Protein AF-0000000084927174 (afdb_homodimer)

Sequence (1154 aa):
MQVIHNQVHDIFALSKNRFYVRLWVQKGLVRSVTLIFSDRYDLEVQKVKMDFYMNVGSFEVYTAHVQNKTPRFAYKFLIELLDGSFKIFNQFGLADTEENLYFDAFQFPYANEADIFEKPSFAEGLVVYEIFPDRFKRGKKEVHSPKLFDWDYCSWDVPGSEVFLGGDFAGIKEKIEYFKTLGINAIYLTPIFKSVSSHRYNVDDYFDVDPLLGTKEEFKDLVRSLHKNGIRVILDMVFNHTGVGFLAFQDVIKNGENSKYYSWYNIKSLPVDVQKGNYETFAINVRSMPRINTSNKDVQDFFLEVLKYWLLEFDVDGFRFDVANELDKNFIRRIRRELKAIKKDVLLIGEVMHRSENFLMGDMFDGVMNYFSWEVFARYLMGKYNAEDASRILADYRLKFNPILFSCQLNLIGSHDTERVLTRLNHNKKLAMLAAVYNLTYQGIPMIYYGDEIGMEGGHDPDSRRGMIWEQEKQDKEIFDLYRRLIDLKRTSSALNCDDVKEYSVGDVLCFERKSESEIVYVLFNPRKALQRVRLWSEFIVDREIEFFTTQQKVKNHSCYIELELNPVSFEIVIVKMQVIHNQVHDIFALSKNRFYVRLWVQKGLVRSVTLIFSDRYDLEVQKVKMDFYMNVGSFEVYTAHVQNKTPRFAYKFLIELLDGSFKIFNQFGLADTEENLYFDAFQFPYANEADIFEKPSFAEGLVVYEIFPDRFKRGKKEVHSPKLFDWDYCSWDVPGSEVFLGGDFAGIKEKIEYFKTLGINAIYLTPIFKSVSSHRYNVDDYFDVDPLLGTKEEFKDLVRSLHKNGIRVILDMVFNHTGVGFLAFQDVIKNGENSKYYSWYNIKSLPVDVQKGNYETFAINVRSMPRINTSNKDVQDFFLEVLKYWLLEFDVDGFRFDVANELDKNFIRRIRRELKAIKKDVLLIGEVMHRSENFLMGDMFDGVMNYFSWEVFARYLMGKYNAEDASRILADYRLKFNPILFSCQLNLIGSHDTERVLTRLNHNKKLAMLAAVYNLTYQGIPMIYYGDEIGMEGGHDPDSRRGMIWEQEKQDKEIFDLYRRLIDLKRTSSALNCDDVKEYSVGDVLCFERKSESEIVYVLFNPRKALQRVRLWSEFIVDREIEFFTTQQKVKNHSCYIELELNPVSFEIVIVK

Structure (mmCIF, N/CA/C/O backbone):
data_AF-0000000084927174-model_v1
#
loop_
_entity.id
_entity.type
_entity.pdbx_description
1 polymer 'Alpha amylase catalytic region'
#
loop_
_atom_site.group_PDB
_atom_site.id
_atom_site.type_symbol
_atom_site.label_atom_id
_atom_site.label_alt_id
_atom_site.label_comp_id
_atom_site.label_asym_id
_atom_site.label_entity_id
_atom_site.label_seq_id
_atom_site.pdbx_PDB_ins_code
_atom_site.Cartn_x
_atom_site.Cartn_y
_atom_site.Cartn_z
_atom_site.occupancy
_atom_site.B_iso_or_equiv
_atom_site.auth_seq_id
_atom_site.auth_comp_id
_atom_site.auth_asym_id
_atom_site.auth_atom_id
_atom_site.pdbx_PDB_model_num
ATOM 1 N N . MET A 1 1 ? 24.625 -9.422 10.617 1 88.69 1 MET A N 1
ATOM 2 C CA . MET A 1 1 ? 24.391 -8.102 10.047 1 88.69 1 MET A CA 1
ATOM 3 C C . MET A 1 1 ? 22.938 -7.957 9.609 1 88.69 1 MET A C 1
ATOM 5 O O . MET A 1 1 ? 22.406 -8.82 8.914 1 88.69 1 MET A O 1
ATOM 9 N N . GLN A 1 2 ? 22.312 -6.895 10.07 1 90.75 2 GLN A N 1
ATOM 10 C CA . GLN A 1 2 ? 20.922 -6.625 9.672 1 90.75 2 GLN A CA 1
ATOM 11 C C . GLN A 1 2 ? 20.875 -5.703 8.461 1 90.75 2 GLN A C 1
ATOM 13 O O . GLN A 1 2 ? 21.594 -4.699 8.398 1 90.75 2 GLN A O 1
ATOM 18 N N . VAL A 1 3 ? 20.203 -6.133 7.453 1 95.88 3 VAL A N 1
ATOM 19 C CA . VAL A 1 3 ? 19.984 -5.359 6.238 1 95.88 3 VAL A CA 1
ATOM 20 C C . VAL A 1 3 ? 18.484 -5.273 5.953 1 95.88 3 VAL A C 1
ATOM 22 O O . VAL A 1 3 ? 17.766 -6.262 6.098 1 95.88 3 VAL A O 1
ATOM 25 N N . ILE A 1 4 ? 18 -4.062 5.691 1 95.69 4 ILE A N 1
ATOM 26 C CA . ILE A 1 4 ? 16.578 -3.873 5.453 1 95.69 4 ILE A CA 1
ATOM 27 C C . ILE A 1 4 ? 16.375 -3.207 4.094 1 95.69 4 ILE A C 1
ATOM 29 O O . ILE A 1 4 ? 17.031 -2.211 3.777 1 95.69 4 ILE A O 1
ATOM 33 N N . HIS A 1 5 ? 15.531 -3.795 3.268 1 97.25 5 HIS A N 1
ATOM 34 C CA . HIS A 1 5 ? 14.992 -3.223 2.043 1 97.25 5 HIS A CA 1
ATOM 35 C C . HIS A 1 5 ? 13.539 -3.641 1.836 1 97.25 5 HIS A C 1
ATOM 37 O O . HIS A 1 5 ? 13.25 -4.824 1.661 1 97.25 5 HIS A O 1
ATOM 43 N N . ASN A 1 6 ? 12.648 -2.707 2 1 94.94 6 ASN A N 1
ATOM 44 C CA . ASN A 1 6 ? 11.219 -2.951 1.839 1 94.94 6 ASN A CA 1
ATOM 45 C C . ASN A 1 6 ? 10.695 -2.371 0.527 1 94.94 6 ASN A C 1
ATOM 47 O O . ASN A 1 6 ? 10.75 -1.159 0.315 1 94.94 6 ASN A O 1
ATOM 51 N N . GLN A 1 7 ? 10.18 -3.172 -0.316 1 93.44 7 GLN A N 1
ATOM 52 C CA . GLN A 1 7 ? 9.812 -2.756 -1.666 1 93.44 7 GLN A CA 1
ATOM 53 C C . GLN A 1 7 ? 8.625 -1.793 -1.643 1 93.44 7 GLN A C 1
ATOM 55 O O . GLN A 1 7 ? 8.328 -1.149 -2.65 1 93.44 7 GLN A O 1
ATOM 60 N N . VAL A 1 8 ? 8 -1.637 -0.457 1 93.25 8 VAL A N 1
ATOM 61 C CA . VAL A 1 8 ? 6.906 -0.68 -0.335 1 93.25 8 VAL A CA 1
ATOM 62 C C . VAL A 1 8 ? 7.453 0.687 0.067 1 93.25 8 VAL A C 1
ATOM 64 O O . VAL A 1 8 ? 6.93 1.721 -0.352 1 93.25 8 VAL A O 1
ATOM 67 N N . HIS A 1 9 ? 8.578 0.652 0.804 1 95.62 9 HIS A N 1
ATOM 68 C CA . HIS A 1 9 ? 9.023 1.888 1.44 1 95.62 9 HIS A CA 1
ATOM 69 C C . HIS A 1 9 ? 10.375 2.332 0.897 1 95.62 9 HIS A C 1
ATOM 71 O O . HIS A 1 9 ? 10.789 3.475 1.108 1 95.62 9 HIS A O 1
ATOM 77 N N . ASP A 1 10 ? 11.117 1.471 0.121 1 97.69 10 ASP A N 1
ATOM 78 C CA . ASP A 1 10 ? 12.531 1.758 -0.088 1 97.69 10 ASP A CA 1
ATOM 79 C C . ASP A 1 10 ? 12.859 1.84 -1.576 1 97.69 10 ASP A C 1
ATOM 81 O O . ASP A 1 10 ? 14.031 1.895 -1.955 1 97.69 10 ASP A O 1
ATOM 85 N N . ILE A 1 11 ? 11.883 1.839 -2.449 1 97.88 11 ILE A N 1
ATOM 86 C CA . ILE A 1 11 ? 12.117 2.039 -3.875 1 97.88 11 ILE A CA 1
ATOM 87 C C . ILE A 1 11 ? 10.938 2.787 -4.492 1 97.88 11 ILE A C 1
ATOM 89 O O . ILE A 1 11 ? 9.781 2.518 -4.16 1 97.88 11 ILE A O 1
ATOM 93 N N . PHE A 1 12 ? 11.242 3.717 -5.418 1 97.62 12 PHE A N 1
ATOM 94 C CA . PHE A 1 12 ? 10.219 4.547 -6.047 1 97.62 12 PHE A CA 1
ATOM 95 C C . PHE A 1 12 ? 10.586 4.848 -7.496 1 97.62 12 PHE A C 1
ATOM 97 O O . PHE A 1 12 ? 11.766 5.027 -7.816 1 97.62 12 PHE A O 1
ATOM 104 N N . ALA A 1 13 ? 9.617 4.859 -8.375 1 97.69 13 ALA A N 1
ATOM 105 C CA . ALA A 1 13 ? 9.789 5.41 -9.719 1 97.69 13 ALA A CA 1
ATOM 106 C C . ALA A 1 13 ? 9.562 6.918 -9.727 1 97.69 13 ALA A C 1
ATOM 108 O O . ALA A 1 13 ? 8.477 7.391 -9.383 1 97.69 13 ALA A O 1
ATOM 109 N N . LEU A 1 14 ? 10.57 7.668 -10.039 1 96.31 14 LEU A N 1
ATOM 110 C CA . LEU A 1 14 ? 10.461 9.117 -10.117 1 96.31 14 LEU A CA 1
ATOM 111 C C . LEU A 1 14 ? 9.938 9.547 -11.484 1 96.31 14 LEU A C 1
ATOM 113 O O . LEU A 1 14 ? 9.352 10.625 -11.625 1 96.31 14 LEU A O 1
ATOM 117 N N . SER A 1 15 ? 10.211 8.82 -12.5 1 95.69 15 SER A N 1
ATOM 118 C CA . SER A 1 15 ? 9.703 8.867 -13.875 1 95.69 15 SER A CA 1
ATOM 119 C C . SER A 1 15 ? 9.711 7.48 -14.508 1 95.69 15 SER A C 1
ATOM 121 O O . SER A 1 15 ? 9.938 6.48 -13.82 1 95.69 15 SER A O 1
ATOM 123 N N . LYS A 1 16 ? 9.422 7.363 -15.766 1 94.62 16 LYS A N 1
ATOM 124 C CA . LYS A 1 16 ? 9.289 6.07 -16.438 1 94.62 16 LYS A CA 1
ATOM 125 C C . LYS A 1 16 ? 10.602 5.289 -16.375 1 94.62 16 LYS A C 1
ATOM 127 O O . LYS A 1 16 ? 10.586 4.059 -16.312 1 94.62 16 LYS A O 1
ATOM 132 N N . ASN A 1 17 ? 11.719 5.996 -16.391 1 94.81 17 ASN A N 1
ATOM 133 C CA . ASN A 1 17 ? 12.984 5.262 -16.422 1 94.81 17 ASN A CA 1
ATOM 134 C C . ASN A 1 17 ? 13.945 5.746 -15.344 1 94.81 17 ASN A C 1
ATOM 136 O O . ASN A 1 17 ? 15.156 5.578 -15.461 1 94.81 17 ASN A O 1
ATOM 140 N N . ARG A 1 18 ? 13.484 6.512 -14.414 1 97.25 18 ARG A N 1
ATOM 141 C CA . ARG A 1 18 ? 14.305 6.961 -13.297 1 97.25 18 ARG A CA 1
ATOM 142 C C . ARG A 1 18 ? 13.797 6.387 -11.977 1 97.25 18 ARG A C 1
ATOM 144 O O . ARG A 1 18 ? 12.617 6.508 -11.656 1 97.25 18 ARG A O 1
ATOM 151 N N . PHE A 1 19 ? 14.68 5.777 -11.195 1 98.19 19 PHE A N 1
ATOM 152 C CA . PHE A 1 19 ? 14.32 5.09 -9.961 1 98.19 19 PHE A CA 1
ATOM 153 C C . PHE A 1 19 ? 15.148 5.605 -8.789 1 98.19 19 PHE A C 1
ATOM 155 O O . PHE A 1 19 ? 16.281 6.039 -8.977 1 98.19 19 PHE A O 1
ATOM 162 N N . TYR A 1 20 ? 14.547 5.738 -7.656 1 98.19 20 TYR A N 1
ATOM 163 C CA . TYR A 1 20 ? 15.188 6.035 -6.379 1 98.19 20 TYR A CA 1
ATOM 164 C C . TYR A 1 20 ? 15.156 4.82 -5.457 1 98.19 20 TYR A C 1
ATOM 166 O O . TYR A 1 20 ? 14.086 4.27 -5.184 1 98.19 20 TYR A O 1
ATOM 174 N N . VAL A 1 21 ? 16.328 4.336 -5.012 1 98.5 21 VAL A N 1
ATOM 175 C CA . VAL A 1 21 ? 16.438 3.109 -4.234 1 98.5 21 VAL A CA 1
ATOM 176 C C . VAL A 1 21 ? 17.156 3.402 -2.914 1 98.5 21 VAL A C 1
ATOM 178 O O . VAL A 1 21 ? 18.109 4.176 -2.879 1 98.5 21 VAL A O 1
ATOM 181 N N . ARG A 1 22 ? 16.672 2.797 -1.808 1 98.38 22 ARG A N 1
ATOM 182 C CA . ARG A 1 22 ? 17.266 2.941 -0.483 1 98.38 22 ARG A CA 1
ATOM 183 C C . ARG A 1 22 ? 17.594 1.58 0.119 1 98.38 22 ARG A C 1
ATOM 185 O O . ARG A 1 22 ? 16.875 0.607 -0.093 1 98.38 22 ARG A O 1
ATOM 192 N N . LEU A 1 23 ? 18.672 1.475 0.822 1 98.69 23 LEU A N 1
ATOM 193 C CA . LEU A 1 23 ? 19.078 0.309 1.602 1 98.69 23 LEU A CA 1
ATOM 194 C C . LEU A 1 23 ? 19.484 0.712 3.014 1 98.69 23 LEU A C 1
ATOM 196 O O . LEU A 1 23 ? 20.219 1.689 3.199 1 98.69 23 LEU A O 1
ATOM 200 N N . TRP A 1 24 ? 18.953 0.025 4.008 1 98 24 TRP A N 1
ATOM 201 C CA . TRP A 1 24 ? 19.344 0.201 5.402 1 98 24 TRP A CA 1
ATOM 202 C C . TRP A 1 24 ? 20.312 -0.896 5.84 1 98 24 TRP A C 1
ATOM 204 O O . TRP A 1 24 ? 20 -2.086 5.719 1 98 24 TRP A O 1
ATOM 214 N N . VAL A 1 25 ? 21.453 -0.544 6.332 1 97.62 25 VAL A N 1
ATOM 215 C CA . VAL A 1 25 ? 22.422 -1.53 6.797 1 97.62 25 VAL A CA 1
ATOM 216 C C . VAL A 1 25 ? 22.812 -1.225 8.242 1 97.62 25 VAL A C 1
ATOM 218 O O . VAL A 1 25 ? 22.938 -0.059 8.625 1 97.62 25 VAL A O 1
ATOM 221 N N . GLN A 1 26 ? 22.969 -2.268 9 1 95.25 26 GLN A N 1
ATOM 222 C CA . GLN A 1 26 ? 23.438 -2.09 10.375 1 95.25 26 GLN A CA 1
ATOM 223 C C . GLN A 1 26 ? 24.703 -1.258 10.43 1 95.25 26 GLN A C 1
ATOM 225 O O . GLN A 1 26 ? 25.609 -1.452 9.617 1 95.25 26 GLN A O 1
ATOM 230 N N . LYS A 1 27 ? 24.766 -0.326 11.383 1 95.12 27 LYS A N 1
ATOM 231 C CA . LYS A 1 27 ? 25.859 0.629 11.492 1 95.12 27 LYS A CA 1
ATOM 232 C C . LYS A 1 27 ? 27.172 -0.077 11.828 1 95.12 27 LYS A C 1
ATOM 234 O O . LYS A 1 27 ? 27.203 -1.029 12.609 1 95.12 27 LYS A O 1
ATOM 239 N N . GLY A 1 28 ? 28.266 0.407 11.219 1 94.25 28 GLY A N 1
ATOM 240 C CA . GLY A 1 28 ? 29.609 0.06 11.641 1 94.25 28 GLY A CA 1
ATOM 241 C C . GLY A 1 28 ? 30.141 -1.185 10.953 1 94.25 28 GLY A C 1
ATOM 242 O O . GLY A 1 28 ? 31.188 -1.719 11.352 1 94.25 28 GLY A O 1
ATOM 243 N N . LEU A 1 29 ? 29.484 -1.613 9.891 1 94.62 29 LEU A N 1
ATOM 244 C CA . LEU A 1 29 ? 29.906 -2.875 9.297 1 94.62 29 LEU A CA 1
ATOM 245 C C . LEU A 1 29 ? 30.281 -2.688 7.828 1 94.62 29 LEU A C 1
ATOM 247 O O . LEU A 1 29 ? 30.969 -3.521 7.246 1 94.62 29 LEU A O 1
ATOM 251 N N . VAL A 1 30 ? 29.859 -1.626 7.234 1 96.81 30 VAL A N 1
ATOM 252 C CA . VAL A 1 30 ? 29.844 -1.531 5.777 1 96.81 30 VAL A CA 1
ATOM 253 C C . VAL A 1 30 ? 30.875 -0.511 5.312 1 96.81 30 VAL A C 1
ATOM 255 O O . VAL A 1 30 ? 31.016 0.558 5.91 1 96.81 30 VAL A O 1
ATOM 258 N N . ARG A 1 31 ? 31.641 -0.852 4.316 1 96.94 31 ARG A N 1
ATOM 259 C CA . ARG A 1 31 ? 32.562 0.056 3.656 1 96.94 31 ARG A CA 1
ATOM 260 C C . ARG A 1 31 ? 31.906 0.772 2.486 1 96.94 31 ARG A C 1
ATOM 262 O O . ARG A 1 31 ? 32.062 1.985 2.326 1 96.94 31 ARG A O 1
ATOM 269 N N . SER A 1 32 ? 31.188 0.015 1.744 1 97.75 32 SER A N 1
ATOM 270 C CA . SER A 1 32 ? 30.484 0.603 0.606 1 97.75 32 SER A CA 1
ATOM 271 C C . SER A 1 32 ? 29.344 -0.291 0.136 1 97.75 32 SER A C 1
ATOM 273 O O . SER A 1 32 ? 29.312 -1.481 0.454 1 97.75 32 SER A O 1
ATOM 275 N N . VAL A 1 33 ? 28.406 0.292 -0.521 1 98.31 33 VAL A N 1
ATOM 276 C CA . VAL A 1 33 ? 27.281 -0.426 -1.119 1 98.31 33 VAL A CA 1
ATOM 277 C C . VAL A 1 33 ? 27.203 -0.106 -2.609 1 98.31 33 VAL A C 1
ATOM 279 O O . VAL A 1 33 ? 27.312 1.056 -3.01 1 98.31 33 VAL A O 1
ATOM 282 N N . THR A 1 34 ? 27.047 -1.089 -3.424 1 97.81 34 THR A N 1
ATOM 283 C CA . THR A 1 34 ? 26.891 -0.948 -4.867 1 97.81 34 THR A CA 1
ATOM 284 C C . THR A 1 34 ? 25.547 -1.505 -5.316 1 97.81 34 THR A C 1
ATOM 286 O O . THR A 1 34 ? 25.172 -2.619 -4.941 1 97.81 34 THR A O 1
ATOM 289 N N . LEU A 1 35 ? 24.828 -0.724 -6.039 1 97.19 35 LEU A N 1
ATOM 290 C CA . LEU A 1 35 ? 23.594 -1.184 -6.676 1 97.19 35 LEU A CA 1
ATOM 291 C C . LEU A 1 35 ? 23.891 -1.839 -8.016 1 97.19 35 LEU A C 1
ATOM 293 O O . LEU A 1 35 ? 24.531 -1.237 -8.883 1 97.19 35 LEU A O 1
ATOM 297 N N . ILE A 1 36 ? 23.516 -3.016 -8.148 1 95.38 36 ILE A N 1
ATOM 298 C CA . ILE A 1 36 ? 23.578 -3.73 -9.414 1 95.38 36 ILE A CA 1
ATOM 299 C C . ILE A 1 36 ? 22.188 -3.801 -10.047 1 95.38 36 ILE A C 1
ATOM 301 O O . ILE A 1 36 ? 21.25 -4.309 -9.438 1 95.38 36 ILE A O 1
ATOM 305 N N . PHE A 1 37 ? 22.062 -3.291 -11.281 1 94.94 37 PHE A N 1
ATOM 306 C CA . PHE A 1 37 ? 20.703 -3.256 -11.812 1 94.94 37 PHE A CA 1
ATOM 307 C C . PHE A 1 37 ? 20.719 -3.43 -13.328 1 94.94 37 PHE A C 1
ATOM 309 O O . PHE A 1 37 ? 21.75 -3.285 -13.969 1 94.94 37 PHE A O 1
ATOM 316 N N . SER A 1 38 ? 19.609 -3.801 -13.867 1 93.56 38 SER A N 1
ATOM 317 C CA . SER A 1 38 ? 19.375 -4.016 -15.289 1 93.56 38 SER A CA 1
ATOM 318 C C . SER A 1 38 ? 17.891 -3.998 -15.625 1 93.56 38 SER A C 1
ATOM 320 O O . SER A 1 38 ? 17.047 -3.834 -14.734 1 93.56 38 SER A O 1
ATOM 322 N N . ASP A 1 39 ? 17.672 -4.062 -16.922 1 92.56 39 ASP A N 1
ATOM 323 C CA . ASP A 1 39 ? 16.328 -4.449 -17.328 1 92.56 39 ASP A CA 1
ATOM 324 C C . ASP A 1 39 ? 15.984 -5.859 -16.859 1 92.56 39 ASP A C 1
ATOM 326 O O . ASP A 1 39 ? 16.875 -6.695 -16.703 1 92.56 39 ASP A O 1
ATOM 330 N N . ARG A 1 40 ? 14.688 -6.121 -16.625 1 91.94 40 ARG A N 1
ATOM 331 C CA . ARG A 1 40 ? 14.227 -7.41 -16.125 1 91.94 40 ARG A CA 1
ATOM 332 C C . ARG A 1 40 ? 14.602 -8.539 -17.078 1 91.94 40 ARG A C 1
ATOM 334 O O . ARG A 1 40 ? 14.789 -9.68 -16.656 1 91.94 40 ARG A O 1
ATOM 341 N N . TYR A 1 41 ? 14.695 -8.148 -18.375 1 89.94 41 TYR A N 1
ATOM 342 C CA . TYR A 1 41 ? 14.875 -9.18 -19.391 1 89.94 41 TYR A CA 1
ATOM 343 C C . TYR A 1 41 ? 16.25 -9.086 -20.031 1 89.94 41 TYR A C 1
ATOM 345 O O . TYR A 1 41 ? 16.562 -9.82 -20.969 1 89.94 41 TYR A O 1
ATOM 353 N N . ASP A 1 42 ? 17.031 -8.109 -19.594 1 82.12 42 ASP A N 1
ATOM 354 C CA . ASP A 1 42 ? 18.375 -7.918 -20.125 1 82.12 42 ASP A CA 1
ATOM 355 C C . ASP A 1 42 ? 19.438 -8.281 -19.094 1 82.12 42 ASP A C 1
ATOM 357 O O . ASP A 1 42 ? 19.469 -7.707 -18 1 82.12 42 ASP A O 1
ATOM 361 N N . LEU A 1 43 ? 20.25 -9.062 -19.422 1 73.25 43 LEU A N 1
ATOM 362 C CA . LEU A 1 43 ? 21.234 -9.562 -18.469 1 73.25 43 LEU A CA 1
ATOM 363 C C . LEU A 1 43 ? 22.453 -8.641 -18.422 1 73.25 43 LEU A C 1
ATOM 365 O O . LEU A 1 43 ? 23.391 -8.891 -17.656 1 73.25 43 LEU A O 1
ATOM 369 N N . GLU A 1 44 ? 22.438 -7.594 -19.219 1 85.19 44 GLU A N 1
ATOM 370 C CA . GLU A 1 44 ? 23.516 -6.617 -19.094 1 85.19 44 GLU A CA 1
ATOM 371 C C . GLU A 1 44 ? 23.312 -5.734 -17.859 1 85.19 44 GLU A C 1
ATOM 373 O O . GLU A 1 44 ? 22.469 -4.836 -17.859 1 85.19 44 GLU A O 1
ATOM 378 N N . VAL A 1 45 ? 24.109 -5.906 -16.969 1 89.56 45 VAL A N 1
ATOM 379 C CA . VAL A 1 45 ? 23.922 -5.238 -15.68 1 89.56 45 VAL A CA 1
ATOM 380 C C . VAL A 1 45 ? 24.734 -3.945 -15.648 1 89.56 45 VAL A C 1
ATOM 382 O O . VAL A 1 45 ? 25.766 -3.826 -16.328 1 89.56 45 VAL A O 1
ATOM 385 N N . GLN A 1 46 ? 24.25 -3.002 -15.008 1 93.12 46 GLN A N 1
ATOM 386 C CA . GLN A 1 46 ? 24.938 -1.774 -14.633 1 93.12 46 GLN A CA 1
ATOM 387 C C . GLN A 1 46 ? 25.203 -1.727 -13.133 1 93.12 46 GLN A C 1
ATOM 389 O O . GLN A 1 46 ? 24.484 -2.367 -12.352 1 93.12 46 GLN A O 1
ATOM 394 N N . LYS A 1 47 ? 26.344 -1.069 -12.781 1 95.31 47 LYS A N 1
ATOM 395 C CA . LYS A 1 47 ? 26.703 -0.913 -11.367 1 95.31 47 LYS A CA 1
ATOM 396 C C . LYS A 1 47 ? 26.906 0.558 -11.016 1 95.31 47 LYS A C 1
ATOM 398 O O . LYS A 1 47 ? 27.469 1.32 -11.805 1 95.31 47 LYS A O 1
ATOM 403 N N . VAL A 1 48 ? 26.297 0.935 -9.961 1 97.44 48 VAL A N 1
ATOM 404 C CA . VAL A 1 48 ? 26.5 2.289 -9.461 1 97.44 48 VAL A CA 1
ATOM 405 C C . VAL A 1 48 ? 26.766 2.246 -7.957 1 97.44 48 VAL A C 1
ATOM 407 O O . VAL A 1 48 ? 26.094 1.512 -7.227 1 97.44 48 VAL A O 1
ATOM 410 N N . LYS A 1 49 ? 27.812 2.889 -7.555 1 98.19 49 LYS A N 1
ATOM 411 C CA . LYS A 1 49 ? 28.047 3.049 -6.121 1 98.19 49 LYS A CA 1
ATOM 412 C C . LYS A 1 49 ? 26.938 3.885 -5.484 1 98.19 49 LYS A C 1
ATOM 414 O O . LYS A 1 49 ? 26.578 4.953 -5.992 1 98.19 49 LYS A O 1
ATOM 419 N N . MET A 1 50 ? 26.375 3.371 -4.422 1 98.56 50 MET A N 1
ATOM 420 C CA . MET A 1 50 ? 25.328 4.117 -3.711 1 98.56 50 MET A CA 1
ATOM 421 C C . MET A 1 50 ? 25.953 5.133 -2.758 1 98.56 50 MET A C 1
ATOM 423 O O . MET A 1 50 ? 27.047 4.922 -2.248 1 98.56 50 MET A O 1
ATOM 427 N N . ASP A 1 51 ? 25.234 6.18 -2.51 1 97.75 51 ASP A N 1
ATOM 428 C CA . ASP A 1 51 ? 25.688 7.234 -1.615 1 97.75 51 ASP A CA 1
ATOM 429 C C . ASP A 1 51 ? 25.234 6.977 -0.18 1 97.75 51 ASP A C 1
ATOM 431 O O . ASP A 1 51 ? 24.078 6.652 0.059 1 97.75 51 ASP A O 1
ATOM 435 N N . PHE A 1 52 ? 26.203 7.051 0.69 1 97.31 52 PHE A N 1
ATOM 436 C CA . PHE A 1 52 ? 25.766 7.18 2.076 1 97.31 52 PHE A CA 1
ATOM 437 C C . PHE A 1 52 ? 24.875 8.406 2.25 1 97.31 52 PHE A C 1
ATOM 439 O O . PHE A 1 52 ? 25.266 9.516 1.886 1 97.31 52 PHE A O 1
ATOM 446 N N . TYR A 1 53 ? 23.703 8.203 2.771 1 97.06 53 TYR A N 1
ATOM 447 C CA . TYR A 1 53 ? 22.75 9.297 2.906 1 97.06 53 TYR A CA 1
ATOM 448 C C . TYR A 1 53 ? 22.75 9.852 4.324 1 97.06 53 TYR A C 1
ATOM 450 O O . TYR A 1 53 ? 23.109 11.016 4.543 1 97.06 53 TYR A O 1
ATOM 458 N N . MET A 1 54 ? 22.438 9.039 5.32 1 97.25 54 MET A N 1
ATOM 459 C CA . MET A 1 54 ? 22.453 9.484 6.711 1 97.25 54 MET A CA 1
ATOM 460 C C . MET A 1 54 ? 22.344 8.289 7.66 1 97.25 54 MET A C 1
ATOM 462 O O . MET A 1 54 ? 22.094 7.168 7.227 1 97.25 54 MET A O 1
ATOM 466 N N . ASN A 1 55 ? 22.609 8.523 8.922 1 96.94 55 ASN A N 1
ATOM 467 C CA . ASN A 1 55 ? 22.344 7.559 9.984 1 96.94 55 ASN A CA 1
ATOM 468 C C . ASN A 1 55 ? 20.938 7.719 10.555 1 96.94 55 ASN A C 1
ATOM 470 O O . ASN A 1 55 ? 20.438 8.836 10.703 1 96.94 55 ASN A O 1
ATOM 474 N N . VAL A 1 56 ? 20.281 6.633 10.828 1 96.88 56 VAL A N 1
ATOM 475 C CA . VAL A 1 56 ? 19 6.609 11.523 1 96.88 56 VAL A CA 1
ATOM 476 C C . VAL A 1 56 ? 19.016 5.531 12.602 1 96.88 56 VAL A C 1
ATOM 478 O O . VAL A 1 56 ? 18.828 4.348 12.312 1 96.88 56 VAL A O 1
ATOM 481 N N . GLY A 1 57 ? 19.141 5.91 13.773 1 93 57 GLY A N 1
ATOM 482 C CA . GLY A 1 57 ? 19.297 4.938 14.844 1 93 57 GLY A CA 1
ATOM 483 C C . GLY A 1 57 ? 20.5 4.031 14.656 1 93 57 GLY A C 1
ATOM 484 O O . GLY A 1 57 ? 21.625 4.508 14.492 1 93 57 GLY A O 1
ATOM 485 N N . SER A 1 58 ? 20.188 2.756 14.578 1 93 58 SER A N 1
ATOM 486 C CA . SER A 1 58 ? 21.25 1.762 14.484 1 93 58 SER A CA 1
ATOM 487 C C . SER A 1 58 ? 21.562 1.418 13.031 1 93 58 SER A C 1
ATOM 489 O O . SER A 1 58 ? 22.25 0.443 12.758 1 93 58 SER A O 1
ATOM 491 N N . PHE A 1 59 ? 21.094 2.266 12.141 1 96.75 59 PHE A N 1
ATOM 492 C CA . PHE A 1 59 ? 21.25 1.925 10.727 1 96.75 59 PHE A CA 1
ATOM 493 C C . PHE A 1 59 ? 21.938 3.057 9.977 1 96.75 59 PHE A C 1
ATOM 495 O O . PHE A 1 59 ? 21.797 4.227 10.336 1 96.75 59 PHE A O 1
ATOM 502 N N . GLU A 1 60 ? 22.703 2.672 8.992 1 97.75 60 GLU A N 1
ATOM 503 C CA . GLU A 1 60 ? 23.125 3.547 7.91 1 97.75 60 GLU A CA 1
ATOM 504 C C . GLU A 1 60 ? 22.219 3.4 6.688 1 97.75 60 GLU A C 1
ATOM 506 O O . GLU A 1 60 ? 21.906 2.283 6.281 1 97.75 60 GLU A O 1
ATOM 511 N N . VAL A 1 61 ? 21.875 4.531 6.176 1 98.31 61 VAL A N 1
ATOM 512 C CA . VAL A 1 61 ? 21 4.512 5.004 1 98.31 61 VAL A CA 1
ATOM 513 C C . VAL A 1 61 ? 21.812 4.895 3.76 1 98.31 61 VAL A C 1
ATOM 515 O O . VAL A 1 61 ? 22.5 5.914 3.752 1 98.31 61 VAL A O 1
ATOM 518 N N . TYR A 1 62 ? 21.75 4.051 2.762 1 98.56 62 TYR A N 1
ATOM 519 C CA . TYR A 1 62 ? 22.344 4.312 1.461 1 98.56 62 TYR A CA 1
ATOM 520 C C . TYR A 1 62 ? 21.281 4.523 0.395 1 98.56 62 TYR A C 1
ATOM 522 O O . TYR A 1 62 ? 20.234 3.879 0.421 1 98.56 62 TYR A O 1
ATOM 530 N N . THR A 1 63 ? 21.547 5.465 -0.543 1 98.38 63 THR A N 1
ATOM 531 C CA . THR A 1 63 ? 20.562 5.762 -1.58 1 98.38 63 THR A CA 1
ATOM 532 C C . THR A 1 63 ? 21.234 5.82 -2.953 1 98.38 63 THR A C 1
ATOM 534 O O . THR A 1 63 ? 22.453 5.965 -3.053 1 98.38 63 THR A O 1
ATOM 537 N N . ALA A 1 64 ? 20.469 5.652 -3.973 1 98.25 64 ALA A N 1
ATOM 538 C CA . ALA A 1 64 ? 20.906 5.82 -5.355 1 98.25 64 ALA A CA 1
ATOM 539 C C . ALA A 1 64 ? 19.766 6.344 -6.23 1 98.25 64 ALA A C 1
ATOM 541 O O . ALA A 1 64 ? 18.625 5.922 -6.082 1 98.25 64 ALA A O 1
ATOM 542 N N . HIS A 1 65 ? 20.031 7.344 -7.023 1 97.19 65 HIS A N 1
ATOM 543 C CA . HIS A 1 65 ? 19.219 7.766 -8.156 1 97.19 65 HIS A CA 1
ATOM 544 C C . HIS A 1 65 ? 19.75 7.191 -9.469 1 97.19 65 HIS A C 1
ATOM 546 O O . HIS A 1 65 ? 20.891 7.465 -9.844 1 97.19 65 HIS A O 1
ATOM 552 N N . VAL A 1 66 ? 18.938 6.41 -10.117 1 97.38 66 VAL A N 1
ATOM 553 C CA . VAL A 1 66 ? 19.484 5.742 -11.297 1 97.38 66 VAL A CA 1
ATOM 554 C C . VAL A 1 66 ? 18.5 5.871 -12.461 1 97.38 66 VAL A C 1
ATOM 556 O O . VAL A 1 66 ? 17.281 5.992 -12.25 1 97.38 66 VAL A O 1
ATOM 559 N N . GLN A 1 67 ? 19.016 5.934 -13.625 1 96.06 67 GLN A N 1
ATOM 560 C CA . GLN A 1 67 ? 18.25 5.867 -14.867 1 96.06 67 GLN A CA 1
ATOM 561 C C . GLN A 1 67 ? 18.438 4.52 -15.562 1 96.06 67 GLN A C 1
ATOM 563 O O . GLN A 1 67 ? 19.578 4.043 -15.695 1 96.06 67 GLN A O 1
ATOM 568 N N . ASN A 1 68 ? 17.406 3.879 -15.852 1 93.38 68 ASN A N 1
ATOM 569 C CA . ASN A 1 68 ? 17.469 2.629 -16.609 1 93.38 68 ASN A CA 1
ATOM 570 C C . ASN A 1 68 ? 16.984 2.816 -18.031 1 93.38 68 ASN A C 1
ATOM 572 O O . ASN A 1 68 ? 16.344 3.826 -18.359 1 93.38 68 ASN A O 1
ATOM 576 N N . LYS A 1 69 ? 17.344 1.915 -18.922 1 89.44 69 LYS A N 1
ATOM 577 C CA . LYS A 1 69 ? 17.016 2.01 -20.344 1 89.44 69 LYS A CA 1
ATOM 578 C C . LYS A 1 69 ? 15.516 1.855 -20.578 1 89.44 69 LYS A C 1
ATOM 580 O O . LYS A 1 69 ? 14.969 2.416 -21.516 1 89.44 69 LYS A O 1
ATOM 585 N N . THR A 1 70 ? 14.883 1.111 -19.828 1 92.75 70 THR A N 1
ATOM 586 C CA . THR A 1 70 ? 13.461 0.807 -19.938 1 92.75 70 THR A CA 1
ATOM 587 C C . THR A 1 70 ? 12.75 1.055 -18.609 1 92.75 70 THR A C 1
ATOM 589 O O . THR A 1 70 ? 13.391 1.271 -17.594 1 92.75 70 THR A O 1
ATOM 592 N N . PRO A 1 71 ? 11.391 1.091 -18.656 1 95.5 71 PRO A N 1
ATOM 593 C CA . PRO A 1 71 ? 10.641 1.257 -17.406 1 95.5 71 PRO A CA 1
ATOM 594 C C . PRO A 1 71 ? 10.719 0.027 -16.5 1 95.5 71 PRO A C 1
ATOM 596 O O . PRO A 1 71 ? 10.102 0 -15.43 1 95.5 71 PRO A O 1
ATOM 599 N N . ARG A 1 72 ? 11.43 -1.045 -16.891 1 96 72 ARG A N 1
ATOM 600 C CA . ARG A 1 72 ? 11.617 -2.281 -16.141 1 96 72 ARG A CA 1
ATOM 601 C C . ARG A 1 72 ? 12.922 -2.248 -15.352 1 96 72 ARG A C 1
ATOM 603 O O . ARG A 1 72 ? 13.969 -1.87 -15.883 1 96 72 ARG A O 1
ATOM 610 N N . PHE A 1 73 ? 12.836 -2.588 -14.039 1 95.31 73 PHE A N 1
ATOM 611 C CA . PHE A 1 73 ? 13.992 -2.396 -13.172 1 95.31 73 PHE A CA 1
ATOM 612 C C . PHE A 1 73 ? 14.219 -3.623 -12.297 1 95.31 73 PHE A C 1
ATOM 614 O O . PHE A 1 73 ? 13.391 -3.943 -11.438 1 95.31 73 PHE A O 1
ATOM 621 N N . ALA A 1 74 ? 15.242 -4.434 -12.578 1 95.25 74 ALA A N 1
ATOM 622 C CA . ALA A 1 74 ? 15.742 -5.52 -11.734 1 95.25 74 ALA A CA 1
ATOM 623 C C . ALA A 1 74 ? 17.016 -5.105 -11.016 1 95.25 74 ALA A C 1
ATOM 625 O O . ALA A 1 74 ? 17.875 -4.438 -11.594 1 95.25 74 ALA A O 1
ATOM 626 N N . TYR A 1 75 ? 17.109 -5.473 -9.688 1 95.5 75 TYR A N 1
ATOM 627 C CA . TYR A 1 75 ? 18.281 -4.938 -8.992 1 95.5 75 TYR A CA 1
ATOM 628 C C . TYR A 1 75 ? 18.641 -5.793 -7.781 1 95.5 75 TYR A C 1
ATOM 630 O O . TYR A 1 75 ? 17.812 -6.594 -7.32 1 95.5 75 TYR A O 1
ATOM 638 N N . LYS A 1 76 ? 19.844 -5.77 -7.32 1 96.31 76 LYS A N 1
ATOM 639 C CA . LYS A 1 76 ? 20.406 -6.324 -6.094 1 96.31 76 LYS A CA 1
ATOM 640 C C . LYS A 1 76 ? 21.469 -5.402 -5.508 1 96.31 76 LYS A C 1
ATOM 642 O O . LYS A 1 76 ? 21.812 -4.379 -6.105 1 96.31 76 LYS A O 1
ATOM 647 N N . PHE A 1 77 ? 21.891 -5.738 -4.316 1 97.25 77 PHE A N 1
ATOM 648 C CA . PHE A 1 77 ? 22.875 -4.906 -3.641 1 97.25 77 PHE A CA 1
ATOM 649 C C . PHE A 1 77 ? 24.156 -5.691 -3.381 1 97.25 77 PHE A C 1
ATOM 651 O O . PHE A 1 77 ? 24.109 -6.844 -2.939 1 97.25 77 PHE A O 1
ATOM 658 N N . LEU A 1 78 ? 25.25 -5.125 -3.73 1 96.62 78 LEU A N 1
ATOM 659 C CA . LEU A 1 78 ? 26.562 -5.613 -3.324 1 96.62 78 LEU A CA 1
ATOM 660 C C . LEU A 1 78 ? 27.109 -4.797 -2.158 1 96.62 78 LEU A C 1
ATOM 662 O O . LEU A 1 78 ? 27.344 -3.596 -2.295 1 96.62 78 LEU A O 1
ATOM 666 N N . ILE A 1 79 ? 27.328 -5.445 -1.044 1 97.75 79 ILE A N 1
ATOM 667 C CA . ILE A 1 79 ? 27.766 -4.777 0.18 1 97.75 79 ILE A CA 1
ATOM 668 C C . ILE A 1 79 ? 29.203 -5.148 0.497 1 97.75 79 ILE A C 1
ATOM 670 O O . ILE A 1 79 ? 29.516 -6.32 0.732 1 97.75 79 ILE A O 1
ATOM 674 N N . GLU A 1 80 ? 30.062 -4.238 0.443 1 97.44 80 GLU A N 1
ATOM 675 C CA . GLU A 1 80 ? 31.438 -4.434 0.884 1 97.44 80 GLU A CA 1
ATOM 676 C C . GLU A 1 80 ? 31.578 -4.16 2.379 1 97.44 80 GLU A C 1
ATOM 678 O O . GLU A 1 80 ? 31.266 -3.062 2.846 1 97.44 80 GLU A O 1
ATOM 683 N N . LEU A 1 81 ? 32.031 -5.121 3.076 1 96.81 81 LEU A N 1
ATOM 684 C CA . LEU A 1 81 ? 32.219 -4.98 4.52 1 96.81 81 LEU A CA 1
ATOM 685 C C . LEU A 1 81 ? 33.562 -4.387 4.852 1 96.81 81 LEU A C 1
ATOM 687 O O . LEU A 1 81 ? 34.438 -4.301 3.984 1 96.81 81 LEU A O 1
ATOM 691 N N . LEU A 1 82 ? 33.75 -4.031 6.09 1 96.44 82 LEU A N 1
ATOM 692 C CA . LEU A 1 82 ? 34.969 -3.381 6.551 1 96.44 82 LEU A CA 1
ATOM 693 C C . LEU A 1 82 ? 36.156 -4.324 6.453 1 96.44 82 LEU A C 1
ATOM 695 O O . LEU A 1 82 ? 37.312 -3.883 6.266 1 96.44 82 LEU A O 1
ATOM 699 N N . ASP A 1 83 ? 35.906 -5.613 6.566 1 94.88 83 ASP A N 1
ATOM 700 C CA . ASP A 1 83 ? 37 -6.578 6.512 1 94.88 83 ASP A CA 1
ATOM 701 C C . ASP A 1 83 ? 37.375 -6.906 5.07 1 94.88 83 ASP A C 1
ATOM 703 O O . ASP A 1 83 ? 38.25 -7.75 4.824 1 94.88 83 ASP A O 1
ATOM 707 N N . GLY A 1 84 ? 36.688 -6.277 4.129 1 93.94 84 GLY A N 1
ATOM 708 C CA . GLY A 1 84 ? 37 -6.445 2.723 1 93.94 84 GLY A CA 1
ATOM 709 C C . GLY A 1 84 ? 36.156 -7.504 2.037 1 93.94 84 GLY A C 1
ATOM 710 O O . GLY A 1 84 ? 36.156 -7.602 0.808 1 93.94 84 GLY A O 1
ATOM 711 N N . SER A 1 85 ? 35.406 -8.219 2.846 1 94.5 85 SER A N 1
ATOM 712 C CA . SER A 1 85 ? 34.562 -9.234 2.246 1 94.5 85 SER A CA 1
ATOM 713 C C . SER A 1 85 ? 33.312 -8.609 1.649 1 94.5 85 SER A C 1
ATOM 715 O O . SER A 1 85 ? 32.969 -7.453 1.927 1 94.5 85 SER A O 1
ATOM 717 N N . PHE A 1 86 ? 32.719 -9.383 0.758 1 94.69 86 PHE A N 1
ATOM 718 C CA . PHE A 1 86 ? 31.516 -8.898 0.08 1 94.69 86 PHE A CA 1
ATOM 719 C C . PHE A 1 86 ? 30.312 -9.781 0.403 1 94.69 86 PHE A C 1
ATOM 721 O O . PHE A 1 86 ? 30.469 -10.984 0.638 1 94.69 86 PHE A O 1
ATOM 728 N N . LYS A 1 87 ? 29.156 -9.156 0.497 1 95.75 87 LYS A N 1
ATOM 729 C CA . LYS A 1 87 ? 27.875 -9.836 0.58 1 95.75 87 LYS A CA 1
ATOM 730 C C . LYS A 1 87 ? 26.922 -9.336 -0.498 1 95.75 87 LYS A C 1
ATOM 732 O O . LYS A 1 87 ? 27.016 -8.188 -0.931 1 95.75 87 LYS A O 1
ATOM 737 N N . ILE A 1 88 ? 26.094 -10.234 -0.946 1 95.12 88 ILE A N 1
ATOM 738 C CA . ILE A 1 88 ? 25.016 -9.875 -1.869 1 95.12 88 ILE A CA 1
ATOM 739 C C . ILE A 1 88 ? 23.688 -9.859 -1.132 1 95.12 88 ILE A C 1
ATOM 741 O O . ILE A 1 88 ? 23.406 -10.742 -0.307 1 95.12 88 ILE A O 1
ATOM 745 N N . PHE A 1 89 ? 22.953 -8.828 -1.281 1 96.5 89 PHE A N 1
ATOM 746 C CA . PHE A 1 89 ? 21.594 -8.773 -0.756 1 96.5 89 PHE A CA 1
ATOM 747 C C . PHE A 1 89 ? 20.578 -8.758 -1.89 1 96.5 89 PHE A C 1
ATOM 749 O O . PHE A 1 89 ? 20.5 -7.797 -2.656 1 96.5 89 PHE A O 1
ATOM 756 N N . ASN A 1 90 ? 19.875 -9.852 -2.064 1 95 90 ASN A N 1
ATOM 757 C CA . ASN A 1 90 ? 18.859 -10 -3.1 1 95 90 ASN A CA 1
ATOM 758 C C . ASN A 1 90 ? 17.484 -10.32 -2.502 1 95 90 ASN A C 1
ATOM 760 O O . ASN A 1 90 ? 17.266 -10.141 -1.302 1 95 90 ASN A O 1
ATOM 764 N N . GLN A 1 91 ? 16.5 -10.695 -3.314 1 94.88 91 GLN A N 1
ATOM 765 C CA . GLN A 1 91 ? 15.133 -10.82 -2.83 1 94.88 91 GLN A CA 1
ATOM 766 C C . GLN A 1 91 ? 15 -11.961 -1.83 1 94.88 91 GLN A C 1
ATOM 768 O O . GLN A 1 91 ? 14 -12.055 -1.114 1 94.88 91 GLN A O 1
ATOM 773 N N . PHE A 1 92 ? 16.016 -12.859 -1.703 1 93.94 92 PHE A N 1
ATOM 774 C CA . PHE A 1 92 ? 15.977 -13.977 -0.762 1 93.94 92 PHE A CA 1
ATOM 775 C C . PHE A 1 92 ? 16.703 -13.617 0.527 1 93.94 92 PHE A C 1
ATOM 777 O O . PHE A 1 92 ? 16.672 -14.375 1.5 1 93.94 92 PHE A O 1
ATOM 784 N N . GLY A 1 93 ? 17.391 -12.477 0.542 1 93 93 GLY A N 1
ATOM 785 C CA . GLY A 1 93 ? 18.141 -12.055 1.707 1 93 93 GLY A CA 1
ATOM 786 C C . GLY A 1 93 ? 19.641 -11.977 1.447 1 93 93 GLY A C 1
ATOM 787 O O . GLY A 1 93 ? 20.062 -11.773 0.308 1 93 93 GLY A O 1
ATOM 788 N N . LEU A 1 94 ? 20.391 -11.969 2.488 1 93 94 LEU A N 1
ATOM 789 C CA . LEU A 1 94 ? 21.844 -11.859 2.426 1 93 94 LEU A CA 1
ATOM 790 C C . LEU A 1 94 ? 22.469 -13.164 1.944 1 93 94 LEU A C 1
ATOM 792 O O . LEU A 1 94 ? 22.062 -14.242 2.375 1 93 94 LEU A O 1
ATOM 796 N N . ALA A 1 95 ? 23.359 -13.07 0.979 1 91.12 95 ALA A N 1
ATOM 797 C CA . ALA A 1 95 ? 24.062 -14.242 0.461 1 91.12 95 ALA A CA 1
ATOM 798 C C . ALA A 1 95 ? 25.547 -13.953 0.302 1 91.12 95 ALA A C 1
ATOM 800 O O . ALA A 1 95 ? 25.969 -12.797 0.206 1 91.12 95 ALA A O 1
ATOM 801 N N . ASP A 1 96 ? 26.344 -14.992 0.23 1 87.69 96 ASP A N 1
ATOM 802 C CA . ASP A 1 96 ? 27.781 -14.867 0.112 1 87.69 96 ASP A CA 1
ATOM 803 C C . ASP A 1 96 ? 28.203 -14.75 -1.351 1 87.69 96 ASP A C 1
ATOM 805 O O . ASP A 1 96 ? 29.266 -14.18 -1.653 1 87.69 96 ASP A O 1
ATOM 809 N N . THR A 1 97 ? 27.422 -15.375 -2.158 1 79.5 97 THR A N 1
ATOM 810 C CA . THR A 1 97 ? 27.828 -15.383 -3.561 1 79.5 97 THR A CA 1
ATOM 811 C C . THR A 1 97 ? 26.688 -14.867 -4.449 1 79.5 97 THR A C 1
ATOM 813 O O . THR A 1 97 ? 25.516 -14.969 -4.086 1 79.5 97 THR A O 1
ATOM 816 N N . GLU A 1 98 ? 27.203 -14.148 -5.453 1 71 98 GLU A N 1
ATOM 817 C CA . GLU A 1 98 ? 26.266 -13.656 -6.445 1 71 98 GLU A CA 1
ATOM 818 C C . GLU A 1 98 ? 25.906 -14.742 -7.453 1 71 98 GLU A C 1
ATOM 820 O O . GLU A 1 98 ? 26.766 -15.477 -7.926 1 71 98 GLU A O 1
ATOM 825 N N . GLU A 1 99 ? 24.609 -14.984 -7.527 1 67.38 99 GLU A N 1
ATOM 826 C CA . GLU A 1 99 ? 24.141 -15.742 -8.688 1 67.38 99 GLU A CA 1
ATOM 827 C C . GLU A 1 99 ? 23.391 -14.836 -9.672 1 67.38 99 GLU A C 1
ATOM 829 O O . GLU A 1 99 ? 22.688 -13.922 -9.266 1 67.38 99 GLU A O 1
ATOM 834 N N . ASN A 1 100 ? 24.016 -14.516 -10.828 1 63.75 100 ASN A N 1
ATOM 835 C CA . ASN A 1 100 ? 23.344 -13.703 -11.836 1 63.75 100 ASN A CA 1
ATOM 836 C C . ASN A 1 100 ? 22.156 -14.438 -12.453 1 63.75 100 ASN A C 1
ATOM 838 O O . ASN A 1 100 ? 22.25 -14.945 -13.57 1 63.75 100 ASN A O 1
ATOM 842 N N . LEU A 1 101 ? 21.125 -14.469 -11.578 1 67.62 101 LEU A N 1
ATOM 843 C CA . LEU A 1 101 ? 19.922 -15.172 -12.031 1 67.62 101 LEU A CA 1
ATOM 844 C C . LEU A 1 101 ? 18.734 -14.227 -12.086 1 67.62 101 LEU A C 1
ATOM 846 O O . LEU A 1 101 ? 18.672 -13.25 -11.328 1 67.62 101 LEU A O 1
ATOM 850 N N . TYR A 1 102 ? 17.984 -14.492 -13.07 1 69.38 102 TYR A N 1
ATOM 851 C CA . TYR A 1 102 ? 16.734 -13.773 -13.266 1 69.38 102 TYR A CA 1
ATOM 852 C C . TYR A 1 102 ? 15.914 -13.734 -11.984 1 69.38 102 TYR A C 1
ATOM 854 O O . TYR A 1 102 ? 15.375 -12.688 -11.617 1 69.38 102 TYR A O 1
ATOM 862 N N . PHE A 1 103 ? 15.984 -14.711 -11.25 1 82.69 103 PHE A N 1
ATOM 863 C CA . PHE A 1 103 ? 15.047 -14.875 -10.148 1 82.69 103 PHE A CA 1
ATOM 864 C C . PHE A 1 103 ? 15.617 -14.297 -8.859 1 82.69 103 PHE A C 1
ATOM 866 O O . PHE A 1 103 ? 14.906 -14.156 -7.867 1 82.69 103 PHE A O 1
ATOM 873 N N . ASP A 1 104 ? 16.891 -13.945 -8.828 1 88.75 104 ASP A N 1
ATOM 874 C CA . ASP A 1 104 ? 17.484 -13.547 -7.559 1 88.75 104 ASP A CA 1
ATOM 875 C C . ASP A 1 104 ? 17.281 -12.055 -7.301 1 88.75 104 ASP A C 1
ATOM 877 O O . ASP A 1 104 ? 17.328 -11.609 -6.152 1 88.75 104 ASP A O 1
ATOM 881 N N . ALA A 1 105 ? 16.969 -11.344 -8.375 1 93.06 105 ALA A N 1
ATOM 882 C CA . ALA A 1 105 ? 16.938 -9.891 -8.242 1 93.06 105 ALA A CA 1
ATOM 883 C C . ALA A 1 105 ? 15.594 -9.414 -7.691 1 93.06 105 ALA A C 1
ATOM 885 O O . ALA A 1 105 ? 14.562 -10.047 -7.934 1 93.06 105 ALA A O 1
ATOM 886 N N . PHE A 1 106 ? 15.641 -8.336 -6.891 1 95.88 106 PHE A N 1
ATOM 887 C CA . PHE A 1 106 ? 14.422 -7.574 -6.656 1 95.88 106 PHE A CA 1
ATOM 888 C C . PHE A 1 106 ? 13.852 -7.043 -7.965 1 95.88 106 PHE A C 1
ATOM 890 O O . PHE A 1 106 ? 14.602 -6.785 -8.914 1 95.88 106 PHE A O 1
ATOM 897 N N . GLN A 1 107 ? 12.562 -6.941 -7.977 1 95.81 107 GLN A N 1
ATOM 898 C CA . GLN A 1 107 ? 11.945 -6.465 -9.211 1 95.81 107 GLN A CA 1
ATOM 899 C C . GLN A 1 107 ? 11.078 -5.234 -8.961 1 95.81 107 GLN A C 1
ATOM 901 O O . GLN A 1 107 ? 10.305 -5.207 -8 1 95.81 107 GLN A O 1
ATOM 906 N N . PHE A 1 108 ? 11.219 -4.176 -9.641 1 96.38 108 PHE A N 1
ATOM 907 C CA . PHE A 1 108 ? 10.219 -3.182 -9.992 1 96.38 108 PHE A CA 1
ATOM 908 C C . PHE A 1 108 ? 9.727 -3.395 -11.422 1 96.38 108 PHE A C 1
ATOM 910 O O . PHE A 1 108 ? 10.297 -2.846 -12.367 1 96.38 108 PHE A O 1
ATOM 917 N N . PRO A 1 109 ? 8.727 -4.156 -11.562 1 95.94 109 PRO A N 1
ATOM 918 C CA . PRO A 1 109 ? 8.453 -4.82 -12.836 1 95.94 109 PRO A CA 1
ATOM 919 C C . PRO A 1 109 ? 8.281 -3.838 -13.992 1 95.94 109 PRO A C 1
ATOM 921 O O . PRO A 1 109 ? 8.836 -4.047 -15.07 1 95.94 109 PRO A O 1
ATOM 924 N N . TYR A 1 110 ? 7.562 -2.814 -13.883 1 97.12 110 TYR A N 1
ATOM 925 C CA . TYR A 1 110 ? 7.309 -1.826 -14.922 1 97.12 110 TYR A CA 1
ATOM 926 C C . TYR A 1 110 ? 6.734 -0.544 -14.328 1 97.12 110 TYR A C 1
ATOM 928 O O . TYR A 1 110 ? 5.699 -0.57 -13.656 1 97.12 110 TYR A O 1
ATOM 936 N N . ALA A 1 111 ? 7.367 0.569 -14.523 1 97.31 111 ALA A N 1
ATOM 937 C CA . ALA A 1 111 ? 6.906 1.853 -14 1 97.31 111 ALA A CA 1
ATOM 938 C C . ALA A 1 111 ? 5.766 2.412 -14.844 1 97.31 111 ALA A C 1
ATOM 940 O O . ALA A 1 111 ? 5.988 3.232 -15.734 1 97.31 111 ALA A O 1
ATOM 941 N N . ASN A 1 112 ? 4.547 1.997 -14.539 1 97.44 112 ASN A N 1
ATOM 942 C CA . ASN A 1 112 ? 3.363 2.559 -15.18 1 97.44 112 ASN A CA 1
ATOM 943 C C . ASN A 1 112 ? 3.023 3.938 -14.617 1 97.44 112 ASN A C 1
ATOM 945 O O . ASN A 1 112 ? 3.67 4.406 -13.68 1 97.44 112 ASN A O 1
ATOM 949 N N . GLU A 1 113 ? 2.037 4.613 -15.219 1 95.06 113 GLU A N 1
ATOM 950 C CA . GLU A 1 113 ? 1.603 5.926 -14.742 1 95.06 113 GLU A CA 1
ATOM 951 C C . GLU A 1 113 ? 1.169 5.871 -13.281 1 95.06 113 GLU A C 1
ATOM 953 O O . GLU A 1 113 ? 1.446 6.793 -12.516 1 95.06 113 GLU A O 1
ATOM 958 N N . ALA A 1 114 ? 0.562 4.809 -12.867 1 94.94 114 ALA A N 1
ATOM 959 C CA . ALA A 1 114 ? 0.061 4.652 -11.5 1 94.94 114 ALA A CA 1
ATOM 960 C C . ALA A 1 114 ? 1.211 4.562 -10.5 1 94.94 114 ALA A C 1
ATOM 962 O O . ALA A 1 114 ? 1.012 4.742 -9.297 1 94.94 114 ALA A O 1
ATOM 963 N N . ASP A 1 115 ? 2.443 4.242 -10.945 1 96.06 115 ASP A N 1
ATOM 964 C CA . ASP A 1 115 ? 3.596 4.051 -10.07 1 96.06 115 ASP A CA 1
ATOM 965 C C . ASP A 1 115 ? 4.367 5.355 -9.883 1 96.06 115 ASP A C 1
ATOM 967 O O . AS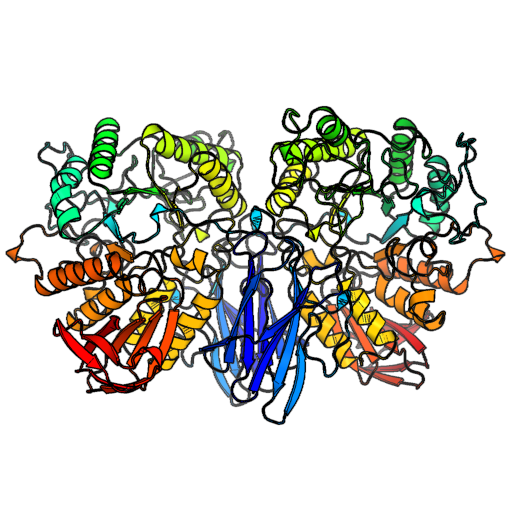P A 1 115 ? 5.297 5.422 -9.078 1 96.06 115 ASP A O 1
ATOM 971 N N . ILE A 1 116 ? 4.02 6.355 -10.609 1 96.56 116 ILE A N 1
ATOM 972 C CA . ILE A 1 116 ? 4.75 7.621 -10.602 1 96.56 116 ILE A CA 1
ATOM 973 C C . ILE A 1 116 ? 3.896 8.703 -9.953 1 96.56 116 ILE A C 1
ATOM 975 O O . ILE A 1 116 ? 2.848 9.078 -10.477 1 96.56 116 ILE A O 1
ATOM 979 N N . PHE A 1 117 ? 4.336 9.164 -8.82 1 96.25 117 PHE A N 1
ATOM 980 C CA . PHE A 1 117 ? 3.631 10.25 -8.148 1 96.25 117 PHE A CA 1
ATOM 981 C C . PHE A 1 117 ? 3.957 11.594 -8.789 1 96.25 117 PHE A C 1
ATOM 983 O O . PHE A 1 117 ? 5.129 11.93 -8.969 1 96.25 117 PHE A O 1
ATOM 990 N N . GLU A 1 118 ? 2.928 12.289 -9.102 1 93.44 118 GLU A N 1
ATOM 991 C CA . GLU A 1 118 ? 3.088 13.633 -9.656 1 93.44 118 GLU A CA 1
ATOM 992 C C . GLU A 1 118 ? 2.609 14.695 -8.672 1 93.44 118 GLU A C 1
ATOM 994 O O . GLU A 1 118 ? 1.413 14.789 -8.383 1 93.44 118 GLU A O 1
ATOM 999 N N . LYS A 1 119 ? 3.484 15.469 -8.211 1 93.56 119 LYS A N 1
ATOM 1000 C CA . LYS A 1 119 ? 3.193 16.547 -7.281 1 93.56 119 LYS A CA 1
ATOM 1001 C C . LYS A 1 119 ? 2.494 17.703 -7.992 1 93.56 119 LYS A C 1
ATOM 1003 O O . LYS A 1 119 ? 2.881 18.094 -9.102 1 93.56 119 LYS A O 1
ATOM 1008 N N . PRO A 1 120 ? 1.403 18.281 -7.344 1 95.5 120 PRO A N 1
ATOM 1009 C CA . PRO A 1 120 ? 0.841 19.5 -7.926 1 95.5 120 PRO A CA 1
ATOM 1010 C C . PRO A 1 120 ? 1.884 20.609 -8.102 1 95.5 120 PRO A C 1
ATOM 1012 O O . PRO A 1 120 ? 2.676 20.859 -7.191 1 95.5 120 PRO A O 1
ATOM 1015 N N . SER A 1 121 ? 1.869 21.266 -9.211 1 91.5 121 SER A N 1
ATOM 1016 C CA . SER A 1 121 ? 2.92 22.203 -9.578 1 91.5 121 SER A CA 1
ATOM 1017 C C . SER A 1 121 ? 2.975 23.375 -8.602 1 91.5 121 SER A C 1
ATOM 1019 O O . SER A 1 121 ? 4.055 23.875 -8.281 1 91.5 121 SER A O 1
ATOM 1021 N N . PHE A 1 122 ? 1.842 23.75 -8.109 1 91.12 122 PHE A N 1
ATOM 1022 C CA . PHE A 1 122 ? 1.831 24.953 -7.297 1 91.12 122 PHE A CA 1
ATOM 1023 C C . PHE A 1 122 ? 2.205 24.641 -5.852 1 91.12 122 PHE A C 1
ATOM 1025 O O . PHE A 1 122 ? 2.303 25.547 -5.02 1 91.12 122 PHE A O 1
ATOM 1032 N N . ALA A 1 123 ? 2.371 23.328 -5.566 1 90.81 123 ALA A N 1
ATOM 1033 C CA . ALA A 1 123 ? 2.707 22.938 -4.199 1 90.81 123 ALA A CA 1
ATOM 1034 C C . ALA A 1 123 ? 4.086 23.469 -3.805 1 90.81 123 ALA A C 1
ATOM 1036 O O . ALA A 1 123 ? 4.375 23.641 -2.617 1 90.81 123 ALA A O 1
ATOM 1037 N N . GLU A 1 124 ? 4.922 23.703 -4.742 1 88.31 124 GLU A N 1
ATOM 1038 C CA . GLU A 1 124 ? 6.262 24.219 -4.484 1 88.31 124 GLU A CA 1
ATOM 1039 C C . GLU A 1 124 ? 6.211 25.656 -3.965 1 88.31 124 GLU A C 1
ATOM 1041 O O . GLU A 1 124 ? 5.594 26.531 -4.586 1 88.31 124 GLU A O 1
ATOM 1046 N N . GLY A 1 125 ? 6.816 25.875 -2.832 1 91.75 125 GLY A N 1
ATOM 1047 C CA . GLY A 1 125 ? 6.887 27.219 -2.268 1 91.75 125 GLY A CA 1
ATOM 1048 C C . GLY A 1 125 ? 5.598 27.656 -1.599 1 91.75 125 GLY A C 1
ATOM 1049 O O . GLY A 1 125 ? 5.465 28.812 -1.184 1 91.75 125 GLY A O 1
ATOM 1050 N N . LEU A 1 126 ? 4.703 26.734 -1.472 1 96.19 126 LEU A N 1
ATOM 1051 C CA . LEU A 1 126 ? 3.396 27.031 -0.897 1 96.19 126 LEU A CA 1
ATOM 1052 C C . LEU A 1 126 ? 3.51 27.297 0.602 1 96.19 126 LEU A C 1
ATOM 1054 O O . LEU A 1 126 ? 4.242 26.594 1.305 1 96.19 126 LEU A O 1
ATOM 1058 N N . VAL A 1 127 ? 2.916 28.312 1.087 1 98.44 127 VAL A N 1
ATOM 1059 C CA . VAL A 1 127 ? 2.707 28.609 2.5 1 98.44 127 VAL A CA 1
ATOM 1060 C C . VAL A 1 127 ? 1.216 28.797 2.773 1 98.44 127 VAL A C 1
ATOM 1062 O O . VAL A 1 127 ? 0.604 29.75 2.299 1 98.44 127 VAL A O 1
ATOM 1065 N N . VAL A 1 128 ? 0.656 27.906 3.529 1 98.81 128 VAL A N 1
ATOM 1066 C CA . VAL A 1 128 ? -0.789 27.828 3.717 1 98.81 128 VAL A CA 1
ATOM 1067 C C . VAL A 1 128 ? -1.18 28.531 5.02 1 98.81 128 VAL A C 1
ATOM 1069 O O . VAL A 1 128 ? -0.472 28.422 6.023 1 98.81 128 VAL A O 1
ATOM 1072 N N . TYR A 1 129 ? -2.221 29.312 4.977 1 98.88 129 TYR A N 1
ATOM 1073 C CA . TYR A 1 129 ? -2.807 29.984 6.137 1 98.88 129 TYR A CA 1
ATOM 1074 C C . TYR A 1 129 ? -4.188 29.422 6.449 1 98.88 129 TYR A C 1
ATOM 1076 O O . TYR A 1 129 ? -5.102 29.516 5.629 1 98.88 129 TYR A O 1
ATOM 1084 N N . GLU A 1 130 ? -4.328 28.734 7.582 1 98.88 130 GLU A N 1
ATOM 1085 C CA . GLU A 1 130 ? -5.613 28.172 7.98 1 98.88 130 GLU A CA 1
ATOM 1086 C C . GLU A 1 130 ? -6.492 29.219 8.656 1 98.88 130 GLU A C 1
ATOM 1088 O O . GLU A 1 130 ? -6.086 29.844 9.641 1 98.88 130 GLU A O 1
ATOM 1093 N N . ILE A 1 131 ? -7.703 29.312 8.156 1 98.69 131 ILE A N 1
ATOM 1094 C CA . ILE A 1 131 ? -8.641 30.312 8.672 1 98.69 131 ILE A CA 1
ATOM 1095 C C . ILE A 1 131 ? -9.898 29.609 9.172 1 98.69 131 ILE A C 1
ATOM 1097 O O . ILE A 1 131 ? -10.469 28.766 8.477 1 98.69 131 ILE A O 1
ATOM 1101 N N . PHE A 1 132 ? -10.242 29.844 10.398 1 98.25 132 PHE A N 1
ATOM 1102 C CA . PHE A 1 132 ? -11.578 29.578 10.93 1 98.25 132 PHE A CA 1
ATOM 1103 C C . PHE A 1 132 ? -12.5 30.766 10.672 1 98.25 132 PHE A C 1
ATOM 1105 O O . PHE A 1 132 ? -12.484 31.75 11.422 1 98.25 132 PHE A O 1
ATOM 1112 N N . PRO A 1 133 ? -13.328 30.672 9.641 1 97.25 133 PRO A N 1
ATOM 1113 C CA . PRO A 1 133 ? -13.984 31.875 9.109 1 97.25 133 PRO A CA 1
ATOM 1114 C C . PRO A 1 133 ? -14.758 32.656 10.172 1 97.25 133 PRO A C 1
ATOM 1116 O O . PRO A 1 133 ? -14.641 33.875 10.258 1 97.25 133 PRO A O 1
ATOM 1119 N N . ASP A 1 134 ? -15.453 32.031 11.055 1 95.38 134 ASP A N 1
ATOM 1120 C CA . ASP A 1 134 ? -16.281 32.656 12.07 1 95.38 134 ASP A CA 1
ATOM 1121 C C . ASP A 1 134 ? -15.438 33.438 13.07 1 95.38 134 ASP A C 1
ATOM 1123 O O . ASP A 1 134 ? -15.945 34.344 13.758 1 95.38 134 ASP A O 1
ATOM 1127 N N . ARG A 1 135 ? -14.195 33.188 13.102 1 96.56 135 ARG A N 1
ATOM 1128 C CA . ARG A 1 135 ? -13.32 33.719 14.148 1 96.56 135 ARG A CA 1
ATOM 1129 C C . ARG A 1 135 ? -12.289 34.688 13.555 1 96.56 135 ARG A C 1
ATOM 1131 O O . ARG A 1 135 ? -11.477 35.25 14.289 1 96.56 135 ARG A O 1
ATOM 1138 N N . PHE A 1 136 ? -12.336 35 12.281 1 97.88 136 PHE A N 1
ATOM 1139 C CA . PHE A 1 136 ? -11.195 35.625 11.633 1 97.88 136 PHE A CA 1
ATOM 1140 C C . PHE A 1 136 ? -11.398 37.156 11.539 1 97.88 136 PHE A C 1
ATOM 1142 O O . PHE A 1 136 ? -10.57 37.906 12.023 1 97.88 136 PHE A O 1
ATOM 1149 N N . LYS A 1 137 ? -12.539 37.594 10.914 1 96.75 137 LYS A N 1
ATOM 1150 C CA . LYS A 1 137 ? -12.82 39 10.75 1 96.75 137 LYS A CA 1
ATOM 1151 C C . LYS A 1 137 ? -14.273 39.25 10.344 1 96.75 137 LYS A C 1
ATOM 1153 O O . LYS A 1 137 ? -14.781 38.562 9.43 1 96.75 137 LYS A O 1
ATOM 1158 N N . ARG A 1 138 ? -14.914 40.188 11.016 1 93.69 138 ARG A N 1
ATOM 1159 C CA . ARG A 1 138 ? -16.234 40.625 10.586 1 93.69 138 ARG A CA 1
ATOM 1160 C C . ARG A 1 138 ? -16.109 41.656 9.453 1 93.69 138 ARG A C 1
ATOM 1162 O O . ARG A 1 138 ? -15.375 42.656 9.578 1 93.69 138 ARG A O 1
ATOM 1169 N N . GLY A 1 139 ? -16.859 41.281 8.391 1 90.88 139 GLY A N 1
ATOM 1170 C CA . GLY A 1 139 ? -16.891 42.25 7.305 1 90.88 139 GLY A CA 1
ATOM 1171 C C . GLY A 1 139 ? -17.734 43.469 7.621 1 90.88 139 GLY A C 1
ATOM 1172 O O . GLY A 1 139 ? -18.359 43.531 8.688 1 90.88 139 GLY A O 1
ATOM 1173 N N . LYS A 1 140 ? -17.672 44.469 6.785 1 84.19 140 LYS A N 1
ATOM 1174 C CA . LYS A 1 140 ? -18.406 45.719 6.957 1 84.19 140 LYS A CA 1
ATOM 1175 C C . LYS A 1 140 ? -19.906 45.5 6.77 1 84.19 140 LYS A C 1
ATOM 1177 O O . LYS A 1 140 ? -20.719 46.281 7.277 1 84.19 140 LYS A O 1
ATOM 1182 N N . LYS A 1 141 ? -20.156 44.406 6.129 1 73.94 141 LYS A N 1
ATOM 1183 C CA . LYS A 1 141 ? -21.562 44.125 5.922 1 73.94 141 LYS A CA 1
ATOM 1184 C C . LYS A 1 141 ? -22.219 43.594 7.199 1 73.94 141 LYS A C 1
ATOM 1186 O O . LYS A 1 141 ? -21.594 42.844 7.941 1 73.94 141 LYS A O 1
ATOM 1191 N N . GLU A 1 142 ? -23.344 44.219 7.484 1 66.25 142 GLU A N 1
ATOM 1192 C CA . GLU A 1 142 ? -24.062 43.781 8.68 1 66.25 142 GLU A CA 1
ATOM 1193 C C . GLU A 1 142 ? -24.438 42.281 8.57 1 66.25 142 GLU A C 1
ATOM 1195 O O . GLU A 1 142 ? -24.953 41.844 7.543 1 66.25 142 GLU A O 1
ATOM 1200 N N . VAL A 1 143 ? -23.766 41.469 9.484 1 64.75 143 VAL A N 1
ATOM 1201 C CA . VAL A 1 143 ? -24.109 40.031 9.586 1 64.75 143 VAL A CA 1
ATOM 1202 C C . VAL A 1 143 ? -25.422 39.875 10.359 1 64.75 143 VAL A C 1
ATOM 1204 O O . VAL A 1 143 ? -25.562 40.375 11.477 1 64.75 143 VAL A O 1
ATOM 1207 N N . HIS A 1 144 ? -26.516 39.531 9.633 1 59.91 144 HIS A N 1
ATOM 1208 C CA . HIS A 1 144 ? -27.781 39.375 10.32 1 59.91 144 HIS A CA 1
ATOM 1209 C C . HIS A 1 144 ? -27.859 38.031 11.047 1 59.91 144 HIS A C 1
ATOM 1211 O O . HIS A 1 144 ? -27.859 36.969 10.406 1 59.91 144 HIS A O 1
ATOM 1217 N N . SER A 1 145 ? -27.188 37.844 12.281 1 66 145 SER A N 1
ATOM 1218 C CA . SER A 1 145 ? -27.422 36.688 13.125 1 66 145 SER A CA 1
ATOM 1219 C C . SER A 1 145 ? -28.078 37.094 14.445 1 66 145 SER A C 1
ATOM 1221 O O . SER A 1 145 ? -27.688 38.094 15.055 1 66 145 SER A O 1
ATOM 1223 N N . PRO A 1 146 ? -29.219 36.5 14.82 1 61.31 146 PRO A N 1
ATOM 1224 C CA . PRO A 1 146 ? -29.844 36.875 16.094 1 61.31 146 PRO A CA 1
ATOM 1225 C C . PRO A 1 146 ? -28.938 36.625 17.297 1 61.31 146 PRO A C 1
ATOM 1227 O O . PRO A 1 146 ? -29.172 37.156 18.375 1 61.31 146 PRO A O 1
ATOM 1230 N N . LYS A 1 147 ? -27.812 35.969 17.25 1 79.06 147 LYS A N 1
ATOM 1231 C CA . LYS A 1 147 ? -27.078 35.562 18.438 1 79.06 147 LYS A CA 1
ATOM 1232 C C . LYS A 1 147 ? -25.562 35.625 18.203 1 79.06 147 LYS A C 1
ATOM 1234 O O . LYS A 1 147 ? -24.906 34.625 18.031 1 79.06 147 LYS A O 1
ATOM 1239 N N . LEU A 1 148 ? -25.078 36.875 18.016 1 88.62 148 LEU A N 1
ATOM 1240 C CA . LEU A 1 148 ? -23.641 37.062 17.922 1 88.62 148 LEU A CA 1
ATOM 1241 C C . LEU A 1 148 ? -23.047 37.406 19.281 1 88.62 148 LEU A C 1
ATOM 1243 O O . LEU A 1 148 ? -23.609 38.219 20.031 1 88.62 148 LEU A O 1
ATOM 1247 N N . PHE A 1 149 ? -21.953 36.781 19.562 1 91.94 149 PHE A N 1
ATOM 1248 C CA . PHE A 1 149 ? -21.203 37.094 20.766 1 91.94 149 PHE A CA 1
ATOM 1249 C C . PHE A 1 149 ? -20.141 38.156 20.5 1 91.94 149 PHE A C 1
ATOM 1251 O O . PHE A 1 149 ? -19.891 38.5 19.359 1 91.94 149 PHE A O 1
ATOM 1258 N N . ASP A 1 150 ? -19.609 38.688 21.656 1 91.12 150 ASP A N 1
ATOM 1259 C CA . ASP A 1 150 ? -18.5 39.625 21.516 1 91.12 150 ASP A CA 1
ATOM 1260 C C . ASP A 1 150 ? -17.281 38.938 20.891 1 91.12 150 ASP A C 1
ATOM 1262 O O . ASP A 1 150 ? -17.047 37.75 21.094 1 91.12 150 ASP A O 1
ATOM 1266 N N . TRP A 1 151 ? -16.516 39.688 20.172 1 92.5 151 TRP A N 1
ATOM 1267 C CA . TRP A 1 151 ? -15.391 39.156 19.406 1 92.5 151 TRP A CA 1
ATOM 1268 C C . TRP A 1 151 ? -14.383 38.469 20.312 1 92.5 151 TRP A C 1
ATOM 1270 O O . TRP A 1 151 ? -13.711 37.531 19.891 1 92.5 151 TRP A O 1
ATOM 1280 N N . ASP A 1 152 ? -14.305 38.906 21.547 1 88.88 152 ASP A N 1
ATOM 1281 C CA . ASP A 1 152 ? -13.312 38.375 22.469 1 88.88 152 ASP A CA 1
ATOM 1282 C C . ASP A 1 152 ? -13.922 37.312 23.375 1 88.88 152 ASP A C 1
ATOM 1284 O O . ASP A 1 152 ? -13.312 36.906 24.375 1 88.88 152 ASP A O 1
ATOM 1288 N N . TYR A 1 153 ? -15.102 36.875 22.969 1 88.19 153 TYR A N 1
ATOM 1289 C CA . TYR A 1 153 ? -15.75 35.844 23.781 1 88.19 153 TYR A CA 1
ATOM 1290 C C . TYR A 1 153 ? -14.977 34.531 23.719 1 88.19 153 TYR A C 1
ATOM 1292 O O . TYR A 1 153 ? -14.688 34.031 22.625 1 88.19 153 TYR A O 1
ATOM 1300 N N . CYS A 1 154 ? -14.641 34 24.812 1 79.06 154 CYS A N 1
ATOM 1301 C CA . CYS A 1 154 ? -13.898 32.75 24.844 1 79.06 154 CYS A CA 1
ATOM 1302 C C . CYS A 1 154 ? -14.273 31.922 26.078 1 79.06 154 CYS A C 1
ATOM 1304 O O . CYS A 1 154 ? -13.531 31.031 26.5 1 79.06 154 CYS A O 1
ATOM 1306 N N . SER A 1 155 ? -15.391 32.156 26.625 1 78.75 155 SER A N 1
ATOM 1307 C CA . SER A 1 155 ? -15.828 31.453 27.844 1 78.75 155 SER A CA 1
ATOM 1308 C C . SER A 1 155 ? -16.344 30.062 27.516 1 78.75 155 SER A C 1
ATOM 1310 O O . SER A 1 155 ? -16.75 29.781 26.391 1 78.75 155 SER A O 1
ATOM 1312 N N . TRP A 1 156 ? -16.312 29.203 28.516 1 79.62 156 TRP A N 1
ATOM 1313 C CA . TRP A 1 156 ? -16.781 27.828 28.391 1 79.62 156 TRP A CA 1
ATOM 1314 C C . TRP A 1 156 ? -18.234 27.703 28.859 1 79.62 156 TRP A C 1
ATOM 1316 O O . TRP A 1 156 ? -18.766 26.594 28.969 1 79.62 156 TRP A O 1
ATOM 1326 N N . ASP A 1 157 ? -18.781 28.75 29.016 1 84.44 157 ASP A N 1
ATOM 1327 C CA . ASP A 1 157 ? -20.141 28.75 29.531 1 84.44 157 ASP A CA 1
ATOM 1328 C C . ASP A 1 157 ? -21.125 28.266 28.469 1 84.44 157 ASP A C 1
ATOM 1330 O O . ASP A 1 157 ? -22.203 27.781 28.781 1 84.44 157 ASP A O 1
ATOM 1334 N N . VAL A 1 158 ? -20.734 28.453 27.266 1 86.38 158 VAL A N 1
ATOM 1335 C CA . VAL A 1 158 ? -21.516 28.016 26.109 1 86.38 158 VAL A CA 1
ATOM 1336 C C . VAL A 1 158 ? -20.656 27.125 25.219 1 86.38 158 VAL A C 1
ATOM 1338 O O . VAL A 1 158 ? -19.469 27.406 25.016 1 86.38 158 VAL A O 1
ATOM 1341 N N . PRO A 1 159 ? -21.375 26 24.828 1 85.38 159 PRO A N 1
ATOM 1342 C CA . PRO A 1 159 ? -20.609 25.172 23.906 1 85.38 159 PRO A CA 1
ATOM 1343 C C . PRO A 1 159 ? -20.031 25.969 22.734 1 85.38 159 PRO A C 1
ATOM 1345 O O . PRO A 1 159 ? -20.719 26.812 22.156 1 85.38 159 PRO A O 1
ATOM 1348 N N . GLY A 1 160 ? -18.812 25.688 22.453 1 85.44 160 GLY A N 1
ATOM 1349 C CA . GLY A 1 160 ? -18.109 26.406 21.406 1 85.44 160 GLY A CA 1
ATOM 1350 C C . GLY A 1 160 ? -18.859 26.406 20.078 1 85.44 160 GLY A C 1
ATOM 1351 O O . GLY A 1 160 ? -18.828 27.391 19.344 1 85.44 160 GLY A O 1
ATOM 1352 N N . SER A 1 161 ? -19.547 25.375 19.828 1 89.06 161 SER A N 1
ATOM 1353 C CA . SER A 1 161 ? -20.266 25.234 18.562 1 89.06 161 SER A CA 1
ATOM 1354 C C . SER A 1 161 ? -21.453 26.188 18.484 1 89.06 161 SER A C 1
ATOM 1356 O O . SER A 1 161 ? -21.969 26.453 17.406 1 89.06 161 SER A O 1
ATOM 1358 N N . GLU A 1 162 ? -21.859 26.734 19.578 1 91 162 GLU A N 1
ATOM 1359 C CA . GLU A 1 162 ? -23.031 27.609 19.641 1 91 162 GLU A CA 1
ATOM 1360 C C . GLU A 1 162 ? -22.609 29.078 19.75 1 91 162 GLU A C 1
ATOM 1362 O O . GLU A 1 162 ? -23.453 29.969 19.781 1 91 162 GLU A O 1
ATOM 1367 N N . VAL A 1 163 ? -21.375 29.25 19.781 1 93.12 163 VAL A N 1
ATOM 1368 C CA . VAL A 1 163 ? -20.844 30.609 19.875 1 93.12 163 VAL A CA 1
ATOM 1369 C C . VAL A 1 163 ? -20.484 31.125 18.484 1 93.12 163 VAL A C 1
ATOM 1371 O O . VAL A 1 163 ? -19.578 30.609 17.844 1 93.12 163 VAL A O 1
ATOM 1374 N N . PHE A 1 164 ? -21.234 32.094 18.031 1 93.88 164 PHE A N 1
ATOM 1375 C CA . PHE A 1 164 ? -20.953 32.719 16.75 1 93.88 164 PHE A CA 1
ATOM 1376 C C . PHE A 1 164 ? -20.375 34.125 16.938 1 93.88 164 PHE A C 1
ATOM 1378 O O . PHE A 1 164 ? -20.969 34.969 17.625 1 93.88 164 PHE A O 1
ATOM 1385 N N . LEU A 1 165 ? -19.203 34.375 16.344 1 93.31 165 LEU A N 1
ATOM 1386 C CA . LEU A 1 165 ? -18.562 35.656 16.484 1 93.31 165 LEU A CA 1
ATOM 1387 C C . LEU A 1 165 ? -18.797 36.531 15.242 1 93.31 165 LEU A C 1
ATOM 1389 O O . LEU A 1 165 ? -18.578 37.75 15.266 1 93.31 165 LEU A O 1
ATOM 1393 N N . GLY A 1 166 ? -19.188 35.906 14.133 1 93.12 166 GLY A N 1
ATOM 1394 C CA . GLY A 1 166 ? -19.719 36.688 13.008 1 93.12 166 GLY A CA 1
ATOM 1395 C C . GLY A 1 166 ? -18.688 36.938 11.922 1 93.12 166 GLY A C 1
ATOM 1396 O O . GLY A 1 166 ? -18.906 37.75 11.039 1 93.12 166 GLY A O 1
ATOM 1397 N N . GLY A 1 167 ? -17.516 36.312 11.961 1 95.56 167 GLY A N 1
ATOM 1398 C CA . GLY A 1 167 ? -16.641 36.375 10.812 1 95.56 167 GLY A CA 1
ATOM 1399 C C . GLY A 1 167 ? -17.281 35.906 9.531 1 95.56 167 GLY A C 1
ATOM 1400 O O . GLY A 1 167 ? -18.125 35 9.547 1 95.56 167 GLY A O 1
ATOM 1401 N N . ASP A 1 168 ? -16.875 36.5 8.336 1 95.38 168 ASP A N 1
ATOM 1402 C CA . ASP A 1 168 ? -17.547 36.188 7.078 1 95.38 168 ASP A CA 1
ATOM 1403 C C . ASP A 1 168 ? -16.594 36.344 5.891 1 95.38 168 ASP A C 1
ATOM 1405 O O . ASP A 1 168 ? -15.398 36.625 6.074 1 95.38 168 ASP A O 1
ATOM 1409 N N . PHE A 1 169 ? -17.094 36.094 4.668 1 97.06 169 PHE A N 1
ATOM 1410 C CA . PHE A 1 169 ? -16.297 36.156 3.453 1 97.06 169 PHE A CA 1
ATOM 1411 C C . PHE A 1 169 ? -15.781 37.562 3.197 1 97.06 169 PHE A C 1
ATOM 1413 O O . PHE A 1 169 ? -14.633 37.75 2.77 1 97.06 169 PHE A O 1
ATOM 1420 N N . ALA A 1 170 ? -16.609 38.531 3.438 1 95.81 170 ALA A N 1
ATOM 1421 C CA . ALA A 1 170 ? -16.203 39.938 3.244 1 95.81 170 ALA A CA 1
ATOM 1422 C C . ALA A 1 170 ? -15.031 40.281 4.152 1 95.81 170 ALA A C 1
ATOM 1424 O O . ALA A 1 170 ? -14.109 41 3.74 1 95.81 170 ALA A O 1
ATOM 1425 N N . GLY A 1 171 ? -15.125 39.875 5.43 1 97 171 GLY A N 1
ATOM 1426 C CA . GLY A 1 171 ? -14.023 40.094 6.359 1 97 171 GLY A CA 1
ATOM 1427 C C . GLY A 1 171 ? -12.719 39.469 5.898 1 97 171 GLY A C 1
ATOM 1428 O O . GLY A 1 171 ? -11.656 40.094 6.043 1 97 171 GLY A O 1
ATOM 1429 N N . ILE A 1 172 ? -12.727 38.281 5.387 1 98.31 172 ILE A N 1
ATOM 1430 C CA . ILE A 1 172 ? -11.539 37.625 4.871 1 98.31 172 ILE A CA 1
ATOM 1431 C C . ILE A 1 172 ? -10.977 38.406 3.688 1 98.31 172 ILE A C 1
ATOM 1433 O O . ILE A 1 172 ? -9.773 38.656 3.605 1 98.31 172 ILE A O 1
ATOM 1437 N N . LYS A 1 173 ? -11.844 38.844 2.785 1 97.44 173 LYS A N 1
ATOM 1438 C CA . LYS A 1 173 ? -11.438 39.594 1.598 1 97.44 173 LYS A CA 1
ATOM 1439 C C . LYS A 1 173 ? -10.727 40.875 1.979 1 97.44 173 LYS A C 1
ATOM 1441 O O . LYS A 1 173 ? -9.773 41.281 1.316 1 97.44 173 LYS A O 1
ATOM 1446 N N . GLU A 1 174 ? -11.164 41.5 3.041 1 97.25 174 GLU A N 1
ATOM 1447 C CA . GLU A 1 174 ? -10.594 42.781 3.5 1 97.25 174 GLU A CA 1
ATOM 1448 C C . GLU A 1 174 ? -9.156 42.594 3.973 1 97.25 174 GLU A C 1
ATOM 1450 O O . GLU A 1 174 ? -8.422 43.562 4.121 1 97.25 174 GLU A O 1
ATOM 1455 N N . LYS A 1 175 ? -8.742 41.406 4.18 1 97.81 175 LYS A N 1
ATOM 1456 C CA . LYS A 1 175 ? -7.426 41.188 4.77 1 97.81 175 LYS A CA 1
ATOM 1457 C C . LYS A 1 175 ? -6.465 40.594 3.752 1 97.81 175 LYS A C 1
ATOM 1459 O O . LYS A 1 175 ? -5.441 40 4.125 1 97.81 175 LYS A O 1
ATOM 1464 N N . ILE A 1 176 ? -6.73 40.688 2.482 1 98.44 176 ILE A N 1
ATOM 1465 C CA . ILE A 1 176 ? -5.867 40.219 1.414 1 98.44 176 ILE A CA 1
ATOM 1466 C C . ILE A 1 176 ? -4.488 40.844 1.522 1 98.44 176 ILE A C 1
ATOM 1468 O O . ILE A 1 176 ? -3.467 40.188 1.371 1 98.44 176 ILE A O 1
ATOM 1472 N N . GLU A 1 177 ? -4.441 42.156 1.84 1 98 177 GLU A N 1
ATOM 1473 C CA . GLU A 1 177 ? -3.158 42.844 1.981 1 98 177 GLU A CA 1
ATOM 1474 C C . GLU A 1 177 ? -2.359 42.281 3.15 1 98 177 GLU A C 1
ATOM 1476 O O . GLU A 1 177 ? -1.129 42.219 3.1 1 98 177 GLU A O 1
ATOM 1481 N N . TYR A 1 178 ? -3.045 41.906 4.227 1 98.06 178 TYR A N 1
ATOM 1482 C CA . TYR A 1 178 ? -2.395 41.25 5.363 1 98.06 178 TYR A CA 1
ATOM 1483 C C . TYR A 1 178 ? -1.699 39.969 4.938 1 98.06 178 TYR A C 1
ATOM 1485 O O . TYR A 1 178 ? -0.552 39.719 5.316 1 98.06 178 TYR A O 1
ATOM 1493 N N . PHE A 1 179 ? -2.385 39.125 4.086 1 98.56 179 PHE A N 1
ATOM 1494 C CA . PHE A 1 179 ? -1.817 37.875 3.586 1 98.56 179 PHE A CA 1
ATOM 1495 C C . PHE A 1 179 ? -0.573 38.156 2.75 1 98.56 179 PHE A C 1
ATOM 1497 O O . PHE A 1 179 ? 0.448 37.469 2.91 1 98.56 179 PHE A O 1
ATOM 1504 N N . LYS A 1 180 ? -0.68 39.125 1.938 1 97.88 180 LYS A N 1
ATOM 1505 C CA . LYS A 1 180 ? 0.445 39.469 1.077 1 97.88 180 LYS A CA 1
ATOM 1506 C C . LYS A 1 180 ? 1.647 39.938 1.902 1 97.88 180 LYS A C 1
ATOM 1508 O O . LYS A 1 180 ? 2.779 39.531 1.631 1 97.88 180 LYS A O 1
ATOM 1513 N N . THR A 1 181 ? 1.343 40.719 2.883 1 97.19 181 THR A N 1
ATOM 1514 C CA . THR A 1 181 ? 2.408 41.25 3.742 1 97.19 181 THR A CA 1
ATOM 1515 C C . THR A 1 181 ? 3.111 40.094 4.461 1 97.19 181 THR A C 1
ATOM 1517 O O . THR A 1 181 ? 4.34 40.062 4.566 1 97.19 181 THR A O 1
ATOM 1520 N N . LEU A 1 182 ? 2.404 39.188 4.957 1 97.56 182 LEU A N 1
ATOM 1521 C CA . LEU A 1 182 ? 2.951 38.031 5.672 1 97.56 182 LEU A CA 1
ATOM 1522 C C . LEU A 1 182 ? 3.623 37.062 4.707 1 97.56 182 LEU A C 1
ATOM 1524 O O . LEU A 1 182 ? 4.543 36.344 5.09 1 97.56 182 LEU A O 1
ATOM 1528 N N . GLY A 1 183 ? 3.211 37 3.467 1 97.31 183 GLY A N 1
ATOM 1529 C CA . GLY A 1 183 ? 3.771 36.125 2.443 1 97.31 183 GLY A CA 1
ATOM 1530 C C . GLY A 1 183 ? 2.959 34.875 2.217 1 97.31 183 GLY A C 1
ATOM 1531 O O . GLY A 1 183 ? 3.473 33.875 1.693 1 97.31 183 GLY A O 1
ATOM 1532 N N . ILE A 1 184 ? 1.696 34.906 2.521 1 98.19 184 ILE A N 1
ATOM 1533 C CA . ILE A 1 184 ? 0.797 33.781 2.373 1 98.19 184 ILE A CA 1
ATOM 1534 C C . ILE A 1 184 ? 0.365 33.656 0.914 1 98.19 184 ILE A C 1
ATOM 1536 O O . ILE A 1 184 ? 0.007 34.625 0.276 1 98.19 184 ILE A O 1
ATOM 1540 N N . ASN A 1 185 ? 0.449 32.406 0.375 1 98 185 ASN A N 1
ATOM 1541 C CA . ASN A 1 185 ? 0.007 32.25 -1.006 1 98 185 ASN A CA 1
ATOM 1542 C C . ASN A 1 185 ? -1.02 31.141 -1.14 1 98 185 ASN A C 1
ATOM 1544 O O . ASN A 1 185 ? -1.297 30.672 -2.246 1 98 185 ASN A O 1
ATOM 1548 N N . ALA A 1 186 ? -1.594 30.688 -0.084 1 98.56 186 ALA A N 1
ATOM 1549 C CA . ALA A 1 186 ? -2.754 29.797 -0.069 1 98.56 186 ALA A CA 1
ATOM 1550 C C . ALA A 1 186 ? -3.533 29.938 1.236 1 98.56 186 ALA A C 1
ATOM 1552 O O . ALA A 1 186 ? -2.943 30.125 2.301 1 98.56 186 ALA A O 1
ATOM 1553 N N . ILE A 1 187 ? -4.785 29.828 1.141 1 98.75 187 ILE A N 1
ATOM 1554 C CA . ILE A 1 187 ? -5.66 29.875 2.309 1 98.75 187 ILE A CA 1
ATOM 1555 C C . ILE A 1 187 ? -6.457 28.578 2.404 1 98.75 187 ILE A C 1
ATOM 1557 O O . ILE A 1 187 ? -7.031 28.125 1.413 1 98.75 187 ILE A O 1
ATOM 1561 N N . TYR A 1 188 ? -6.375 27.953 3.52 1 98.75 188 TYR A N 1
ATOM 1562 C CA . TYR A 1 188 ? -7.191 26.797 3.9 1 98.75 188 TYR A CA 1
ATOM 1563 C C . TYR A 1 188 ? -8.336 27.234 4.812 1 98.75 188 TYR A C 1
ATOM 1565 O O . TYR A 1 188 ? -8.109 27.734 5.91 1 98.75 188 TYR A O 1
ATOM 1573 N N . LEU A 1 189 ? -9.602 27.094 4.352 1 98.88 189 LEU A N 1
ATOM 1574 C CA . LEU A 1 189 ? -10.781 27.453 5.133 1 98.88 189 LEU A CA 1
ATOM 1575 C C . LEU A 1 189 ? -11.406 26.234 5.789 1 98.88 189 LEU A C 1
ATOM 1577 O O . LEU A 1 189 ? -11.672 25.234 5.117 1 98.88 189 LEU A O 1
ATOM 1581 N N . THR A 1 190 ? -11.586 26.312 7.113 1 98.62 190 THR A N 1
ATOM 1582 C CA . THR A 1 190 ? -12.445 25.281 7.703 1 98.62 190 THR A CA 1
ATOM 1583 C C . THR A 1 190 ? -13.828 25.297 7.051 1 98.62 190 THR A C 1
ATOM 1585 O O . THR A 1 190 ? -14.117 26.156 6.219 1 98.62 190 THR A O 1
ATOM 1588 N N . PRO A 1 191 ? -14.695 24.375 7.344 1 98.56 191 PRO A N 1
ATOM 1589 C CA . PRO A 1 191 ? -15.914 24.203 6.547 1 98.56 191 PRO A CA 1
ATOM 1590 C C . PRO A 1 191 ? -16.719 25.5 6.43 1 98.56 191 PRO A C 1
ATOM 1592 O O . PRO A 1 191 ? -16.859 26.234 7.41 1 98.56 191 PRO A O 1
ATOM 1595 N N . ILE A 1 192 ? -17.266 25.75 5.266 1 98.5 192 ILE A N 1
ATOM 1596 C CA . ILE A 1 192 ? -18.016 26.984 5 1 98.5 192 ILE A CA 1
ATOM 1597 C C . ILE A 1 192 ? -19.469 26.656 4.703 1 98.5 192 ILE A C 1
ATOM 1599 O O . ILE A 1 192 ? -20.25 27.531 4.328 1 98.5 192 ILE A O 1
ATOM 1603 N N . PHE A 1 193 ? -19.844 25.438 4.84 1 98.56 193 PHE A N 1
ATOM 1604 C CA . PHE A 1 193 ? -21.141 24.953 4.383 1 98.56 193 PHE A CA 1
ATOM 1605 C C . PHE A 1 193 ? -22.219 25.188 5.441 1 98.56 193 PHE A C 1
ATOM 1607 O O . PHE A 1 193 ? -21.906 25.438 6.605 1 98.56 193 PHE A O 1
ATOM 1614 N N . LYS A 1 194 ? -23.5 25.062 5.008 1 97.56 194 LYS A N 1
ATOM 1615 C CA . LYS A 1 194 ? -24.641 25.25 5.91 1 97.56 194 LYS A CA 1
ATOM 1616 C C . LYS A 1 194 ? -24.578 24.266 7.074 1 97.56 194 LYS A C 1
ATOM 1618 O O . LYS A 1 194 ? -24.422 23.062 6.867 1 97.56 194 LYS A O 1
ATOM 1623 N N . SER A 1 195 ? -24.703 24.812 8.258 1 96.5 195 SER A N 1
ATOM 1624 C CA . SER A 1 195 ? -24.625 24.031 9.5 1 96.5 195 SER A CA 1
ATOM 1625 C C . SER A 1 195 ? -25.281 24.781 10.656 1 96.5 195 SER A C 1
ATOM 1627 O O . SER A 1 195 ? -25.5 25.984 10.57 1 96.5 195 SER A O 1
ATOM 1629 N N . VAL A 1 196 ? -25.594 24.062 11.703 1 93.31 196 VAL A N 1
ATOM 1630 C CA . VAL A 1 196 ? -26.203 24.688 12.867 1 93.31 196 VAL A CA 1
ATOM 1631 C C . VAL A 1 196 ? -25.125 25.141 13.844 1 93.31 196 VAL A C 1
ATOM 1633 O O . VAL A 1 196 ? -25.391 25.922 14.766 1 93.31 196 VAL A O 1
ATOM 1636 N N . SER A 1 197 ? -23.906 24.688 13.586 1 94.19 197 SER A N 1
ATOM 1637 C CA . SER A 1 197 ? -22.812 24.984 14.492 1 94.19 197 SER A CA 1
ATOM 1638 C C . SER A 1 197 ? -21.859 26.016 13.891 1 94.19 197 SER A C 1
ATOM 1640 O O . SER A 1 197 ? -21.781 26.156 12.664 1 94.19 197 SER A O 1
ATOM 1642 N N . SER A 1 198 ? -21.062 26.75 14.773 1 93.25 198 SER A N 1
ATOM 1643 C CA . SER A 1 198 ? -20.125 27.766 14.312 1 93.25 198 SER A CA 1
ATOM 1644 C C . SER A 1 198 ? -18.922 27.141 13.594 1 93.25 198 SER A C 1
ATOM 1646 O O . SER A 1 198 ? -18.312 27.781 12.734 1 93.25 198 SER A O 1
ATOM 1648 N N . HIS A 1 199 ? -18.562 25.922 13.938 1 93.88 199 HIS A N 1
ATOM 1649 C CA . HIS A 1 199 ? -17.406 25.281 13.32 1 93.88 199 HIS A CA 1
ATOM 1650 C C . HIS A 1 199 ? -17.797 24.641 11.992 1 93.88 199 HIS A C 1
ATOM 1652 O O . HIS A 1 199 ? -16.938 24.406 11.133 1 93.88 199 HIS A O 1
ATOM 1658 N N . ARG A 1 200 ? -19.078 24.297 11.852 1 97.25 200 ARG A N 1
ATOM 1659 C CA . ARG A 1 200 ? -19.703 23.891 10.602 1 97.25 200 ARG A CA 1
ATOM 1660 C C . ARG A 1 200 ? -19.188 22.531 10.156 1 97.25 200 ARG A C 1
ATOM 1662 O O . ARG A 1 200 ? -19.219 22.203 8.961 1 97.25 200 ARG A O 1
ATOM 1669 N N . TYR A 1 201 ? -18.656 21.641 11.016 1 97.25 201 TYR A N 1
ATOM 1670 C CA . TYR A 1 201 ? -18.25 20.281 10.688 1 97.25 201 TYR A CA 1
ATOM 1671 C C . TYR A 1 201 ? -19.438 19.328 10.688 1 97.25 201 TYR A C 1
ATOM 1673 O O . TYR A 1 201 ? -19.359 18.203 10.188 1 97.25 201 TYR A O 1
ATOM 1681 N N . ASN A 1 202 ? -20.531 19.688 11.281 1 97.62 202 ASN A N 1
ATOM 1682 C CA . ASN A 1 202 ? -21.781 18.953 11.109 1 97.62 202 ASN A CA 1
ATOM 1683 C C . ASN A 1 202 ? -22.625 19.547 9.977 1 97.62 202 ASN A C 1
ATOM 1685 O O . ASN A 1 202 ? -23.688 20.125 10.219 1 97.62 202 ASN A O 1
ATOM 1689 N N . VAL A 1 203 ? -22.312 19.25 8.797 1 98.44 203 VAL A N 1
ATOM 1690 C CA . VAL A 1 203 ? -22.812 19.891 7.586 1 98.44 203 VAL A CA 1
ATOM 1691 C C . VAL A 1 203 ? -24.234 19.438 7.312 1 98.44 203 VAL A C 1
ATOM 1693 O O . VAL A 1 203 ? -24.531 18.234 7.301 1 98.44 203 VAL A O 1
ATOM 1696 N N . ASP A 1 204 ? -25.078 20.391 7.059 1 98.19 204 ASP A N 1
ATOM 1697 C CA . ASP A 1 204 ? -26.469 20.109 6.738 1 98.19 204 ASP A CA 1
ATOM 1698 C C . ASP A 1 204 ? -26.719 20.188 5.23 1 98.19 204 ASP A C 1
ATOM 1700 O O . ASP A 1 204 ? -27.656 19.578 4.719 1 98.19 204 ASP A O 1
ATOM 1704 N N . ASP A 1 205 ? -25.938 20.969 4.547 1 98.5 205 ASP A N 1
ATOM 1705 C CA . ASP A 1 205 ? -26.047 21.094 3.098 1 98.5 205 ASP A CA 1
ATOM 1706 C C . ASP A 1 205 ? -24.672 21.328 2.465 1 98.5 205 ASP A C 1
ATOM 1708 O O . ASP A 1 205 ? -24.094 22.406 2.613 1 98.5 205 ASP A O 1
ATOM 1712 N N . TYR A 1 206 ? -24.25 20.391 1.638 1 98.62 206 TYR A N 1
ATOM 1713 C CA . TYR A 1 206 ? -22.906 20.391 1.08 1 98.62 206 TYR A CA 1
ATOM 1714 C C . TYR A 1 206 ? -22.828 21.281 -0.16 1 98.62 206 TYR A C 1
ATOM 1716 O O . TYR A 1 206 ? -21.734 21.594 -0.639 1 98.62 206 TYR A O 1
ATOM 1724 N N . PHE A 1 207 ? -23.906 21.734 -0.697 1 98.5 207 PHE A N 1
ATOM 1725 C CA . PHE A 1 207 ? -23.906 22.484 -1.951 1 98.5 207 PHE A CA 1
ATOM 1726 C C . PHE A 1 207 ? -24.141 23.969 -1.701 1 98.5 207 PHE A C 1
ATOM 1728 O O . PHE A 1 207 ? -24.234 24.75 -2.646 1 98.5 207 PHE A O 1
ATOM 1735 N N . ASP A 1 208 ? -24.25 24.297 -0.441 1 97.94 208 ASP A N 1
ATOM 1736 C CA . ASP A 1 208 ? -24.5 25.703 -0.12 1 97.94 208 ASP A CA 1
ATOM 1737 C C . ASP A 1 208 ? -23.562 26.188 0.994 1 97.94 208 ASP A C 1
ATOM 1739 O O . ASP A 1 208 ? -22.984 25.375 1.718 1 97.94 208 ASP A O 1
ATOM 1743 N N . VAL A 1 209 ? -23.375 27.531 1.074 1 97.81 209 VAL A N 1
ATOM 1744 C CA . VAL A 1 209 ? -22.562 28.125 2.123 1 97.81 209 VAL A CA 1
ATOM 1745 C C . VAL A 1 209 ? -23.438 28.531 3.299 1 97.81 209 VAL A C 1
ATOM 1747 O O . VAL A 1 209 ? -24.656 28.734 3.137 1 97.81 209 VAL A O 1
ATOM 1750 N N . ASP A 1 210 ? -22.891 28.516 4.473 1 96.19 210 ASP A N 1
ATOM 1751 C CA . ASP A 1 210 ? -23.609 29.016 5.633 1 96.19 210 ASP A CA 1
ATOM 1752 C C . ASP A 1 210 ? -23.969 30.5 5.445 1 96.19 210 ASP A C 1
ATOM 1754 O O . ASP A 1 210 ? -23.094 31.328 5.203 1 96.19 210 ASP A O 1
ATOM 1758 N N . PRO A 1 211 ? -25.188 30.812 5.613 1 93.56 211 PRO A N 1
ATOM 1759 C CA . PRO A 1 211 ? -25.625 32.188 5.367 1 93.56 211 PRO A CA 1
ATOM 1760 C C . PRO A 1 211 ? -24.953 33.188 6.309 1 93.56 211 PRO A C 1
ATOM 1762 O O . PRO A 1 211 ? -24.875 34.375 5.992 1 93.56 211 PRO A O 1
ATOM 1765 N N . LEU A 1 212 ? -24.484 32.75 7.41 1 92.94 212 LEU A N 1
ATOM 1766 C CA . LEU A 1 212 ? -23.797 33.656 8.336 1 92.94 212 LEU A CA 1
ATOM 1767 C C . LEU A 1 212 ? -22.453 34.094 7.762 1 92.94 212 LEU A C 1
ATOM 1769 O O . LEU A 1 212 ? -21.922 35.125 8.148 1 92.94 212 LEU A O 1
ATOM 1773 N N . LEU A 1 213 ? -21.906 33.281 6.836 1 95.44 213 LEU A N 1
ATOM 1774 C CA . LEU A 1 213 ? -20.625 33.625 6.215 1 95.44 213 LEU A CA 1
ATOM 1775 C C . LEU A 1 213 ? -20.828 34.5 4.988 1 95.44 213 LEU A C 1
ATOM 1777 O O . LEU A 1 213 ? -19.938 35.281 4.609 1 95.44 213 LEU A O 1
ATOM 1781 N N . GLY A 1 214 ? -21.938 34.375 4.363 1 94.94 214 GLY A N 1
ATOM 1782 C CA . GLY A 1 214 ? -22.266 35.094 3.139 1 94.94 214 GLY A CA 1
ATOM 1783 C C . GLY A 1 214 ? -23.047 34.25 2.15 1 94.94 214 GLY A C 1
ATOM 1784 O O . GLY A 1 214 ? -23.812 33.375 2.547 1 94.94 214 GLY A O 1
ATOM 1785 N N . THR A 1 215 ? -22.984 34.656 0.876 1 95.38 215 THR A N 1
ATOM 1786 C CA . THR A 1 215 ? -23.656 33.938 -0.2 1 95.38 215 THR A CA 1
ATOM 1787 C C . THR A 1 215 ? -22.656 33.188 -1.082 1 95.38 215 THR A C 1
ATOM 1789 O O . THR A 1 215 ? -21.453 33.438 -0.982 1 95.38 215 THR A O 1
ATOM 1792 N N . LYS A 1 216 ? -23.172 32.312 -1.94 1 97.69 216 LYS A N 1
ATOM 1793 C CA . LYS A 1 216 ? -22.297 31.609 -2.887 1 97.69 216 LYS A CA 1
ATOM 1794 C C . LYS A 1 216 ? -21.625 32.594 -3.836 1 97.69 216 LYS A C 1
ATOM 1796 O O . LYS A 1 216 ? -20.469 32.438 -4.199 1 97.69 216 LYS A O 1
ATOM 1801 N N . GLU A 1 217 ? -22.328 33.594 -4.164 1 97.44 217 GLU A N 1
ATOM 1802 C CA . GLU A 1 217 ? -21.766 34.625 -5.031 1 97.44 217 GLU A CA 1
ATOM 1803 C C . GLU A 1 217 ? -20.625 35.375 -4.336 1 97.44 217 GLU A C 1
ATOM 1805 O O . GLU A 1 217 ? -19.594 35.688 -4.957 1 97.44 217 GLU A O 1
ATOM 1810 N N . GLU A 1 218 ? -20.812 35.688 -3.092 1 96.69 218 GLU A N 1
ATOM 1811 C CA . GLU A 1 218 ? -19.766 36.344 -2.322 1 96.69 218 GLU A CA 1
ATOM 1812 C C . GLU A 1 218 ? -18.547 35.438 -2.174 1 96.69 218 GLU A C 1
ATOM 1814 O O . GLU A 1 218 ? -17.406 35.938 -2.189 1 96.69 218 GLU A O 1
ATOM 1819 N N . PHE A 1 219 ? -18.781 34.219 -2.023 1 98.25 219 PHE A N 1
ATOM 1820 C CA . PHE A 1 219 ? -17.672 33.281 -1.939 1 98.25 219 PHE A CA 1
ATOM 1821 C C . PHE A 1 219 ? -16.922 33.219 -3.266 1 98.25 219 PHE A C 1
ATOM 1823 O O . PHE A 1 219 ? -15.688 33.188 -3.291 1 98.25 219 PHE A O 1
ATOM 1830 N N . LYS A 1 220 ? -17.656 33.094 -4.32 1 98.31 220 LYS A N 1
ATOM 1831 C CA . LYS A 1 220 ? -17.047 33.094 -5.645 1 98.31 220 LYS A CA 1
ATOM 1832 C C . LYS A 1 220 ? -16.188 34.312 -5.859 1 98.31 220 LYS A C 1
ATOM 1834 O O . LYS A 1 220 ? -15.086 34.25 -6.41 1 98.31 220 LYS A O 1
ATOM 1839 N N . ASP A 1 221 ? -16.703 35.469 -5.426 1 98.12 221 ASP A N 1
ATOM 1840 C CA . ASP A 1 221 ? -15.969 36.719 -5.512 1 98.12 221 ASP A CA 1
ATOM 1841 C C . ASP A 1 221 ? -14.711 36.688 -4.645 1 98.12 221 ASP A C 1
ATOM 1843 O O . ASP A 1 221 ? -13.664 37.188 -5.043 1 98.12 221 ASP A O 1
ATOM 1847 N N . LEU A 1 222 ? -14.812 36.125 -3.475 1 98.5 222 LEU A N 1
ATOM 1848 C CA . LEU A 1 222 ? -13.656 35.969 -2.607 1 98.5 222 LEU A CA 1
ATOM 1849 C C . LEU A 1 222 ? -12.57 35.156 -3.293 1 98.5 222 LEU A C 1
ATOM 1851 O O . LEU A 1 222 ? -11.406 35.531 -3.314 1 98.5 222 LEU A O 1
ATOM 1855 N N . VAL A 1 223 ? -12.93 34 -3.881 1 98.81 223 VAL A N 1
ATOM 1856 C CA . VAL A 1 223 ? -11.977 33.125 -4.547 1 98.81 223 VAL A CA 1
ATOM 1857 C C . VAL A 1 223 ? -11.297 33.875 -5.695 1 98.81 223 VAL A C 1
ATOM 1859 O O . VAL A 1 223 ? -10.07 33.812 -5.836 1 98.81 223 VAL A O 1
ATOM 1862 N N . ARG A 1 224 ? -12.07 34.562 -6.469 1 98.56 224 ARG A N 1
ATOM 1863 C CA . ARG A 1 224 ? -11.531 35.344 -7.586 1 98.56 224 ARG A CA 1
ATOM 1864 C C . ARG A 1 224 ? -10.531 36.375 -7.102 1 98.56 224 ARG A C 1
ATOM 1866 O O . ARG A 1 224 ? -9.469 36.562 -7.699 1 98.56 224 ARG A O 1
ATOM 1873 N N . SER A 1 225 ? -10.906 37.094 -6.07 1 98.62 225 SER A N 1
ATOM 1874 C CA . SER A 1 225 ? -10.047 38.125 -5.52 1 98.62 225 SER A CA 1
ATOM 1875 C C . SER A 1 225 ? -8.742 37.531 -4.988 1 98.62 225 SER A C 1
ATOM 1877 O O . SER A 1 225 ? -7.668 38.125 -5.184 1 98.62 225 SER A O 1
ATOM 1879 N N . LEU A 1 226 ? -8.844 36.438 -4.293 1 98.75 226 LEU A N 1
ATOM 1880 C CA . LEU A 1 226 ? -7.656 35.75 -3.789 1 98.75 226 LEU A CA 1
ATOM 1881 C C . LEU A 1 226 ? -6.762 35.312 -4.938 1 98.75 226 LEU A C 1
ATOM 1883 O O . LEU A 1 226 ? -5.555 35.562 -4.93 1 98.75 226 LEU A O 1
ATOM 1887 N N . HIS A 1 227 ? -7.355 34.719 -5.973 1 98.56 227 HIS A N 1
ATOM 1888 C CA . HIS A 1 227 ? -6.609 34.281 -7.137 1 98.56 227 HIS A CA 1
ATOM 1889 C C . HIS A 1 227 ? -5.902 35.438 -7.828 1 98.56 227 HIS A C 1
ATOM 1891 O O . HIS A 1 227 ? -4.746 35.312 -8.242 1 98.56 227 HIS A O 1
ATOM 1897 N N . LYS A 1 228 ? -6.586 36.5 -7.941 1 98.44 228 LYS A N 1
ATOM 1898 C CA . LYS A 1 228 ? -6.012 37.688 -8.57 1 98.44 228 LYS A CA 1
ATOM 1899 C C . LYS A 1 228 ? -4.766 38.156 -7.828 1 98.44 228 LYS A C 1
ATOM 1901 O O . LYS A 1 228 ? -3.877 38.781 -8.422 1 98.44 228 LYS A O 1
ATOM 1906 N N . ASN A 1 229 ? -4.738 37.844 -6.57 1 98.38 229 ASN A N 1
ATOM 1907 C CA . ASN A 1 229 ? -3.607 38.281 -5.75 1 98.38 229 ASN A CA 1
ATOM 1908 C C . ASN A 1 229 ? -2.643 37.125 -5.496 1 98.38 229 ASN A C 1
ATOM 1910 O O . ASN A 1 229 ? -1.846 37.156 -4.559 1 98.38 229 ASN A O 1
ATOM 1914 N N . GLY A 1 230 ? -2.723 36 -6.254 1 97.25 230 GLY A N 1
ATOM 1915 C CA . GLY A 1 230 ? -1.782 34.906 -6.195 1 97.25 230 GLY A CA 1
ATOM 1916 C C . GLY A 1 230 ? -2.006 34 -5 1 97.25 230 GLY A C 1
ATOM 1917 O O . GLY A 1 230 ? -1.082 33.312 -4.551 1 97.25 230 GLY A O 1
ATOM 1918 N N . ILE A 1 231 ? -3.168 34.031 -4.43 1 98.62 231 ILE A N 1
ATOM 1919 C CA . ILE A 1 231 ? -3.467 33.219 -3.252 1 98.62 231 ILE A CA 1
ATOM 1920 C C . ILE A 1 231 ? -4.434 32.094 -3.625 1 98.62 231 ILE A C 1
ATOM 1922 O O . ILE A 1 231 ? -5.547 32.344 -4.09 1 98.62 231 ILE A O 1
ATOM 1926 N N . ARG A 1 232 ? -4.055 30.875 -3.436 1 98.31 232 ARG A N 1
ATOM 1927 C CA . ARG A 1 232 ? -4.855 29.703 -3.727 1 98.31 232 ARG A CA 1
ATOM 1928 C C . ARG A 1 232 ? -5.848 29.422 -2.602 1 98.31 232 ARG A C 1
ATOM 1930 O O . ARG A 1 232 ? -5.711 29.953 -1.5 1 98.31 232 ARG A O 1
ATOM 1937 N N . VAL A 1 233 ? -6.859 28.609 -2.934 1 98.81 233 VAL A N 1
ATOM 1938 C CA . VAL A 1 233 ? -7.914 28.344 -1.955 1 98.81 233 VAL A CA 1
ATOM 1939 C C . VAL A 1 233 ? -8.094 26.844 -1.771 1 98.81 233 VAL A C 1
ATOM 1941 O O . VAL A 1 233 ? -8.273 26.109 -2.744 1 98.81 233 VAL A O 1
ATOM 1944 N N . ILE A 1 234 ? -8.023 26.375 -0.574 1 98.81 234 ILE A N 1
ATOM 1945 C CA . ILE A 1 234 ? -8.258 24.984 -0.172 1 98.81 234 ILE A CA 1
ATOM 1946 C C . ILE A 1 234 ? -9.492 24.906 0.723 1 98.81 234 ILE A C 1
ATOM 1948 O O . ILE A 1 234 ? -9.609 25.656 1.696 1 98.81 234 ILE A O 1
ATOM 1952 N N . LEU A 1 235 ? -10.438 24.016 0.428 1 98.88 235 LEU A N 1
ATOM 1953 C CA . LEU A 1 235 ? -11.664 23.875 1.213 1 98.88 235 LEU A CA 1
ATOM 1954 C C . LEU A 1 235 ? -11.617 22.609 2.07 1 98.88 235 LEU A C 1
ATOM 1956 O O . LEU A 1 235 ? -11.062 21.594 1.657 1 98.88 235 LEU A O 1
ATOM 1960 N N . ASP A 1 236 ? -12.234 22.734 3.18 1 98.81 236 ASP A N 1
ATOM 1961 C CA . ASP A 1 236 ? -12.367 21.625 4.109 1 98.81 236 ASP A CA 1
ATOM 1962 C C . ASP A 1 236 ? -13.609 20.781 3.799 1 98.81 236 ASP A C 1
ATOM 1964 O O . ASP A 1 236 ? -14.727 21.297 3.828 1 98.81 236 ASP A O 1
ATOM 1968 N N . MET A 1 237 ? -13.398 19.547 3.531 1 98.81 237 MET A N 1
ATOM 1969 C CA . MET A 1 237 ? -14.5 18.656 3.197 1 98.81 237 MET A CA 1
ATOM 1970 C C . MET A 1 237 ? -14.719 17.641 4.305 1 98.81 237 MET A C 1
ATOM 1972 O O . MET A 1 237 ? -13.789 16.938 4.707 1 98.81 237 MET A O 1
ATOM 1976 N N . VAL A 1 238 ? -15.953 17.516 4.77 1 98.62 238 VAL A N 1
ATOM 1977 C CA . VAL A 1 238 ? -16.328 16.625 5.855 1 98.62 238 VAL A CA 1
ATOM 1978 C C . VAL A 1 238 ? -17.141 15.453 5.305 1 98.62 238 VAL A C 1
ATOM 1980 O O . VAL A 1 238 ? -18.359 15.578 5.098 1 98.62 238 VAL A O 1
ATOM 1983 N N . PHE A 1 239 ? -16.484 14.344 5.172 1 98.62 239 PHE A N 1
ATOM 1984 C CA . PHE A 1 239 ? -17.172 13.234 4.508 1 98.62 239 PHE A CA 1
ATOM 1985 C C . PHE A 1 239 ? -17.328 12.055 5.453 1 98.62 239 PHE A C 1
ATOM 1987 O O . PHE A 1 239 ? -17.984 11.062 5.117 1 98.62 239 PHE A O 1
ATOM 1994 N N . ASN A 1 240 ? -16.766 12.109 6.641 1 98.19 240 ASN A N 1
ATOM 1995 C CA . ASN A 1 240 ? -16.891 11.023 7.605 1 98.19 240 ASN A CA 1
ATOM 1996 C C . ASN A 1 240 ? -18.281 11 8.25 1 98.19 240 ASN A C 1
ATOM 1998 O O . ASN A 1 240 ? -18.781 9.93 8.586 1 98.19 240 ASN A O 1
ATOM 2002 N N . HIS A 1 241 ? -18.844 12.125 8.391 1 98.56 241 HIS A N 1
ATOM 2003 C CA . HIS A 1 241 ? -20.109 12.312 9.07 1 98.56 241 HIS A CA 1
ATOM 2004 C C . HIS A 1 241 ? -20.875 13.5 8.5 1 98.56 241 HIS A C 1
ATOM 2006 O O . HIS A 1 241 ? -20.328 14.273 7.711 1 98.56 241 HIS A O 1
ATOM 2012 N N . THR A 1 242 ? -22.156 13.602 8.82 1 98.44 242 THR A N 1
ATOM 2013 C CA . THR A 1 242 ? -22.984 14.719 8.406 1 98.44 242 THR A CA 1
ATOM 2014 C C . THR A 1 242 ? -23.609 15.414 9.617 1 98.44 242 THR A C 1
ATOM 2016 O O . THR A 1 242 ? -23.406 14.984 10.758 1 98.44 242 THR A O 1
ATOM 2019 N N . GLY A 1 243 ? -24.234 16.531 9.359 1 98 243 GLY A N 1
ATOM 2020 C CA . GLY A 1 243 ? -25.141 17.078 10.367 1 98 243 GLY A CA 1
ATOM 2021 C C . GLY A 1 243 ? -26.469 16.344 10.438 1 98 243 GLY A C 1
ATOM 2022 O O . GLY A 1 243 ? -26.844 15.625 9.516 1 98 243 GLY A O 1
ATOM 2023 N N . VAL A 1 244 ? -27.172 16.547 11.578 1 97.25 244 VAL A N 1
ATOM 2024 C CA . VAL A 1 244 ? -28.469 15.906 11.766 1 97.25 244 VAL A CA 1
ATOM 2025 C C . VAL A 1 244 ? -29.484 16.5 10.797 1 97.25 244 VAL A C 1
ATOM 2027 O O . VAL A 1 244 ? -30.5 15.867 10.484 1 97.25 244 VAL A O 1
ATOM 2030 N N . GLY A 1 245 ? -29.203 17.672 10.305 1 97.56 245 GLY A N 1
ATOM 2031 C CA . GLY A 1 245 ? -30.109 18.359 9.398 1 97.56 245 GLY A CA 1
ATOM 2032 C C . GLY A 1 245 ? -29.891 17.969 7.945 1 97.56 245 GLY A C 1
ATOM 2033 O O . GLY A 1 245 ? -30.656 18.375 7.07 1 97.56 245 GLY A O 1
ATOM 2034 N N . PHE A 1 246 ? -28.891 17.172 7.625 1 98.31 246 PHE A N 1
ATOM 2035 C CA . PHE A 1 246 ? -28.609 16.719 6.266 1 98.31 246 PHE A CA 1
ATOM 2036 C C . PHE A 1 246 ? -29.797 15.969 5.684 1 98.31 246 PHE A C 1
ATOM 2038 O O . PHE A 1 246 ? -30.406 15.133 6.355 1 98.31 246 PHE A O 1
ATOM 2045 N N . LEU A 1 247 ? -30.094 16.203 4.473 1 98 247 LEU A N 1
ATOM 2046 C CA . LEU A 1 247 ? -31.312 15.719 3.822 1 98 247 LEU A CA 1
ATOM 2047 C C . LEU A 1 247 ? -31.438 14.203 3.957 1 98 247 LEU A C 1
ATOM 2049 O O . LEU A 1 247 ? -32.531 13.68 4.207 1 98 247 LEU A O 1
ATOM 2053 N N . ALA A 1 248 ? -30.359 13.477 3.766 1 98.44 248 ALA A N 1
ATOM 2054 C CA . ALA A 1 248 ? -30.391 12.016 3.807 1 98.44 248 ALA A CA 1
ATOM 2055 C C . ALA A 1 248 ? -30.703 11.516 5.211 1 98.44 248 ALA A C 1
ATOM 2057 O O . ALA A 1 248 ? -31.484 10.578 5.379 1 98.44 248 ALA A O 1
ATOM 2058 N N . PHE A 1 249 ? -30.125 12.102 6.215 1 98.5 249 PHE A N 1
ATOM 2059 C CA . PHE A 1 249 ? -30.359 11.672 7.59 1 98.5 249 PHE A CA 1
ATOM 2060 C C . PHE A 1 249 ? -31.797 11.984 8.023 1 98.5 249 PHE A C 1
ATOM 2062 O O . PHE A 1 249 ? -32.438 11.188 8.703 1 98.5 249 PHE A O 1
ATOM 2069 N N . GLN A 1 250 ? -32.281 13.211 7.645 1 98.19 250 GLN A N 1
ATOM 2070 C CA . GLN A 1 250 ? -33.656 13.586 7.957 1 98.19 250 GLN A CA 1
ATOM 2071 C C . GLN A 1 250 ? -34.625 12.609 7.34 1 98.19 250 GLN A C 1
ATOM 2073 O O . GLN A 1 250 ? -35.656 12.281 7.949 1 98.19 250 GLN A O 1
ATOM 2078 N N . ASP A 1 251 ? -34.281 12.234 6.102 1 98.5 251 ASP A N 1
ATOM 2079 C CA . ASP A 1 251 ? -35.156 11.25 5.449 1 98.5 251 ASP A CA 1
ATOM 2080 C C . ASP A 1 251 ? -35.156 9.93 6.211 1 98.5 251 ASP A C 1
ATOM 2082 O O . ASP A 1 251 ? -36.188 9.258 6.312 1 98.5 251 ASP A O 1
ATOM 2086 N N . VAL A 1 252 ? -34 9.492 6.746 1 98.38 252 VAL A N 1
ATOM 2087 C CA . VAL A 1 252 ? -33.875 8.258 7.516 1 98.38 252 VAL A CA 1
ATOM 2088 C C . VAL A 1 252 ? -34.656 8.391 8.82 1 98.38 252 VAL A C 1
ATOM 2090 O O . VAL A 1 252 ? -35.312 7.43 9.266 1 98.38 252 VAL A O 1
ATOM 2093 N N . ILE A 1 253 ? -34.656 9.547 9.484 1 97.94 253 ILE A N 1
ATOM 2094 C CA . ILE A 1 253 ? -35.406 9.789 10.711 1 97.94 253 ILE A CA 1
ATOM 2095 C C . ILE A 1 253 ? -36.906 9.648 10.438 1 97.94 253 ILE A C 1
ATOM 2097 O O . ILE A 1 253 ? -37.625 9.008 11.203 1 97.94 253 ILE A O 1
ATOM 2101 N N . LYS A 1 254 ? -37.281 10.148 9.336 1 97.94 254 LYS A N 1
ATOM 2102 C CA . LYS A 1 254 ? -38.719 10.203 8.992 1 97.94 254 LYS A CA 1
ATOM 2103 C C . LYS A 1 254 ? -39.219 8.836 8.547 1 97.94 254 LYS A C 1
ATOM 2105 O O . LYS A 1 254 ? -40.312 8.422 8.93 1 97.94 254 LYS A O 1
ATOM 2110 N N . ASN A 1 255 ? -38.375 8.109 7.711 1 97.88 255 ASN A N 1
ATOM 2111 C CA . ASN A 1 255 ? -38.875 6.945 7 1 97.88 255 ASN A CA 1
ATOM 2112 C C . ASN A 1 255 ? -38.281 5.648 7.516 1 97.88 255 ASN A C 1
ATOM 2114 O O . ASN A 1 255 ? -38.688 4.555 7.133 1 97.88 255 ASN A O 1
ATOM 2118 N N . GLY A 1 256 ? -37.281 5.742 8.328 1 96.31 256 GLY A N 1
ATOM 2119 C CA . GLY A 1 256 ? -36.625 4.547 8.844 1 96.31 256 GLY A CA 1
ATOM 2120 C C . GLY A 1 256 ? -36.094 3.646 7.754 1 96.31 256 GLY A C 1
ATOM 2121 O O . GLY A 1 256 ? -35.375 4.105 6.859 1 96.31 256 GLY A O 1
ATOM 2122 N N . GLU A 1 257 ? -36.406 2.436 7.805 1 96.19 257 GLU A N 1
ATOM 2123 C CA . GLU A 1 257 ? -35.906 1.433 6.867 1 96.19 257 GLU A CA 1
ATOM 2124 C C . GLU A 1 257 ? -36.469 1.673 5.461 1 96.19 257 GLU A C 1
ATOM 2126 O O . GLU A 1 257 ? -35.906 1.176 4.484 1 96.19 257 GLU A O 1
ATOM 2131 N N . ASN A 1 258 ? -37.469 2.395 5.32 1 97.31 258 ASN A N 1
ATOM 2132 C CA . ASN A 1 258 ? -38.062 2.672 4.023 1 97.31 258 ASN A CA 1
ATOM 2133 C C . ASN A 1 258 ? -37.375 3.828 3.312 1 97.31 258 ASN A C 1
ATOM 2135 O O . ASN A 1 258 ? -37.688 4.121 2.154 1 97.31 258 ASN A O 1
ATOM 2139 N N . SER A 1 259 ? -36.469 4.438 3.988 1 98.06 259 SER A N 1
ATOM 2140 C CA . SER A 1 259 ? -35.719 5.523 3.377 1 98.06 259 SER A CA 1
ATOM 2141 C C . SER A 1 259 ? -34.781 5 2.303 1 98.06 259 SER A C 1
ATOM 2143 O O . SER A 1 259 ? -34.094 3.994 2.508 1 98.06 259 SER A O 1
ATOM 2145 N N . LYS A 1 260 ? -34.688 5.715 1.165 1 97.75 260 LYS A N 1
ATOM 2146 C CA . LYS A 1 260 ? -33.719 5.348 0.133 1 97.75 260 LYS A CA 1
ATOM 2147 C C . LYS A 1 260 ? -32.312 5.578 0.612 1 97.75 260 LYS A C 1
ATOM 2149 O O . LYS A 1 260 ? -31.344 5.078 0.008 1 97.75 260 LYS A O 1
ATOM 2154 N N . TYR A 1 261 ? -32.156 6.301 1.739 1 98.38 261 TYR A N 1
ATOM 2155 C CA . TYR A 1 261 ? -30.844 6.625 2.277 1 98.38 261 TYR A CA 1
ATOM 2156 C C . TYR A 1 261 ? -30.516 5.773 3.502 1 98.38 261 TYR A C 1
ATOM 2158 O O . TYR A 1 261 ? -29.547 6.039 4.215 1 98.38 261 TYR A O 1
ATOM 2166 N N . TYR A 1 262 ? -31.266 4.828 3.828 1 98.06 262 TYR A N 1
ATOM 2167 C CA . TYR A 1 262 ? -31.125 4.055 5.055 1 98.06 262 TYR A CA 1
ATOM 2168 C C . TYR A 1 262 ? -29.719 3.459 5.156 1 98.06 262 TYR A C 1
ATOM 2170 O O . TYR A 1 262 ? -29.094 3.504 6.219 1 98.06 262 TYR A O 1
ATOM 2178 N N . SER A 1 263 ? -29.172 2.961 4.035 1 97.5 263 SER A N 1
ATOM 2179 C CA . SER A 1 263 ? -27.891 2.27 4.02 1 97.5 263 SER A CA 1
ATOM 2180 C C . SER A 1 263 ? -26.734 3.258 4.094 1 97.5 263 SER A C 1
ATOM 2182 O O . SER A 1 263 ? -25.562 2.854 4.188 1 97.5 263 SER A O 1
ATOM 2184 N N . TRP A 1 264 ? -27.078 4.551 4.043 1 98.5 264 TRP A N 1
ATOM 2185 C CA . TRP A 1 264 ? -26.031 5.566 4.141 1 98.5 264 TRP A CA 1
ATOM 2186 C C . TRP A 1 264 ? -25.516 5.668 5.57 1 98.5 264 TRP A C 1
ATOM 2188 O O . TRP A 1 264 ? -24.422 6.211 5.801 1 98.5 264 TRP A O 1
ATOM 2198 N N . TYR A 1 265 ? -26.297 5.16 6.484 1 98.31 265 TYR A N 1
ATOM 2199 C CA . TYR A 1 265 ? -25.938 5.273 7.895 1 98.31 265 TYR A CA 1
ATOM 2200 C C . TYR A 1 265 ? -26 3.914 8.586 1 98.31 265 TYR A C 1
ATOM 2202 O O . TYR A 1 265 ? -26.641 2.986 8.086 1 98.31 265 TYR A O 1
ATOM 2210 N N . ASN A 1 266 ? -25.234 3.795 9.633 1 96.19 266 ASN A N 1
ATOM 2211 C CA . ASN A 1 266 ? -25.312 2.621 10.492 1 96.19 266 ASN A CA 1
ATOM 2212 C C . ASN A 1 266 ? -26.281 2.852 11.664 1 96.19 266 ASN A C 1
ATOM 2214 O O . ASN A 1 266 ? -25.859 3.342 12.711 1 96.19 266 ASN A O 1
ATOM 2218 N N . ILE A 1 267 ? -27.5 2.385 11.477 1 97.62 267 ILE A N 1
ATOM 2219 C CA . ILE A 1 267 ? -28.547 2.586 12.469 1 97.62 267 ILE A CA 1
ATOM 2220 C C . ILE A 1 267 ? -28.578 1.405 13.43 1 97.62 267 ILE A C 1
ATOM 2222 O O . ILE A 1 267 ? -28.625 0.247 13.008 1 97.62 267 ILE A O 1
ATOM 2226 N N . LYS A 1 268 ? -28.578 1.687 14.688 1 95.38 268 LYS A N 1
ATOM 2227 C CA . LYS A 1 268 ? -28.547 0.643 15.711 1 95.38 268 LYS A CA 1
ATOM 2228 C C . LYS A 1 268 ? -29.938 0.154 16.047 1 95.38 268 LYS A C 1
ATOM 2230 O O . LYS A 1 268 ? -30.141 -1.032 16.312 1 95.38 268 LYS A O 1
ATOM 2235 N N . SER A 1 269 ? -30.812 1.154 16.141 1 96.44 269 SER A N 1
ATOM 2236 C CA . SER A 1 269 ? -32.219 0.796 16.406 1 96.44 269 SER A CA 1
ATOM 2237 C C . SER A 1 269 ? -33.156 1.828 15.828 1 96.44 269 SER A C 1
ATOM 2239 O O . SER A 1 269 ? -32.781 2.957 15.531 1 96.44 269 SER A O 1
ATOM 2241 N N . LEU A 1 270 ? -34.375 1.405 15.594 1 96.19 270 LEU A N 1
ATOM 2242 C CA . LEU A 1 270 ? -35.438 2.27 15.094 1 96.19 270 LEU A CA 1
ATOM 2243 C C . LEU A 1 270 ? -36.5 2.492 16.156 1 96.19 270 LEU A C 1
ATOM 2245 O O . LEU A 1 270 ? -36.75 1.624 17 1 96.19 270 LEU A O 1
ATOM 2249 N N . PRO A 1 271 ? -37.312 3.559 16.141 1 96.81 271 PRO A N 1
ATOM 2250 C CA . PRO A 1 271 ? -37.062 4.672 15.227 1 96.81 271 PRO A CA 1
ATOM 2251 C C . PRO A 1 271 ? -35.781 5.418 15.547 1 96.81 271 PRO A C 1
ATOM 2253 O O . PRO A 1 271 ? -35.312 5.398 16.688 1 96.81 271 PRO A O 1
ATOM 2256 N N . VAL A 1 272 ? -35.219 6.059 14.547 1 97.31 272 VAL A N 1
ATOM 2257 C CA . VAL A 1 272 ? -34.031 6.875 14.75 1 97.31 272 VAL A CA 1
ATOM 2258 C C . VAL A 1 272 ? -34.344 8.047 15.68 1 97.31 272 VAL A C 1
ATOM 2260 O O . VAL A 1 272 ? -35.344 8.734 15.484 1 97.31 272 VAL A O 1
ATOM 2263 N N . ASP A 1 273 ? -33.469 8.188 16.719 1 95.69 273 ASP A N 1
ATOM 2264 C CA . ASP A 1 273 ? -33.688 9.203 17.734 1 95.69 273 ASP A CA 1
ATOM 2265 C C . ASP A 1 273 ? -32.406 9.969 18.031 1 95.69 273 ASP A C 1
ATOM 2267 O O . ASP A 1 273 ? -31.484 9.445 18.672 1 95.69 273 ASP A O 1
ATOM 2271 N N . VAL A 1 274 ? -32.375 11.172 17.672 1 95.25 274 VAL A N 1
ATOM 2272 C CA . VAL A 1 274 ? -31.188 12 17.812 1 95.25 274 VAL A CA 1
ATOM 2273 C C . VAL A 1 274 ? -30.828 12.133 19.297 1 95.25 274 VAL A C 1
ATOM 2275 O O . VAL A 1 274 ? -29.641 12.148 19.641 1 95.25 274 VAL A O 1
ATOM 2278 N N . GLN A 1 275 ? -31.734 12.211 20.188 1 93.81 275 GLN A N 1
ATOM 2279 C CA . GLN A 1 275 ? -31.484 12.344 21.625 1 93.81 275 GLN A CA 1
ATOM 2280 C C . GLN A 1 275 ? -30.859 11.07 22.188 1 93.81 275 GLN A C 1
ATOM 2282 O O . GLN A 1 275 ? -29.969 11.133 23.031 1 93.81 275 GLN A O 1
ATOM 2287 N N . LYS A 1 276 ? -31.344 9.938 21.703 1 92.69 276 LYS A N 1
ATOM 2288 C CA . LYS A 1 276 ? -30.828 8.656 22.172 1 92.69 276 LYS A CA 1
ATOM 2289 C C . LYS A 1 276 ? -29.5 8.328 21.516 1 92.69 276 LYS A C 1
ATOM 2291 O O . LYS A 1 276 ? -28.703 7.562 22.062 1 92.69 276 LYS A O 1
ATOM 2296 N N . GLY A 1 277 ? -29.297 8.938 20.328 1 95.06 277 GLY A N 1
ATOM 2297 C CA . GLY A 1 277 ? -28.078 8.656 19.594 1 95.06 277 GLY A CA 1
ATOM 2298 C C . GLY A 1 277 ? -27.953 7.199 19.188 1 95.06 277 GLY A C 1
ATOM 2299 O O . GLY A 1 277 ? -26.875 6.609 19.281 1 95.06 277 GLY A O 1
ATOM 2300 N N . ASN A 1 278 ? -29.016 6.504 18.766 1 96.62 278 ASN A N 1
ATOM 2301 C CA . ASN A 1 278 ? -29.031 5.074 18.469 1 96.62 278 ASN A CA 1
ATOM 2302 C C . ASN A 1 278 ? -28.562 4.797 17.047 1 96.62 278 ASN A C 1
ATOM 2304 O O . ASN A 1 278 ? -29.203 4.039 16.312 1 96.62 278 ASN A O 1
ATOM 2308 N N . TYR A 1 279 ? -27.531 5.383 16.578 1 97.12 279 TYR A N 1
ATOM 2309 C CA . TYR A 1 279 ? -26.812 5.234 15.312 1 97.12 279 TYR A CA 1
ATOM 2310 C C . TYR A 1 279 ? -25.328 5.492 15.492 1 97.12 279 TYR A C 1
ATOM 2312 O O . TYR A 1 279 ? -24.906 6.004 16.531 1 97.12 279 TYR A O 1
ATOM 2320 N N . GLU A 1 280 ? -24.531 5.035 14.586 1 96.44 280 GLU A N 1
ATOM 2321 C CA . GLU A 1 280 ? -23.094 5.293 14.648 1 96.44 280 GLU A CA 1
ATOM 2322 C C . GLU A 1 280 ? -22.797 6.77 14.406 1 96.44 280 GLU A C 1
ATOM 2324 O O . GLU A 1 280 ? -23.406 7.402 13.539 1 96.44 280 GLU A O 1
ATOM 2329 N N . THR A 1 281 ? -21.953 7.336 15.172 1 96.56 281 THR A N 1
ATOM 2330 C CA . THR A 1 281 ? -21.609 8.75 15.078 1 96.56 281 THR A CA 1
ATOM 2331 C C . THR A 1 281 ? -20.125 8.93 14.844 1 96.56 281 THR A C 1
ATOM 2333 O O . THR A 1 281 ? -19.359 7.961 14.875 1 96.56 281 THR A O 1
ATOM 2336 N N . PHE A 1 282 ? -19.859 10.203 14.508 1 91.88 282 PHE A N 1
ATOM 2337 C CA . PHE A 1 282 ? -18.453 10.578 14.633 1 91.88 282 PHE A CA 1
ATOM 2338 C C . PHE A 1 282 ? -17.922 10.242 16.016 1 91.88 282 PHE A C 1
ATOM 2340 O O . PHE A 1 282 ? -18.594 10.477 17.016 1 91.88 282 PHE A O 1
ATOM 2347 N N . ALA A 1 283 ? -16.812 9.609 16.203 1 89.06 283 ALA A N 1
ATOM 2348 C CA . ALA A 1 283 ? -16.219 9.203 17.484 1 89.06 283 ALA A CA 1
ATOM 2349 C C . ALA A 1 283 ? -17.25 8.453 18.328 1 89.06 283 ALA A C 1
ATOM 2351 O O . ALA A 1 283 ? -18 7.617 17.828 1 89.06 283 ALA A O 1
ATOM 2352 N N . ILE A 1 284 ? -17.297 8.766 19.719 1 85.5 284 ILE A N 1
ATOM 2353 C CA . ILE A 1 284 ? -18.219 8.047 20.594 1 85.5 284 ILE A CA 1
ATOM 2354 C C . ILE A 1 284 ? -19.312 8.992 21.078 1 85.5 284 ILE A C 1
ATOM 2356 O O . ILE A 1 284 ? -19.047 9.953 21.797 1 85.5 284 ILE A O 1
ATOM 2360 N N . ASN A 1 285 ? -20.5 8.797 20.594 1 86.38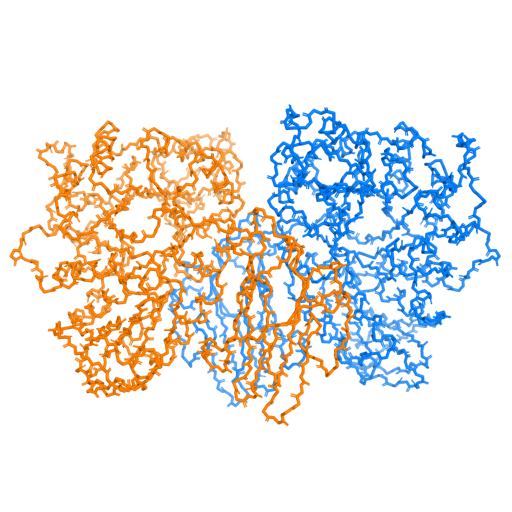 285 ASN A N 1
ATOM 2361 C CA . ASN A 1 285 ? -21.734 9.398 21.109 1 86.38 285 ASN A CA 1
ATOM 2362 C C . ASN A 1 285 ? -21.812 10.883 20.781 1 86.38 285 ASN A C 1
ATOM 2364 O O . ASN A 1 285 ? -22.25 11.695 21.594 1 86.38 285 ASN A O 1
ATOM 2368 N N . VAL A 1 286 ? -21.281 11.281 19.625 1 92.75 286 VAL A N 1
ATOM 2369 C CA . VAL A 1 286 ? -21.469 12.648 19.156 1 92.75 286 VAL A CA 1
ATOM 2370 C C . VAL A 1 286 ? -22.75 12.727 18.312 1 92.75 286 VAL A C 1
ATOM 2372 O O . VAL A 1 286 ? -22.672 12.789 17.078 1 92.75 286 VAL A O 1
ATOM 2375 N N . ARG A 1 287 ? -23.906 12.844 19.031 1 93.62 287 ARG A N 1
ATOM 2376 C CA . ARG A 1 287 ? -25.234 12.633 18.469 1 93.62 287 ARG A CA 1
ATOM 2377 C C . ARG A 1 287 ? -25.516 13.625 17.344 1 93.62 287 ARG A C 1
ATOM 2379 O O . ARG A 1 287 ? -26.328 13.352 16.469 1 93.62 287 ARG A O 1
ATOM 2386 N N . SER A 1 288 ? -24.797 14.695 17.328 1 95.25 288 SER A N 1
ATOM 2387 C CA . SER A 1 288 ? -25.031 15.727 16.312 1 95.25 288 SER A CA 1
ATOM 2388 C C . SER A 1 288 ? -24.312 15.406 15.008 1 95.25 288 SER A C 1
ATOM 2390 O O . SER A 1 288 ? -24.516 16.078 14 1 95.25 288 SER A O 1
ATOM 2392 N N . MET A 1 289 ? -23.531 14.391 14.953 1 97.62 289 MET A N 1
ATOM 2393 C CA . MET A 1 289 ? -22.703 14.078 13.797 1 97.62 289 MET A CA 1
ATOM 2394 C C . MET A 1 289 ? -22.797 12.594 13.445 1 97.62 289 MET A C 1
ATOM 2396 O O . MET A 1 289 ? -21.844 11.844 13.656 1 97.62 289 MET A O 1
ATOM 2400 N N . PRO A 1 290 ? -23.938 12.195 12.859 1 98.12 290 PRO A N 1
ATOM 2401 C CA . PRO A 1 290 ? -24.078 10.805 12.438 1 98.12 290 PRO A CA 1
ATOM 2402 C C . PRO A 1 290 ? -23.031 10.391 11.406 1 98.12 290 PRO A C 1
ATOM 2404 O O . PRO A 1 290 ? -22.812 11.109 10.422 1 98.12 290 PRO A O 1
ATOM 2407 N N . ARG A 1 291 ? -22.359 9.305 11.648 1 97.94 291 ARG A N 1
ATOM 2408 C CA . ARG A 1 291 ? -21.344 8.812 10.719 1 97.94 291 ARG A CA 1
ATOM 2409 C C . ARG A 1 291 ? -21.984 8.289 9.438 1 97.94 291 ARG A C 1
ATOM 2411 O O . ARG A 1 291 ? -23.016 7.602 9.484 1 97.94 291 ARG A O 1
ATOM 2418 N N . ILE A 1 292 ? -21.469 8.625 8.367 1 98.25 292 ILE A N 1
ATOM 2419 C CA . ILE A 1 292 ? -22.016 8.195 7.078 1 98.25 292 ILE A CA 1
ATOM 2420 C C . ILE A 1 292 ? -21.156 7.062 6.512 1 98.25 292 ILE A C 1
ATOM 2422 O O . ILE A 1 292 ? -19.953 7.008 6.762 1 98.25 292 ILE A O 1
ATOM 2426 N N . ASN A 1 293 ? -21.688 6.094 5.82 1 98.06 293 ASN A N 1
ATOM 2427 C CA . ASN A 1 293 ? -21.016 4.918 5.266 1 98.06 293 ASN A CA 1
ATOM 2428 C C . ASN A 1 293 ? -20.359 5.23 3.93 1 98.06 293 ASN A C 1
ATOM 2430 O O . ASN A 1 293 ? -20.938 5.008 2.871 1 98.06 293 ASN A O 1
ATOM 2434 N N . THR A 1 294 ? -19.078 5.52 3.963 1 98.06 294 THR A N 1
ATOM 2435 C CA . THR A 1 294 ? -18.375 5.953 2.76 1 98.06 294 THR A CA 1
ATOM 2436 C C . THR A 1 294 ? -18.016 4.754 1.887 1 98.06 294 THR A C 1
ATOM 2438 O O . THR A 1 294 ? -17.422 4.914 0.822 1 98.06 294 THR A O 1
ATOM 2441 N N . SER A 1 295 ? -18.312 3.549 2.279 1 97 295 SER A N 1
ATOM 2442 C CA . SER A 1 295 ? -18.172 2.375 1.426 1 97 295 SER A CA 1
ATOM 2443 C C . SER A 1 295 ? -19.328 2.244 0.454 1 97 295 SER A C 1
ATOM 2445 O O . SER A 1 295 ? -19.266 1.489 -0.517 1 97 295 SER A O 1
ATOM 2447 N N . ASN A 1 296 ? -20.453 2.932 0.779 1 97.5 296 ASN A N 1
ATOM 2448 C CA . ASN A 1 296 ? -21.641 2.91 -0.063 1 97.5 296 ASN A CA 1
ATOM 2449 C C . ASN A 1 296 ? -21.438 3.691 -1.356 1 97.5 296 ASN A C 1
ATOM 2451 O O . ASN A 1 296 ? -21.047 4.859 -1.324 1 97.5 296 ASN A O 1
ATOM 2455 N N . LYS A 1 297 ? -21.766 3.107 -2.465 1 96.12 297 LYS A N 1
ATOM 2456 C CA . LYS A 1 297 ? -21.516 3.699 -3.775 1 96.12 297 LYS A CA 1
ATOM 2457 C C . LYS A 1 297 ? -22.297 4.992 -3.955 1 96.12 297 LYS A C 1
ATOM 2459 O O . LYS A 1 297 ? -21.797 5.965 -4.516 1 96.12 297 LYS A O 1
ATOM 2464 N N . ASP A 1 298 ? -23.547 4.988 -3.537 1 97.94 298 ASP A N 1
ATOM 2465 C CA . ASP A 1 298 ? -24.375 6.184 -3.678 1 97.94 298 ASP A CA 1
ATOM 2466 C C . ASP A 1 298 ? -23.812 7.34 -2.855 1 97.94 298 ASP A C 1
ATOM 2468 O O . ASP A 1 298 ? -23.891 8.5 -3.273 1 97.94 298 ASP A O 1
ATOM 2472 N N . VAL A 1 299 ? -23.297 7.008 -1.695 1 98.62 299 VAL A N 1
ATOM 2473 C CA . VAL A 1 299 ? -22.656 8.008 -0.853 1 98.62 299 VAL A CA 1
ATOM 2474 C C . VAL A 1 299 ? -21.438 8.578 -1.568 1 98.62 299 VAL A C 1
ATOM 2476 O O . VAL A 1 299 ? -21.234 9.797 -1.618 1 98.62 299 VAL A O 1
ATOM 2479 N N . GLN A 1 300 ? -20.641 7.684 -2.158 1 98.5 300 GLN A N 1
ATOM 2480 C CA . GLN A 1 300 ? -19.453 8.109 -2.889 1 98.5 300 GLN A CA 1
ATOM 2481 C C . GLN A 1 300 ? -19.828 9.023 -4.055 1 98.5 300 GLN A C 1
ATOM 2483 O O . GLN A 1 300 ? -19.188 10.047 -4.277 1 98.5 300 GLN A O 1
ATOM 2488 N N . ASP A 1 301 ? -20.844 8.648 -4.801 1 98.5 301 ASP A N 1
ATOM 2489 C CA . ASP A 1 301 ? -21.297 9.445 -5.941 1 98.5 301 ASP A CA 1
ATOM 2490 C C . ASP A 1 301 ? -21.75 10.836 -5.5 1 98.5 301 ASP A C 1
ATOM 2492 O O . ASP A 1 301 ? -21.422 11.828 -6.148 1 98.5 301 ASP A O 1
ATOM 2496 N N . PHE A 1 302 ? -22.469 10.836 -4.445 1 98.62 302 PHE A N 1
ATOM 2497 C CA . PHE A 1 302 ? -22.953 12.109 -3.928 1 98.62 302 PHE A CA 1
ATOM 2498 C C . PHE A 1 302 ? -21.797 13.039 -3.582 1 98.62 302 PHE A C 1
ATOM 2500 O O . PHE A 1 302 ? -21.766 14.195 -4.008 1 98.62 302 PHE A O 1
ATOM 2507 N N . PHE A 1 303 ? -20.859 12.578 -2.828 1 98.81 303 PHE A N 1
ATOM 2508 C CA . PHE A 1 303 ? -19.766 13.43 -2.35 1 98.81 303 PHE A CA 1
ATOM 2509 C C . PHE A 1 303 ? -18.844 13.812 -3.492 1 98.81 303 PHE A C 1
ATOM 2511 O O . PHE A 1 303 ? -18.25 14.898 -3.484 1 98.81 303 PHE A O 1
ATOM 2518 N N . LEU A 1 304 ? -18.688 12.914 -4.48 1 98.75 304 LEU A N 1
ATOM 2519 C CA . LEU A 1 304 ? -17.906 13.273 -5.664 1 98.75 304 LEU A CA 1
ATOM 2520 C C . LEU A 1 304 ? -18.562 14.438 -6.402 1 98.75 304 LEU A C 1
ATOM 2522 O O . LEU A 1 304 ? -17.875 15.312 -6.926 1 98.75 304 LEU A O 1
ATOM 2526 N N . GLU A 1 305 ? -19.875 14.383 -6.457 1 98.69 305 GLU A N 1
ATOM 2527 C CA . GLU A 1 305 ? -20.594 15.5 -7.062 1 98.69 305 GLU A CA 1
ATOM 2528 C C . GLU A 1 305 ? -20.359 16.797 -6.289 1 98.69 305 GLU A C 1
ATOM 2530 O O . GLU A 1 305 ? -20.234 17.859 -6.887 1 98.69 305 GLU A O 1
ATOM 2535 N N . VAL A 1 306 ? -20.328 16.672 -5 1 98.81 306 VAL A N 1
ATOM 2536 C CA . VAL A 1 306 ? -20.047 17.828 -4.152 1 98.81 306 VAL A CA 1
ATOM 2537 C C . VAL A 1 306 ? -18.672 18.391 -4.496 1 98.81 306 VAL A C 1
ATOM 2539 O O . VAL A 1 306 ? -18.516 19.594 -4.695 1 98.81 306 VAL A O 1
ATOM 2542 N N . LEU A 1 307 ? -17.672 17.562 -4.566 1 98.88 307 LEU A N 1
ATOM 2543 C CA . LEU A 1 307 ? -16.297 17.969 -4.852 1 98.88 307 LEU A CA 1
ATOM 2544 C C . LEU A 1 307 ? -16.203 18.625 -6.227 1 98.88 307 LEU A C 1
ATOM 2546 O O . LEU A 1 307 ? -15.578 19.672 -6.375 1 98.88 307 LEU A O 1
ATOM 2550 N N . LYS A 1 308 ? -16.828 18 -7.223 1 98.69 308 LYS A N 1
ATOM 2551 C CA . LYS A 1 308 ? -16.797 18.531 -8.586 1 98.69 308 LYS A CA 1
ATOM 2552 C C . LYS A 1 308 ? -17.469 19.906 -8.656 1 98.69 308 LYS A C 1
ATOM 2554 O O . LYS A 1 308 ? -17.016 20.797 -9.367 1 98.69 308 LYS A O 1
ATOM 2559 N N . TYR A 1 309 ? -18.594 20.016 -7.938 1 98.56 309 TYR A N 1
ATOM 2560 C CA . TYR A 1 309 ? -19.328 21.266 -7.898 1 98.56 309 TYR A CA 1
ATOM 2561 C C . TYR A 1 309 ? -18.438 22.422 -7.434 1 98.56 309 TYR A C 1
ATOM 2563 O O . TYR A 1 309 ? -18.328 23.438 -8.109 1 98.56 309 TYR A O 1
ATOM 2571 N N . TRP A 1 310 ? -17.734 22.266 -6.371 1 98.69 310 TRP A N 1
ATOM 2572 C CA . TRP A 1 310 ? -16.906 23.328 -5.809 1 98.69 310 TRP A CA 1
ATOM 2573 C C . TRP A 1 310 ? -15.641 23.531 -6.625 1 98.69 310 TRP A C 1
ATOM 2575 O O . TRP A 1 310 ? -15.133 24.641 -6.746 1 98.69 310 TRP A O 1
ATOM 2585 N N . LEU A 1 311 ? -15.094 22.453 -7.145 1 98.5 311 LEU A N 1
ATOM 2586 C CA . LEU A 1 311 ? -13.898 22.516 -7.977 1 98.5 311 LEU A CA 1
ATOM 2587 C C . LEU A 1 311 ? -14.172 23.297 -9.258 1 98.5 311 LEU A C 1
ATOM 2589 O O . LEU A 1 311 ? -13.375 24.156 -9.648 1 98.5 311 LEU A O 1
ATOM 2593 N N . LEU A 1 312 ? -15.281 23.016 -9.906 1 97.94 312 LEU A N 1
ATOM 2594 C CA . LEU A 1 312 ? -15.57 23.547 -11.234 1 97.94 312 LEU A CA 1
ATOM 2595 C C . LEU A 1 312 ? -16.266 24.906 -11.133 1 97.94 312 LEU A C 1
ATOM 2597 O O . LEU A 1 312 ? -15.914 25.844 -11.859 1 97.94 312 LEU A O 1
ATOM 2601 N N . GLU A 1 313 ? -17.219 25.031 -10.227 1 98.06 313 GLU A N 1
ATOM 2602 C CA . GLU A 1 313 ? -18.031 26.234 -10.156 1 98.06 313 GLU A CA 1
ATOM 2603 C C . GLU A 1 313 ? -17.266 27.375 -9.477 1 98.06 313 GLU A C 1
ATOM 2605 O O . GLU A 1 313 ? -17.484 28.547 -9.797 1 98.06 313 GLU A O 1
ATOM 2610 N N . PHE A 1 314 ? -16.391 27.062 -8.547 1 98.44 314 PHE A N 1
ATOM 2611 C CA . PHE A 1 314 ? -15.75 28.109 -7.758 1 98.44 314 PHE A CA 1
ATOM 2612 C C . PHE A 1 314 ? -14.242 28.109 -7.988 1 98.44 314 PHE A C 1
ATOM 2614 O O . PHE A 1 314 ? -13.539 28.984 -7.465 1 98.44 314 PHE A O 1
ATOM 2621 N N . ASP A 1 315 ? -13.711 27.141 -8.688 1 97.81 315 ASP A N 1
ATOM 2622 C CA . ASP A 1 315 ? -12.312 27.047 -9.102 1 97.81 315 ASP A CA 1
ATOM 2623 C C . ASP A 1 315 ? -11.391 26.953 -7.891 1 97.81 315 ASP A C 1
ATOM 2625 O O . ASP A 1 315 ? -10.359 27.625 -7.828 1 97.81 315 ASP A O 1
ATOM 2629 N N . VAL A 1 316 ? -11.797 26.203 -6.891 1 98.25 316 VAL A N 1
ATOM 2630 C CA . VAL A 1 316 ? -10.914 26.016 -5.742 1 98.25 316 VAL A CA 1
ATOM 2631 C C . VAL A 1 316 ? -9.695 25.203 -6.152 1 98.25 316 VAL A C 1
ATOM 2633 O O . VAL A 1 316 ? -9.703 24.547 -7.199 1 98.25 316 VAL A O 1
ATOM 2636 N N . ASP A 1 317 ? -8.602 25.219 -5.371 1 98.5 317 ASP A N 1
ATOM 2637 C CA . ASP A 1 317 ? -7.301 24.703 -5.777 1 98.5 317 ASP A CA 1
ATOM 2638 C C . ASP A 1 317 ? -6.977 23.406 -5.039 1 98.5 317 ASP A C 1
ATOM 2640 O O . ASP A 1 317 ? -6.02 22.703 -5.387 1 98.5 317 ASP A O 1
ATOM 2644 N N . GLY A 1 318 ? -7.715 23.078 -4.055 1 98.44 318 GLY A N 1
ATOM 2645 C CA . GLY A 1 318 ? -7.48 21.859 -3.293 1 98.44 318 GLY A CA 1
ATOM 2646 C C . GLY A 1 318 ? -8.547 21.594 -2.244 1 98.44 318 GLY A C 1
ATOM 2647 O O . GLY A 1 318 ? -9.453 22.406 -2.053 1 98.44 318 GLY A O 1
ATOM 2648 N N . PHE A 1 319 ? -8.445 20.453 -1.653 1 98.88 319 PHE A N 1
ATOM 2649 C CA . PHE A 1 319 ? -9.352 20.031 -0.595 1 98.88 319 PHE A CA 1
ATOM 2650 C C . PHE A 1 319 ? -8.586 19.438 0.574 1 98.88 319 PHE A C 1
ATOM 2652 O O . PHE A 1 319 ? -7.598 18.719 0.374 1 98.88 319 PHE A O 1
ATOM 2659 N N . ARG A 1 320 ? -8.945 19.828 1.734 1 98.81 320 ARG A N 1
ATOM 2660 C CA . ARG A 1 320 ? -8.578 19.141 2.971 1 98.81 320 ARG A CA 1
ATOM 2661 C C . ARG A 1 320 ? -9.727 18.281 3.482 1 98.81 320 ARG A C 1
ATOM 2663 O O . ARG A 1 320 ? -10.859 18.766 3.617 1 98.81 320 ARG A O 1
ATOM 2670 N N . PHE A 1 321 ? -9.461 16.984 3.756 1 98.81 321 PHE A N 1
ATOM 2671 C CA . PHE A 1 321 ? -10.516 16.062 4.152 1 98.81 321 PHE A CA 1
ATOM 2672 C C . PHE A 1 321 ? -10.484 15.812 5.656 1 98.81 321 PHE A C 1
ATOM 2674 O O . PHE A 1 321 ? -9.477 15.344 6.191 1 98.81 321 PHE A O 1
ATOM 2681 N N . ASP A 1 322 ? -11.555 16.109 6.293 1 98.5 322 ASP A N 1
ATOM 2682 C CA . ASP A 1 322 ? -11.742 15.914 7.73 1 98.5 322 ASP A CA 1
ATOM 2683 C C . ASP A 1 322 ? -11.828 14.43 8.078 1 98.5 322 ASP A C 1
ATOM 2685 O O . ASP A 1 322 ? -12.445 13.648 7.348 1 98.5 322 ASP A O 1
ATOM 2689 N N . VAL A 1 323 ? -11.227 14.047 9.219 1 97.69 323 VAL A N 1
ATOM 2690 C CA . VAL A 1 323 ? -11.211 12.656 9.664 1 97.69 323 VAL A CA 1
ATOM 2691 C C . VAL A 1 323 ? -10.938 11.734 8.477 1 97.69 323 VAL A C 1
ATOM 2693 O O . VAL A 1 323 ? -11.68 10.781 8.234 1 97.69 323 VAL A O 1
ATOM 2696 N N . ALA A 1 324 ? -9.914 12.078 7.734 1 98.12 324 ALA A N 1
ATOM 2697 C CA . ALA A 1 324 ? -9.656 11.469 6.434 1 98.12 324 ALA A CA 1
ATOM 2698 C C . ALA A 1 324 ? -9.273 10 6.578 1 98.12 324 ALA A C 1
ATOM 2700 O O . ALA A 1 324 ? -9.562 9.18 5.699 1 98.12 324 ALA A O 1
ATOM 2701 N N . ASN A 1 325 ? -8.641 9.633 7.688 1 96.69 325 ASN A N 1
ATOM 2702 C CA . ASN A 1 325 ? -8.117 8.281 7.867 1 96.69 325 ASN A CA 1
ATOM 2703 C C . ASN A 1 325 ? -9.234 7.277 8.133 1 96.69 325 ASN A C 1
ATOM 2705 O O . ASN A 1 325 ? -8.992 6.07 8.18 1 96.69 325 ASN A O 1
ATOM 2709 N N . GLU A 1 326 ? -10.477 7.742 8.305 1 97.75 326 GLU A N 1
ATOM 2710 C CA . GLU A 1 326 ? -11.594 6.82 8.5 1 97.75 326 GLU A CA 1
ATOM 2711 C C . GLU A 1 326 ? -12.406 6.668 7.215 1 97.75 326 GLU A C 1
ATOM 2713 O O . GLU A 1 326 ? -13.375 5.91 7.176 1 97.75 326 GLU A O 1
ATOM 2718 N N . LEU A 1 327 ? -12.055 7.34 6.176 1 98.38 327 LEU A N 1
ATOM 2719 C CA . LEU A 1 327 ? -12.734 7.195 4.898 1 98.38 327 LEU A CA 1
ATOM 2720 C C . LEU A 1 327 ? -12.344 5.891 4.215 1 98.38 327 LEU A C 1
ATOM 2722 O O . LEU A 1 327 ? -11.234 5.391 4.418 1 98.38 327 LEU A O 1
ATOM 2726 N N . ASP A 1 328 ? -13.289 5.395 3.49 1 98.06 328 ASP A N 1
ATOM 2727 C CA . ASP A 1 328 ? -13.008 4.195 2.711 1 98.06 328 ASP A CA 1
ATOM 2728 C C . ASP A 1 328 ? -11.891 4.449 1.701 1 98.06 328 ASP A C 1
ATOM 2730 O O . ASP A 1 328 ? -11.969 5.387 0.906 1 98.06 328 ASP A O 1
ATOM 2734 N N . LYS A 1 329 ? -10.844 3.625 1.692 1 97.19 329 LYS A N 1
ATOM 2735 C CA . LYS A 1 329 ? -9.664 3.84 0.862 1 97.19 329 LYS A CA 1
ATOM 2736 C C . LYS A 1 329 ? -10.023 3.809 -0.622 1 97.19 329 LYS A C 1
ATOM 2738 O O . LYS A 1 329 ? -9.422 4.523 -1.426 1 97.19 329 LYS A O 1
ATOM 2743 N N . ASN A 1 330 ? -10.93 2.934 -1.03 1 96.69 330 ASN A N 1
ATOM 2744 C CA . ASN A 1 330 ? -11.375 2.932 -2.42 1 96.69 330 ASN A CA 1
ATOM 2745 C C . ASN A 1 330 ? -12.031 4.254 -2.801 1 96.69 330 ASN A C 1
ATOM 2747 O O . ASN A 1 330 ? -11.898 4.715 -3.936 1 96.69 330 ASN A O 1
ATOM 2751 N N . PHE A 1 331 ? -12.789 4.809 -1.835 1 98.19 331 PHE A N 1
ATOM 2752 C CA . PHE A 1 331 ? -13.406 6.113 -2.055 1 98.19 331 PHE A CA 1
ATOM 2753 C C . PHE A 1 331 ? -12.344 7.188 -2.252 1 98.19 331 PHE A C 1
ATOM 2755 O O . PHE A 1 331 ? -12.43 7.992 -3.182 1 98.19 331 PHE A O 1
ATOM 2762 N N . ILE A 1 332 ? -11.273 7.207 -1.443 1 98.62 332 ILE A N 1
ATOM 2763 C CA . ILE A 1 332 ? -10.195 8.188 -1.541 1 98.62 332 ILE A CA 1
ATOM 2764 C C . ILE A 1 332 ? -9.508 8.062 -2.898 1 98.62 332 ILE A C 1
ATOM 2766 O O . ILE A 1 332 ? -9.242 9.07 -3.564 1 98.62 332 ILE A O 1
ATOM 2770 N N . ARG A 1 333 ? -9.219 6.836 -3.293 1 97.25 333 ARG A N 1
ATOM 2771 C CA . ARG A 1 333 ? -8.594 6.602 -4.59 1 97.25 333 ARG A CA 1
ATOM 2772 C C . ARG A 1 333 ? -9.469 7.133 -5.723 1 97.25 333 ARG A C 1
ATOM 2774 O O . ARG A 1 333 ? -8.961 7.711 -6.688 1 97.25 333 ARG A O 1
ATOM 2781 N N . ARG A 1 334 ? -10.75 6.891 -5.625 1 97.06 334 ARG A N 1
ATOM 2782 C CA . ARG A 1 334 ? -11.695 7.367 -6.633 1 97.06 334 ARG A CA 1
ATOM 2783 C C . ARG A 1 334 ? -11.703 8.891 -6.688 1 97.06 334 ARG A C 1
ATOM 2785 O O . ARG A 1 334 ? -11.727 9.477 -7.773 1 97.06 334 ARG A O 1
ATOM 2792 N N . ILE A 1 335 ? -11.711 9.523 -5.504 1 98.56 335 ILE A N 1
ATOM 2793 C CA . ILE A 1 335 ? -11.656 10.984 -5.422 1 98.56 335 ILE A CA 1
ATOM 2794 C C . ILE A 1 335 ? -10.438 11.5 -6.191 1 98.56 335 ILE A C 1
ATOM 2796 O O . ILE A 1 335 ? -10.562 12.367 -7.055 1 98.56 335 ILE A O 1
ATOM 2800 N N . ARG A 1 336 ? -9.289 10.961 -5.914 1 97.88 336 ARG A N 1
ATOM 2801 C CA . ARG A 1 336 ? -8.062 11.398 -6.57 1 97.88 336 ARG A CA 1
ATOM 2802 C C . ARG A 1 336 ? -8.164 11.234 -8.086 1 97.88 336 ARG A C 1
ATOM 2804 O O . ARG A 1 336 ? -7.895 12.18 -8.828 1 97.88 336 ARG A O 1
ATOM 2811 N N . ARG A 1 337 ? -8.539 10.055 -8.484 1 95.38 337 ARG A N 1
ATOM 2812 C CA . ARG A 1 337 ? -8.586 9.75 -9.914 1 95.38 337 ARG A CA 1
ATOM 2813 C C . ARG A 1 337 ? -9.516 10.711 -10.648 1 95.38 337 ARG A C 1
ATOM 2815 O O . ARG A 1 337 ? -9.141 11.281 -11.672 1 95.38 337 ARG A O 1
ATOM 2822 N N . GLU A 1 338 ? -10.672 10.891 -10.141 1 96.81 338 GLU A N 1
ATOM 2823 C CA . GLU A 1 338 ? -11.68 11.68 -10.852 1 96.81 338 GLU A CA 1
ATOM 2824 C C . GLU A 1 338 ? -11.352 13.164 -10.805 1 96.81 338 GLU A C 1
ATOM 2826 O O . GLU A 1 338 ? -11.516 13.875 -11.797 1 96.81 338 GLU A O 1
ATOM 2831 N N . LEU A 1 339 ? -10.898 13.68 -9.664 1 98.25 339 LEU A N 1
ATOM 2832 C CA . LEU A 1 339 ? -10.609 15.102 -9.555 1 98.25 339 LEU A CA 1
ATOM 2833 C C . LEU A 1 339 ? -9.367 15.469 -10.367 1 98.25 339 LEU A C 1
ATOM 2835 O O . LEU A 1 339 ? -9.344 16.516 -11.016 1 98.25 339 LEU A O 1
ATOM 2839 N N . LYS A 1 340 ? -8.367 14.641 -10.375 1 96.75 340 LYS A N 1
ATOM 2840 C CA . LYS A 1 340 ? -7.141 14.953 -11.102 1 96.75 340 LYS A CA 1
ATOM 2841 C C . LYS A 1 340 ? -7.348 14.82 -12.609 1 96.75 340 LYS A C 1
ATOM 2843 O O . LYS A 1 340 ? -6.629 15.445 -13.398 1 96.75 340 LYS A O 1
ATOM 2848 N N . ALA A 1 341 ? -8.32 14.055 -12.984 1 94.56 341 ALA A N 1
ATOM 2849 C CA . ALA A 1 341 ? -8.695 14.008 -14.398 1 94.56 341 ALA A CA 1
ATOM 2850 C C . ALA A 1 341 ? -9.289 15.336 -14.852 1 94.56 341 ALA A C 1
ATOM 2852 O O . ALA A 1 341 ? -9.172 15.711 -16.016 1 94.56 341 ALA A O 1
ATOM 2853 N N . ILE A 1 342 ? -9.906 16.031 -13.922 1 96.75 342 ILE A N 1
ATOM 2854 C CA . ILE A 1 342 ? -10.539 17.312 -14.211 1 96.75 342 ILE A CA 1
ATOM 2855 C C . ILE A 1 342 ? -9.523 18.438 -14.07 1 96.75 342 ILE A C 1
ATOM 2857 O O . ILE A 1 342 ? -9.422 19.312 -14.938 1 96.75 342 ILE A O 1
ATOM 2861 N N . LYS A 1 343 ? -8.852 18.453 -13.008 1 96.38 343 LYS A N 1
ATOM 2862 C CA . LYS A 1 343 ? -7.828 19.438 -12.664 1 96.38 343 LYS A CA 1
ATOM 2863 C C . LYS A 1 343 ? -6.582 18.75 -12.094 1 96.38 343 LYS A C 1
ATOM 2865 O O . LYS A 1 343 ? -6.508 18.484 -10.898 1 96.38 343 LYS A O 1
ATOM 2870 N N . LYS A 1 344 ? -5.59 18.641 -12.898 1 95 344 LYS A N 1
ATOM 2871 C CA . LYS A 1 344 ? -4.418 17.812 -12.594 1 95 344 LYS A CA 1
ATOM 2872 C C . LYS A 1 344 ? -3.699 18.312 -11.344 1 95 344 LYS A C 1
ATOM 2874 O O . LYS A 1 344 ? -3.174 17.531 -10.562 1 95 344 LYS A O 1
ATOM 2879 N N . ASP A 1 345 ? -3.723 19.594 -11.062 1 96.5 345 ASP A N 1
ATOM 2880 C CA . ASP A 1 345 ? -2.896 20.172 -10.008 1 96.5 345 ASP A CA 1
ATOM 2881 C C . ASP A 1 345 ? -3.703 20.375 -8.727 1 96.5 345 ASP A C 1
ATOM 2883 O O . ASP A 1 345 ? -3.238 21.031 -7.793 1 96.5 345 ASP A O 1
ATOM 2887 N N . VAL A 1 346 ? -4.918 19.828 -8.648 1 98.19 346 VAL A N 1
ATOM 2888 C CA . VAL A 1 346 ? -5.707 19.953 -7.434 1 98.19 346 VAL A CA 1
ATOM 2889 C C . VAL A 1 346 ? -4.969 19.312 -6.262 1 98.19 346 VAL A C 1
ATOM 2891 O O . VAL A 1 346 ? -4.438 18.203 -6.391 1 98.19 346 VAL A O 1
ATOM 2894 N N . LEU A 1 347 ? -4.824 19.969 -5.145 1 98.56 347 LEU A N 1
ATOM 2895 C CA . LEU A 1 347 ? -4.133 19.484 -3.959 1 98.56 347 LEU A CA 1
ATOM 2896 C C . LEU A 1 347 ? -5.09 18.734 -3.041 1 98.56 347 LEU A C 1
ATOM 2898 O O . LEU A 1 347 ? -6.125 19.266 -2.639 1 98.56 347 LEU A O 1
ATOM 2902 N N . LEU A 1 348 ? -4.855 17.5 -2.713 1 98.75 348 LEU A N 1
ATOM 2903 C CA . LEU A 1 348 ? -5.68 16.672 -1.837 1 98.75 348 LEU A CA 1
ATOM 2904 C C . LEU A 1 348 ? -4.949 16.359 -0.535 1 98.75 348 LEU A C 1
ATOM 2906 O O . LEU A 1 348 ? -3.975 15.602 -0.529 1 98.75 348 LEU A O 1
ATOM 2910 N N . ILE A 1 349 ? -5.402 16.906 0.591 1 98.75 349 ILE A N 1
ATOM 2911 C CA . ILE A 1 349 ? -4.758 16.766 1.892 1 98.75 349 ILE A CA 1
ATOM 2912 C C . ILE A 1 349 ? -5.684 16.016 2.85 1 98.75 349 ILE A C 1
ATOM 2914 O O . ILE A 1 349 ? -6.855 16.375 2.988 1 98.75 349 ILE A O 1
ATOM 2918 N N . GLY A 1 350 ? -5.18 14.977 3.473 1 98.69 350 GLY A N 1
ATOM 2919 C CA . GLY A 1 350 ? -5.965 14.258 4.465 1 98.69 350 GLY A CA 1
ATOM 2920 C C . GLY A 1 350 ? -5.609 14.633 5.891 1 98.69 350 GLY A C 1
ATOM 2921 O O . GLY A 1 350 ? -4.438 14.844 6.207 1 98.69 350 GLY A O 1
ATOM 2922 N N . GLU A 1 351 ? -6.598 14.742 6.703 1 98.5 351 GLU A N 1
ATOM 2923 C CA . GLU A 1 351 ? -6.332 14.836 8.133 1 98.5 351 GLU A CA 1
ATOM 2924 C C . GLU A 1 351 ? -6.02 13.461 8.727 1 98.5 351 GLU A C 1
ATOM 2926 O O . GLU A 1 351 ? -6.926 12.648 8.922 1 98.5 351 GLU A O 1
ATOM 2931 N N . VAL A 1 352 ? -4.816 13.25 8.977 1 96.88 352 VAL A N 1
ATOM 2932 C CA . VAL A 1 352 ? -4.305 12.062 9.648 1 96.88 352 VAL A CA 1
ATOM 2933 C C . VAL A 1 352 ? -3.373 12.469 10.781 1 96.88 352 VAL A C 1
ATOM 2935 O O . VAL A 1 352 ? -2.262 12.945 10.547 1 96.88 352 VAL A O 1
ATOM 2938 N N . MET A 1 353 ? -3.785 12.258 11.945 1 94.44 353 MET A N 1
ATOM 2939 C CA . MET A 1 353 ? -3.066 12.805 13.094 1 94.44 353 MET A CA 1
ATOM 2940 C C . MET A 1 353 ? -1.912 11.891 13.492 1 94.44 353 MET A C 1
ATOM 2942 O O . MET A 1 353 ? -0.993 12.312 14.195 1 94.44 353 MET A O 1
ATOM 2946 N N . HIS A 1 354 ? -1.967 10.594 13.125 1 95.31 354 HIS A N 1
ATOM 2947 C CA . HIS A 1 354 ? -0.968 9.594 13.484 1 95.31 354 HIS A CA 1
ATOM 2948 C C . HIS A 1 354 ? -0.135 9.195 12.266 1 95.31 354 HIS A C 1
ATOM 2950 O O . HIS A 1 354 ? 0.03 9.984 11.336 1 95.31 354 HIS A O 1
ATOM 2956 N N . ARG A 1 355 ? 0.545 8.102 12.336 1 95.69 355 ARG A N 1
ATOM 2957 C CA . ARG A 1 355 ? 1.306 7.617 11.188 1 95.69 355 ARG A CA 1
ATOM 2958 C C . ARG A 1 355 ? 0.4 7.406 9.977 1 95.69 355 ARG A C 1
ATOM 2960 O O . ARG A 1 355 ? -0.732 6.941 10.117 1 95.69 355 ARG A O 1
ATOM 2967 N N . SER A 1 356 ? 0.902 7.762 8.82 1 96.19 356 SER A N 1
ATOM 2968 C CA . SER A 1 356 ? -0.012 7.879 7.688 1 96.19 356 SER A CA 1
ATOM 2969 C C . SER A 1 356 ? 0.447 7.02 6.512 1 96.19 356 SER A C 1
ATOM 2971 O O . SER A 1 356 ? 0.037 7.246 5.371 1 96.19 356 SER A O 1
ATOM 2973 N N . GLU A 1 357 ? 1.317 6.023 6.691 1 94.06 357 GLU A N 1
ATOM 2974 C CA . GLU A 1 357 ? 1.906 5.234 5.617 1 94.06 357 GLU A CA 1
ATOM 2975 C C . GLU A 1 357 ? 0.828 4.617 4.727 1 94.06 357 GLU A C 1
ATOM 2977 O O . GLU A 1 357 ? 0.967 4.59 3.504 1 94.06 357 GLU A O 1
ATOM 2982 N N . ASN A 1 358 ? -0.28 4.238 5.301 1 93.81 358 ASN A N 1
ATOM 2983 C CA . ASN A 1 358 ? -1.316 3.512 4.574 1 93.81 358 ASN A CA 1
ATOM 2984 C C . ASN A 1 358 ? -2.117 4.441 3.664 1 93.81 358 ASN A C 1
ATOM 2986 O O . ASN A 1 358 ? -2.852 3.977 2.789 1 93.81 358 ASN A O 1
ATOM 2990 N N . PHE A 1 359 ? -1.922 5.746 3.787 1 95.94 359 PHE A N 1
ATOM 2991 C CA . PHE A 1 359 ? -2.73 6.691 3.031 1 95.94 359 PHE A CA 1
ATOM 2992 C C . PHE A 1 359 ? -1.863 7.512 2.082 1 95.94 359 PHE A C 1
ATOM 2994 O O . PHE A 1 359 ? -2.371 8.344 1.332 1 95.94 359 PHE A O 1
ATOM 3001 N N . LEU A 1 360 ? -0.552 7.293 2.189 1 95.38 360 LEU A N 1
ATOM 3002 C CA . LEU A 1 360 ? 0.403 8.07 1.407 1 95.38 360 LEU A CA 1
ATOM 3003 C C . LEU A 1 360 ? 1.276 7.156 0.554 1 95.38 360 LEU A C 1
ATOM 3005 O O . LEU A 1 360 ? 2.506 7.191 0.656 1 95.38 360 LEU A O 1
ATOM 3009 N N . MET A 1 361 ? 0.635 6.422 -0.313 1 92.44 361 MET A N 1
ATOM 3010 C CA . MET A 1 361 ? 1.35 5.496 -1.184 1 92.44 361 MET A CA 1
ATOM 3011 C C . MET A 1 361 ? 1.395 6.02 -2.615 1 92.44 361 MET A C 1
ATOM 3013 O O . MET A 1 361 ? 1.83 5.312 -3.525 1 92.44 361 MET A O 1
ATOM 3017 N N . GLY A 1 362 ? 0.899 7.199 -2.807 1 93.69 362 GLY A N 1
ATOM 3018 C CA . GLY A 1 362 ? 0.935 7.824 -4.117 1 93.69 362 GLY A CA 1
ATOM 3019 C C . GLY A 1 362 ? -0.378 7.707 -4.871 1 93.69 362 GLY A C 1
ATOM 3020 O O . GLY A 1 362 ? -0.568 8.359 -5.902 1 93.69 362 GLY A O 1
ATOM 3021 N N . ASP A 1 363 ? -1.337 6.965 -4.344 1 95.31 363 ASP A N 1
ATOM 3022 C CA . ASP A 1 363 ? -2.568 6.699 -5.078 1 95.31 363 ASP A CA 1
ATOM 3023 C C . ASP A 1 363 ? -3.781 7.262 -4.34 1 95.31 363 ASP A C 1
ATOM 3025 O O . ASP A 1 363 ? -4.918 7.121 -4.805 1 95.31 363 ASP A O 1
ATOM 3029 N N . MET A 1 364 ? -3.582 7.93 -3.205 1 97.31 364 MET A N 1
ATOM 3030 C CA . MET A 1 364 ? -4.668 8.508 -2.414 1 97.31 364 MET A CA 1
ATOM 3031 C C . MET A 1 364 ? -4.441 9.992 -2.184 1 97.31 364 MET A C 1
ATOM 3033 O O . MET A 1 364 ? -4.516 10.789 -3.121 1 97.31 364 MET A O 1
ATOM 3037 N N . PHE A 1 365 ? -4.012 10.414 -1.021 1 98.25 365 PHE A N 1
ATOM 3038 C CA . PHE A 1 365 ? -3.791 11.836 -0.758 1 98.25 365 PHE A CA 1
ATOM 3039 C C . PHE A 1 365 ? -2.432 12.281 -1.287 1 98.25 365 PHE A C 1
ATOM 3041 O O . PHE A 1 365 ? -1.512 11.469 -1.408 1 98.25 365 PHE A O 1
ATOM 3048 N N . ASP A 1 366 ? -2.334 13.57 -1.643 1 98.19 366 ASP A N 1
ATOM 3049 C CA . ASP A 1 366 ? -1.036 14.156 -1.963 1 98.19 366 ASP A CA 1
ATOM 3050 C C . ASP A 1 366 ? -0.187 14.336 -0.707 1 98.19 366 ASP A C 1
ATOM 3052 O O . ASP A 1 366 ? 1.043 14.273 -0.769 1 98.19 366 ASP A O 1
ATOM 3056 N N . GLY A 1 367 ? -0.804 14.586 0.335 1 98 367 GLY A N 1
ATOM 3057 C CA . GLY A 1 367 ? -0.201 14.766 1.646 1 98 367 GLY A CA 1
ATOM 3058 C C . GLY A 1 367 ? -1.208 14.711 2.779 1 98 367 GLY A C 1
ATOM 3059 O O . GLY A 1 367 ? -2.412 14.602 2.541 1 98 367 GLY A O 1
ATOM 3060 N N . VAL A 1 368 ? -0.736 14.68 3.99 1 98.5 368 VAL A N 1
ATOM 3061 C CA . VAL A 1 368 ? -1.576 14.742 5.184 1 98.5 368 VAL A CA 1
ATOM 3062 C C . VAL A 1 368 ? -1.14 15.906 6.066 1 98.5 368 VAL A C 1
ATOM 3064 O O . VAL A 1 368 ? -0.082 16.5 5.844 1 98.5 368 VAL A O 1
ATOM 3067 N N . MET A 1 369 ? -2.066 16.281 6.977 1 98.56 369 MET A N 1
ATOM 3068 C CA . MET A 1 369 ? -1.623 17.203 8.031 1 98.56 369 MET A CA 1
ATOM 3069 C C . MET A 1 369 ? -0.578 16.531 8.922 1 98.56 369 MET A C 1
ATOM 3071 O O . MET A 1 369 ? -0.876 15.57 9.617 1 98.56 369 MET A O 1
ATOM 3075 N N . ASN A 1 370 ? 0.592 16.984 8.906 1 98.12 370 ASN A N 1
ATOM 3076 C CA . ASN A 1 370 ? 1.768 16.328 9.461 1 98.12 370 ASN A CA 1
ATOM 3077 C C . ASN A 1 370 ? 1.813 16.438 10.984 1 98.12 370 ASN A C 1
ATOM 3079 O O . ASN A 1 370 ? 2.822 16.875 11.547 1 98.12 370 ASN A O 1
ATOM 3083 N N . TYR A 1 371 ? 0.746 16.047 11.648 1 97.88 371 TYR A N 1
ATOM 3084 C CA . TYR A 1 371 ? 0.626 16.078 13.102 1 97.88 371 TYR A CA 1
ATOM 3085 C C . TYR A 1 371 ? 1.689 15.219 13.758 1 97.88 371 TYR A C 1
ATOM 3087 O O . TYR A 1 371 ? 2.211 15.562 14.82 1 97.88 371 TYR A O 1
ATOM 3095 N N . PHE A 1 372 ? 2.008 14.086 13.164 1 97.25 372 PHE A N 1
ATOM 3096 C CA . PHE A 1 372 ? 2.959 13.148 13.742 1 97.25 372 PHE A CA 1
ATOM 3097 C C . PHE A 1 372 ? 4.32 13.812 13.945 1 97.25 372 PHE A C 1
ATOM 3099 O O . PHE A 1 372 ? 4.883 13.758 15.039 1 97.25 372 PHE A O 1
ATOM 3106 N N . SER A 1 373 ? 4.871 14.461 12.914 1 98.12 373 SER A N 1
ATOM 3107 C CA . SER A 1 373 ? 6.18 15.102 13 1 98.12 373 SER A CA 1
ATOM 3108 C C . SER A 1 373 ? 6.164 16.25 14 1 98.12 373 SER A C 1
ATOM 3110 O O . SER A 1 373 ? 7.141 16.469 14.727 1 98.12 373 SER A O 1
ATOM 3112 N N . TRP A 1 374 ? 5.039 16.969 14.023 1 98.12 374 TRP A N 1
ATOM 3113 C CA . TRP A 1 374 ? 4.918 18.047 15.008 1 98.12 374 TRP A CA 1
ATOM 3114 C C . TRP A 1 374 ? 4.984 17.484 16.422 1 98.12 374 TRP A C 1
ATOM 3116 O O . TRP A 1 374 ? 5.676 18.047 17.281 1 98.12 374 TRP A O 1
ATOM 3126 N N . GLU A 1 375 ? 4.273 16.438 16.641 1 96.88 375 GLU A N 1
ATOM 3127 C CA . GLU A 1 375 ? 4.27 15.844 17.984 1 96.88 375 GLU A CA 1
ATOM 3128 C C . GLU A 1 375 ? 5.676 15.461 18.422 1 96.88 375 GLU A C 1
ATOM 3130 O O . GLU A 1 375 ? 6.059 15.688 19.578 1 96.88 375 GLU A O 1
ATOM 3135 N N . VAL A 1 376 ? 6.434 14.883 17.516 1 97.31 376 VAL A N 1
ATOM 3136 C CA . VAL A 1 376 ? 7.805 14.492 17.828 1 97.31 376 VAL A CA 1
ATOM 3137 C C . VAL A 1 376 ? 8.633 15.727 18.188 1 97.31 376 VAL A C 1
ATOM 3139 O O . VAL A 1 376 ? 9.336 15.742 19.188 1 97.31 376 VAL A O 1
ATOM 3142 N N . PHE A 1 377 ? 8.531 16.734 17.422 1 98.62 377 PHE A N 1
ATOM 3143 C CA . PHE A 1 377 ? 9.305 17.953 17.641 1 98.62 377 PHE A CA 1
ATOM 3144 C C . PHE A 1 377 ? 8.867 18.641 18.938 1 98.62 377 PHE A C 1
ATOM 3146 O O . PHE A 1 377 ? 9.703 19.125 19.688 1 98.62 377 PHE A O 1
ATOM 3153 N N . ALA A 1 378 ? 7.559 18.719 19.156 1 97.94 378 ALA A N 1
ATOM 3154 C CA . ALA A 1 378 ? 7.039 19.312 20.391 1 97.94 378 ALA A CA 1
ATOM 3155 C C . ALA A 1 378 ? 7.59 18.594 21.625 1 97.94 378 ALA A C 1
ATOM 3157 O O . ALA A 1 378 ? 7.949 19.234 22.609 1 97.94 378 ALA A O 1
ATOM 3158 N N . ARG A 1 379 ? 7.633 17.328 21.547 1 96.06 379 ARG A N 1
ATOM 3159 C CA . ARG A 1 379 ? 8.156 16.531 22.656 1 96.06 379 ARG A CA 1
ATOM 3160 C C . ARG A 1 379 ? 9.641 16.797 22.875 1 96.06 379 ARG A C 1
ATOM 3162 O O . ARG A 1 379 ? 10.133 16.781 24 1 96.06 379 ARG A O 1
ATOM 3169 N N . TYR A 1 380 ? 10.367 17.031 21.797 1 98 380 TYR A N 1
ATOM 3170 C CA . TYR A 1 380 ? 11.758 17.453 21.906 1 98 380 TYR A CA 1
ATOM 3171 C C . TYR A 1 380 ? 11.859 18.812 22.594 1 98 380 TYR A C 1
ATOM 3173 O O . TYR A 1 380 ? 12.641 18.984 23.531 1 98 380 TYR A O 1
ATOM 3181 N N . LEU A 1 381 ? 11.016 19.781 22.156 1 98.56 381 LEU A N 1
ATOM 3182 C CA . LEU A 1 381 ? 11.023 21.109 22.75 1 98.56 381 LEU A CA 1
ATOM 3183 C C . LEU A 1 381 ? 10.703 21.047 24.25 1 98.56 381 LEU A C 1
ATOM 3185 O O . LEU A 1 381 ? 11.289 21.797 25.031 1 98.56 381 LEU A O 1
ATOM 3189 N N . MET A 1 382 ? 9.875 20.156 24.609 1 96.69 382 MET A N 1
ATOM 3190 C CA . MET A 1 382 ? 9.383 20.078 25.984 1 96.69 382 MET A CA 1
ATOM 3191 C C . MET A 1 382 ? 10.289 19.203 26.844 1 96.69 382 MET A C 1
ATOM 3193 O O . MET A 1 382 ? 10.031 19.016 28.031 1 96.69 382 MET A O 1
ATOM 3197 N N . GLY A 1 383 ? 11.266 18.578 26.328 1 95.56 383 GLY A N 1
ATOM 3198 C CA . GLY A 1 383 ? 12.25 17.828 27.078 1 95.56 383 GLY A CA 1
ATOM 3199 C C . GLY A 1 383 ? 11.891 16.359 27.234 1 95.56 383 GLY A C 1
ATOM 3200 O O . GLY A 1 383 ? 12.562 15.625 27.969 1 95.56 383 GLY A O 1
ATOM 3201 N N . LYS A 1 384 ? 10.875 15.93 26.547 1 92.94 384 LYS A N 1
ATOM 3202 C CA . LYS A 1 384 ? 10.469 14.531 26.609 1 92.94 384 LYS A CA 1
ATOM 3203 C C . LYS A 1 384 ? 11.367 13.656 25.734 1 92.94 384 LYS A C 1
ATOM 3205 O O . LYS A 1 384 ? 11.539 12.469 26.016 1 92.94 384 LYS A O 1
ATOM 3210 N N . TYR A 1 385 ? 11.852 14.18 24.688 1 95.25 385 TYR A N 1
ATOM 3211 C CA . TYR A 1 385 ? 12.844 13.547 23.828 1 95.25 385 TYR A CA 1
ATOM 3212 C C . TYR A 1 385 ? 14.148 14.336 23.828 1 95.25 385 TYR A C 1
ATOM 3214 O O . TYR A 1 385 ? 14.133 15.57 23.906 1 95.25 385 TYR A O 1
ATOM 3222 N N . ASN A 1 386 ? 15.258 13.594 23.797 1 96.88 386 ASN A N 1
ATOM 3223 C CA . ASN A 1 386 ? 16.5 14.258 23.453 1 96.88 386 ASN A CA 1
ATOM 3224 C C . ASN A 1 386 ? 16.656 14.414 21.938 1 96.88 386 ASN A C 1
ATOM 3226 O O . ASN A 1 386 ? 15.789 13.992 21.172 1 96.88 386 ASN A O 1
ATOM 3230 N N . ALA A 1 387 ? 17.641 15.141 21.516 1 98.06 387 ALA A N 1
ATOM 3231 C CA . ALA A 1 387 ? 17.812 15.453 20.094 1 98.06 387 ALA A CA 1
ATOM 3232 C C . ALA A 1 387 ? 18 14.18 19.266 1 98.06 387 ALA A C 1
ATOM 3234 O O . ALA A 1 387 ? 17.531 14.086 18.141 1 98.06 387 ALA A O 1
ATOM 3235 N N . GLU A 1 388 ? 18.688 13.227 19.797 1 97.25 388 GLU A N 1
ATOM 3236 C CA . GLU A 1 388 ? 18.922 11.969 19.094 1 97.25 388 GLU A CA 1
ATOM 3237 C C . GLU A 1 388 ? 17.625 11.219 18.844 1 97.25 388 GLU A C 1
ATOM 3239 O O . GLU A 1 388 ? 17.375 10.727 17.734 1 97.25 388 GLU A O 1
ATOM 3244 N N . ASP A 1 389 ? 16.797 11.125 19.891 1 96.06 389 ASP A N 1
ATOM 3245 C CA . ASP A 1 389 ? 15.5 10.469 19.75 1 96.06 389 ASP A CA 1
ATOM 3246 C C . ASP A 1 389 ? 14.633 11.172 18.703 1 96.06 389 ASP A C 1
ATOM 3248 O O . ASP A 1 389 ? 14.039 10.523 17.844 1 96.06 389 ASP A O 1
ATOM 3252 N N . ALA A 1 390 ? 14.57 12.469 18.812 1 98.12 390 ALA A N 1
ATOM 3253 C CA . ALA A 1 390 ? 13.734 13.25 17.906 1 98.12 390 ALA A CA 1
ATOM 3254 C C . ALA A 1 390 ? 14.195 13.078 16.453 1 98.12 390 ALA A C 1
ATOM 3256 O O . ALA A 1 390 ? 13.375 12.852 15.562 1 98.12 390 ALA A O 1
ATOM 3257 N N . SER A 1 391 ? 15.547 13.227 16.266 1 98.19 391 SER A N 1
ATOM 3258 C CA . SER A 1 391 ? 16.078 13.086 14.914 1 98.19 391 SER A CA 1
ATOM 3259 C C . SER A 1 391 ? 15.789 11.695 14.344 1 98.19 391 SER A C 1
ATOM 3261 O O . SER A 1 391 ? 15.406 11.562 13.18 1 98.19 391 SER A O 1
ATOM 3263 N N . ARG A 1 392 ? 15.93 10.656 15.141 1 97.25 392 ARG A N 1
ATOM 3264 C CA . ARG A 1 392 ? 15.703 9.281 14.711 1 97.25 392 ARG A CA 1
ATOM 3265 C C . ARG A 1 392 ? 14.25 9.062 14.32 1 97.25 392 ARG A C 1
ATOM 3267 O O . ARG A 1 392 ? 13.961 8.484 13.266 1 97.25 392 ARG A O 1
ATOM 3274 N N . ILE A 1 393 ? 13.312 9.492 15.18 1 97.31 393 ILE A N 1
ATOM 3275 C CA . ILE A 1 393 ? 11.891 9.25 14.969 1 97.31 393 ILE A CA 1
ATOM 3276 C C . ILE A 1 393 ? 11.406 10.016 13.734 1 97.31 393 ILE A C 1
ATOM 3278 O O . ILE A 1 393 ? 10.688 9.469 12.898 1 97.31 393 ILE A O 1
ATOM 3282 N N . LEU A 1 394 ? 11.828 11.25 13.586 1 98.5 394 LEU A N 1
ATOM 3283 C CA . LEU A 1 394 ? 11.469 12.062 12.43 1 98.5 394 LEU A CA 1
ATOM 3284 C C . LEU A 1 394 ? 11.984 11.422 11.141 1 98.5 394 LEU A C 1
ATOM 3286 O O . LEU A 1 394 ? 11.242 11.297 10.164 1 98.5 394 LEU A O 1
ATOM 3290 N N . ALA A 1 395 ? 13.25 11.016 11.164 1 98.25 395 ALA A N 1
ATOM 3291 C CA . ALA A 1 395 ? 13.875 10.438 9.977 1 98.25 395 ALA A CA 1
ATOM 3292 C C . ALA A 1 395 ? 13.219 9.109 9.609 1 98.25 395 ALA A C 1
ATOM 3294 O O . ALA A 1 395 ? 12.945 8.852 8.438 1 98.25 395 ALA A O 1
ATOM 3295 N N . ASP A 1 396 ? 13.016 8.305 10.609 1 96.94 396 ASP A N 1
ATOM 3296 C CA . ASP A 1 396 ? 12.398 7 10.391 1 96.94 396 ASP A CA 1
ATOM 3297 C C . ASP A 1 396 ? 11.039 7.141 9.719 1 96.94 396 ASP A C 1
ATOM 3299 O O . ASP A 1 396 ? 10.703 6.359 8.828 1 96.94 396 ASP A O 1
ATOM 3303 N N . TYR A 1 397 ? 10.305 8.109 10.164 1 97.19 397 TYR A N 1
ATOM 3304 C CA . TYR A 1 397 ? 8.984 8.352 9.578 1 97.19 397 TYR A CA 1
ATOM 3305 C C . TYR A 1 397 ? 9.109 8.906 8.172 1 97.19 397 TYR A C 1
ATOM 3307 O O . TYR A 1 397 ? 8.5 8.375 7.234 1 97.19 397 TYR A O 1
ATOM 3315 N N . ARG A 1 398 ? 9.906 9.898 7.949 1 98.06 398 ARG A N 1
ATOM 3316 C CA . ARG A 1 398 ? 10.039 10.586 6.668 1 98.06 398 ARG A CA 1
ATOM 3317 C C . ARG A 1 398 ? 10.523 9.633 5.582 1 98.06 398 ARG A C 1
ATOM 3319 O O . ARG A 1 398 ? 10.055 9.688 4.441 1 98.06 398 ARG A O 1
ATOM 3326 N N . LEU A 1 399 ? 11.391 8.766 5.934 1 97.62 399 LEU A N 1
ATOM 3327 C CA . LEU A 1 399 ? 12.055 7.922 4.945 1 97.62 399 LEU A CA 1
ATOM 3328 C C . LEU A 1 399 ? 11.141 6.785 4.5 1 97.62 399 LEU A C 1
ATOM 3330 O O . LEU A 1 399 ? 11.477 6.047 3.57 1 97.62 399 LEU A O 1
ATOM 3334 N N . LYS A 1 400 ? 9.953 6.672 5.094 1 96.44 400 LYS A N 1
ATOM 3335 C CA . LYS A 1 400 ? 8.984 5.668 4.66 1 96.44 400 LYS A CA 1
ATOM 3336 C C . LYS A 1 400 ? 8.297 6.094 3.367 1 96.44 400 LYS A C 1
ATOM 3338 O O . LYS A 1 400 ? 7.656 5.273 2.699 1 96.44 400 LYS A O 1
ATOM 3343 N N . PHE A 1 401 ? 8.508 7.293 2.969 1 97 401 PHE A N 1
ATOM 3344 C CA . PHE A 1 401 ? 7.715 7.848 1.881 1 97 401 PHE A CA 1
ATOM 3345 C C . PHE A 1 401 ? 8.602 8.242 0.706 1 97 401 PHE A C 1
ATOM 3347 O O . PHE A 1 401 ? 9.797 8.508 0.882 1 97 401 PHE A O 1
ATOM 3354 N N . ASN A 1 402 ? 7.969 8.25 -0.541 1 96.81 402 ASN A N 1
ATOM 3355 C CA . ASN A 1 402 ? 8.547 8.961 -1.676 1 96.81 402 ASN A CA 1
ATOM 3356 C C . ASN A 1 402 ? 8.875 10.414 -1.316 1 96.81 402 ASN A C 1
ATOM 3358 O O . ASN A 1 402 ? 8.008 11.148 -0.853 1 96.81 402 ASN A O 1
ATOM 3362 N N . PRO A 1 403 ? 10.141 10.797 -1.498 1 96.25 403 PRO A N 1
ATOM 3363 C CA . PRO A 1 403 ? 10.516 12.148 -1.078 1 96.25 403 PRO A CA 1
ATOM 3364 C C . PRO A 1 403 ? 9.68 13.227 -1.761 1 96.25 403 PRO A C 1
ATOM 3366 O O . PRO A 1 403 ? 9.391 14.266 -1.155 1 96.25 403 PRO A O 1
ATOM 3369 N N . ILE A 1 404 ? 9.289 13.031 -3 1 96.38 404 ILE A N 1
ATOM 3370 C CA . ILE A 1 404 ? 8.453 13.992 -3.709 1 96.38 404 ILE A CA 1
ATOM 3371 C C . ILE A 1 404 ? 7.074 14.062 -3.051 1 96.38 404 ILE A C 1
ATOM 3373 O O . ILE A 1 404 ? 6.531 15.148 -2.852 1 96.38 404 ILE A O 1
ATOM 3377 N N . LEU A 1 405 ? 6.586 12.961 -2.693 1 97.12 405 LEU A N 1
ATOM 3378 C CA . LEU A 1 405 ? 5.297 12.898 -2.018 1 97.12 405 LEU A CA 1
ATOM 3379 C C . LEU A 1 405 ? 5.371 13.555 -0.643 1 97.12 405 LEU A C 1
ATOM 3381 O O . LEU A 1 405 ? 4.469 14.297 -0.257 1 97.12 405 LEU A O 1
ATOM 3385 N N . PHE A 1 406 ? 6.441 13.32 0.096 1 97.5 406 PHE A N 1
ATOM 3386 C CA . PHE A 1 406 ? 6.574 13.859 1.445 1 97.5 406 PHE A CA 1
ATOM 3387 C C . PHE A 1 406 ? 6.641 15.383 1.415 1 97.5 406 PHE A C 1
ATOM 3389 O O . PHE A 1 406 ? 6.25 16.047 2.377 1 97.5 406 PHE A O 1
ATOM 3396 N N . SER A 1 407 ? 7.051 15.953 0.333 1 96.88 407 SER A N 1
ATOM 3397 C CA . SER A 1 407 ? 7.16 17.406 0.211 1 96.88 407 SER A CA 1
ATOM 3398 C C . SER A 1 407 ? 5.785 18.062 0.157 1 96.88 407 SER A C 1
ATOM 3400 O O . SER A 1 407 ? 5.672 19.281 0.265 1 96.88 407 SER A O 1
ATOM 3402 N N . CYS A 1 408 ? 4.738 17.219 0.098 1 97.62 408 CYS A N 1
ATOM 3403 C CA . CYS A 1 408 ? 3.383 17.75 0.037 1 97.62 408 CYS A CA 1
ATOM 3404 C C . CYS A 1 408 ? 2.709 17.672 1.402 1 97.62 408 CYS A C 1
ATOM 3406 O O . CYS A 1 408 ? 1.56 18.094 1.554 1 97.62 408 CYS A O 1
ATOM 3408 N N . GLN A 1 409 ? 3.42 17.156 2.436 1 97.88 409 GLN A N 1
ATOM 3409 C CA . GLN A 1 409 ? 2.84 17.141 3.775 1 97.88 409 GLN A CA 1
ATOM 3410 C C . GLN A 1 409 ? 2.59 18.562 4.277 1 97.88 409 GLN A C 1
ATOM 3412 O O . GLN A 1 409 ? 3.393 19.469 4.031 1 97.88 409 GLN A O 1
ATOM 3417 N N . LEU A 1 410 ? 1.474 18.734 4.883 1 98.25 410 LEU A N 1
ATOM 3418 C CA . LEU A 1 410 ? 1.167 20.031 5.484 1 98.25 410 LEU A CA 1
ATOM 3419 C C . LEU A 1 410 ? 1.744 20.141 6.891 1 98.25 410 LEU A C 1
ATOM 3421 O O . LEU A 1 410 ? 1.134 19.656 7.852 1 98.25 410 LEU A O 1
ATOM 3425 N N . ASN A 1 411 ? 2.855 20.766 7.023 1 98.31 411 ASN A N 1
ATOM 3426 C CA . ASN A 1 411 ? 3.477 20.953 8.328 1 98.31 411 ASN A CA 1
ATOM 3427 C C . ASN A 1 411 ? 2.699 21.953 9.172 1 98.31 411 ASN A C 1
ATOM 3429 O O . ASN A 1 411 ? 2.244 22.984 8.664 1 98.31 411 ASN A O 1
ATOM 3433 N N . LEU A 1 412 ? 2.48 21.625 10.391 1 98.69 412 LEU A N 1
ATOM 3434 C CA . LEU A 1 412 ? 1.755 22.516 11.297 1 98.69 412 LEU A CA 1
ATOM 3435 C C . LEU A 1 412 ? 2.34 22.438 12.703 1 98.69 412 LEU A C 1
ATOM 3437 O O . LEU A 1 412 ? 3.037 21.484 13.047 1 98.69 412 LEU A O 1
ATOM 3441 N N . ILE A 1 413 ? 2.086 23.453 13.516 1 98.62 413 ILE A N 1
ATOM 3442 C CA . ILE A 1 413 ? 2.473 23.453 14.922 1 98.62 413 ILE A CA 1
ATOM 3443 C C . ILE A 1 413 ? 1.252 23.734 15.797 1 98.62 413 ILE A C 1
ATOM 3445 O O . ILE A 1 413 ? 1.386 24.031 16.984 1 98.62 413 ILE A O 1
ATOM 3449 N N . GLY A 1 414 ? 0.143 23.719 15.164 1 96.69 414 GLY A N 1
ATOM 3450 C CA . GLY A 1 414 ? -1.18 23.906 15.742 1 96.69 414 GLY A CA 1
ATOM 3451 C C . GLY A 1 414 ? -2.275 24.016 14.695 1 96.69 414 GLY A C 1
ATOM 3452 O O . GLY A 1 414 ? -1.999 24.25 13.516 1 96.69 414 GLY A O 1
ATOM 3453 N N . SER A 1 415 ? -3.475 23.75 15.047 1 97.5 415 SER A N 1
ATOM 3454 C CA . SER A 1 415 ? -4.66 23.859 14.203 1 97.5 415 SER A CA 1
ATOM 3455 C C . SER A 1 415 ? -5.902 24.172 15.031 1 97.5 415 SER A C 1
ATOM 3457 O O . SER A 1 415 ? -5.816 24.328 16.25 1 97.5 415 SER A O 1
ATOM 3459 N N . HIS A 1 416 ? -6.977 24.25 14.336 1 96.5 416 HIS A N 1
ATOM 3460 C CA . HIS A 1 416 ? -8.25 24.516 15 1 96.5 416 HIS A CA 1
ATOM 3461 C C . HIS A 1 416 ? -8.641 23.359 15.906 1 96.5 416 HIS A C 1
ATOM 3463 O O . HIS A 1 416 ? -9.547 23.484 16.734 1 96.5 416 HIS A O 1
ATOM 3469 N N . ASP A 1 417 ? -7.879 22.234 15.859 1 94.06 417 ASP A N 1
ATOM 3470 C CA . ASP A 1 417 ? -8.242 21.047 16.609 1 94.06 417 ASP A CA 1
ATOM 3471 C C . ASP A 1 417 ? -7.266 20.781 17.75 1 94.06 417 ASP A C 1
ATOM 3473 O O . ASP A 1 417 ? -7.418 19.828 18.5 1 94.06 417 ASP A O 1
ATOM 3477 N N . THR A 1 418 ? -6.309 21.578 17.906 1 95.81 418 THR A N 1
ATOM 3478 C CA . THR A 1 418 ? -5.301 21.375 18.938 1 95.81 418 THR A CA 1
ATOM 3479 C C . THR A 1 418 ? -5.07 22.656 19.719 1 95.81 418 THR A C 1
ATOM 3481 O O . THR A 1 418 ? -5.52 23.734 19.312 1 95.81 418 THR A O 1
ATOM 3484 N N . GLU A 1 419 ? -4.355 22.484 20.844 1 96.56 419 GLU A N 1
ATOM 3485 C CA . GLU A 1 419 ? -3.879 23.688 21.531 1 96.56 419 GLU A CA 1
ATOM 3486 C C . GLU A 1 419 ? -2.975 24.516 20.625 1 96.56 419 GLU A C 1
ATOM 3488 O O . GLU A 1 419 ? -2.248 23.969 19.797 1 96.56 419 GLU A O 1
ATOM 3493 N N . ARG A 1 420 ? -3.096 25.797 20.812 1 97.94 420 ARG A N 1
ATOM 3494 C CA . ARG A 1 420 ? -2.178 26.672 20.094 1 97.94 420 ARG A CA 1
ATOM 3495 C C . ARG A 1 420 ? -0.75 26.516 20.594 1 97.94 420 ARG A C 1
ATOM 3497 O O . ARG A 1 420 ? -0.537 26.141 21.75 1 97.94 420 ARG A O 1
ATOM 3504 N N . VAL A 1 421 ? 0.177 26.766 19.797 1 98.44 421 VAL A N 1
ATOM 3505 C CA . VAL A 1 421 ? 1.58 26.422 20.016 1 98.44 421 VAL A CA 1
ATOM 3506 C C . VAL A 1 421 ? 2.092 27.094 21.281 1 98.44 421 VAL A C 1
ATOM 3508 O O . VAL A 1 421 ? 2.822 26.484 22.062 1 98.44 421 VAL A O 1
ATOM 3511 N N . LEU A 1 422 ? 1.731 28.406 21.516 1 98.19 422 LEU A N 1
ATOM 3512 C CA . LEU A 1 422 ? 2.197 29.109 22.703 1 98.19 422 LEU A CA 1
ATOM 3513 C C . LEU A 1 422 ? 1.704 28.406 23.969 1 98.19 422 LEU A C 1
ATOM 3515 O O . LEU A 1 422 ? 2.457 28.266 24.938 1 98.19 422 LEU A O 1
ATOM 3519 N N . THR A 1 423 ? 0.453 28.031 23.938 1 97.94 423 THR A N 1
ATOM 3520 C CA . THR A 1 423 ? -0.127 27.328 25.078 1 97.94 423 THR A CA 1
ATOM 3521 C C . THR A 1 423 ? 0.472 25.938 25.234 1 97.94 423 THR A C 1
ATOM 3523 O O . THR A 1 423 ? 0.833 25.516 26.328 1 97.94 423 THR A O 1
ATOM 3526 N N . ARG A 1 424 ? 0.595 25.219 24.141 1 97.31 424 ARG A N 1
ATOM 3527 C CA . ARG A 1 424 ? 1.153 23.875 24.125 1 97.31 424 ARG A CA 1
ATOM 3528 C C . ARG A 1 424 ? 2.555 23.859 24.719 1 97.31 424 ARG A C 1
ATOM 3530 O O . ARG A 1 424 ? 2.953 22.875 25.359 1 97.31 424 ARG A O 1
ATOM 3537 N N . LEU A 1 425 ? 3.299 24.891 24.531 1 98.12 425 LEU A N 1
ATOM 3538 C CA . LEU A 1 425 ? 4.688 24.969 24.969 1 98.12 425 LEU A CA 1
ATOM 3539 C C . LEU A 1 425 ? 4.801 25.797 26.25 1 98.12 425 LEU A C 1
ATOM 3541 O O . LEU A 1 425 ? 5.773 26.516 26.438 1 98.12 425 LEU A O 1
ATOM 3545 N N . ASN A 1 426 ? 3.758 25.812 27.062 1 97.19 426 ASN A N 1
ATOM 3546 C CA . ASN A 1 426 ? 3.707 26.391 28.391 1 97.19 426 ASN A CA 1
ATOM 3547 C C . ASN A 1 426 ? 3.908 27.906 28.359 1 97.19 426 ASN A C 1
ATOM 3549 O O . ASN A 1 426 ? 4.625 28.453 29.203 1 97.19 426 ASN A O 1
ATOM 3553 N N . HIS A 1 427 ? 3.389 28.516 27.359 1 97.38 427 HIS A N 1
ATOM 3554 C CA . HIS A 1 427 ? 3.393 29.969 27.203 1 97.38 427 HIS A CA 1
ATOM 3555 C C . HIS A 1 427 ? 4.816 30.5 27.109 1 97.38 427 HIS A C 1
ATOM 3557 O O . HIS A 1 427 ? 5.086 31.625 27.562 1 97.38 427 HIS A O 1
ATOM 3563 N N . ASN A 1 428 ? 5.715 29.656 26.719 1 97.75 428 ASN A N 1
ATOM 3564 C CA . ASN A 1 428 ? 7.098 30.062 26.484 1 97.75 428 ASN A CA 1
ATOM 3565 C C . ASN A 1 428 ? 7.289 30.625 25.078 1 97.75 428 ASN A C 1
ATOM 3567 O O . ASN A 1 428 ? 7.363 29.859 24.109 1 97.75 428 ASN A O 1
ATOM 3571 N N . LYS A 1 429 ? 7.438 31.922 24.969 1 98 429 LYS A N 1
ATOM 3572 C CA . LYS A 1 429 ? 7.551 32.625 23.703 1 98 429 LYS A CA 1
ATOM 3573 C C . LYS A 1 429 ? 8.75 32.125 22.906 1 98 429 LYS A C 1
ATOM 3575 O O . LYS A 1 429 ? 8.656 31.922 21.688 1 98 429 LYS A O 1
ATOM 3580 N N . LYS A 1 430 ? 9.859 31.875 23.516 1 98.06 430 LYS A N 1
ATOM 3581 C CA . LYS A 1 430 ? 11.07 31.438 22.828 1 98.06 430 LYS A CA 1
ATOM 3582 C C . LYS A 1 430 ? 10.883 30.047 22.219 1 98.06 430 LYS A C 1
ATOM 3584 O O . LYS A 1 430 ? 11.32 29.797 21.094 1 98.06 430 LYS A O 1
ATOM 3589 N N . LEU A 1 431 ? 10.258 29.156 22.969 1 98.56 431 LEU A N 1
ATOM 3590 C CA . LEU A 1 431 ? 9.977 27.828 22.438 1 98.56 431 LEU A CA 1
ATOM 3591 C C . LEU A 1 431 ? 9 27.906 21.266 1 98.56 431 LEU A C 1
ATOM 3593 O O . LEU A 1 431 ? 9.117 27.156 20.297 1 98.56 431 LEU A O 1
ATOM 3597 N N . ALA A 1 432 ? 8.031 28.797 21.375 1 98.62 432 ALA A N 1
ATOM 3598 C CA . ALA A 1 432 ? 7.09 28.984 20.266 1 98.62 432 ALA A CA 1
ATOM 3599 C C . ALA A 1 432 ? 7.809 29.453 19.016 1 98.62 432 ALA A C 1
ATOM 3601 O O . ALA A 1 432 ? 7.441 29.078 17.891 1 98.62 432 ALA A O 1
ATOM 3602 N N . MET A 1 433 ? 8.773 30.297 19.234 1 98.62 433 MET A N 1
ATOM 3603 C CA . MET A 1 433 ? 9.562 30.781 18.109 1 98.62 433 MET A CA 1
ATOM 3604 C C . MET A 1 433 ? 10.367 29.641 17.484 1 98.62 433 MET A C 1
ATOM 3606 O O . MET A 1 433 ? 10.477 29.562 16.25 1 98.62 433 MET A O 1
ATOM 3610 N N . LEU A 1 434 ? 10.93 28.719 18.297 1 98.81 434 LEU A N 1
ATOM 3611 C CA . LEU A 1 434 ? 11.594 27.531 17.766 1 98.81 434 LEU A CA 1
ATOM 3612 C C . LEU A 1 434 ? 10.625 26.688 16.938 1 98.81 434 LEU A C 1
ATOM 3614 O O . LEU A 1 434 ? 10.992 26.156 15.891 1 98.81 434 LEU A O 1
ATOM 3618 N N . ALA A 1 435 ? 9.406 26.547 17.422 1 98.88 435 ALA A N 1
ATOM 3619 C CA . ALA A 1 435 ? 8.383 25.797 16.703 1 98.88 435 ALA A CA 1
ATOM 3620 C C . ALA A 1 435 ? 8.094 26.422 15.344 1 98.88 435 ALA A C 1
ATOM 3622 O O . ALA A 1 435 ? 7.906 25.719 14.359 1 98.88 435 ALA A O 1
ATOM 3623 N N . ALA A 1 436 ? 8.039 27.734 15.281 1 98.81 436 ALA A N 1
ATOM 3624 C CA . ALA A 1 436 ? 7.824 28.438 14.016 1 98.81 436 ALA A CA 1
ATOM 3625 C C . ALA A 1 436 ? 8.945 28.125 13.023 1 98.81 436 ALA A C 1
ATOM 3627 O O . ALA A 1 436 ? 8.688 27.938 11.836 1 98.81 436 ALA A O 1
ATOM 3628 N N . VAL A 1 437 ? 10.172 28.125 13.523 1 98.88 437 VAL A N 1
ATOM 3629 C CA . VAL A 1 437 ? 11.328 27.828 12.68 1 98.88 437 VAL A CA 1
ATOM 3630 C C . VAL A 1 437 ? 11.195 26.406 12.102 1 98.88 437 VAL A C 1
ATOM 3632 O O . VAL A 1 437 ? 11.359 26.203 10.898 1 98.88 437 VAL A O 1
ATOM 3635 N N . TYR A 1 438 ? 10.867 25.484 12.93 1 98.75 438 TYR A N 1
ATOM 3636 C CA . TYR A 1 438 ? 10.617 24.125 12.484 1 98.75 438 TYR A CA 1
ATOM 3637 C C . TYR A 1 438 ? 9.555 24.094 11.398 1 98.75 438 TYR A C 1
ATOM 3639 O O . TYR A 1 438 ? 9.75 23.484 10.344 1 98.75 438 TYR A O 1
ATOM 3647 N N . ASN A 1 439 ? 8.438 24.688 11.641 1 98.69 439 ASN A N 1
ATOM 3648 C CA . ASN A 1 439 ? 7.281 24.672 10.758 1 98.69 439 ASN A CA 1
ATOM 3649 C C . ASN A 1 439 ? 7.645 25.156 9.352 1 98.69 439 ASN A C 1
ATOM 3651 O O . ASN A 1 439 ? 7.211 24.562 8.359 1 98.69 439 ASN A O 1
ATOM 3655 N N . LEU A 1 440 ? 8.445 26.172 9.266 1 98.44 440 LEU A N 1
ATOM 3656 C CA . LEU A 1 440 ? 8.672 26.859 8 1 98.44 440 LEU A CA 1
ATOM 3657 C C . LEU A 1 440 ? 9.938 26.344 7.324 1 98.44 440 LEU A C 1
ATOM 3659 O O . LEU A 1 440 ? 10.211 26.688 6.168 1 98.44 440 LEU A O 1
ATOM 3663 N N . THR A 1 441 ? 10.688 25.422 8.023 1 98.19 441 THR A N 1
ATOM 3664 C CA . THR A 1 441 ? 11.953 25.031 7.406 1 98.19 441 THR A CA 1
ATOM 3665 C C . THR A 1 441 ? 12 23.516 7.184 1 98.19 441 THR A C 1
ATOM 3667 O O . THR A 1 441 ? 12.82 23.016 6.41 1 98.19 441 THR A O 1
ATOM 3670 N N . TYR A 1 442 ? 11.188 22.719 7.871 1 97.94 442 TYR A N 1
ATOM 3671 C CA . TYR A 1 442 ? 11.164 21.281 7.66 1 97.94 442 TYR A CA 1
ATOM 3672 C C . TYR A 1 442 ? 10.625 20.938 6.277 1 97.94 442 TYR A C 1
ATOM 3674 O O . TYR A 1 442 ? 10.055 21.797 5.598 1 97.94 442 TYR A O 1
ATOM 3682 N N . GLN A 1 443 ? 10.875 19.781 5.777 1 97.38 443 GLN A N 1
ATOM 3683 C CA . GLN A 1 443 ? 10.352 19.375 4.48 1 97.38 443 GLN A CA 1
ATOM 3684 C C . GLN A 1 443 ? 8.828 19.344 4.488 1 97.38 443 GLN A C 1
ATOM 3686 O O . GLN A 1 443 ? 8.219 18.766 5.395 1 97.38 443 GLN A O 1
ATOM 3691 N N . GLY A 1 444 ? 8.172 19.891 3.521 1 97.44 444 GLY A N 1
ATOM 3692 C CA . GLY A 1 444 ? 6.727 19.938 3.412 1 97.44 444 GLY A CA 1
ATOM 3693 C C . GLY A 1 444 ? 6.195 21.344 3.154 1 97.44 444 GLY A C 1
ATOM 3694 O O . GLY A 1 444 ? 6.965 22.266 2.859 1 97.44 444 GLY A O 1
ATOM 3695 N N . ILE A 1 445 ? 4.867 21.469 3.209 1 98.12 445 ILE A N 1
ATOM 3696 C CA . ILE A 1 445 ? 4.16 22.734 3.041 1 98.12 445 ILE A CA 1
ATOM 3697 C C . ILE A 1 445 ? 3.793 23.312 4.406 1 98.12 445 ILE A C 1
ATOM 3699 O O . ILE A 1 445 ? 2.996 22.719 5.141 1 98.12 445 ILE A O 1
ATOM 3703 N N . PRO A 1 446 ? 4.371 24.422 4.75 1 98.44 446 PRO A N 1
ATOM 3704 C CA . PRO A 1 446 ? 3.998 24.984 6.047 1 98.44 446 PRO A CA 1
ATOM 3705 C C . PRO A 1 446 ? 2.557 25.484 6.082 1 98.44 446 PRO A C 1
ATOM 3707 O O . PRO A 1 446 ? 2.078 26.062 5.105 1 98.44 446 PRO A O 1
ATOM 3710 N N . MET A 1 447 ? 1.916 25.172 7.121 1 98.81 447 MET A N 1
ATOM 3711 C CA . MET A 1 447 ? 0.586 25.703 7.41 1 98.81 447 MET A CA 1
ATOM 3712 C C . MET A 1 447 ? 0.59 26.5 8.711 1 98.81 447 MET A C 1
ATOM 3714 O O . MET A 1 447 ? 1.035 26 9.75 1 98.81 447 MET A O 1
ATOM 3718 N N . ILE A 1 448 ? 0.148 27.688 8.641 1 98.81 448 ILE A N 1
ATOM 3719 C CA . ILE A 1 448 ? 0.049 28.578 9.797 1 98.81 448 ILE A CA 1
ATOM 3720 C C . ILE A 1 448 ? -1.41 28.703 10.219 1 98.81 448 ILE A C 1
ATOM 3722 O O . ILE A 1 448 ? -2.268 29.094 9.422 1 98.81 448 ILE A O 1
ATOM 3726 N N . TYR A 1 449 ? -1.728 28.359 11.445 1 98.69 449 TYR A N 1
ATOM 3727 C CA . TYR A 1 449 ? -3.049 28.609 12.008 1 98.69 449 TYR A CA 1
ATOM 3728 C C . TYR A 1 449 ? -3.215 30.078 12.398 1 98.69 449 TYR A C 1
ATOM 3730 O O . TYR A 1 449 ? -2.367 30.641 13.086 1 98.69 449 TYR A O 1
ATOM 3738 N N . TYR A 1 450 ? -4.273 30.672 11.906 1 98.56 450 TYR A N 1
ATOM 3739 C CA . TYR A 1 450 ? -4.398 32.094 12.125 1 98.56 450 TYR A CA 1
ATOM 3740 C C . TYR A 1 450 ? -4.129 32.469 13.578 1 98.56 450 TYR A C 1
ATOM 3742 O O . TYR A 1 450 ? -4.578 31.766 14.492 1 98.56 450 TYR A O 1
ATOM 3750 N N . GLY A 1 451 ? -3.348 33.469 13.773 1 98.31 451 GLY A N 1
ATOM 3751 C CA . GLY A 1 451 ? -3.102 34 15.117 1 98.31 451 GLY A CA 1
ATOM 3752 C C . GLY A 1 451 ? -1.81 33.469 15.719 1 98.31 451 GLY A C 1
ATOM 3753 O O . GLY A 1 451 ? -1.276 34.062 16.656 1 98.31 451 GLY A O 1
ATOM 3754 N N . ASP A 1 452 ? -1.307 32.344 15.18 1 98.31 452 ASP A N 1
ATOM 3755 C CA . ASP A 1 452 ? -0.03 31.859 15.688 1 98.31 452 ASP A CA 1
ATOM 3756 C C . ASP A 1 452 ? 1.093 32.875 15.406 1 98.31 452 ASP A C 1
ATOM 3758 O O . ASP A 1 452 ? 2.01 33.031 16.219 1 98.31 452 ASP A O 1
ATOM 3762 N N . GLU A 1 453 ? 1.007 33.594 14.297 1 98.62 453 GLU A N 1
ATOM 3763 C CA . GLU A 1 453 ? 2.045 34.5 13.852 1 98.62 453 GLU A CA 1
ATOM 3764 C C . GLU A 1 453 ? 2.057 35.781 14.711 1 98.62 453 GLU A C 1
ATOM 3766 O O . GLU A 1 453 ? 3.004 36.562 14.648 1 98.62 453 GLU A O 1
ATOM 3771 N N . ILE A 1 454 ? 1.009 35.969 15.555 1 98.38 454 ILE A N 1
ATOM 3772 C CA . ILE A 1 454 ? 0.979 37.125 16.422 1 98.38 454 ILE A CA 1
ATOM 3773 C C . ILE A 1 454 ? 0.97 36.688 17.875 1 98.38 454 ILE A C 1
ATOM 3775 O O . ILE A 1 454 ? 0.663 37.5 18.766 1 98.38 454 ILE A O 1
ATOM 3779 N N . GLY A 1 455 ? 1.207 35.406 18.125 1 98.12 455 GLY A N 1
ATOM 3780 C CA . GLY A 1 455 ? 1.39 34.875 19.469 1 98.12 455 GLY A CA 1
ATOM 3781 C C . GLY A 1 455 ? 0.082 34.656 20.203 1 98.12 455 GLY A C 1
ATOM 3782 O O . GLY A 1 455 ? 0.003 34.875 21.422 1 98.12 455 GLY A O 1
ATOM 3783 N N . MET A 1 456 ? -0.981 34.344 19.5 1 97.56 456 MET A N 1
ATOM 3784 C CA . MET A 1 456 ? -2.246 34.031 20.172 1 97.56 456 MET A CA 1
ATOM 3785 C C . MET A 1 456 ? -2.137 32.781 21 1 97.56 456 MET A C 1
ATOM 3787 O O . MET A 1 456 ? -1.499 31.797 20.578 1 97.56 456 MET A O 1
ATOM 3791 N N . GLU A 1 457 ? -2.709 32.781 22.141 1 96.19 457 GLU A N 1
ATOM 3792 C CA . GLU A 1 457 ? -2.822 31.609 23 1 96.19 457 GLU A CA 1
ATOM 3793 C C . GLU A 1 457 ? -4.176 30.922 22.844 1 96.19 457 GLU A C 1
ATOM 3795 O O . GLU A 1 457 ? -5.07 31.469 22.172 1 96.19 457 GLU A O 1
ATOM 3800 N N . GLY A 1 458 ? -4.309 29.734 23.328 1 96.06 458 GLY A N 1
ATOM 3801 C CA . GLY A 1 458 ? -5.543 28.969 23.297 1 96.06 458 GLY A CA 1
ATOM 3802 C C . GLY A 1 458 ? -5.344 27.516 23.656 1 96.06 458 GLY A C 1
ATOM 3803 O O . GLY A 1 458 ? -4.488 26.844 23.078 1 96.06 458 GLY A O 1
ATOM 3804 N N . GLY A 1 459 ? -6.062 27.047 24.625 1 94.38 459 GLY A N 1
ATOM 3805 C CA . GLY A 1 459 ? -6.055 25.641 25 1 94.38 459 GLY A CA 1
ATOM 3806 C C . GLY A 1 459 ? -6.828 24.766 24.047 1 94.38 459 GLY A C 1
ATOM 3807 O O . GLY A 1 459 ? -6.848 25.016 22.828 1 94.38 459 GLY A O 1
ATOM 3808 N N . HIS A 1 460 ? -7.273 23.656 24.453 1 91.38 460 HIS A N 1
ATOM 3809 C CA . HIS A 1 460 ? -8.062 22.766 23.609 1 91.38 460 HIS A CA 1
ATOM 3810 C C . HIS A 1 460 ? -9.406 23.391 23.25 1 91.38 460 HIS A C 1
ATOM 3812 O O . HIS A 1 460 ? -9.844 24.359 23.891 1 91.38 460 HIS A O 1
ATOM 3818 N N . ASP A 1 461 ? -10.047 22.922 22.219 1 87.62 461 ASP A N 1
ATOM 3819 C CA . ASP A 1 461 ? -11.367 23.375 21.797 1 87.62 461 ASP A CA 1
ATOM 3820 C C . ASP A 1 461 ? -12.305 23.5 23 1 87.62 461 ASP A C 1
ATOM 3822 O O . ASP A 1 461 ? -12.398 22.594 23.828 1 87.62 461 ASP A O 1
ATOM 3826 N N . PRO A 1 462 ? -12.875 24.656 23.094 1 90.81 462 PRO A N 1
ATOM 3827 C CA . PRO A 1 462 ? -13.07 25.703 22.078 1 90.81 462 PRO A CA 1
ATOM 3828 C C . PRO A 1 462 ? -12.055 26.828 22.188 1 90.81 462 PRO A C 1
ATOM 3830 O O . PRO A 1 462 ? -12.055 27.75 21.359 1 90.81 462 PRO A O 1
ATOM 3833 N N . ASP A 1 463 ? -11.172 26.797 23.172 1 92.88 463 ASP A N 1
ATOM 3834 C CA . ASP A 1 463 ? -10.273 27.906 23.469 1 92.88 463 ASP A CA 1
ATOM 3835 C C . ASP A 1 463 ? -9.32 28.172 22.312 1 92.88 463 ASP A C 1
ATOM 3837 O O . ASP A 1 463 ? -8.891 29.312 22.094 1 92.88 463 ASP A O 1
ATOM 3841 N N . SER A 1 464 ? -8.977 27.156 21.578 1 94.69 464 SER A N 1
ATOM 3842 C CA . SER A 1 464 ? -8.07 27.281 20.453 1 94.69 464 SER A CA 1
ATOM 3843 C C . SER A 1 464 ? -8.727 28.047 19.297 1 94.69 464 SER A C 1
ATOM 3845 O O . SER A 1 464 ? -8.062 28.391 18.312 1 94.69 464 SER A O 1
ATOM 3847 N N . ARG A 1 465 ? -10 28.375 19.469 1 95.94 465 ARG A N 1
ATOM 3848 C CA . ARG A 1 465 ? -10.766 29.016 18.391 1 95.94 465 ARG A CA 1
ATOM 3849 C C . ARG A 1 465 ? -11.195 30.422 18.797 1 95.94 465 ARG A C 1
ATOM 3851 O O . ARG A 1 465 ? -12.336 30.828 18.547 1 95.94 465 ARG A O 1
ATOM 3858 N N . ARG A 1 466 ? -10.328 31.141 19.438 1 95.19 466 ARG A N 1
ATOM 3859 C CA . ARG A 1 466 ? -10.555 32.531 19.781 1 95.19 466 ARG A CA 1
ATOM 3860 C C . ARG A 1 466 ? -10.617 33.406 18.531 1 95.19 466 ARG A C 1
ATOM 3862 O O . ARG A 1 466 ? -10.109 33.031 17.484 1 95.19 466 ARG A O 1
ATOM 3869 N N . GLY A 1 467 ? -11.297 34.531 18.672 1 96.19 467 GLY A N 1
ATOM 3870 C CA . GLY A 1 467 ? -11.281 35.5 17.594 1 96.19 467 GLY A CA 1
ATOM 3871 C C . GLY A 1 467 ? -9.906 36.094 17.344 1 96.19 467 GLY A C 1
ATOM 3872 O O . GLY A 1 467 ? -9.156 36.344 18.297 1 96.19 467 GLY A O 1
ATOM 3873 N N . MET A 1 468 ? -9.625 36.312 16.109 1 98.12 468 MET A N 1
ATOM 3874 C CA . MET A 1 468 ? -8.352 36.875 15.711 1 98.12 468 MET A CA 1
ATOM 3875 C C . MET A 1 468 ? -8.164 38.281 16.328 1 98.12 468 MET A C 1
ATOM 3877 O O . MET A 1 468 ? -9.117 39.062 16.406 1 98.12 468 MET A O 1
ATOM 3881 N N . ILE A 1 469 ? -6.98 38.562 16.797 1 97.88 469 ILE A N 1
ATOM 3882 C CA . ILE A 1 469 ? -6.66 39.875 17.359 1 97.88 469 ILE A CA 1
ATOM 3883 C C . ILE A 1 469 ? -6.113 40.781 16.266 1 97.88 469 ILE A C 1
ATOM 3885 O O . ILE A 1 469 ? -4.973 40.625 15.82 1 97.88 469 ILE A O 1
ATOM 3889 N N . TRP A 1 470 ? -6.867 41.781 15.867 1 97.06 470 TRP A N 1
ATOM 3890 C CA . TRP A 1 470 ? -6.461 42.656 14.758 1 97.06 470 TRP A CA 1
ATOM 3891 C C . TRP A 1 470 ? -5.824 43.938 15.273 1 97.06 470 TRP A C 1
ATOM 3893 O O . TRP A 1 470 ? -5.191 44.656 14.516 1 97.06 470 TRP A O 1
ATOM 3903 N N . GLU A 1 471 ? -6.062 44.188 16.656 1 96.19 471 GLU A N 1
ATOM 3904 C CA . GLU A 1 471 ? -5.41 45.344 17.25 1 96.19 471 GLU A CA 1
ATOM 3905 C C . GLU A 1 471 ? -3.895 45.156 17.312 1 96.19 471 GLU A C 1
ATOM 3907 O O . GLU A 1 471 ? -3.387 44.375 18.094 1 96.19 471 GLU A O 1
ATOM 3912 N N . GLN A 1 472 ? -3.234 45.875 16.641 1 95.31 472 GLN A N 1
ATOM 3913 C CA . GLN A 1 472 ? -1.797 45.719 16.453 1 95.31 472 GLN A CA 1
ATOM 3914 C C . GLN A 1 472 ? -1.058 45.812 17.781 1 95.31 472 GLN A C 1
ATOM 3916 O O . GLN A 1 472 ? -0.046 45.125 17.984 1 95.31 472 GLN A O 1
ATOM 3921 N N . GLU A 1 473 ? -1.592 46.656 18.688 1 96.12 473 GLU A N 1
ATOM 3922 C CA . GLU A 1 473 ? -0.931 46.875 19.969 1 96.12 473 GLU A CA 1
ATOM 3923 C C . GLU A 1 473 ? -0.965 45.625 20.844 1 96.12 473 GLU A C 1
ATOM 3925 O O . GLU A 1 473 ? -0.16 45.469 21.766 1 96.12 473 GLU A O 1
ATOM 3930 N N . LYS A 1 474 ? -1.825 44.688 20.484 1 96.62 474 LYS A N 1
ATOM 3931 C CA . LYS A 1 474 ? -1.985 43.469 21.281 1 96.62 474 LYS A CA 1
ATOM 3932 C C . LYS A 1 474 ? -1.254 42.281 20.641 1 96.62 474 LYS A C 1
ATOM 3934 O O . LYS A 1 474 ? -1.237 41.188 21.188 1 96.62 474 LYS A O 1
ATOM 3939 N N . GLN A 1 475 ? -0.688 42.531 19.531 1 97.56 475 GLN A N 1
ATOM 3940 C CA . GLN A 1 475 ? 0 41.469 18.797 1 97.56 475 GLN A CA 1
ATOM 3941 C C . GLN A 1 475 ? 1.472 41.406 19.203 1 97.56 475 GLN A C 1
ATOM 3943 O O . GLN A 1 475 ? 2.092 42.438 19.516 1 97.56 475 GLN A O 1
ATOM 3948 N N . ASP A 1 476 ? 2 40.25 19.297 1 98.12 476 ASP A N 1
ATOM 3949 C CA . ASP A 1 476 ? 3.436 40.062 19.5 1 98.12 476 ASP A CA 1
ATOM 3950 C C . ASP A 1 476 ? 4.207 40.375 18.203 1 98.12 476 ASP A C 1
ATOM 3952 O O . ASP A 1 476 ? 4.312 39.5 17.328 1 98.12 476 ASP A O 1
ATOM 3956 N N . LYS A 1 477 ? 4.836 41.469 18.125 1 97.38 477 LYS A N 1
ATOM 3957 C CA . LYS A 1 477 ? 5.477 41.938 16.891 1 97.38 477 LYS A CA 1
ATOM 3958 C C . LYS A 1 477 ? 6.754 41.156 16.609 1 97.38 477 LYS A C 1
ATOM 3960 O O . LYS A 1 477 ? 7.148 41 15.453 1 97.38 477 LYS A O 1
ATOM 3965 N N . GLU A 1 478 ? 7.398 40.688 17.656 1 97.69 478 GLU A N 1
ATOM 3966 C CA . GLU A 1 478 ? 8.609 39.906 17.469 1 97.69 478 GLU A CA 1
ATOM 3967 C C . GLU A 1 478 ? 8.305 38.562 16.781 1 97.69 478 GLU A C 1
ATOM 3969 O O . GLU A 1 478 ? 9.016 38.156 15.859 1 97.69 478 GLU A O 1
ATOM 3974 N N . ILE A 1 479 ? 7.27 37.938 17.203 1 98.31 479 ILE A N 1
ATOM 3975 C CA . ILE A 1 479 ? 6.852 36.688 16.578 1 98.31 479 ILE A CA 1
ATOM 3976 C C . ILE A 1 479 ? 6.418 36.938 15.141 1 98.31 479 ILE A C 1
ATOM 3978 O O . ILE A 1 479 ? 6.785 36.188 14.234 1 98.31 479 ILE A O 1
ATOM 3982 N N . PHE A 1 480 ? 5.652 37.969 14.977 1 98.38 480 PHE A N 1
ATOM 3983 C CA . PHE A 1 480 ? 5.18 38.312 13.641 1 98.38 480 PHE A CA 1
ATOM 3984 C C . PHE A 1 480 ? 6.348 38.5 12.688 1 98.38 480 PHE A C 1
ATOM 3986 O O . PHE A 1 480 ? 6.34 38 11.562 1 98.38 480 PHE A O 1
ATOM 3993 N N . ASP A 1 481 ? 7.328 39.281 13.148 1 97.94 481 ASP A N 1
ATOM 3994 C CA . ASP A 1 481 ? 8.492 39.562 12.32 1 97.94 481 ASP A CA 1
ATOM 3995 C C . ASP A 1 481 ? 9.266 38.312 11.992 1 97.94 481 ASP A C 1
ATOM 3997 O O . ASP A 1 481 ? 9.797 38.156 10.891 1 97.94 481 ASP A O 1
ATOM 4001 N N . LEU A 1 482 ? 9.367 37.406 12.938 1 98.44 482 LEU A N 1
ATOM 4002 C CA . LEU A 1 482 ? 10.031 36.156 12.695 1 98.44 482 LEU A CA 1
ATOM 4003 C C . LEU A 1 482 ? 9.328 35.375 11.578 1 98.44 482 LEU A C 1
ATOM 4005 O O . LEU A 1 482 ? 9.977 34.875 10.664 1 98.44 482 LEU A O 1
ATOM 4009 N N . TYR A 1 483 ? 7.98 35.25 11.672 1 98.69 483 TYR A N 1
ATOM 4010 C CA . TYR A 1 483 ? 7.227 34.562 10.633 1 98.69 483 TYR A CA 1
ATOM 4011 C C . TYR A 1 483 ? 7.477 35.156 9.266 1 98.69 483 TYR A C 1
ATOM 4013 O O . TYR A 1 483 ? 7.711 34.469 8.289 1 98.69 483 TYR A O 1
ATOM 4021 N N . ARG A 1 484 ? 7.398 36.5 9.227 1 98.19 484 ARG A N 1
ATOM 4022 C CA . ARG A 1 484 ? 7.613 37.188 7.961 1 98.19 484 ARG A CA 1
ATOM 4023 C C . ARG A 1 484 ? 8.977 36.844 7.371 1 98.19 484 ARG A C 1
ATOM 4025 O O . ARG A 1 484 ? 9.078 36.531 6.184 1 98.19 484 ARG A O 1
ATOM 4032 N N . ARG A 1 485 ? 10 36.875 8.188 1 98.19 485 ARG A N 1
ATOM 4033 C CA . ARG A 1 485 ? 11.359 36.625 7.73 1 98.19 485 ARG A CA 1
ATOM 4034 C C . ARG A 1 485 ? 11.516 35.156 7.309 1 98.19 485 ARG A C 1
ATOM 4036 O O . ARG A 1 485 ? 12.188 34.844 6.32 1 98.19 485 ARG A O 1
ATOM 4043 N N . LEU A 1 486 ? 10.945 34.281 8.062 1 98.62 486 LEU A N 1
ATOM 4044 C CA . LEU A 1 486 ? 11.023 32.844 7.75 1 98.62 486 LEU A CA 1
ATOM 4045 C C . LEU A 1 486 ? 10.305 32.531 6.441 1 98.62 486 LEU A C 1
ATOM 4047 O O . LEU A 1 486 ? 10.773 31.719 5.648 1 98.62 486 LEU A O 1
ATOM 4051 N N . ILE A 1 487 ? 9.117 33.156 6.242 1 98.56 487 ILE A N 1
ATOM 4052 C CA . ILE A 1 487 ? 8.359 32.938 5.016 1 98.56 487 ILE A CA 1
ATOM 4053 C C . ILE A 1 487 ? 9.156 33.438 3.816 1 98.56 487 ILE A C 1
ATOM 4055 O O . ILE A 1 487 ? 9.195 32.781 2.768 1 98.56 487 ILE A O 1
ATOM 4059 N N . ASP A 1 488 ? 9.734 34.594 4.004 1 97.25 488 ASP A N 1
ATOM 4060 C CA . ASP A 1 488 ? 10.586 35.125 2.949 1 97.25 488 ASP A CA 1
ATOM 4061 C C . ASP A 1 488 ? 11.734 34.156 2.619 1 97.25 488 ASP A C 1
ATOM 4063 O O . ASP A 1 488 ? 12.031 33.938 1.446 1 97.25 488 ASP A O 1
ATOM 4067 N N . LEU A 1 489 ? 12.359 33.625 3.68 1 97.38 489 LEU A N 1
ATOM 4068 C CA . LEU A 1 489 ? 13.43 32.656 3.484 1 97.38 489 LEU A CA 1
ATOM 4069 C C . LEU A 1 489 ? 12.922 31.422 2.738 1 97.38 489 LEU A C 1
ATOM 4071 O O . LEU A 1 489 ? 13.57 30.953 1.803 1 97.38 489 LEU A O 1
ATOM 4075 N N . LYS A 1 490 ? 11.789 30.906 3.158 1 96.56 490 LYS A N 1
ATOM 4076 C CA . LYS A 1 490 ? 11.195 29.734 2.523 1 96.56 490 LYS A CA 1
ATOM 4077 C C . LYS A 1 490 ? 10.945 29.984 1.038 1 96.56 490 LYS A C 1
ATOM 4079 O O . LYS A 1 490 ? 11.219 29.125 0.204 1 96.56 490 LYS A O 1
ATOM 4084 N N . ARG A 1 491 ? 10.516 31.078 0.717 1 93.44 491 ARG A N 1
ATOM 4085 C CA . ARG A 1 491 ? 10.141 31.422 -0.652 1 93.44 491 ARG A CA 1
ATOM 4086 C C . ARG A 1 491 ? 11.375 31.594 -1.532 1 93.44 491 ARG A C 1
ATOM 4088 O O . ARG A 1 491 ? 11.328 31.312 -2.732 1 93.44 491 ARG A O 1
ATOM 4095 N N . THR A 1 492 ? 12.453 31.96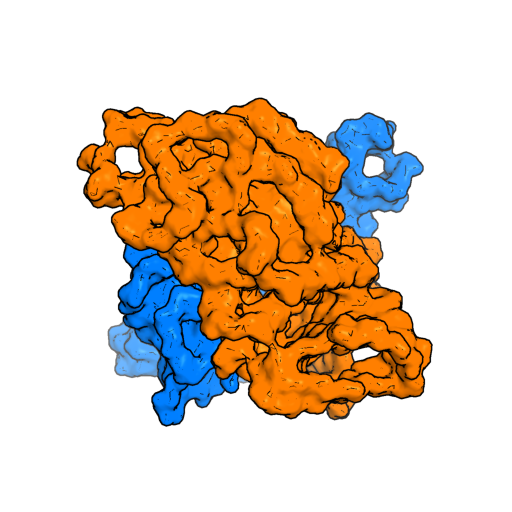9 -0.924 1 93.56 492 THR A N 1
ATOM 4096 C CA . THR A 1 492 ? 13.586 32.375 -1.747 1 93.56 492 THR A CA 1
ATOM 4097 C C . THR A 1 492 ? 14.68 31.297 -1.703 1 93.56 492 THR A C 1
ATOM 4099 O O . THR A 1 492 ? 15.578 31.281 -2.547 1 93.56 492 THR A O 1
ATOM 4102 N N . SER A 1 493 ? 14.656 30.453 -0.743 1 95.88 493 SER A N 1
ATOM 4103 C CA . SER A 1 493 ? 15.695 29.438 -0.575 1 95.88 493 SER A CA 1
ATOM 4104 C C . SER A 1 493 ? 15.453 28.234 -1.487 1 95.88 493 SER A C 1
ATOM 4106 O O . SER A 1 493 ? 14.414 27.578 -1.394 1 95.88 493 SER A O 1
ATOM 4108 N N . SER A 1 494 ? 16.391 27.922 -2.312 1 95.56 494 SER A N 1
ATOM 4109 C CA . SER A 1 494 ? 16.297 26.719 -3.135 1 95.56 494 SER A CA 1
ATOM 4110 C C . SER A 1 494 ? 16.422 25.453 -2.287 1 95.56 494 SER A C 1
ATOM 4112 O O . SER A 1 494 ? 15.758 24.453 -2.555 1 95.56 494 SER A O 1
ATOM 4114 N N . ALA A 1 495 ? 17.234 25.5 -1.209 1 96.94 495 ALA A N 1
ATOM 4115 C CA . ALA A 1 495 ? 17.469 24.344 -0.342 1 96.94 495 ALA A CA 1
ATOM 4116 C C . ALA A 1 495 ? 16.219 23.984 0.442 1 96.94 495 ALA A C 1
ATOM 4118 O O . ALA A 1 495 ? 15.906 22.797 0.609 1 96.94 495 ALA A O 1
ATOM 4119 N N . LEU A 1 496 ? 15.484 25 0.869 1 97.12 496 LEU A N 1
ATOM 4120 C CA . LEU A 1 496 ? 14.297 24.75 1.677 1 97.12 496 LEU A CA 1
ATOM 4121 C C . LEU A 1 496 ? 13.156 24.219 0.814 1 97.12 496 LEU A C 1
ATOM 4123 O O . LEU A 1 496 ? 12.141 23.75 1.337 1 97.12 496 LEU A O 1
ATOM 4127 N N . ASN A 1 497 ? 13.32 24.25 -0.523 1 94.19 497 ASN A N 1
ATOM 4128 C CA . ASN A 1 497 ? 12.297 23.75 -1.435 1 94.19 497 ASN A CA 1
ATOM 4129 C C . ASN A 1 497 ? 12.766 22.516 -2.191 1 94.19 497 ASN A C 1
ATOM 4131 O O . ASN A 1 497 ? 12.164 22.125 -3.188 1 94.19 497 ASN A O 1
ATOM 4135 N N . CYS A 1 498 ? 13.828 21.938 -1.698 1 93.56 498 CYS A N 1
ATOM 4136 C CA . CYS A 1 498 ? 14.359 20.703 -2.266 1 93.56 498 CYS A CA 1
ATOM 4137 C C . CYS A 1 498 ? 14.055 19.516 -1.365 1 93.56 498 CYS A C 1
ATOM 4139 O O . CYS A 1 498 ? 13.734 19.688 -0.187 1 93.56 498 CYS A O 1
ATOM 4141 N N . ASP A 1 499 ? 14.133 18.359 -1.955 1 93.62 499 ASP A N 1
ATOM 4142 C CA . ASP A 1 499 ? 13.703 17.156 -1.251 1 93.62 499 ASP A CA 1
ATOM 4143 C C . ASP A 1 499 ? 14.883 16.484 -0.549 1 93.62 499 ASP A C 1
ATOM 4145 O O . ASP A 1 499 ? 14.703 15.461 0.116 1 93.62 499 ASP A O 1
ATOM 4149 N N . ASP A 1 500 ? 16.078 17.016 -0.641 1 95.31 500 ASP A N 1
ATOM 4150 C CA . ASP A 1 500 ? 17.234 16.469 0.064 1 95.31 500 ASP A CA 1
ATOM 4151 C C . ASP A 1 500 ? 17.312 17 1.491 1 95.31 500 ASP A C 1
ATOM 4153 O O . ASP A 1 500 ? 17.703 18.156 1.705 1 95.31 500 ASP A O 1
ATOM 4157 N N . VAL A 1 501 ? 16.938 16.188 2.457 1 97.25 501 VAL A N 1
ATOM 4158 C CA . VAL A 1 501 ? 16.812 16.562 3.859 1 97.25 501 VAL A CA 1
ATOM 4159 C C . VAL A 1 501 ? 17.531 15.547 4.738 1 97.25 501 VAL A C 1
ATOM 4161 O O . VAL A 1 501 ? 17.453 14.344 4.492 1 97.25 501 VAL A O 1
ATOM 4164 N N . LYS A 1 502 ? 18.25 16.016 5.734 1 97.62 502 LYS A N 1
ATOM 4165 C CA . LYS A 1 502 ? 18.875 15.156 6.742 1 97.62 502 LYS A CA 1
ATOM 4166 C C . LYS A 1 502 ? 18.578 15.656 8.148 1 97.62 502 LYS A C 1
ATOM 4168 O O . LYS A 1 502 ? 18.672 16.859 8.422 1 97.62 502 LYS A O 1
ATOM 4173 N N . GLU A 1 503 ? 18.078 14.773 8.953 1 98.19 503 GLU A N 1
ATOM 4174 C CA . GLU A 1 503 ? 17.969 15.031 10.391 1 98.19 503 GLU A CA 1
ATOM 4175 C C . GLU A 1 503 ? 19.125 14.406 11.164 1 98.19 503 GLU A C 1
ATOM 4177 O O . GLU A 1 503 ? 19.484 13.258 10.914 1 98.19 503 GLU A O 1
ATOM 4182 N N . TYR A 1 504 ? 19.719 15.109 12.039 1 97.31 504 TYR A N 1
ATOM 4183 C CA . TYR A 1 504 ? 20.719 14.547 12.93 1 97.31 504 TYR A CA 1
ATOM 4184 C C . TYR A 1 504 ? 20.875 15.398 14.188 1 97.31 504 TYR A C 1
ATOM 4186 O O . TYR A 1 504 ? 20.203 16.422 14.344 1 97.31 504 TYR A O 1
ATOM 4194 N N . SER A 1 505 ? 21.656 14.898 15.141 1 97.31 505 SER A N 1
ATOM 4195 C CA . SER A 1 505 ? 21.859 15.609 16.391 1 97.31 505 SER A CA 1
ATOM 4196 C C . SER A 1 505 ? 23.359 15.797 16.672 1 97.31 505 SER A C 1
ATOM 4198 O O . SER A 1 505 ? 24.172 14.969 16.281 1 97.31 505 SER A O 1
ATOM 4200 N N . VAL A 1 506 ? 23.75 16.875 17.172 1 95.81 506 VAL A N 1
ATOM 4201 C CA . VAL A 1 506 ? 25.047 17.172 17.766 1 95.81 506 VAL A CA 1
ATOM 4202 C C . VAL A 1 506 ? 24.859 17.516 19.25 1 95.81 506 VAL A C 1
ATOM 4204 O O . VAL A 1 506 ? 24.453 18.641 19.578 1 95.81 506 VAL A O 1
ATOM 4207 N N . GLY A 1 507 ? 25.266 16.578 20.047 1 93.81 507 GLY A N 1
ATOM 4208 C CA . GLY A 1 507 ? 24.797 16.734 21.422 1 93.81 507 GLY A CA 1
ATOM 4209 C C . GLY A 1 507 ? 23.297 16.75 21.547 1 93.81 507 GLY A C 1
ATOM 4210 O O . GLY A 1 507 ? 22.609 15.867 21.031 1 93.81 507 GLY A O 1
ATOM 4211 N N . ASP A 1 508 ? 22.75 17.734 22.219 1 96.69 508 ASP A N 1
ATOM 4212 C CA . ASP A 1 508 ? 21.297 17.812 22.344 1 96.69 508 ASP A CA 1
ATOM 4213 C C . ASP A 1 508 ? 20.719 18.875 21.422 1 96.69 508 ASP A C 1
ATOM 4215 O O . ASP A 1 508 ? 19.641 19.406 21.656 1 96.69 508 ASP A O 1
ATOM 4219 N N . VAL A 1 509 ? 21.547 19.281 20.391 1 98.38 509 VAL A N 1
ATOM 4220 C CA . VAL A 1 509 ? 21.078 20.172 19.344 1 98.38 509 VAL A CA 1
ATOM 4221 C C . VAL A 1 509 ? 20.547 19.359 18.156 1 98.38 509 VAL A C 1
ATOM 4223 O O . VAL A 1 509 ? 21.266 18.531 17.594 1 98.38 509 VAL A O 1
ATOM 4226 N N . LEU A 1 510 ? 19.25 19.531 17.875 1 98.62 510 LEU A N 1
ATOM 4227 C CA . LEU A 1 510 ? 18.672 18.953 16.688 1 98.62 510 LEU A CA 1
ATOM 4228 C C . LEU A 1 510 ? 19 19.781 15.445 1 98.62 510 LEU A C 1
ATOM 4230 O O . LEU A 1 510 ? 18.891 21 15.469 1 98.62 510 LEU A O 1
ATOM 4234 N N . CYS A 1 511 ? 19.422 19.156 14.367 1 98.12 511 CYS A N 1
ATOM 4235 C CA . CYS A 1 511 ? 19.828 19.828 13.141 1 98.12 511 CYS A CA 1
ATOM 4236 C C . CYS A 1 511 ? 19.078 19.266 11.938 1 98.12 511 CYS A C 1
ATOM 4238 O O . CYS A 1 511 ? 18.969 18.047 11.781 1 98.12 511 CYS A O 1
ATOM 4240 N N . PHE A 1 512 ? 18.5 20.141 11.164 1 98.25 512 PHE A N 1
ATOM 4241 C CA . PHE A 1 512 ? 18.031 19.828 9.82 1 98.25 512 PHE A CA 1
ATOM 4242 C C . PHE A 1 512 ? 18.984 20.375 8.766 1 98.25 512 PHE A C 1
ATOM 4244 O O . PHE A 1 512 ? 19.312 21.562 8.773 1 98.25 512 PHE A O 1
ATOM 4251 N N . GLU A 1 513 ? 19.484 19.531 7.957 1 97.75 513 GLU A N 1
ATOM 4252 C CA . GLU A 1 513 ? 20.234 19.953 6.773 1 97.75 513 GLU A CA 1
ATOM 4253 C C . GLU A 1 513 ? 19.375 19.875 5.516 1 97.75 513 GLU A C 1
ATOM 4255 O O . GLU A 1 513 ? 18.812 18.828 5.207 1 97.75 513 GLU A O 1
ATOM 4260 N N . ARG A 1 514 ? 19.172 21.016 4.895 1 97.75 514 ARG A N 1
ATOM 4261 C CA . ARG A 1 514 ? 18.484 21.141 3.613 1 97.75 514 ARG A CA 1
ATOM 4262 C C . ARG A 1 514 ? 19.453 21.5 2.496 1 97.75 514 ARG A C 1
ATOM 4264 O O . ARG A 1 514 ? 20.156 22.5 2.586 1 97.75 514 ARG A O 1
ATOM 4271 N N . LYS A 1 515 ? 19.469 20.672 1.428 1 96.25 515 LYS A N 1
ATOM 4272 C CA . LYS A 1 515 ? 20.531 20.875 0.445 1 96.25 515 LYS A CA 1
ATOM 4273 C C . LYS A 1 515 ? 19.969 20.891 -0.975 1 96.25 515 LYS A C 1
ATOM 4275 O O . LYS A 1 515 ? 19.188 20.016 -1.342 1 96.25 515 LYS A O 1
ATOM 4280 N N . SER A 1 516 ? 20.281 21.891 -1.688 1 95.5 516 SER A N 1
ATOM 4281 C CA . SER A 1 516 ? 20.109 21.953 -3.137 1 95.5 516 SER A CA 1
ATOM 4282 C C . SER A 1 516 ? 21.453 22 -3.854 1 95.5 516 SER A C 1
ATOM 4284 O O . SER A 1 516 ? 22.5 21.797 -3.236 1 95.5 516 SER A O 1
ATOM 4286 N N . GLU A 1 517 ? 21.422 22.188 -5.152 1 92.19 517 GLU A N 1
ATOM 4287 C CA . GLU A 1 517 ? 22.656 22.25 -5.938 1 92.19 517 GLU A CA 1
ATOM 4288 C C . GLU A 1 517 ? 23.469 23.484 -5.59 1 92.19 517 GLU A C 1
ATOM 4290 O O . GLU A 1 517 ? 24.703 23.438 -5.602 1 92.19 517 GLU A O 1
ATOM 4295 N N . SER A 1 518 ? 22.797 24.516 -5.172 1 93.12 518 SER A N 1
ATOM 4296 C CA . SER A 1 518 ? 23.484 25.797 -5.066 1 93.12 518 SER A CA 1
ATOM 4297 C C . SER A 1 518 ? 23.453 26.328 -3.633 1 93.12 518 SER A C 1
ATOM 4299 O O . SER A 1 518 ? 24.078 27.344 -3.33 1 93.12 518 SER A O 1
ATOM 4301 N N . GLU A 1 519 ? 22.766 25.609 -2.824 1 95.69 519 GLU A N 1
ATOM 4302 C CA . GLU A 1 519 ? 22.547 26.141 -1.486 1 95.69 519 GLU A CA 1
ATOM 4303 C C . GLU A 1 519 ? 22.453 25.016 -0.454 1 95.69 519 GLU A C 1
ATOM 4305 O O . GLU A 1 519 ? 21.891 23.953 -0.736 1 95.69 519 GLU A O 1
ATOM 4310 N N . ILE A 1 520 ? 23.031 25.219 0.693 1 96.94 520 ILE A N 1
ATOM 4311 C CA . ILE A 1 520 ? 22.797 24.375 1.86 1 96.94 520 ILE A CA 1
ATOM 4312 C C . ILE A 1 520 ? 22.281 25.219 3.018 1 96.94 520 ILE A C 1
ATOM 4314 O O . ILE A 1 520 ? 22.766 26.328 3.252 1 96.94 520 ILE A O 1
ATOM 4318 N N . VAL A 1 521 ? 21.25 24.797 3.648 1 98 521 VAL A N 1
ATOM 4319 C CA . VAL A 1 521 ? 20.719 25.453 4.832 1 98 521 VAL A CA 1
ATOM 4320 C C . VAL A 1 521 ? 20.781 24.5 6.027 1 98 521 VAL A C 1
ATOM 4322 O O . VAL A 1 521 ? 20.25 23.391 5.973 1 98 521 VAL A O 1
ATOM 4325 N N . TYR A 1 522 ? 21.5 24.891 7.086 1 97.88 522 TYR A N 1
ATOM 4326 C CA . TYR A 1 522 ? 21.5 24.188 8.359 1 97.88 522 TYR A CA 1
ATOM 4327 C C . TYR A 1 522 ? 20.578 24.859 9.367 1 97.88 522 TYR A C 1
ATOM 4329 O O . TYR A 1 522 ? 20.766 26.047 9.688 1 97.88 522 TYR A O 1
ATOM 4337 N N . VAL A 1 523 ? 19.609 24.172 9.812 1 98.75 523 VAL A N 1
ATOM 4338 C CA . VAL A 1 523 ? 18.703 24.672 10.844 1 98.75 523 VAL A CA 1
ATOM 4339 C C . VAL A 1 523 ? 19.016 24 12.18 1 98.75 523 VAL A C 1
ATOM 4341 O O . VAL A 1 523 ? 18.906 22.781 12.305 1 98.75 523 VAL A O 1
ATOM 4344 N N . LEU A 1 524 ? 19.406 24.781 13.164 1 98.62 524 LEU A N 1
ATOM 4345 C CA . LEU A 1 524 ? 19.844 24.25 14.453 1 98.62 524 LEU A CA 1
ATOM 4346 C C . LEU A 1 524 ? 18.906 24.703 15.57 1 98.62 524 LEU A C 1
ATOM 4348 O O . LEU A 1 524 ? 18.531 25.875 15.633 1 98.62 524 LEU A O 1
ATOM 4352 N N . PHE A 1 525 ? 18.531 23.797 16.438 1 98.81 525 PHE A N 1
ATOM 4353 C CA . PHE A 1 525 ? 17.594 24.062 17.531 1 98.81 525 PHE A CA 1
ATOM 4354 C C . PHE A 1 525 ? 18.234 23.734 18.875 1 98.81 525 PHE A C 1
ATOM 4356 O O . PHE A 1 525 ? 18.75 22.641 19.078 1 98.81 525 PHE A O 1
ATOM 4363 N N . ASN A 1 526 ? 18.266 24.609 19.812 1 98.56 526 ASN A N 1
ATOM 4364 C CA . ASN A 1 526 ? 18.625 24.391 21.203 1 98.56 526 ASN A CA 1
ATOM 4365 C C . ASN A 1 526 ? 17.5 24.797 22.156 1 98.56 526 ASN A C 1
ATOM 4367 O O . ASN A 1 526 ? 17.453 25.922 22.625 1 98.56 526 ASN A O 1
ATOM 4371 N N . PRO A 1 527 ? 16.641 23.891 22.438 1 98.25 527 PRO A N 1
ATOM 4372 C CA . PRO A 1 527 ? 15.562 24.219 23.375 1 98.25 527 PRO A CA 1
ATOM 4373 C C . PRO A 1 527 ? 16.016 24.141 24.844 1 98.25 527 PRO A C 1
ATOM 4375 O O . PRO A 1 527 ? 15.203 24.359 25.75 1 98.25 527 PRO A O 1
ATOM 4378 N N . ARG A 1 528 ? 17.281 23.828 25.094 1 97.06 528 ARG A N 1
ATOM 4379 C CA . ARG A 1 528 ? 17.781 23.609 26.453 1 97.06 528 ARG A CA 1
ATOM 4380 C C . ARG A 1 528 ? 18.219 24.922 27.078 1 97.06 528 ARG A C 1
ATOM 4382 O O . ARG A 1 528 ? 18.391 25.938 26.391 1 97.06 528 ARG A O 1
ATOM 4389 N N . LYS A 1 529 ? 18.438 24.828 28.391 1 95.81 529 LYS A N 1
ATOM 4390 C CA . LYS A 1 529 ? 18.797 26.016 29.156 1 95.81 529 LYS A CA 1
ATOM 4391 C C . LYS A 1 529 ? 20.297 26.25 29.172 1 95.81 529 LYS A C 1
ATOM 4393 O O . LYS A 1 529 ? 20.781 27.266 29.656 1 95.81 529 LYS A O 1
ATOM 4398 N N . ALA A 1 530 ? 21 25.375 28.531 1 95.56 530 ALA A N 1
ATOM 4399 C CA . ALA A 1 530 ? 22.453 25.484 28.516 1 95.56 530 ALA A CA 1
ATOM 4400 C C . ALA A 1 530 ? 22.953 25.891 27.125 1 95.56 530 ALA A C 1
ATOM 4402 O O . ALA A 1 530 ? 22.406 25.469 26.109 1 95.56 530 ALA A O 1
ATOM 4403 N N . LEU A 1 531 ? 24.016 26.703 27.172 1 96.81 531 LEU A N 1
ATOM 4404 C CA . LEU A 1 531 ? 24.719 27.031 25.938 1 96.81 531 LEU A CA 1
ATOM 4405 C C . LEU A 1 531 ? 25.25 25.781 25.25 1 96.81 531 LEU A C 1
ATOM 4407 O O . LEU A 1 531 ? 25.766 24.875 25.906 1 96.81 531 LEU A O 1
ATOM 4411 N N . GLN A 1 532 ? 25 25.719 23.969 1 96.69 532 GLN A N 1
ATOM 4412 C CA . GLN A 1 532 ? 25.484 24.562 23.188 1 96.69 532 GLN A CA 1
ATOM 4413 C C . GLN A 1 532 ? 26.484 25 22.125 1 96.69 532 GLN A C 1
ATOM 4415 O O . GLN A 1 532 ? 26.266 26.016 21.438 1 96.69 532 GLN A O 1
ATOM 4420 N N . ARG A 1 533 ? 27.578 24.266 21.984 1 95.31 533 ARG A N 1
ATOM 4421 C CA . ARG A 1 533 ? 28.547 24.484 20.906 1 95.31 533 ARG A CA 1
ATOM 4422 C C . ARG A 1 533 ? 28.422 23.406 19.828 1 95.31 533 ARG A C 1
ATOM 4424 O O . ARG A 1 533 ? 28.359 22.219 20.141 1 95.31 533 ARG A O 1
ATOM 4431 N N . VAL A 1 534 ? 28.25 23.875 18.594 1 95.81 534 VAL A N 1
ATOM 4432 C CA . VAL A 1 534 ? 28.031 22.953 17.484 1 95.81 534 VAL A CA 1
ATOM 4433 C C . VAL A 1 534 ? 29.094 23.188 16.422 1 95.81 534 VAL A C 1
ATOM 4435 O O . VAL A 1 534 ? 29.469 24.328 16.141 1 95.81 534 VAL A O 1
ATOM 4438 N N . ARG A 1 535 ? 29.797 22.125 15.938 1 93.12 535 ARG A N 1
ATOM 4439 C CA . ARG A 1 535 ? 30.703 22.141 14.797 1 93.12 535 ARG A CA 1
ATOM 4440 C C . ARG A 1 535 ? 30.109 21.391 13.609 1 93.12 535 ARG A C 1
ATOM 4442 O O . ARG A 1 535 ? 29.812 20.203 13.711 1 93.12 535 ARG A O 1
ATOM 4449 N N . LEU A 1 536 ? 29.766 22.109 12.539 1 93.38 536 LEU A N 1
ATOM 4450 C CA . LEU A 1 536 ? 29.25 21.516 11.305 1 93.38 536 LEU A CA 1
ATOM 4451 C C . LEU A 1 536 ? 30.375 21.312 10.297 1 93.38 536 LEU A C 1
ATOM 4453 O O . LEU A 1 536 ? 31.297 22.125 10.188 1 93.38 536 LEU A O 1
ATOM 4457 N N . TRP A 1 537 ? 30.328 20.219 9.625 1 89.12 537 TRP A N 1
ATOM 4458 C CA . TRP A 1 537 ? 31.359 19.906 8.633 1 89.12 537 TRP A CA 1
ATOM 4459 C C . TRP A 1 537 ? 30.734 19.672 7.266 1 89.12 537 TRP A C 1
ATOM 4461 O O . TRP A 1 537 ? 29.688 19.016 7.152 1 89.12 537 TRP A O 1
ATOM 4471 N N . SER A 1 538 ? 31.297 20.297 6.27 1 88.25 538 SER A N 1
ATOM 4472 C CA . SER A 1 538 ? 30.969 20 4.875 1 88.25 538 SER A CA 1
ATOM 4473 C C . SER A 1 538 ? 32.031 20.516 3.934 1 88.25 538 SER A C 1
ATOM 4475 O O . SER A 1 538 ? 32.594 21.609 4.16 1 88.25 538 SER A O 1
ATOM 4477 N N . GLU A 1 539 ? 32.281 19.781 2.936 1 85.88 539 GLU A N 1
ATOM 4478 C CA . GLU A 1 539 ? 33.188 20.281 1.898 1 85.88 539 GLU A CA 1
ATOM 4479 C C . GLU A 1 539 ? 32.531 21.406 1.101 1 85.88 539 GLU A C 1
ATOM 4481 O O . GLU A 1 539 ? 33.219 22.281 0.573 1 85.88 539 GLU A O 1
ATOM 4486 N N . PHE A 1 540 ? 31.266 21.344 1.15 1 86.31 540 PHE A N 1
ATOM 4487 C CA . PHE A 1 540 ? 30.5 22.297 0.356 1 86.31 540 PHE A CA 1
ATOM 4488 C C . PHE A 1 540 ? 30.641 23.703 0.911 1 86.31 540 PHE A C 1
ATOM 4490 O O . PHE A 1 540 ? 30.391 24.688 0.202 1 86.31 540 PHE A O 1
ATOM 4497 N N . ILE A 1 541 ? 31.094 23.875 2.123 1 89.19 541 ILE A N 1
ATOM 4498 C CA . ILE A 1 541 ? 31.016 25.172 2.766 1 89.19 541 ILE A CA 1
ATOM 4499 C C . ILE A 1 541 ? 32.312 25.938 2.543 1 89.19 541 ILE A C 1
ATOM 4501 O O . ILE A 1 541 ? 32.406 27.125 2.865 1 89.19 541 ILE A O 1
ATOM 4505 N N . VAL A 1 542 ? 33.281 25.266 1.899 1 90 542 VAL A N 1
ATOM 4506 C CA . VAL A 1 542 ? 34.594 25.891 1.707 1 90 542 VAL A CA 1
ATOM 4507 C C . VAL A 1 542 ? 34.5 27.031 0.69 1 90 542 VAL A C 1
ATOM 4509 O O . VAL A 1 542 ? 33.938 26.844 -0.401 1 90 542 VAL A O 1
ATOM 4512 N N . ASP A 1 543 ? 35 28.156 0.995 1 90.75 543 ASP A N 1
ATOM 4513 C CA . ASP A 1 543 ? 35.094 29.344 0.162 1 90.75 543 ASP A CA 1
ATOM 4514 C C . ASP A 1 543 ? 33.719 29.828 -0.261 1 90.75 543 ASP A C 1
ATOM 4516 O O . ASP A 1 543 ? 33.531 30.344 -1.369 1 90.75 543 ASP A O 1
ATOM 4520 N N . ARG A 1 544 ? 32.719 29.5 0.524 1 93.38 544 ARG A N 1
ATOM 4521 C CA . ARG A 1 544 ? 31.359 29.953 0.26 1 93.38 544 ARG A CA 1
ATOM 4522 C C . ARG A 1 544 ? 30.938 31.047 1.237 1 93.38 544 ARG A C 1
ATOM 4524 O O . ARG A 1 544 ? 31.609 31.266 2.252 1 93.38 544 ARG A O 1
ATOM 4531 N N . GLU A 1 545 ? 29.938 31.766 0.805 1 94.94 545 GLU A N 1
ATOM 4532 C CA . GLU A 1 545 ? 29.359 32.75 1.696 1 94.94 545 GLU A CA 1
ATOM 4533 C C . GLU A 1 545 ? 28.375 32.125 2.676 1 94.94 545 GLU A C 1
ATOM 4535 O O . GLU A 1 545 ? 27.531 31.312 2.281 1 94.94 545 GLU A O 1
ATOM 4540 N N . ILE A 1 546 ? 28.562 32.438 3.879 1 95.06 546 ILE A N 1
ATOM 4541 C CA . ILE A 1 546 ? 27.703 31.984 4.953 1 95.06 546 ILE A CA 1
ATOM 4542 C C . ILE A 1 546 ? 26.906 33.156 5.516 1 95.06 546 ILE A C 1
ATOM 4544 O O . ILE A 1 546 ? 27.453 34.188 5.836 1 95.06 546 ILE A O 1
ATOM 4548 N N . GLU A 1 547 ? 25.609 33 5.551 1 96.25 547 GLU A N 1
ATOM 4549 C CA . GLU A 1 547 ? 24.719 33.969 6.172 1 96.25 547 GLU A CA 1
ATOM 4550 C C . GLU A 1 547 ? 24.047 33.375 7.41 1 96.25 547 GLU A C 1
ATOM 4552 O O . GLU A 1 547 ? 23.5 32.281 7.371 1 96.25 547 GLU A O 1
ATOM 4557 N N . PHE A 1 548 ? 24.172 34.094 8.492 1 96.5 548 PHE A N 1
ATOM 4558 C CA . PHE A 1 548 ? 23.484 33.719 9.727 1 96.5 548 PHE A CA 1
ATOM 4559 C C . PHE A 1 548 ? 22.141 34.406 9.82 1 96.5 548 PHE A C 1
ATOM 4561 O O . PHE A 1 548 ? 22.062 35.625 9.797 1 96.5 548 PHE A O 1
ATOM 4568 N N . PHE A 1 549 ? 21.078 33.656 9.977 1 97.81 549 PHE A N 1
ATOM 4569 C CA . PHE A 1 549 ? 19.719 34.188 9.898 1 97.81 549 PHE A CA 1
ATOM 4570 C C . PHE A 1 549 ? 19.438 35.125 11.055 1 97.81 549 PHE A C 1
ATOM 4572 O O . PHE A 1 549 ? 18.859 36.188 10.859 1 97.81 549 PHE A O 1
ATOM 4579 N N . THR A 1 550 ? 19.875 34.781 12.266 1 95.81 550 THR A N 1
ATOM 4580 C CA . THR A 1 550 ? 19.5 35.562 13.461 1 95.81 550 THR A CA 1
ATOM 4581 C C . THR A 1 550 ? 20.172 36.906 13.461 1 95.81 550 THR A C 1
ATOM 4583 O O . THR A 1 550 ? 19.547 37.938 13.797 1 95.81 550 THR A O 1
ATOM 4586 N N . THR A 1 551 ? 21.453 37 13.047 1 92.81 551 THR A N 1
ATOM 4587 C CA . THR A 1 551 ? 22.203 38.25 13.094 1 92.81 551 THR A CA 1
ATOM 4588 C C . THR A 1 551 ? 22.219 38.938 11.727 1 92.81 551 THR A C 1
ATOM 4590 O O . THR A 1 551 ? 22.578 40.125 11.609 1 92.81 551 THR A O 1
ATOM 4593 N N . GLN A 1 552 ? 21.891 38.188 10.703 1 93 552 GLN A N 1
ATOM 4594 C CA . GLN A 1 552 ? 21.938 38.656 9.32 1 93 552 GLN A CA 1
ATOM 4595 C C . GLN A 1 552 ? 23.375 38.969 8.898 1 93 552 GLN A C 1
ATOM 4597 O O . GLN A 1 552 ? 23.594 39.688 7.93 1 93 552 GLN A O 1
ATOM 4602 N N . GLN A 1 553 ? 24.297 38.406 9.57 1 93.62 553 GLN A N 1
ATOM 4603 C CA . GLN A 1 553 ? 25.703 38.562 9.211 1 93.62 553 GLN A CA 1
ATOM 4604 C C . GLN A 1 553 ? 26.094 37.625 8.094 1 93.62 553 GLN A C 1
ATOM 4606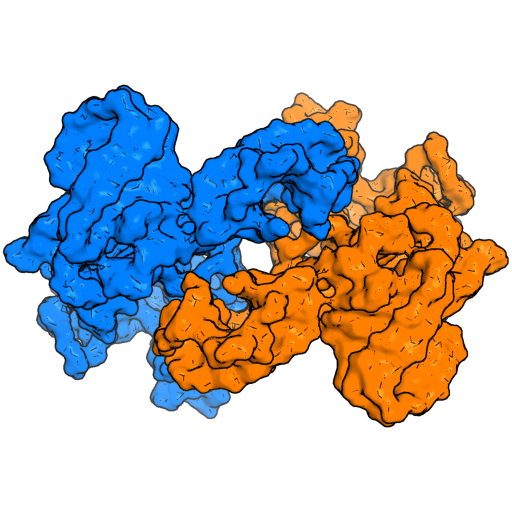 O O . GLN A 1 553 ? 25.672 36.469 8.07 1 93.62 553 GLN A O 1
ATOM 4611 N N . LYS A 1 554 ? 26.938 38.219 7.207 1 95.12 554 LYS A N 1
ATOM 4612 C CA . LYS A 1 554 ? 27.516 37.406 6.125 1 95.12 554 LYS A CA 1
ATOM 4613 C C . LYS A 1 554 ? 29.031 37.312 6.25 1 95.12 554 LYS A C 1
ATOM 4615 O O . LYS A 1 554 ? 29.703 38.312 6.48 1 95.12 554 LYS A O 1
ATOM 4620 N N . VAL A 1 555 ? 29.453 36.156 6.176 1 93 555 VAL A N 1
ATOM 4621 C CA . VAL A 1 555 ? 30.891 35.938 6.27 1 93 555 VAL A CA 1
ATOM 4622 C C . VAL A 1 555 ? 31.328 34.938 5.191 1 93 555 VAL A C 1
ATOM 4624 O O . VAL A 1 555 ? 30.562 34.094 4.773 1 93 555 VAL A O 1
ATOM 4627 N N . LYS A 1 556 ? 32.594 35.125 4.703 1 92.88 556 LYS A N 1
ATOM 4628 C CA . LYS A 1 556 ? 33.188 34.125 3.812 1 92.88 556 LYS A CA 1
ATOM 4629 C C . LYS A 1 556 ? 33.875 33.031 4.609 1 92.88 556 LYS A C 1
ATOM 4631 O O . LYS A 1 556 ? 34.719 33.281 5.469 1 92.88 556 LYS A O 1
ATOM 4636 N N . ASN A 1 557 ? 33.438 31.844 4.355 1 88.19 557 ASN A N 1
ATOM 4637 C CA . ASN A 1 557 ? 34 30.703 5.07 1 88.19 557 ASN A CA 1
ATOM 4638 C C . ASN A 1 557 ? 35.219 30.125 4.328 1 88.19 557 ASN A C 1
ATOM 4640 O O . ASN A 1 557 ? 35.156 29.906 3.119 1 88.19 557 ASN A O 1
ATOM 4644 N N . HIS A 1 558 ? 36.312 29.797 5.023 1 88.38 558 HIS A N 1
ATOM 4645 C CA . HIS A 1 558 ? 37.5 29.328 4.355 1 88.38 558 HIS A CA 1
ATOM 4646 C C . HIS A 1 558 ? 37.844 27.906 4.793 1 88.38 558 HIS A C 1
ATOM 4648 O O . HIS A 1 558 ? 38.844 27.344 4.34 1 88.38 558 HIS A O 1
ATOM 4654 N N . SER A 1 559 ? 37.125 27.375 5.609 1 88.75 559 SER A N 1
ATOM 4655 C CA . SER A 1 559 ? 37.375 26.031 6.109 1 88.75 559 SER A CA 1
ATOM 4656 C C . SER A 1 559 ? 36.219 25.078 5.77 1 88.75 559 SER A C 1
ATOM 4658 O O . SER A 1 559 ? 35.219 25.484 5.184 1 88.75 559 SER A O 1
ATOM 4660 N N . CYS A 1 560 ? 36.438 23.844 6.176 1 90.44 560 CYS A N 1
ATOM 4661 C CA . CYS A 1 560 ? 35.406 22.844 5.957 1 90.44 560 CYS A CA 1
ATOM 4662 C C . CYS A 1 560 ? 34.5 22.734 7.164 1 90.44 560 CYS A C 1
ATOM 4664 O O . CYS A 1 560 ? 33.656 21.844 7.23 1 90.44 560 CYS A O 1
ATOM 4666 N N . TYR A 1 561 ? 34.688 23.641 8.062 1 92.44 561 TYR A N 1
ATOM 4667 C CA . TYR A 1 561 ? 33.875 23.609 9.281 1 92.44 561 TYR A CA 1
ATOM 4668 C C . TYR A 1 561 ? 33.219 24.953 9.531 1 92.44 561 TYR A C 1
ATOM 4670 O O . TYR A 1 561 ? 33.719 25.984 9.086 1 92.44 561 TYR A O 1
ATOM 4678 N N . ILE A 1 562 ? 32.062 24.906 10.133 1 91.88 562 ILE A N 1
ATOM 4679 C CA . ILE A 1 562 ? 31.391 26.062 10.719 1 91.88 562 ILE A CA 1
ATOM 4680 C C . ILE A 1 562 ? 31.172 25.828 12.211 1 91.88 562 ILE A C 1
ATOM 4682 O O . ILE A 1 562 ? 30.594 24.812 12.609 1 91.88 562 ILE A O 1
ATOM 4686 N N . GLU A 1 563 ? 31.75 26.641 12.984 1 92.5 563 GLU A N 1
ATOM 4687 C CA . GLU A 1 563 ? 31.547 26.562 14.43 1 92.5 563 GLU A CA 1
ATOM 4688 C C . GLU A 1 563 ? 30.609 27.672 14.914 1 92.5 563 GLU A C 1
ATOM 4690 O O . GLU A 1 563 ? 30.766 28.828 14.523 1 92.5 563 GLU A O 1
ATOM 4695 N N . LEU A 1 564 ? 29.656 27.281 15.664 1 92.88 564 LEU A N 1
ATOM 4696 C CA . LEU A 1 564 ? 28.75 28.297 16.188 1 92.88 564 LEU A CA 1
ATOM 4697 C C . LEU A 1 564 ? 28.281 27.922 17.594 1 92.88 564 LEU A C 1
ATOM 4699 O O . LEU A 1 564 ? 28.359 26.766 18 1 92.88 564 LEU A O 1
ATOM 4703 N N . GLU A 1 565 ? 27.906 28.906 18.328 1 95.5 565 GLU A N 1
ATOM 4704 C CA . GLU A 1 565 ? 27.312 28.766 19.656 1 95.5 565 GLU A CA 1
ATOM 4705 C C . GLU A 1 565 ? 25.828 29.141 19.641 1 95.5 565 GLU A C 1
ATOM 4707 O O . GLU A 1 565 ? 25.438 30.156 19.062 1 95.5 565 GLU A O 1
ATOM 4712 N N . LEU A 1 566 ? 25.047 28.266 20.266 1 97.5 566 LEU A N 1
ATOM 4713 C CA . LEU A 1 566 ? 23.609 28.531 20.406 1 97.5 566 LEU A CA 1
ATOM 4714 C C . LEU A 1 566 ? 23.281 28.891 21.844 1 97.5 566 LEU A C 1
ATOM 4716 O O . LEU A 1 566 ? 23.547 28.125 22.766 1 97.5 566 LEU A O 1
ATOM 4720 N N . ASN A 1 567 ? 22.719 30.047 22.016 1 97.12 567 ASN A N 1
ATOM 4721 C CA . ASN A 1 567 ? 22.266 30.469 23.328 1 97.12 567 ASN A CA 1
ATOM 4722 C C . ASN A 1 567 ? 21.141 29.578 23.844 1 97.12 567 ASN A C 1
ATOM 4724 O O . ASN A 1 567 ? 20.578 28.781 23.094 1 97.12 567 ASN A O 1
ATOM 4728 N N . PRO A 1 568 ? 20.922 29.656 25.188 1 97.38 568 PRO A N 1
ATOM 4729 C CA . PRO A 1 568 ? 19.781 28.906 25.734 1 97.38 568 PRO A CA 1
ATOM 4730 C C . PRO A 1 568 ? 18.469 29.234 25.031 1 97.38 568 PRO A C 1
ATOM 4732 O O . PRO A 1 568 ? 18.188 30.406 24.766 1 97.38 568 PRO A O 1
ATOM 4735 N N . VAL A 1 569 ? 17.688 28.172 24.703 1 98.06 569 VAL A N 1
ATOM 4736 C CA . VAL A 1 569 ? 16.375 28.25 24.094 1 98.06 569 VAL A CA 1
ATOM 4737 C C . VAL A 1 569 ? 16.422 29.156 22.875 1 98.06 569 VAL A C 1
ATOM 4739 O O . VAL A 1 569 ? 15.711 30.172 22.812 1 98.06 569 VAL A O 1
ATOM 4742 N N . SER A 1 570 ? 17.234 28.734 21.922 1 98.12 570 SER A N 1
ATOM 4743 C CA . SER A 1 570 ? 17.438 29.547 20.734 1 98.12 570 SER A CA 1
ATOM 4744 C C . SER A 1 570 ? 17.625 28.672 19.5 1 98.12 570 SER A C 1
ATOM 4746 O O . SER A 1 570 ? 17.594 27.438 19.594 1 98.12 570 SER A O 1
ATOM 4748 N N . PHE A 1 571 ? 17.656 29.266 18.391 1 98.62 571 PHE A N 1
ATOM 4749 C CA . PHE A 1 571 ? 17.906 28.609 17.109 1 98.62 571 PHE A CA 1
ATOM 4750 C C . PHE A 1 571 ? 18.906 29.406 16.281 1 98.62 571 PHE A C 1
ATOM 4752 O O . PHE A 1 571 ? 19.203 30.562 16.594 1 98.62 571 PHE A O 1
ATOM 4759 N N . GLU A 1 572 ? 19.469 28.781 15.367 1 98.25 572 GLU A N 1
ATOM 4760 C CA . GLU A 1 572 ? 20.188 29.453 14.289 1 98.25 572 GLU A CA 1
ATOM 4761 C C . GLU A 1 572 ? 19.938 28.781 12.953 1 98.25 572 GLU A C 1
ATOM 4763 O O . GLU A 1 572 ? 19.75 27.562 12.898 1 98.25 572 GLU A O 1
ATOM 4768 N N . ILE A 1 573 ? 19.734 29.547 11.922 1 98.62 573 ILE A N 1
ATOM 4769 C CA . ILE A 1 573 ? 19.719 29.062 10.547 1 98.62 573 ILE A CA 1
ATOM 4770 C C . ILE A 1 573 ? 20.953 29.562 9.805 1 98.62 573 ILE A C 1
ATOM 4772 O O . ILE A 1 573 ? 21.188 30.766 9.711 1 98.62 573 ILE A O 1
ATOM 4776 N N . VAL A 1 574 ? 21.75 28.625 9.422 1 97.69 574 VAL A N 1
ATOM 4777 C CA . VAL A 1 574 ? 22.953 28.938 8.672 1 97.69 574 VAL A CA 1
ATOM 4778 C C . VAL A 1 574 ? 22.734 28.672 7.184 1 97.69 574 VAL A C 1
ATOM 4780 O O . VAL A 1 574 ? 22.484 27.547 6.777 1 97.69 574 VAL A O 1
ATOM 4783 N N . ILE A 1 575 ? 22.781 29.703 6.367 1 97.44 575 ILE A N 1
ATOM 4784 C CA . ILE A 1 575 ? 22.578 29.609 4.93 1 97.44 575 ILE A CA 1
ATOM 4785 C C . ILE A 1 575 ? 23.922 29.688 4.203 1 97.44 575 ILE A C 1
ATOM 4787 O O . ILE A 1 575 ? 24.656 30.641 4.363 1 97.44 575 ILE A O 1
ATOM 4791 N N . VAL A 1 576 ? 24.219 28.688 3.508 1 96 576 VAL A N 1
ATOM 4792 C CA . VAL A 1 576 ? 25.469 28.625 2.756 1 96 576 VAL A CA 1
ATOM 4793 C C . VAL A 1 576 ? 25.188 28.688 1.259 1 96 576 VAL A C 1
ATOM 4795 O O . VAL A 1 576 ? 24.422 27.875 0.727 1 96 576 VAL A O 1
ATOM 4798 N N . LYS A 1 577 ? 25.859 29.625 0.587 1 93.56 577 LYS A N 1
ATOM 4799 C CA . LYS A 1 577 ? 25.703 29.797 -0.853 1 93.56 577 LYS A CA 1
ATOM 4800 C C . LYS A 1 577 ? 27.047 29.875 -1.559 1 93.56 577 LYS A C 1
ATOM 4802 O O . LYS A 1 577 ? 28.016 30.406 -1.002 1 93.56 577 LYS A O 1
ATOM 4807 N N . MET B 1 1 ? 17.641 -3.707 21.766 1 88.62 1 MET B N 1
ATOM 4808 C CA . MET B 1 1 ? 16.625 -4.648 21.328 1 88.62 1 MET B CA 1
ATOM 4809 C C . MET B 1 1 ? 15.906 -4.152 20.078 1 88.62 1 MET B C 1
ATOM 4811 O O . MET B 1 1 ? 15.477 -3.002 20.016 1 88.62 1 MET B O 1
ATOM 4815 N N . GLN B 1 2 ? 15.852 -5.02 19.078 1 90.69 2 GLN B N 1
ATOM 4816 C CA . GLN B 1 2 ? 15.148 -4.672 17.844 1 90.69 2 GLN B CA 1
ATOM 4817 C C . GLN B 1 2 ? 13.695 -5.152 17.891 1 90.69 2 GLN B C 1
ATOM 4819 O O . GLN B 1 2 ? 13.43 -6.285 18.297 1 90.69 2 GLN B O 1
ATOM 4824 N N . VAL B 1 3 ? 12.805 -4.258 17.688 1 95.88 3 VAL B N 1
ATOM 4825 C CA . VAL B 1 3 ? 11.375 -4.543 17.609 1 95.88 3 VAL B CA 1
ATOM 4826 C C . VAL B 1 3 ? 10.812 -4.02 16.297 1 95.88 3 VAL B C 1
ATOM 4828 O O . VAL B 1 3 ? 11.156 -2.922 15.859 1 95.88 3 VAL B O 1
ATOM 4831 N N . ILE B 1 4 ? 10.055 -4.871 15.594 1 95.75 4 ILE B N 1
ATOM 4832 C CA . ILE B 1 4 ? 9.516 -4.473 14.305 1 95.75 4 ILE B CA 1
ATOM 4833 C C . ILE B 1 4 ? 7.992 -4.629 14.312 1 95.75 4 ILE B C 1
ATOM 4835 O O . ILE B 1 4 ? 7.473 -5.664 14.734 1 95.75 4 ILE B O 1
ATOM 4839 N N . HIS B 1 5 ? 7.293 -3.584 13.938 1 97.25 5 HIS B N 1
ATOM 4840 C CA . HIS B 1 5 ? 5.867 -3.576 13.625 1 97.25 5 HIS B CA 1
ATOM 4841 C C . HIS B 1 5 ? 5.562 -2.645 12.461 1 97.25 5 HIS B C 1
ATOM 4843 O O . HIS B 1 5 ? 5.762 -1.431 12.555 1 97.25 5 HIS B O 1
ATOM 4849 N N . ASN B 1 6 ? 5.23 -3.215 11.336 1 94.94 6 ASN B N 1
ATOM 4850 C CA . ASN B 1 6 ? 4.906 -2.457 10.133 1 94.94 6 ASN B CA 1
ATOM 4851 C C . ASN B 1 6 ? 3.404 -2.445 9.867 1 94.94 6 ASN B C 1
ATOM 4853 O O . ASN B 1 6 ? 2.801 -3.494 9.633 1 94.94 6 ASN B O 1
ATOM 4857 N N . GLN B 1 7 ? 2.811 -1.316 9.852 1 93.56 7 GLN B N 1
ATOM 4858 C CA . GLN B 1 7 ? 1.356 -1.203 9.789 1 93.56 7 GLN B CA 1
ATOM 4859 C C . GLN B 1 7 ? 0.833 -1.657 8.43 1 93.56 7 GLN B C 1
ATOM 4861 O O . GLN B 1 7 ? -0.371 -1.861 8.258 1 93.56 7 GLN B O 1
ATOM 4866 N N . VAL B 1 8 ? 1.746 -1.885 7.473 1 93.25 8 VAL B N 1
ATOM 4867 C CA . VAL B 1 8 ? 1.331 -2.393 6.168 1 93.25 8 VAL B CA 1
ATOM 4868 C C . VAL B 1 8 ? 1.32 -3.918 6.188 1 93.25 8 VAL B C 1
ATOM 4870 O O . VAL B 1 8 ? 0.479 -4.547 5.543 1 93.25 8 VAL B O 1
ATOM 4873 N N . HIS B 1 9 ? 2.219 -4.484 7.023 1 95.62 9 HIS B N 1
ATOM 4874 C CA . HIS B 1 9 ? 2.449 -5.922 6.914 1 95.62 9 HIS B CA 1
ATOM 4875 C C . HIS B 1 9 ? 2.043 -6.645 8.195 1 95.62 9 HIS B C 1
ATOM 4877 O O . HIS B 1 9 ? 1.917 -7.871 8.203 1 95.62 9 HIS B O 1
ATOM 4883 N N . ASP B 1 10 ? 1.759 -5.918 9.32 1 97.69 10 ASP B N 1
ATOM 4884 C CA . ASP B 1 10 ? 1.723 -6.613 10.609 1 97.69 10 ASP B CA 1
ATOM 4885 C C . ASP B 1 10 ? 0.384 -6.398 11.305 1 97.69 10 ASP B C 1
ATOM 4887 O O . ASP B 1 10 ? 0.226 -6.754 12.477 1 97.69 10 ASP B O 1
ATOM 4891 N N . ILE B 1 11 ? -0.592 -5.809 10.656 1 97.94 11 ILE B N 1
ATOM 4892 C CA . ILE B 1 11 ? -1.933 -5.688 11.219 1 97.94 11 ILE B CA 1
ATOM 4893 C C . ILE B 1 11 ? -2.971 -5.781 10.102 1 97.94 11 ILE B C 1
ATOM 4895 O O . ILE B 1 11 ? -2.777 -5.227 9.016 1 97.94 11 ILE B O 1
ATOM 4899 N N . PHE B 1 12 ? -4.094 -6.473 10.391 1 97.56 12 PHE B N 1
ATOM 4900 C CA . PHE B 1 12 ? -5.148 -6.691 9.406 1 97.56 12 PHE B CA 1
ATOM 4901 C C . PHE B 1 12 ? -6.52 -6.699 10.07 1 97.56 12 PHE B C 1
ATOM 4903 O O . PHE B 1 12 ? -6.668 -7.184 11.195 1 97.56 12 PHE B O 1
ATOM 4910 N N . ALA B 1 13 ? -7.508 -6.125 9.422 1 97.69 13 ALA B N 1
ATOM 4911 C CA . ALA B 1 13 ? -8.898 -6.316 9.812 1 97.69 13 ALA B CA 1
ATOM 4912 C C . ALA B 1 13 ? -9.477 -7.59 9.195 1 97.69 13 ALA B C 1
ATOM 4914 O O . ALA B 1 13 ? -9.523 -7.727 7.973 1 97.69 13 ALA B O 1
ATOM 4915 N N . LEU B 1 14 ? -9.844 -8.531 10.016 1 96.25 14 LEU B N 1
ATOM 4916 C CA . LEU B 1 14 ? -10.438 -9.773 9.539 1 96.25 14 LEU B CA 1
ATOM 4917 C C . LEU B 1 14 ? -11.945 -9.609 9.336 1 96.25 14 LEU B C 1
ATOM 4919 O O . LEU B 1 14 ? -12.547 -10.336 8.539 1 96.25 14 LEU B O 1
ATOM 4923 N N . SER B 1 15 ? -12.578 -8.781 10.062 1 95.56 15 SER B N 1
ATOM 4924 C CA . SER B 1 15 ? -13.938 -8.273 9.977 1 95.56 15 SER B CA 1
ATOM 4925 C C . SER B 1 15 ? -14.039 -6.859 10.539 1 95.56 15 SER B C 1
ATOM 4927 O O . SER B 1 15 ? -13.023 -6.227 10.828 1 95.56 15 SER B O 1
ATOM 4929 N N . LYS B 1 16 ? -15.211 -6.305 10.648 1 94.62 16 LYS B N 1
ATOM 4930 C CA . LYS B 1 16 ? -15.398 -4.922 11.07 1 94.62 16 LYS B CA 1
ATOM 4931 C C . LYS B 1 16 ? -14.844 -4.688 12.469 1 94.62 16 LYS B C 1
ATOM 4933 O O . LYS B 1 16 ? -14.352 -3.598 12.773 1 94.62 16 LYS B O 1
ATOM 4938 N N . ASN B 1 17 ? -14.898 -5.703 13.32 1 94.88 17 ASN B N 1
ATOM 4939 C CA . ASN B 1 17 ? -14.445 -5.473 14.688 1 94.88 17 ASN B CA 1
ATOM 4940 C C . ASN B 1 17 ? -13.445 -6.539 15.133 1 94.88 17 ASN B C 1
ATOM 4942 O O . ASN B 1 17 ? -13.273 -6.77 16.328 1 94.88 17 ASN B O 1
ATOM 4946 N N . ARG B 1 18 ? -12.938 -7.316 14.242 1 97.25 18 ARG B N 1
ATOM 4947 C CA . ARG B 1 18 ? -11.922 -8.312 14.562 1 97.25 18 ARG B CA 1
ATOM 4948 C C . ARG B 1 18 ? -10.602 -7.98 13.875 1 97.25 18 ARG B C 1
ATOM 4950 O O . ARG B 1 18 ? -10.555 -7.766 12.664 1 97.25 18 ARG B O 1
ATOM 4957 N N . PHE B 1 19 ? -9.508 -7.957 14.633 1 98.19 19 PHE B N 1
ATOM 4958 C CA . PHE B 1 19 ? -8.195 -7.551 14.133 1 98.19 19 PHE B CA 1
ATOM 4959 C C . PHE B 1 19 ? -7.152 -8.617 14.43 1 98.19 19 PHE B C 1
ATOM 4961 O O . PHE B 1 19 ? -7.27 -9.359 15.406 1 98.19 19 PHE B O 1
ATOM 4968 N N . TYR B 1 20 ? -6.262 -8.836 13.523 1 98.19 20 TYR B N 1
ATOM 4969 C CA . TYR B 1 20 ? -5.074 -9.672 13.672 1 98.19 20 TYR B CA 1
ATOM 4970 C C . TYR B 1 20 ? -3.811 -8.82 13.711 1 98.19 20 TYR B C 1
ATOM 4972 O O . TYR B 1 20 ? -3.557 -8.031 12.797 1 98.19 20 TYR B O 1
ATOM 4980 N N . VAL B 1 21 ? -3.029 -8.914 14.789 1 98.5 21 VAL B N 1
ATOM 4981 C CA . VAL B 1 21 ? -1.864 -8.062 15.008 1 98.5 21 VAL B CA 1
ATOM 4982 C C . VAL B 1 21 ? -0.624 -8.93 15.219 1 98.5 21 VAL B C 1
ATOM 4984 O O . VAL B 1 21 ? -0.686 -9.969 15.883 1 98.5 21 VAL B O 1
ATOM 4987 N N . ARG B 1 22 ? 0.524 -8.508 14.617 1 98.38 22 ARG B N 1
ATOM 4988 C CA . ARG B 1 22 ? 1.801 -9.203 14.75 1 98.38 22 ARG B CA 1
ATOM 4989 C C . ARG B 1 22 ? 2.885 -8.266 15.258 1 98.38 22 ARG B C 1
ATOM 4991 O O . ARG B 1 22 ? 2.896 -7.078 14.914 1 98.38 22 ARG B O 1
ATOM 4998 N N . LEU B 1 23 ? 3.764 -8.742 16.078 1 98.69 23 LEU B N 1
ATOM 4999 C CA . LEU B 1 23 ? 4.961 -8.047 16.547 1 98.69 23 LEU B CA 1
ATOM 5000 C C . LEU B 1 23 ? 6.191 -8.93 16.406 1 98.69 23 LEU B C 1
ATOM 5002 O O . LEU B 1 23 ? 6.156 -10.117 16.766 1 98.69 23 LEU B O 1
ATOM 5006 N N . TRP B 1 24 ? 7.258 -8.406 15.828 1 98 24 TRP B N 1
ATOM 5007 C CA . TRP B 1 24 ? 8.547 -9.078 15.742 1 98 24 TRP B CA 1
ATOM 5008 C C . TRP B 1 24 ? 9.508 -8.547 16.812 1 98 24 TRP B C 1
ATOM 5010 O O . TRP B 1 24 ? 9.758 -7.344 16.891 1 98 24 TRP B O 1
ATOM 5020 N N . VAL B 1 25 ? 10.047 -9.391 17.625 1 97.62 25 VAL B N 1
ATOM 5021 C CA . VAL B 1 25 ? 10.984 -8.977 18.656 1 97.62 25 VAL B CA 1
ATOM 5022 C C . VAL B 1 25 ? 12.281 -9.781 18.531 1 97.62 25 VAL B C 1
ATOM 5024 O O . VAL B 1 25 ? 12.25 -10.969 18.203 1 97.62 25 VAL B O 1
ATOM 5027 N N . GLN B 1 26 ? 13.367 -9.102 18.75 1 95.31 26 GLN B N 1
ATOM 5028 C CA . GLN B 1 26 ? 14.656 -9.789 18.719 1 95.31 26 GLN B CA 1
ATOM 5029 C C . GLN B 1 26 ? 14.641 -11 19.656 1 95.31 26 GLN B C 1
ATOM 5031 O O . GLN B 1 26 ? 14.125 -10.922 20.781 1 95.31 26 GLN B O 1
ATOM 5036 N N . LYS B 1 27 ? 15.219 -12.117 19.188 1 95.12 27 LYS B N 1
ATOM 5037 C CA . LYS B 1 27 ? 15.188 -13.391 19.906 1 95.12 27 LYS B CA 1
ATOM 5038 C C . LYS B 1 27 ? 15.977 -13.297 21.203 1 95.12 27 LYS B C 1
ATOM 5040 O O . LYS B 1 27 ? 17.031 -12.664 21.25 1 95.12 27 LYS B O 1
ATOM 5045 N N . GLY B 1 28 ? 15.445 -13.953 22.234 1 94.31 28 GLY B N 1
ATOM 5046 C CA . GLY B 1 28 ? 16.203 -14.219 23.453 1 94.31 28 GLY B CA 1
ATOM 5047 C C . GLY B 1 28 ? 16.109 -13.102 24.469 1 94.31 28 GLY B C 1
ATOM 5048 O O . GLY B 1 28 ? 16.844 -13.094 25.453 1 94.31 28 GLY B O 1
ATOM 5049 N N . LEU B 1 29 ? 15.156 -12.203 24.281 1 94.75 29 LEU B N 1
ATOM 5050 C CA . LEU B 1 29 ? 15.125 -11.055 25.188 1 94.75 29 LEU B CA 1
ATOM 5051 C C . LEU B 1 29 ? 13.773 -10.953 25.875 1 94.75 29 LEU B C 1
ATOM 5053 O O . LEU B 1 29 ? 13.656 -10.289 26.906 1 94.75 29 LEU B O 1
ATOM 5057 N N . VAL B 1 30 ? 12.781 -11.602 25.391 1 96.81 30 VAL B N 1
ATOM 5058 C CA . VAL B 1 30 ? 11.406 -11.281 25.75 1 96.81 30 VAL B CA 1
ATOM 5059 C C . VAL B 1 30 ? 10.805 -12.438 26.562 1 96.81 30 VAL B C 1
ATOM 5061 O O . VAL B 1 30 ? 11.016 -13.602 26.219 1 96.81 30 VAL B O 1
ATOM 5064 N N . ARG B 1 31 ? 10.141 -12.117 27.641 1 96.81 31 ARG B N 1
ATOM 5065 C CA . ARG B 1 31 ? 9.383 -13.078 28.438 1 96.81 31 ARG B CA 1
ATOM 5066 C C . ARG B 1 31 ? 7.938 -13.18 27.953 1 96.81 31 ARG B C 1
ATOM 5068 O O . ARG B 1 31 ? 7.395 -14.273 27.828 1 96.81 31 ARG B O 1
ATOM 5075 N N . SER B 1 32 ? 7.391 -12.055 27.703 1 97.81 32 SER B N 1
ATOM 5076 C CA . SER B 1 32 ? 6.012 -12.023 27.234 1 97.81 32 SER B CA 1
ATOM 5077 C C . SER B 1 32 ? 5.684 -10.695 26.562 1 97.81 32 SER B C 1
ATOM 5079 O O . SER B 1 32 ? 6.387 -9.703 26.75 1 97.81 32 SER B O 1
ATOM 5081 N N . VAL B 1 33 ? 4.703 -10.711 25.719 1 98.31 33 VAL B N 1
ATOM 5082 C CA . VAL B 1 33 ? 4.199 -9.516 25.047 1 98.31 33 VAL B CA 1
ATOM 5083 C C . VAL B 1 33 ? 2.703 -9.375 25.312 1 98.31 33 VAL B C 1
ATOM 5085 O O . VAL B 1 33 ? 1.952 -10.344 25.203 1 98.31 33 VAL B O 1
ATOM 5088 N N . THR B 1 34 ? 2.271 -8.219 25.672 1 97.94 34 THR B N 1
ATOM 5089 C CA . THR B 1 34 ? 0.865 -7.895 25.891 1 97.94 34 THR B CA 1
ATOM 5090 C C . THR B 1 34 ? 0.403 -6.805 24.938 1 97.94 34 THR B C 1
ATOM 5092 O O . THR B 1 34 ? 1.066 -5.777 24.781 1 97.94 34 THR B O 1
ATOM 5095 N N . LEU B 1 35 ? -0.663 -7.062 24.25 1 97.38 35 LEU B N 1
ATOM 5096 C CA . LEU B 1 35 ? -1.309 -6.047 23.422 1 97.38 35 LEU B CA 1
ATOM 5097 C C . LEU B 1 35 ? -2.266 -5.199 24.25 1 97.38 35 LEU B C 1
ATOM 5099 O O . LEU B 1 35 ? -3.146 -5.73 24.938 1 97.38 35 LEU B O 1
ATOM 5103 N N . ILE B 1 36 ? -2.047 -3.982 24.266 1 95.56 36 ILE B N 1
ATOM 5104 C CA . ILE B 1 36 ? -2.951 -3.021 24.875 1 95.56 36 ILE B CA 1
ATOM 5105 C C . ILE B 1 36 ? -3.756 -2.303 23.797 1 95.56 36 ILE B C 1
ATOM 5107 O O . ILE B 1 36 ? -3.186 -1.687 22.906 1 95.56 36 ILE B O 1
ATOM 5111 N N . PHE B 1 37 ? -5.098 -2.377 23.891 1 95.12 37 PHE B N 1
ATOM 5112 C CA . PHE B 1 37 ? -5.844 -1.788 22.797 1 95.12 37 PHE B CA 1
ATOM 5113 C C . PHE B 1 37 ? -7.176 -1.224 23.281 1 95.12 37 PHE B C 1
ATOM 5115 O O . PHE B 1 37 ? -7.625 -1.544 24.375 1 95.12 37 PHE B O 1
ATOM 5122 N N . SER B 1 38 ? -7.742 -0.356 22.516 1 93.81 38 SER B N 1
ATOM 5123 C CA . SER B 1 38 ? -9.016 0.305 22.766 1 93.81 38 SER B CA 1
ATOM 5124 C C . SER B 1 38 ? -9.594 0.899 21.484 1 93.81 38 SER B C 1
ATOM 5126 O O . SER B 1 38 ? -8.984 0.806 20.422 1 93.81 38 SER B O 1
ATOM 5128 N N . ASP B 1 39 ? -10.812 1.378 21.672 1 92.81 39 ASP B N 1
ATOM 5129 C CA . ASP B 1 39 ? -11.297 2.309 20.656 1 92.81 39 ASP B CA 1
ATOM 5130 C C . ASP B 1 39 ? -10.422 3.557 20.594 1 92.81 39 ASP B C 1
ATOM 5132 O O . ASP B 1 39 ? -9.82 3.951 21.594 1 92.81 39 ASP B O 1
ATOM 5136 N N . ARG B 1 40 ? -10.359 4.176 19.406 1 92.12 40 ARG B N 1
ATOM 5137 C CA . ARG B 1 40 ? -9.523 5.352 19.188 1 92.12 40 ARG B CA 1
ATOM 5138 C C . ARG B 1 40 ? -9.938 6.496 20.094 1 92.12 40 ARG B C 1
ATOM 5140 O O . ARG B 1 40 ? -9.109 7.34 20.453 1 92.12 40 ARG B O 1
ATOM 5147 N N . TYR B 1 41 ? -11.25 6.48 20.438 1 90.31 41 TYR B N 1
ATOM 5148 C CA . TYR B 1 41 ? -11.781 7.621 21.172 1 90.31 41 TYR B CA 1
ATOM 5149 C C . TYR B 1 41 ? -12.156 7.23 22.594 1 90.31 41 TYR B C 1
ATOM 5151 O O . TYR B 1 41 ? -12.68 8.047 23.359 1 90.31 41 TYR B O 1
ATOM 5159 N N . ASP B 1 42 ? -11.969 5.973 22.922 1 82.5 42 ASP B N 1
ATOM 5160 C CA . ASP B 1 42 ? -12.281 5.477 24.266 1 82.5 42 ASP B CA 1
ATOM 5161 C C . ASP B 1 42 ? -11.016 5.133 25.031 1 82.5 42 ASP B C 1
ATOM 5163 O O . ASP B 1 42 ? -10.234 4.277 24.609 1 82.5 42 ASP B O 1
ATOM 5167 N N . LEU B 1 43 ? -10.867 5.656 26.094 1 73.44 43 LEU B N 1
ATOM 5168 C CA . LEU B 1 43 ? -9.633 5.48 26.844 1 73.44 43 LEU B CA 1
ATOM 5169 C C . LEU B 1 43 ? -9.695 4.227 27.703 1 73.44 43 LEU B C 1
ATOM 5171 O O . LEU B 1 43 ? -8.734 3.914 28.422 1 73.44 43 LEU B O 1
ATOM 5175 N N . GLU B 1 44 ? -10.812 3.518 27.641 1 85.44 44 GLU B N 1
ATOM 5176 C CA . GLU B 1 44 ? -10.836 2.234 28.344 1 85.44 44 GLU B CA 1
ATOM 5177 C C . GLU B 1 44 ? -10.055 1.172 27.578 1 85.44 44 GLU B C 1
ATOM 5179 O O . GLU B 1 44 ? -10.531 0.661 26.547 1 85.44 44 GLU B O 1
ATOM 5184 N N . VAL B 1 45 ? -9.031 0.794 28.109 1 89.81 45 VAL B N 1
ATOM 5185 C CA . VAL B 1 45 ? -8.117 -0.092 27.391 1 89.81 45 VAL B CA 1
ATOM 5186 C C . VAL B 1 45 ? -8.398 -1.543 27.781 1 89.81 45 VAL B C 1
ATOM 5188 O O . VAL B 1 45 ? -8.891 -1.815 28.875 1 89.81 45 VAL B O 1
ATOM 5191 N N . GLN B 1 46 ? -8.227 -2.383 26.891 1 93.56 46 GLN B N 1
ATOM 5192 C CA . GLN B 1 46 ? -8.188 -3.828 27.094 1 93.56 46 GLN B CA 1
ATOM 5193 C C . GLN B 1 46 ? -6.773 -4.371 26.891 1 93.56 46 GLN B C 1
ATOM 5195 O O . GLN B 1 46 ? -5.961 -3.764 26.188 1 93.56 46 GLN B O 1
ATOM 5200 N N . LYS B 1 47 ? -6.477 -5.461 27.656 1 95.5 47 LYS B N 1
ATOM 5201 C CA . LYS B 1 47 ? -5.172 -6.105 27.547 1 95.5 47 LYS B CA 1
ATOM 5202 C C . LYS B 1 47 ? -5.32 -7.594 27.234 1 95.5 47 LYS B C 1
ATOM 5204 O O . LYS B 1 47 ? -6.211 -8.258 27.766 1 95.5 47 LYS B O 1
ATOM 5209 N N . VAL B 1 48 ? -4.586 -8 26.281 1 97.56 48 VAL B N 1
ATOM 5210 C CA . VAL B 1 48 ? -4.555 -9.422 25.953 1 97.56 48 VAL B CA 1
ATOM 5211 C C . VAL B 1 48 ? -3.111 -9.883 25.781 1 97.56 48 VAL B C 1
ATOM 5213 O O . VAL B 1 48 ? -2.301 -9.195 25.156 1 97.56 48 VAL B O 1
ATOM 5216 N N . LYS B 1 49 ? -2.777 -10.938 26.469 1 98.19 49 LYS B N 1
ATOM 5217 C CA . LYS B 1 49 ? -1.474 -11.547 26.219 1 98.19 49 LYS B CA 1
ATOM 5218 C C . LYS B 1 49 ? -1.376 -12.086 24.797 1 98.19 49 LYS B C 1
ATOM 5220 O O . LYS B 1 49 ? -2.273 -12.789 24.328 1 98.19 49 LYS B O 1
ATOM 5225 N N . MET B 1 50 ? -0.321 -11.719 24.125 1 98.56 50 MET B N 1
ATOM 5226 C CA . MET B 1 50 ? -0.113 -12.219 22.766 1 98.56 50 MET B CA 1
ATOM 5227 C C . MET B 1 50 ? 0.521 -13.602 22.781 1 98.56 50 MET B C 1
ATOM 5229 O O . MET B 1 50 ? 1.259 -13.938 23.719 1 98.56 50 MET B O 1
ATOM 5233 N N . ASP B 1 51 ? 0.259 -14.352 21.766 1 97.75 51 ASP B N 1
ATOM 5234 C CA . ASP B 1 51 ? 0.798 -15.703 21.641 1 97.75 51 ASP B CA 1
ATOM 5235 C C . ASP B 1 51 ? 2.125 -15.695 20.891 1 97.75 51 ASP B C 1
ATOM 5237 O O . ASP B 1 51 ? 2.246 -15.07 19.844 1 97.75 51 ASP B O 1
ATOM 5241 N N . PHE B 1 52 ? 3.078 -16.344 21.516 1 97.31 52 PHE B N 1
ATOM 5242 C CA . PHE B 1 52 ? 4.227 -16.672 20.688 1 97.31 52 PHE B CA 1
ATOM 5243 C C . PHE B 1 52 ? 3.803 -17.516 19.484 1 97.31 52 PHE B C 1
ATOM 5245 O O . PHE B 1 52 ? 3.148 -18.547 19.641 1 97.31 52 PHE B O 1
ATOM 5252 N N . TYR B 1 53 ? 4.137 -17.062 18.312 1 97.06 53 TYR B N 1
ATOM 5253 C CA . TYR B 1 53 ? 3.705 -17.75 17.094 1 97.06 53 TYR B CA 1
ATOM 5254 C C . TYR B 1 53 ? 4.816 -18.641 16.547 1 97.06 53 TYR B C 1
ATOM 5256 O O . TYR B 1 53 ? 4.68 -19.859 16.5 1 97.06 53 TYR B O 1
ATOM 5264 N N . MET B 1 54 ? 5.957 -18.062 16.188 1 97.25 54 MET B N 1
ATOM 5265 C CA . MET B 1 54 ? 7.082 -18.844 15.68 1 97.25 54 MET B CA 1
ATOM 5266 C C . MET B 1 54 ? 8.352 -17.984 15.641 1 97.25 54 MET B C 1
ATOM 5268 O O . MET B 1 54 ? 8.297 -16.781 15.852 1 97.25 54 MET B O 1
ATOM 5272 N N . ASN B 1 55 ? 9.477 -18.625 15.461 1 96.94 55 ASN B N 1
ATOM 5273 C CA . ASN B 1 55 ? 10.75 -17.969 15.18 1 96.94 55 ASN B CA 1
ATOM 5274 C C . ASN B 1 55 ? 10.961 -17.766 13.688 1 96.94 55 ASN B C 1
ATOM 5276 O O . ASN B 1 55 ? 10.617 -18.641 12.883 1 96.94 55 ASN B O 1
ATOM 5280 N N . VAL B 1 56 ? 11.477 -16.641 13.297 1 96.94 56 VAL B N 1
ATOM 5281 C CA . VAL B 1 56 ? 11.891 -16.359 11.93 1 96.94 56 VAL B CA 1
ATOM 5282 C C . VAL B 1 56 ? 13.266 -15.688 11.938 1 96.94 56 VAL B C 1
ATOM 5284 O O . VAL B 1 56 ? 13.375 -14.484 12.18 1 96.94 56 VAL B O 1
ATOM 5287 N N . GLY B 1 57 ? 14.234 -16.391 11.617 1 93 57 GLY B N 1
ATOM 5288 C CA . GLY B 1 57 ? 15.578 -15.859 11.727 1 93 57 GLY B CA 1
ATOM 5289 C C . GLY B 1 57 ? 15.945 -15.414 13.133 1 93 57 GLY B C 1
ATOM 5290 O O . GLY B 1 57 ? 15.828 -16.188 14.078 1 93 57 GLY B O 1
ATOM 5291 N N . SER B 1 58 ? 16.266 -14.133 13.211 1 93.06 58 SER B N 1
ATOM 5292 C CA . SER B 1 58 ? 16.703 -13.594 14.484 1 93.06 58 SER B CA 1
ATOM 5293 C C . SER B 1 58 ? 15.547 -13 15.281 1 93.06 58 SER B C 1
ATOM 5295 O O . SER B 1 58 ? 15.758 -12.305 16.266 1 93.06 58 SER B O 1
ATOM 5297 N N . PHE B 1 59 ? 14.344 -13.359 14.875 1 96.75 59 PHE B N 1
ATOM 5298 C CA . PHE B 1 59 ? 13.195 -12.727 15.516 1 96.75 59 PHE B CA 1
ATOM 5299 C C . PHE B 1 59 ? 12.234 -13.781 16.062 1 96.75 59 PHE B C 1
ATOM 5301 O O . PHE B 1 59 ? 12.133 -14.883 15.5 1 96.75 59 PHE B O 1
ATOM 5308 N N . GLU B 1 60 ? 11.602 -13.438 17.125 1 97.75 60 GLU B N 1
ATOM 5309 C CA . GLU B 1 60 ? 10.375 -14.078 17.594 1 97.75 60 GLU B CA 1
ATOM 5310 C C . GLU B 1 60 ? 9.141 -13.297 17.141 1 97.75 60 GLU B C 1
ATOM 5312 O O . GLU B 1 60 ? 9.094 -12.07 17.266 1 97.75 60 GLU B O 1
ATOM 5317 N N . VAL B 1 61 ? 8.203 -14.055 16.656 1 98.38 61 VAL B N 1
ATOM 5318 C CA . VAL B 1 61 ? 6.98 -13.414 16.203 1 98.38 61 VAL B CA 1
ATOM 5319 C C . VAL B 1 61 ? 5.848 -13.703 17.188 1 98.38 61 VAL B C 1
ATOM 5321 O O . VAL B 1 61 ? 5.605 -14.859 17.547 1 98.38 61 VAL B O 1
ATOM 5324 N N . TYR B 1 62 ? 5.211 -12.648 17.641 1 98.56 62 TYR B N 1
ATOM 5325 C CA . TYR B 1 62 ? 4.035 -12.742 18.5 1 98.56 62 TYR B CA 1
ATOM 5326 C C . TYR B 1 62 ? 2.787 -12.273 17.766 1 98.56 62 TYR B C 1
ATOM 5328 O O . TYR B 1 62 ? 2.846 -11.336 16.969 1 98.56 62 TYR B O 1
ATOM 5336 N N . THR B 1 63 ? 1.64 -12.961 18.031 1 98.38 63 THR B N 1
ATOM 5337 C CA . THR B 1 63 ? 0.404 -12.602 17.328 1 98.38 63 THR B CA 1
ATOM 5338 C C . THR B 1 63 ? -0.758 -12.516 18.312 1 98.38 63 THR B C 1
ATOM 5340 O O . THR B 1 63 ? -0.678 -13.039 19.438 1 98.38 63 THR B O 1
ATOM 5343 N N . ALA B 1 64 ? -1.775 -11.82 17.953 1 98.31 64 ALA B N 1
ATOM 5344 C CA . ALA B 1 64 ? -3.027 -11.758 18.688 1 98.31 64 ALA B CA 1
ATOM 5345 C C . ALA B 1 64 ? -4.219 -11.586 17.75 1 98.31 64 ALA B C 1
ATOM 5347 O O . ALA B 1 64 ? -4.145 -10.844 16.766 1 98.31 64 ALA B O 1
ATOM 5348 N N . HIS B 1 65 ? -5.25 -12.367 17.953 1 97.19 65 HIS B N 1
ATOM 5349 C CA . HIS B 1 65 ? -6.586 -12.156 17.406 1 97.19 65 HIS B CA 1
ATOM 5350 C C . HIS B 1 65 ? -7.492 -11.469 18.438 1 97.19 65 HIS B C 1
ATOM 5352 O O . HIS B 1 65 ? -7.727 -12.008 19.516 1 97.19 65 HIS B O 1
ATOM 5358 N N . VAL B 1 66 ? -7.977 -10.305 18.078 1 97.44 66 VAL B N 1
ATOM 5359 C CA . VAL B 1 66 ? -8.734 -9.578 19.094 1 97.44 66 VAL B CA 1
ATOM 5360 C C . VAL B 1 66 ? -10.023 -9.039 18.484 1 97.44 66 VAL B C 1
ATOM 5362 O O . VAL B 1 66 ? -10.086 -8.781 17.266 1 97.44 66 VAL B O 1
ATOM 5365 N N . GLN B 1 67 ? -11.016 -8.953 19.266 1 96.12 67 GLN B N 1
ATOM 5366 C CA . GLN B 1 67 ? -12.273 -8.289 18.938 1 96.12 67 GLN B CA 1
ATOM 5367 C C . GLN B 1 67 ? -12.406 -6.961 19.672 1 96.12 67 GLN B C 1
ATOM 5369 O O . GLN B 1 67 ? -12.148 -6.891 20.875 1 96.12 67 GLN B O 1
ATOM 5374 N N . ASN B 1 68 ? -12.641 -5.93 18.984 1 93.56 68 ASN B N 1
ATOM 5375 C CA . ASN B 1 68 ? -12.875 -4.625 19.594 1 93.56 68 ASN B CA 1
ATOM 5376 C C . ASN B 1 68 ? -14.352 -4.23 19.516 1 93.56 68 ASN B C 1
ATOM 5378 O O . ASN B 1 68 ? -15.117 -4.824 18.75 1 93.56 68 ASN B O 1
ATOM 5382 N N . LYS B 1 69 ? -14.766 -3.314 20.344 1 89.75 69 LYS B N 1
ATOM 5383 C CA . LYS B 1 69 ? -16.156 -2.893 20.422 1 89.75 69 LYS B CA 1
ATOM 5384 C C . LYS B 1 69 ? -16.594 -2.172 19.156 1 89.75 69 LYS B C 1
ATOM 5386 O O . LYS B 1 69 ? -17.766 -2.227 18.766 1 89.75 69 LYS B O 1
ATOM 5391 N N . THR B 1 70 ? -15.773 -1.484 18.547 1 92.81 70 THR B N 1
ATOM 5392 C CA . THR B 1 70 ? -16.031 -0.692 17.344 1 92.81 70 THR B CA 1
ATOM 5393 C C . THR B 1 70 ? -15.031 -1.028 16.25 1 92.81 70 THR B C 1
ATOM 5395 O O . THR B 1 70 ? -14.047 -1.727 16.5 1 92.81 70 THR B O 1
ATOM 5398 N N . PRO B 1 71 ? -15.32 -0.577 15.008 1 95.56 71 PRO B N 1
ATOM 5399 C CA . PRO B 1 71 ? -14.367 -0.807 13.914 1 95.56 71 PRO B CA 1
ATOM 5400 C C . PRO B 1 71 ? -13.094 0.027 14.062 1 95.56 71 PRO B C 1
ATOM 5402 O O . PRO B 1 71 ? -12.211 -0.033 13.203 1 95.56 71 PRO B O 1
ATOM 5405 N N . ARG B 1 72 ? -12.953 0.856 15.109 1 96.12 72 ARG B N 1
ATOM 5406 C CA . ARG B 1 72 ? -11.797 1.692 15.406 1 96.12 72 ARG B CA 1
ATOM 5407 C C . ARG B 1 72 ? -10.844 0.992 16.375 1 96.12 72 ARG B C 1
ATOM 5409 O O . ARG B 1 72 ? -11.281 0.436 17.375 1 96.12 72 ARG B O 1
ATOM 5416 N N . PHE B 1 73 ? -9.539 0.971 16 1 95.5 73 PHE B N 1
ATOM 5417 C CA . PHE B 1 73 ? -8.602 0.159 16.766 1 95.5 73 PHE B CA 1
ATOM 5418 C C . PHE B 1 73 ? -7.324 0.939 17.062 1 95.5 73 PHE B C 1
ATOM 5420 O O . PHE B 1 73 ? -6.57 1.276 16.156 1 95.5 73 PHE B O 1
ATOM 5427 N N . ALA B 1 74 ? -7.121 1.384 18.312 1 95.38 74 ALA B N 1
ATOM 5428 C CA . ALA B 1 74 ? -5.883 1.954 18.828 1 95.38 74 ALA B CA 1
ATOM 5429 C C . ALA B 1 74 ? -5.133 0.942 19.688 1 95.38 74 ALA B C 1
ATOM 5431 O O . ALA B 1 74 ? -5.742 0.199 20.453 1 95.38 74 ALA B O 1
ATOM 5432 N N . TYR B 1 75 ? -3.756 0.886 19.5 1 95.62 75 TYR B N 1
ATOM 5433 C CA . TYR B 1 75 ? -3.096 -0.191 20.234 1 95.62 75 TYR B CA 1
ATOM 5434 C C . TYR B 1 75 ? -1.619 0.122 20.438 1 95.62 75 TYR B C 1
ATOM 5436 O O . TYR B 1 75 ? -1.062 1.001 19.781 1 95.62 75 TYR B O 1
ATOM 5444 N N . LYS B 1 76 ? -0.988 -0.454 21.422 1 96.38 76 LYS B N 1
ATOM 5445 C CA . LYS B 1 76 ? 0.436 -0.483 21.734 1 96.38 76 LYS B CA 1
ATOM 5446 C C . LYS B 1 76 ? 0.846 -1.841 22.297 1 96.38 76 LYS B C 1
ATOM 5448 O O . LYS B 1 76 ? 0.003 -2.721 22.484 1 96.38 76 LYS B O 1
ATOM 5453 N N . PHE B 1 77 ? 2.131 -2.008 22.453 1 97.25 77 PHE B N 1
ATOM 5454 C CA . PHE B 1 77 ? 2.643 -3.281 22.938 1 97.25 77 PHE B CA 1
ATOM 5455 C C . PHE B 1 77 ? 3.385 -3.096 24.266 1 97.25 77 PHE B C 1
ATOM 5457 O O . PHE B 1 77 ? 4.18 -2.164 24.406 1 97.25 77 PHE B O 1
ATOM 5464 N N . LEU B 1 78 ? 3.064 -3.887 25.203 1 96.75 78 LEU B N 1
ATOM 5465 C CA . LEU B 1 78 ? 3.846 -4.016 26.438 1 96.75 78 LEU B CA 1
ATOM 5466 C C . LEU B 1 78 ? 4.73 -5.258 26.375 1 96.75 78 LEU B C 1
ATOM 5468 O O . LEU B 1 78 ? 4.23 -6.383 26.312 1 96.75 78 LEU B O 1
ATOM 5472 N N . ILE B 1 79 ? 6.02 -5.051 26.453 1 97.81 79 ILE B N 1
ATOM 5473 C CA . ILE B 1 79 ? 6.992 -6.129 26.312 1 97.81 79 ILE B CA 1
ATOM 5474 C C . ILE B 1 79 ? 7.672 -6.387 27.656 1 97.81 79 ILE B C 1
ATOM 5476 O O . ILE B 1 79 ? 8.352 -5.508 28.188 1 97.81 79 ILE B O 1
ATOM 5480 N N . GLU B 1 80 ? 7.461 -7.48 28.203 1 97.5 80 GLU B N 1
ATOM 5481 C CA . GLU B 1 80 ? 8.188 -7.906 29.391 1 97.5 80 GLU B CA 1
ATOM 5482 C C . GLU B 1 80 ? 9.492 -8.609 29.031 1 97.5 80 GLU B C 1
ATOM 5484 O O . GLU B 1 80 ? 9.484 -9.609 28.312 1 97.5 80 GLU B O 1
ATOM 5489 N N . LEU B 1 81 ? 10.555 -8.102 29.516 1 96.88 81 LEU B N 1
ATOM 5490 C CA . LEU B 1 81 ? 11.867 -8.672 29.219 1 96.88 81 LEU B CA 1
ATOM 5491 C C . LEU B 1 81 ? 12.211 -9.773 30.219 1 96.88 81 LEU B C 1
ATOM 5493 O O . LEU B 1 81 ? 11.547 -9.922 31.234 1 96.88 81 LEU B O 1
ATOM 5497 N N . LEU B 1 82 ? 13.258 -10.492 29.938 1 96.38 82 LEU B N 1
ATOM 5498 C CA . LEU B 1 82 ? 13.68 -11.625 30.75 1 96.38 82 LEU B CA 1
ATOM 5499 C C . LEU B 1 82 ? 14.133 -11.164 32.125 1 96.38 82 LEU B C 1
ATOM 5501 O O . LEU B 1 82 ? 14.016 -11.906 33.094 1 96.38 82 LEU B O 1
ATOM 5505 N N . ASP B 1 83 ? 14.648 -9.945 32.219 1 94.94 83 ASP B N 1
ATOM 5506 C CA . ASP B 1 83 ? 15.133 -9.445 33.5 1 94.94 83 ASP B CA 1
ATOM 5507 C C . ASP B 1 83 ? 13.984 -8.891 34.344 1 94.94 83 ASP B C 1
ATOM 5509 O O . ASP B 1 83 ? 14.211 -8.375 35.438 1 94.94 83 ASP B O 1
ATOM 5513 N N . GLY B 1 84 ? 12.773 -8.969 33.781 1 93.94 84 GLY B N 1
ATOM 5514 C CA . GLY B 1 84 ? 11.602 -8.555 34.531 1 93.94 84 GLY B CA 1
ATOM 5515 C C . GLY B 1 84 ? 11.18 -7.125 34.25 1 93.94 84 GLY B C 1
ATOM 5516 O O . GLY B 1 84 ? 10.086 -6.703 34.625 1 93.94 84 GLY B O 1
ATOM 5517 N N . SER B 1 85 ? 12.031 -6.43 33.531 1 94.56 85 SER B N 1
ATOM 5518 C CA . SER B 1 85 ? 11.68 -5.059 33.188 1 94.56 85 SER B CA 1
ATOM 5519 C C . SER B 1 85 ? 10.68 -5.016 32.031 1 94.56 85 SER B C 1
ATOM 5521 O O . SER B 1 85 ? 10.477 -6.02 31.344 1 94.56 85 SER B O 1
ATOM 5523 N N . PHE B 1 86 ? 10.023 -3.879 31.953 1 94.81 86 PHE B N 1
ATOM 5524 C CA . PHE B 1 86 ? 9.016 -3.713 30.922 1 94.81 86 PHE B CA 1
ATOM 5525 C C . PHE B 1 86 ? 9.398 -2.59 29.969 1 94.81 86 PHE B C 1
ATOM 5527 O O . PHE B 1 86 ? 10.062 -1.628 30.359 1 94.81 86 PHE B O 1
ATOM 5534 N N . LYS B 1 87 ? 9.062 -2.777 28.703 1 95.88 87 LYS B N 1
ATOM 5535 C CA . LYS B 1 87 ? 9.141 -1.74 27.672 1 95.88 87 LYS B CA 1
ATOM 5536 C C . LYS B 1 87 ? 7.801 -1.565 26.969 1 95.88 87 LYS B C 1
ATOM 5538 O O . LYS B 1 87 ? 7.02 -2.512 26.875 1 95.88 87 LYS B O 1
ATOM 5543 N N . ILE B 1 88 ? 7.555 -0.347 26.578 1 95.19 88 ILE B N 1
ATOM 5544 C CA . ILE B 1 88 ? 6.387 -0.05 25.766 1 95.19 88 ILE B CA 1
ATOM 5545 C C . ILE B 1 88 ? 6.82 0.208 24.328 1 95.19 88 ILE B C 1
ATOM 5547 O O . ILE B 1 88 ? 7.836 0.862 24.078 1 95.19 88 ILE B O 1
ATOM 5551 N N . PHE B 1 89 ? 6.191 -0.421 23.406 1 96.56 89 PHE B N 1
ATOM 5552 C CA . PHE B 1 89 ? 6.406 -0.141 22 1 96.56 89 PHE B CA 1
ATOM 5553 C C . PHE B 1 89 ? 5.176 0.512 21.375 1 96.56 89 PHE B C 1
ATOM 5555 O O . PHE B 1 89 ? 4.125 -0.119 21.266 1 96.56 89 PHE B O 1
ATOM 5562 N N . ASN B 1 90 ? 5.266 1.789 21.078 1 95.06 90 ASN B N 1
ATOM 5563 C CA . ASN B 1 90 ? 4.184 2.562 20.484 1 95.06 90 ASN B CA 1
ATOM 5564 C C . ASN B 1 90 ? 4.598 3.162 19.141 1 95.06 90 ASN B C 1
ATOM 5566 O O . ASN B 1 90 ? 5.598 2.746 18.547 1 95.06 90 ASN B O 1
ATOM 5570 N N . GLN B 1 91 ? 3.799 4.07 18.562 1 95 91 GLN B N 1
ATOM 5571 C CA . GLN B 1 91 ? 4.039 4.523 17.203 1 95 91 GLN B CA 1
ATOM 5572 C C . GLN B 1 91 ? 5.336 5.32 17.109 1 95 91 GLN B C 1
ATOM 5574 O O . GLN B 1 91 ? 5.844 5.559 16 1 95 91 GLN B O 1
ATOM 5579 N N . PHE B 1 92 ? 5.953 5.73 18.25 1 94.25 92 PHE B N 1
ATOM 5580 C CA . PHE B 1 92 ? 7.203 6.48 18.25 1 94.25 92 PHE B CA 1
ATOM 5581 C C . PHE B 1 92 ? 8.391 5.555 18.453 1 94.25 92 PHE B C 1
ATOM 5583 O O . PHE B 1 92 ? 9.547 5.98 18.359 1 94.25 92 PHE B O 1
ATOM 5590 N N . GLY B 1 93 ? 8.125 4.281 18.75 1 93.19 93 GLY B N 1
ATOM 5591 C CA . GLY B 1 93 ? 9.188 3.32 19.016 1 93.19 93 GLY B CA 1
ATOM 5592 C C . GLY B 1 93 ? 9.188 2.803 20.438 1 93.19 93 GLY B C 1
ATOM 5593 O O . GLY B 1 93 ? 8.148 2.779 21.094 1 93.19 93 GLY B O 1
ATOM 5594 N N . LEU B 1 94 ? 10.281 2.258 20.844 1 93.12 94 LEU B N 1
ATOM 5595 C CA . LEU B 1 94 ? 10.445 1.673 22.172 1 93.12 94 LEU B CA 1
ATOM 5596 C C . LEU B 1 94 ? 10.562 2.76 23.234 1 93.12 94 LEU B C 1
ATOM 5598 O O . LEU B 1 94 ? 11.25 3.76 23.031 1 93.12 94 LEU B O 1
ATOM 5602 N N . ALA B 1 95 ? 9.812 2.631 24.297 1 91.38 95 ALA B N 1
ATOM 5603 C CA . ALA B 1 95 ? 9.867 3.576 25.406 1 91.38 95 ALA B CA 1
ATOM 5604 C C . ALA B 1 95 ? 9.891 2.844 26.75 1 91.38 95 ALA B C 1
ATOM 5606 O O . ALA B 1 95 ? 9.445 1.697 26.844 1 91.38 95 ALA B O 1
ATOM 5607 N N . ASP B 1 96 ? 10.328 3.516 27.766 1 87.56 96 ASP B N 1
ATOM 5608 C CA . ASP B 1 96 ? 10.43 2.934 29.094 1 87.56 96 ASP B CA 1
ATOM 5609 C C . ASP B 1 96 ? 9.125 3.096 29.875 1 87.56 96 ASP B C 1
ATOM 5611 O O . ASP B 1 96 ? 8.82 2.297 30.766 1 87.56 96 ASP B O 1
ATOM 5615 N N . THR B 1 97 ? 8.477 4.168 29.547 1 79.56 97 THR B N 1
ATOM 5616 C CA . THR B 1 97 ? 7.258 4.434 30.297 1 79.56 97 THR B CA 1
ATOM 5617 C C . THR B 1 97 ? 6.07 4.637 29.359 1 79.56 97 THR B C 1
ATOM 5619 O O . THR B 1 97 ? 6.242 5.008 28.203 1 79.56 97 THR B O 1
ATOM 5622 N N . GLU B 1 98 ? 4.984 4.117 29.891 1 70.62 98 GLU B N 1
ATOM 5623 C CA . GLU B 1 98 ? 3.729 4.289 29.172 1 70.62 98 GLU B CA 1
ATOM 5624 C C . GLU B 1 98 ? 3.113 5.656 29.438 1 70.62 98 GLU B C 1
ATOM 5626 O O . GLU B 1 98 ? 3.061 6.102 30.594 1 70.62 98 GLU B O 1
ATOM 5631 N N . GLU B 1 99 ? 2.908 6.379 28.312 1 67.19 99 GLU B N 1
ATOM 5632 C CA . GLU B 1 99 ? 2.002 7.516 28.453 1 67.19 99 GLU B CA 1
ATOM 5633 C C . GLU B 1 99 ? 0.649 7.227 27.812 1 67.19 99 GLU B C 1
ATOM 5635 O O . GLU B 1 99 ? 0.579 6.57 26.766 1 67.19 99 GLU B O 1
ATOM 5640 N N . ASN B 1 100 ? -0.422 6.898 28.641 1 63.81 100 ASN B N 1
ATOM 5641 C CA . ASN B 1 100 ? -1.757 6.641 28.109 1 63.81 100 ASN B CA 1
ATOM 5642 C C . ASN B 1 100 ? -2.326 7.863 27.406 1 63.81 100 ASN B C 1
ATOM 5644 O O . ASN B 1 100 ? -3.232 8.523 27.922 1 63.81 100 ASN B O 1
ATOM 5648 N N . LEU B 1 101 ? -1.645 8.062 26.188 1 68 101 LEU B N 1
ATOM 5649 C CA . LEU B 1 101 ? -2.084 9.227 25.438 1 68 101 LEU B CA 1
ATOM 5650 C C . LEU B 1 101 ? -2.631 8.82 24.062 1 68 101 LEU B C 1
ATOM 5652 O O . LEU B 1 101 ? -2.229 7.793 23.516 1 68 101 LEU B O 1
ATOM 5656 N N . TYR B 1 102 ? -3.58 9.555 23.734 1 69.62 102 TYR B N 1
ATOM 5657 C CA . TYR B 1 102 ? -4.234 9.398 22.438 1 69.62 102 TYR B CA 1
ATOM 5658 C C . TYR B 1 102 ? -3.207 9.305 21.312 1 69.62 102 TYR B C 1
ATOM 5660 O O . TYR B 1 102 ? -3.309 8.445 20.438 1 69.62 102 TYR B O 1
ATOM 5668 N N . PHE B 1 103 ? -2.201 9.992 21.438 1 83 103 PHE B N 1
ATOM 5669 C CA . PHE B 1 103 ? -1.297 10.156 20.297 1 83 103 PHE B CA 1
ATOM 5670 C C . PHE B 1 103 ? -0.214 9.086 20.312 1 83 103 PHE B C 1
ATOM 5672 O O . PHE B 1 103 ? 0.515 8.922 19.328 1 83 103 PHE B O 1
ATOM 5679 N N . ASP B 1 104 ? -0.082 8.312 21.375 1 88.94 104 ASP B N 1
ATOM 5680 C CA . ASP B 1 104 ? 1.044 7.391 21.469 1 88.94 104 ASP B CA 1
ATOM 5681 C C . ASP B 1 104 ? 0.728 6.066 20.781 1 88.94 104 ASP B C 1
ATOM 5683 O O . ASP B 1 104 ? 1.637 5.348 20.359 1 88.94 104 ASP B O 1
ATOM 5687 N N . ALA B 1 105 ? -0.551 5.828 20.609 1 93.12 105 ALA B N 1
ATOM 5688 C CA . ALA B 1 105 ? -0.948 4.504 20.141 1 93.12 105 ALA B CA 1
ATOM 5689 C C . ALA B 1 105 ? -0.838 4.406 18.625 1 93.12 105 ALA B C 1
ATOM 5691 O O . ALA B 1 105 ? -1.029 5.398 17.906 1 93.12 105 ALA B O 1
ATOM 5692 N N . PHE B 1 106 ? -0.462 3.205 18.125 1 96 106 PHE B N 1
ATOM 5693 C CA . PHE B 1 106 ? -0.728 2.889 16.734 1 96 106 PHE B CA 1
ATOM 5694 C C . PHE B 1 106 ? -2.221 2.963 16.438 1 96 106 PHE B C 1
ATOM 5696 O O . PHE B 1 106 ? -3.047 2.734 17.328 1 96 106 PHE B O 1
ATOM 5703 N N . GLN B 1 107 ? -2.496 3.326 15.219 1 95.94 107 GLN B N 1
ATOM 5704 C CA . GLN B 1 107 ? -3.91 3.447 14.883 1 95.94 107 GLN B CA 1
ATOM 5705 C C . GLN B 1 107 ? -4.262 2.576 13.68 1 95.94 107 GLN B C 1
ATOM 5707 O O . GLN B 1 107 ? -3.531 2.559 12.68 1 95.94 107 GLN B O 1
ATOM 5712 N N . PHE B 1 108 ? -5.227 1.754 13.719 1 96.44 108 PHE B N 1
ATOM 5713 C CA . PHE B 1 108 ? -6.086 1.309 12.633 1 96.44 108 PHE B CA 1
ATOM 5714 C C . PHE B 1 108 ? -7.414 2.057 12.648 1 96.44 108 PHE B C 1
ATOM 5716 O O . PHE B 1 108 ? -8.367 1.628 13.305 1 96.44 108 PHE B O 1
ATOM 5723 N N . PRO B 1 109 ? -7.461 3.135 11.953 1 96.06 109 PRO B N 1
ATOM 5724 C CA . PRO B 1 109 ? -8.453 4.172 12.25 1 96.06 109 PRO B CA 1
ATOM 5725 C C . PRO B 1 109 ? -9.891 3.662 12.148 1 96.06 109 PRO B C 1
ATOM 5727 O O . PRO B 1 109 ? -10.711 3.949 13.023 1 96.06 109 PRO B O 1
ATOM 5730 N N . TYR B 1 110 ? -10.273 2.967 11.188 1 97.19 110 TYR B N 1
ATOM 5731 C CA . TYR B 1 110 ? -11.617 2.449 10.977 1 97.19 110 TYR B CA 1
ATOM 5732 C C . TYR B 1 110 ? -11.625 1.339 9.938 1 97.19 110 TYR B C 1
ATOM 5734 O O . TYR B 1 110 ? -11.188 1.545 8.797 1 97.19 110 TYR B O 1
ATOM 5742 N N . ALA B 1 111 ? -12.078 0.174 10.266 1 97.38 111 ALA B N 1
ATOM 5743 C CA . ALA B 1 111 ? -12.125 -0.957 9.344 1 97.38 111 ALA B CA 1
ATOM 5744 C C . ALA B 1 111 ? -13.305 -0.83 8.383 1 97.38 111 ALA B C 1
ATOM 5746 O O . ALA B 1 111 ? -14.375 -1.398 8.617 1 97.38 111 ALA B O 1
ATOM 5747 N N . ASN B 1 112 ? -13.102 -0.115 7.281 1 97.5 112 ASN B N 1
ATOM 5748 C CA . ASN B 1 112 ? -14.102 -0.034 6.223 1 97.5 112 ASN B CA 1
ATOM 5749 C C . ASN B 1 112 ? -14.125 -1.305 5.379 1 97.5 112 ASN B C 1
ATOM 5751 O O . ASN B 1 112 ? -13.312 -2.205 5.574 1 97.5 112 ASN B O 1
ATOM 5755 N N . GLU B 1 113 ? -15.086 -1.405 4.453 1 95.12 113 GLU B N 1
ATOM 5756 C CA . GLU B 1 113 ? -15.188 -2.561 3.566 1 95.12 113 GLU B CA 1
ATOM 5757 C C . GLU B 1 113 ? -13.906 -2.758 2.768 1 95.12 113 GLU B C 1
ATOM 5759 O O . GLU B 1 113 ? -13.461 -3.891 2.557 1 95.12 113 GLU B O 1
ATOM 5764 N N . ALA B 1 114 ? -13.258 -1.708 2.369 1 94.88 114 ALA B N 1
ATOM 5765 C CA . ALA B 1 114 ? -12.047 -1.765 1.565 1 94.88 114 ALA B CA 1
ATOM 5766 C C . ALA B 1 114 ? -10.883 -2.354 2.365 1 94.88 114 ALA B C 1
ATOM 5768 O O . ALA B 1 114 ? -9.875 -2.77 1.792 1 94.88 114 ALA B O 1
ATOM 5769 N N . ASP B 1 115 ? -10.953 -2.371 3.711 1 96.06 115 ASP B N 1
ATOM 5770 C CA . ASP B 1 115 ? -9.875 -2.832 4.578 1 96.06 115 ASP B CA 1
ATOM 5771 C C . ASP B 1 115 ? -10.016 -4.32 4.883 1 96.06 115 ASP B C 1
ATOM 5773 O O . ASP B 1 115 ? -9.125 -4.922 5.488 1 96.06 115 ASP B O 1
ATOM 5777 N N . ILE B 1 116 ? -11.086 -4.906 4.5 1 96.56 116 ILE B N 1
ATOM 5778 C CA . ILE B 1 116 ? -11.383 -6.297 4.828 1 96.56 116 ILE B CA 1
ATOM 5779 C C . ILE B 1 116 ? -11.32 -7.152 3.564 1 96.56 116 ILE B C 1
ATOM 5781 O O . ILE B 1 116 ? -12.117 -6.973 2.643 1 96.56 116 ILE B O 1
ATOM 5785 N N . PHE B 1 117 ? -10.367 -8.031 3.527 1 96.25 117 PHE B N 1
ATOM 5786 C CA . PHE B 1 117 ? -10.242 -8.945 2.395 1 96.25 117 PHE B CA 1
ATOM 5787 C C . PHE B 1 117 ? -11.242 -10.094 2.516 1 96.25 117 PHE B C 1
ATOM 5789 O O . PHE B 1 117 ? -11.305 -10.758 3.549 1 96.25 117 PHE B O 1
ATOM 5796 N N . GLU B 1 118 ? -11.953 -10.273 1.473 1 93.31 118 GLU B N 1
ATOM 5797 C CA . GLU B 1 118 ? -12.891 -11.383 1.411 1 93.31 118 GLU B CA 1
ATOM 5798 C C . GLU B 1 118 ? -12.445 -12.43 0.394 1 93.31 118 GLU B C 1
ATOM 5800 O O . GLU B 1 118 ? -12.438 -12.172 -0.811 1 93.31 118 GLU B O 1
ATOM 5805 N N . LYS B 1 119 ? -12.125 -13.57 0.855 1 93.5 119 LYS B N 1
ATOM 5806 C CA . LYS B 1 119 ? -11.703 -14.68 0.009 1 93.5 119 LYS B CA 1
ATOM 5807 C C . LYS B 1 119 ? -12.883 -15.289 -0.736 1 93.5 119 LYS B C 1
ATOM 5809 O O . LYS B 1 119 ? -13.961 -15.469 -0.163 1 93.5 119 LYS B O 1
ATOM 5814 N N . PRO B 1 120 ? -12.703 -15.609 -2.076 1 95.5 120 PRO B N 1
ATOM 5815 C CA . PRO B 1 120 ? -13.766 -16.344 -2.756 1 95.5 120 PRO B CA 1
ATOM 5816 C C . PRO B 1 120 ? -14.125 -17.656 -2.043 1 95.5 120 PRO B C 1
ATOM 5818 O O . PRO B 1 120 ? -13.234 -18.406 -1.639 1 95.5 120 PRO B O 1
ATOM 5821 N N . SER B 1 121 ? -15.375 -17.938 -1.915 1 91.5 121 SER B N 1
ATOM 5822 C CA . SER B 1 121 ? -15.859 -19.047 -1.096 1 91.5 121 SER B CA 1
ATOM 5823 C C . SER B 1 121 ? -15.359 -20.375 -1.633 1 91.5 121 SER B C 1
ATOM 5825 O O . SER B 1 121 ? -15.047 -21.281 -0.86 1 91.5 121 SER B O 1
ATOM 5827 N N . PHE B 1 122 ? -15.234 -20.453 -2.918 1 91 122 PHE B N 1
ATOM 5828 C CA . PHE B 1 122 ? -14.906 -21.75 -3.48 1 91 122 PHE B CA 1
ATOM 5829 C C . PHE B 1 122 ? -13.398 -22 -3.459 1 91 122 PHE B C 1
ATOM 5831 O O . PHE B 1 122 ? -12.93 -23.062 -3.854 1 91 122 PHE B O 1
ATOM 5838 N N . ALA B 1 123 ? -12.648 -20.953 -3.029 1 90.81 123 ALA B N 1
ATOM 5839 C CA . ALA B 1 123 ? -11.195 -21.094 -3.01 1 90.81 123 ALA B CA 1
ATOM 5840 C C . ALA B 1 123 ? -10.766 -22.156 -1.995 1 90.81 123 ALA B C 1
ATOM 5842 O O . ALA B 1 123 ? -9.68 -22.734 -2.113 1 90.81 123 ALA B O 1
ATOM 5843 N N . GLU B 1 124 ? -11.555 -22.406 -1.017 1 88.44 124 GLU B N 1
ATOM 5844 C CA . GLU B 1 124 ? -11.25 -23.406 0 1 88.44 124 GLU B CA 1
ATOM 5845 C C . GLU B 1 124 ? -11.289 -24.812 -0.585 1 88.44 124 GLU B C 1
ATOM 5847 O O . GLU B 1 124 ? -12.281 -25.203 -1.208 1 88.44 124 GLU B O 1
ATOM 5852 N N . GLY B 1 125 ? -10.219 -25.531 -0.416 1 91.75 125 GLY B N 1
ATOM 5853 C CA . GLY B 1 125 ? -10.164 -26.906 -0.877 1 91.75 125 GLY B CA 1
ATOM 5854 C C . GLY B 1 125 ? -9.93 -27.031 -2.371 1 91.75 125 GLY B C 1
ATOM 5855 O O . GLY B 1 125 ? -9.977 -28.125 -2.928 1 91.75 125 GLY B O 1
ATOM 5856 N N . LEU B 1 126 ? -9.664 -25.938 -2.979 1 96.19 126 LEU B N 1
ATOM 5857 C CA . LEU B 1 126 ? -9.477 -25.906 -4.426 1 96.19 126 LEU B CA 1
ATOM 5858 C C . LEU B 1 126 ? -8.172 -26.578 -4.82 1 96.19 126 LEU B C 1
ATOM 5860 O O . LEU B 1 126 ? -7.145 -26.391 -4.16 1 96.19 126 LEU B O 1
ATOM 5864 N N . VAL B 1 127 ? -8.18 -27.422 -5.777 1 98.44 127 VAL B N 1
ATOM 5865 C CA . VAL B 1 127 ? -7.027 -28 -6.453 1 98.44 127 VAL B CA 1
ATOM 5866 C C . VAL B 1 127 ? -7.105 -27.719 -7.949 1 98.44 127 VAL B C 1
ATOM 5868 O O . VAL B 1 127 ? -7.984 -28.234 -8.641 1 98.44 127 VAL B O 1
ATOM 5871 N N . VAL B 1 128 ? -6.203 -26.922 -8.438 1 98.81 128 VAL B N 1
ATOM 5872 C CA . VAL B 1 128 ? -6.266 -26.406 -9.805 1 98.81 128 VAL B CA 1
ATOM 5873 C C . VAL B 1 128 ? -5.379 -27.25 -10.719 1 98.81 128 VAL B C 1
ATOM 5875 O O . VAL B 1 128 ? -4.289 -27.672 -10.32 1 98.81 128 VAL B O 1
ATOM 5878 N N . TYR B 1 129 ? -5.875 -27.578 -11.875 1 98.88 129 TYR B N 1
ATOM 5879 C CA . TYR B 1 129 ? -5.148 -28.297 -12.922 1 98.88 129 TYR B CA 1
ATOM 5880 C C . TYR B 1 129 ? -4.906 -27.391 -14.125 1 98.88 129 TYR B C 1
ATOM 5882 O O . TYR B 1 129 ? -5.859 -26.922 -14.758 1 98.88 129 TYR B O 1
ATOM 5890 N N . GLU B 1 130 ? -3.662 -27.047 -14.398 1 98.88 130 GLU B N 1
ATOM 5891 C CA . GLU B 1 130 ? -3.326 -26.203 -15.531 1 98.88 130 GLU B CA 1
ATOM 5892 C C . GLU B 1 130 ? -3.232 -27.016 -16.828 1 98.88 130 GLU B C 1
ATOM 5894 O O . GLU B 1 130 ? -2.473 -27.984 -16.891 1 98.88 130 GLU B O 1
ATOM 5899 N N . ILE B 1 131 ? -3.945 -26.547 -17.812 1 98.69 131 ILE B N 1
ATOM 5900 C CA . ILE B 1 131 ? -3.986 -27.25 -19.094 1 98.69 131 ILE B CA 1
ATOM 5901 C C . ILE B 1 131 ? -3.51 -26.312 -20.203 1 98.69 131 ILE B C 1
ATOM 5903 O O . ILE B 1 131 ? -3.959 -25.172 -20.312 1 98.69 131 ILE B O 1
ATOM 5907 N N . PHE B 1 132 ? -2.521 -26.734 -20.922 1 98.25 132 PHE B N 1
ATOM 5908 C CA . PHE B 1 132 ? -2.184 -26.172 -22.234 1 98.25 132 PHE B CA 1
ATOM 5909 C C . PHE B 1 132 ? -2.998 -26.844 -23.328 1 98.25 132 PHE B C 1
ATOM 5911 O O . PHE B 1 132 ? -2.646 -27.938 -23.797 1 98.25 132 PHE B O 1
ATOM 5918 N N . PRO B 1 133 ? -4.07 -26.203 -23.781 1 97.25 133 PRO B N 1
ATOM 5919 C CA . PRO B 1 133 ? -5.098 -26.891 -24.547 1 97.25 133 PRO B CA 1
ATOM 5920 C C . PRO B 1 133 ? -4.527 -27.609 -25.781 1 97.25 133 PRO B C 1
ATOM 5922 O O . PRO B 1 133 ? -4.848 -28.781 -26.016 1 97.25 133 PRO B O 1
ATOM 5925 N N . ASP B 1 134 ? -3.627 -27.062 -26.5 1 95.44 134 ASP B N 1
ATOM 5926 C CA . ASP B 1 134 ? -3.072 -27.609 -27.734 1 95.44 134 ASP B CA 1
ATOM 5927 C C . ASP B 1 134 ? -2.27 -28.875 -27.438 1 95.44 134 ASP B C 1
ATOM 5929 O O . ASP B 1 134 ? -2.027 -29.688 -28.344 1 95.44 134 ASP B O 1
ATOM 5933 N N . ARG B 1 135 ? -1.916 -29.094 -26.234 1 96.62 135 ARG B N 1
ATOM 5934 C CA . ARG B 1 135 ? -0.986 -30.156 -25.875 1 96.62 135 ARG B CA 1
ATOM 5935 C C . ARG B 1 135 ? -1.672 -31.219 -25.016 1 96.62 135 ARG B C 1
ATOM 5937 O O . ARG B 1 135 ? -1.05 -32.219 -24.625 1 96.62 135 ARG B O 1
ATOM 5944 N N . PHE B 1 136 ? -2.969 -31.141 -24.781 1 97.88 136 PHE B N 1
ATOM 5945 C CA . PHE B 1 136 ? -3.58 -31.938 -23.719 1 97.88 136 PHE B CA 1
ATOM 5946 C C . PHE B 1 136 ? -4.227 -33.188 -24.297 1 97.88 136 PHE B C 1
ATOM 5948 O O . PHE B 1 136 ? -3.902 -34.312 -23.891 1 97.88 136 PHE B O 1
ATOM 5955 N N . LYS B 1 137 ? -5.164 -33.031 -25.281 1 96.75 137 LYS B N 1
ATOM 5956 C CA . LYS B 1 137 ? -5.855 -34.156 -25.875 1 96.75 137 LYS B CA 1
ATOM 5957 C C . LYS B 1 137 ? -6.578 -33.75 -27.156 1 96.75 137 LYS B C 1
ATOM 5959 O O . LYS B 1 137 ? -7.273 -32.719 -27.188 1 96.75 137 LYS B O 1
ATOM 5964 N N . ARG B 1 138 ? -6.402 -34.562 -28.203 1 93.69 138 ARG B N 1
ATOM 5965 C CA . ARG B 1 138 ? -7.195 -34.375 -29.422 1 93.69 138 ARG B CA 1
ATOM 5966 C C . ARG B 1 138 ? -8.562 -35.031 -29.266 1 93.69 138 ARG B C 1
ATOM 5968 O O . ARG B 1 138 ? -8.664 -36.219 -28.891 1 93.69 138 ARG B O 1
ATOM 5975 N N . GLY B 1 139 ? -9.547 -34.125 -29.547 1 90.75 139 GLY B N 1
ATOM 5976 C CA . GLY B 1 139 ? -10.891 -34.688 -29.531 1 90.75 139 GLY B CA 1
ATOM 5977 C C . GLY B 1 139 ? -11.164 -35.594 -30.734 1 90.75 139 GLY B C 1
ATOM 5978 O O . GLY B 1 139 ? -10.32 -35.719 -31.625 1 90.75 139 GLY B O 1
ATOM 5979 N N . LYS B 1 140 ? -12.273 -36.281 -30.703 1 84.06 140 LYS B N 1
ATOM 5980 C CA . LYS B 1 140 ? -12.68 -37.219 -31.766 1 84.06 140 LYS B CA 1
ATOM 5981 C C . LYS B 1 140 ? -13.055 -36.438 -33.031 1 84.06 140 LYS B C 1
ATOM 5983 O O . LYS B 1 140 ? -12.984 -37 -34.156 1 84.06 140 LYS B O 1
ATOM 5988 N N . LYS B 1 141 ? -13.336 -35.219 -32.781 1 73.88 141 LYS B N 1
ATOM 5989 C CA . LYS B 1 141 ? -13.688 -34.406 -33.938 1 73.88 141 LYS B CA 1
ATOM 5990 C C . LYS B 1 141 ? -12.445 -34.031 -34.75 1 73.88 141 LYS B C 1
ATOM 5992 O O . LYS B 1 141 ? -11.391 -33.75 -34.188 1 73.88 141 LYS B O 1
ATOM 5997 N N . GLU B 1 142 ? -12.594 -34.25 -36.031 1 66 142 GLU B N 1
ATOM 5998 C CA . GLU B 1 142 ? -11.469 -33.938 -36.906 1 66 142 GLU B CA 1
ATOM 5999 C C . GLU B 1 142 ? -11.141 -32.438 -36.844 1 66 142 GLU B C 1
ATOM 6001 O O . GLU B 1 142 ? -12.039 -31.594 -36.906 1 66 142 GLU B O 1
ATOM 6006 N N . VAL B 1 143 ? -9.898 -32.156 -36.25 1 64.56 143 VAL B N 1
ATOM 6007 C CA . VAL B 1 143 ? -9.391 -30.781 -36.219 1 64.56 143 VAL B CA 1
ATOM 6008 C C . VAL B 1 143 ? -8.867 -30.406 -37.625 1 64.56 143 VAL B C 1
ATOM 6010 O O . VAL B 1 143 ? -8.031 -31.109 -38.188 1 64.56 143 VAL B O 1
ATOM 6013 N N . HIS B 1 144 ? -9.602 -29.516 -38.312 1 59.53 144 HIS B N 1
ATOM 6014 C CA . HIS B 1 144 ? -9.133 -29.125 -39.656 1 59.53 144 HIS B CA 1
ATOM 6015 C C . HIS B 1 144 ? -8 -28.094 -39.562 1 59.53 144 HIS B C 1
ATOM 6017 O O . HIS B 1 144 ? -8.211 -26.969 -39.094 1 59.53 144 HIS B O 1
ATOM 6023 N N . SER B 1 145 ? -6.699 -28.5 -39.219 1 65.81 145 SER B N 1
ATOM 6024 C CA . SER B 1 145 ? -5.551 -27.609 -39.375 1 65.81 145 SER B CA 1
ATOM 6025 C C . SER B 1 145 ? -4.598 -28.125 -40.438 1 65.81 145 SER B C 1
ATOM 6027 O O . SER B 1 145 ? -4.32 -29.312 -40.531 1 65.81 145 SER B O 1
ATOM 6029 N N . PRO B 1 146 ? -4.246 -27.328 -41.469 1 61.09 146 PRO B N 1
ATOM 6030 C CA . PRO B 1 146 ? -3.318 -27.812 -42.5 1 61.09 146 PRO B CA 1
ATOM 6031 C C . PRO B 1 146 ? -1.959 -28.203 -41.906 1 61.09 146 PRO B C 1
ATOM 6033 O O . PRO B 1 146 ? -1.191 -28.922 -42.562 1 61.09 146 PRO B O 1
ATOM 6036 N N . LYS B 1 147 ? -1.559 -27.969 -40.719 1 79 147 LYS B N 1
ATOM 6037 C CA . LYS B 1 147 ? -0.189 -28.156 -40.219 1 79 147 LYS B CA 1
ATOM 6038 C C . LYS B 1 147 ? -0.169 -28.688 -38.812 1 79 147 LYS B C 1
ATOM 6040 O O . LYS B 1 147 ? 0.095 -27.938 -37.844 1 79 147 LYS B O 1
ATOM 6045 N N . LEU B 1 148 ? -0.653 -29.938 -38.656 1 88.62 148 LEU B N 1
ATOM 6046 C CA . LEU B 1 148 ? -0.552 -30.578 -37.344 1 88.62 148 LEU B CA 1
ATOM 6047 C C . LEU B 1 148 ? 0.683 -31.484 -37.281 1 88.62 148 LEU B C 1
ATOM 6049 O O . LEU B 1 148 ? 0.99 -32.188 -38.25 1 88.62 148 LEU B O 1
ATOM 6053 N N . PHE B 1 149 ? 1.355 -31.359 -36.188 1 91.94 149 PHE B N 1
ATOM 6054 C CA . PHE B 1 149 ? 2.502 -32.219 -35.938 1 91.94 149 PHE B CA 1
ATOM 6055 C C . PHE B 1 149 ? 2.078 -33.469 -35.156 1 91.94 149 PHE B C 1
ATOM 6057 O O . PHE B 1 149 ? 0.938 -33.562 -34.719 1 91.94 149 PHE B O 1
ATOM 6064 N N . ASP B 1 150 ? 3.047 -34.438 -35.125 1 91.19 150 ASP B N 1
ATOM 6065 C CA . ASP B 1 150 ? 2.803 -35.656 -34.344 1 91.19 150 ASP B CA 1
ATOM 6066 C C . ASP B 1 150 ? 2.67 -35.281 -32.844 1 91.19 150 ASP B C 1
ATOM 6068 O O . ASP B 1 150 ? 3.318 -34.344 -32.375 1 91.19 150 ASP B O 1
ATOM 6072 N N . TRP B 1 151 ? 1.895 -36.031 -32.125 1 92.56 151 TRP B N 1
ATOM 6073 C CA . TRP B 1 151 ? 1.572 -35.719 -30.75 1 92.56 151 TRP B CA 1
ATOM 6074 C C . TRP B 1 151 ? 2.832 -35.719 -29.891 1 92.56 151 TRP B C 1
ATOM 6076 O O . TRP B 1 151 ? 2.904 -34.969 -28.906 1 92.56 151 TRP B O 1
ATOM 6086 N N . ASP B 1 152 ? 3.828 -36.469 -30.281 1 89 152 ASP B N 1
ATOM 6087 C CA . ASP B 1 152 ? 5.043 -36.594 -29.484 1 89 152 ASP B CA 1
ATOM 6088 C C . ASP B 1 152 ? 6.145 -35.688 -30.016 1 89 152 ASP B C 1
ATOM 6090 O O . ASP B 1 152 ? 7.309 -35.812 -29.625 1 89 152 ASP B O 1
ATOM 6094 N N . TYR B 1 153 ? 5.715 -34.781 -30.875 1 88.38 153 TYR B N 1
ATOM 6095 C CA . TYR B 1 153 ? 6.695 -33.844 -31.422 1 88.38 153 TYR B CA 1
ATOM 6096 C C . TYR B 1 153 ? 7.238 -32.906 -30.344 1 88.38 153 TYR B C 1
ATOM 6098 O O . TYR B 1 153 ? 6.473 -32.281 -29.625 1 88.38 153 TYR B O 1
ATOM 6106 N N . CYS B 1 154 ? 8.5 -32.844 -30.188 1 78.94 154 CYS B N 1
ATOM 6107 C CA . CYS B 1 154 ? 9.117 -32 -29.188 1 78.94 154 CYS B CA 1
ATOM 6108 C C . CYS B 1 154 ? 10.461 -31.469 -29.672 1 78.94 154 CYS B C 1
ATOM 6110 O O . CYS B 1 154 ? 11.289 -31.062 -28.859 1 78.94 154 CYS B O 1
ATOM 6112 N N . SER B 1 155 ? 10.672 -31.422 -30.922 1 78.69 155 SER B N 1
ATOM 6113 C CA . SER B 1 155 ? 11.945 -30.984 -31.469 1 78.69 155 SER B CA 1
ATOM 6114 C C . SER B 1 155 ? 12.047 -29.453 -31.469 1 78.69 155 SER B C 1
ATOM 6116 O O . SER B 1 155 ? 11.031 -28.766 -31.438 1 78.69 155 SER B O 1
ATOM 6118 N N . TRP B 1 156 ? 13.273 -28.984 -31.484 1 79.5 156 TRP B N 1
ATOM 6119 C CA . TRP B 1 156 ? 13.562 -27.547 -31.5 1 79.5 156 TRP B CA 1
ATOM 6120 C C . TRP B 1 156 ? 13.766 -27.047 -32.906 1 79.5 156 TRP B C 1
ATOM 6122 O O . TRP B 1 156 ? 14.164 -25.891 -33.125 1 79.5 156 TRP B O 1
ATOM 6132 N N . ASP B 1 157 ? 13.461 -27.828 -33.75 1 84.69 157 ASP B N 1
ATOM 6133 C CA . ASP B 1 157 ? 13.688 -27.453 -35.156 1 84.69 157 ASP B CA 1
ATOM 6134 C C . ASP B 1 157 ? 12.695 -26.406 -35.625 1 84.69 157 ASP B C 1
ATOM 6136 O O . ASP B 1 157 ? 12.961 -25.656 -36.562 1 84.69 157 ASP B O 1
ATOM 6140 N N . VAL B 1 158 ? 11.594 -26.406 -34.969 1 86.56 158 VAL B N 1
ATOM 6141 C CA . VAL B 1 158 ? 10.539 -25.422 -35.25 1 86.56 158 VAL B CA 1
ATOM 6142 C C . VAL B 1 158 ? 10.188 -24.688 -33.969 1 86.56 158 VAL B C 1
ATOM 6144 O O . VAL B 1 158 ? 10.102 -25.297 -32.875 1 86.56 158 VAL B O 1
ATOM 6147 N N . PRO B 1 159 ? 10.078 -23.312 -34.188 1 85.75 159 PRO B N 1
ATOM 6148 C CA . PRO B 1 159 ? 9.648 -22.594 -33 1 85.75 159 PRO B CA 1
ATOM 6149 C C . PRO B 1 159 ? 8.398 -23.188 -32.375 1 85.75 159 PRO B C 1
ATOM 6151 O O . PRO B 1 159 ? 7.457 -23.562 -33.062 1 85.75 159 PRO B O 1
ATOM 6154 N N . GLY B 1 160 ? 8.461 -23.297 -31.078 1 85.75 160 GLY B N 1
ATOM 6155 C CA . GLY B 1 160 ? 7.363 -23.906 -30.344 1 85.75 160 GLY B CA 1
ATOM 6156 C C . GLY B 1 160 ? 6.016 -23.281 -30.656 1 85.75 160 GLY B C 1
ATOM 6157 O O . GLY B 1 160 ? 4.996 -23.969 -30.688 1 85.75 160 GLY B O 1
ATOM 6158 N N . SER B 1 161 ? 6.02 -22.047 -30.938 1 89.06 161 SER B N 1
ATOM 6159 C CA . SER B 1 161 ? 4.789 -21.312 -31.203 1 89.06 161 SER B CA 1
ATOM 6160 C C . SER B 1 161 ? 4.168 -21.75 -32.531 1 89.06 161 SER B C 1
ATOM 6162 O O . SER B 1 161 ? 2.984 -21.516 -32.781 1 89.06 161 SER B O 1
ATOM 6164 N N . GLU B 1 162 ? 4.914 -22.391 -33.375 1 91.06 162 GLU B N 1
ATOM 6165 C CA . GLU B 1 162 ? 4.457 -22.797 -34.688 1 91.06 162 GLU B CA 1
ATOM 6166 C C . GLU B 1 162 ? 4.113 -24.281 -34.75 1 91.06 162 GLU B C 1
ATOM 6168 O O . GLU B 1 162 ? 3.686 -24.797 -35.781 1 91.06 162 GLU B O 1
ATOM 6173 N N . VAL B 1 163 ? 4.305 -24.875 -33.656 1 93.19 163 VAL B N 1
ATOM 6174 C CA . VAL B 1 163 ? 4.012 -26.312 -33.562 1 93.19 163 VAL B CA 1
ATOM 6175 C C . VAL B 1 163 ? 2.615 -26.516 -33 1 93.19 163 VAL B C 1
ATOM 6177 O O . VAL B 1 163 ? 2.371 -26.203 -31.828 1 93.19 163 VAL B O 1
ATOM 6180 N N . PHE B 1 164 ? 1.734 -27 -33.812 1 93.88 164 PHE B N 1
ATOM 6181 C CA . PHE B 1 164 ? 0.382 -27.312 -33.375 1 93.88 164 PHE B CA 1
ATOM 6182 C C . PHE B 1 164 ? 0.174 -28.812 -33.281 1 93.88 164 PHE B C 1
ATOM 6184 O O . PHE B 1 164 ? 0.409 -29.547 -34.25 1 93.88 164 PHE B O 1
ATOM 6191 N N . LEU B 1 165 ? -0.254 -29.281 -32.094 1 93.25 165 LEU B N 1
ATOM 6192 C CA . LEU B 1 165 ? -0.465 -30.703 -31.891 1 93.25 165 LEU B CA 1
ATOM 6193 C C . LEU B 1 165 ? -1.946 -31.062 -31.984 1 93.25 165 LEU B C 1
ATOM 6195 O O . LEU B 1 165 ? -2.305 -32.219 -32.125 1 93.25 165 LEU B O 1
ATOM 6199 N N . GLY B 1 166 ? -2.828 -30.078 -31.875 1 93.12 166 GLY B N 1
ATOM 6200 C CA . GLY B 1 166 ? -4.219 -30.266 -32.25 1 93.12 166 GLY B CA 1
ATOM 6201 C C . GLY B 1 166 ? -5.121 -30.562 -31.062 1 93.12 166 GLY B C 1
ATOM 6202 O O . GLY B 1 166 ? -6.266 -30.984 -31.234 1 93.12 166 GLY B O 1
ATOM 6203 N N . GLY B 1 167 ? -4.656 -30.422 -29.828 1 95.56 167 GLY B N 1
ATOM 6204 C CA . GLY B 1 167 ? -5.578 -30.5 -28.703 1 95.56 167 GLY B CA 1
ATOM 6205 C C . GLY B 1 167 ? -6.707 -29.484 -28.797 1 95.56 167 GLY B C 1
ATOM 6206 O O . GLY B 1 167 ? -6.535 -28.391 -29.344 1 95.56 167 GLY B O 1
ATOM 6207 N N . ASP B 1 168 ? -7.945 -29.844 -28.25 1 95.38 168 ASP B N 1
ATOM 6208 C CA . ASP B 1 168 ? -9.109 -28.984 -28.422 1 95.38 168 ASP B CA 1
ATOM 6209 C C . ASP B 1 168 ? -10.078 -29.125 -27.266 1 95.38 168 ASP B C 1
ATOM 6211 O O . ASP B 1 168 ? -9.789 -29.828 -26.281 1 95.38 168 ASP B O 1
ATOM 6215 N N . PHE B 1 169 ? -11.211 -28.406 -27.312 1 97.06 169 PHE B N 1
ATOM 6216 C CA . PHE B 1 169 ? -12.203 -28.391 -26.25 1 97.06 169 PHE B CA 1
ATOM 6217 C C . PHE B 1 169 ? -12.836 -29.766 -26.078 1 97.06 169 PHE B C 1
ATOM 6219 O O . PHE B 1 169 ? -13.078 -30.219 -24.953 1 97.06 169 PHE B O 1
ATOM 6226 N N . ALA B 1 170 ? -13.109 -30.438 -27.172 1 95.81 170 ALA B N 1
ATOM 6227 C CA . ALA B 1 170 ? -13.695 -31.766 -27.125 1 95.81 170 ALA B CA 1
ATOM 6228 C C . ALA B 1 170 ? -12.773 -32.75 -26.391 1 95.81 170 ALA B C 1
ATOM 6230 O O . ALA B 1 170 ? -13.234 -33.594 -25.625 1 95.81 170 ALA B O 1
ATOM 6231 N N . GLY B 1 171 ? -11.469 -32.688 -26.719 1 97 171 GLY B N 1
ATOM 6232 C CA . GLY B 1 171 ? -10.492 -33.5 -26.047 1 97 171 GLY B CA 1
ATOM 6233 C C . GLY B 1 171 ? -10.469 -33.281 -24.547 1 97 171 GLY B C 1
ATOM 6234 O O . GLY B 1 171 ? -10.359 -34.25 -23.766 1 97 171 GLY B O 1
ATOM 6235 N N . ILE B 1 172 ? -10.523 -32.094 -24.078 1 98.31 172 ILE B N 1
ATOM 6236 C CA . ILE B 1 172 ? -10.547 -31.766 -22.656 1 98.31 172 ILE B CA 1
ATOM 6237 C C . ILE B 1 172 ? -11.812 -32.344 -22.031 1 98.31 172 ILE B C 1
ATOM 6239 O O . ILE B 1 172 ? -11.75 -32.969 -20.953 1 98.31 172 ILE B O 1
ATOM 6243 N N . LYS B 1 173 ? -12.938 -32.188 -22.688 1 97.38 173 LYS B N 1
ATOM 6244 C CA . LYS B 1 173 ? -14.219 -32.656 -22.172 1 97.38 173 LYS B CA 1
ATOM 6245 C C . LYS B 1 173 ? -14.195 -34.188 -21.984 1 97.38 173 LYS B C 1
ATOM 6247 O O . LYS B 1 173 ? -14.773 -34.688 -21.016 1 97.38 173 LYS B O 1
ATOM 6252 N N . GLU B 1 174 ? -13.523 -34.875 -22.859 1 97.25 174 GLU B N 1
ATOM 6253 C CA . GLU B 1 174 ? -13.445 -36.344 -22.812 1 97.25 174 GLU B CA 1
ATOM 6254 C C . GLU B 1 174 ? -12.68 -36.812 -21.578 1 97.25 174 GLU B C 1
ATOM 6256 O O . GLU B 1 174 ? -12.75 -37.969 -21.203 1 97.25 174 GLU B O 1
ATOM 6261 N N . LYS B 1 175 ? -12.008 -35.938 -20.922 1 97.81 175 LYS B N 1
ATOM 6262 C CA . LYS B 1 175 ? -11.148 -36.375 -19.828 1 97.81 175 LYS B CA 1
ATOM 6263 C C . LYS B 1 175 ? -11.695 -35.875 -18.484 1 97.81 175 LYS B C 1
ATOM 6265 O O . LYS B 1 175 ? -10.969 -35.812 -17.5 1 97.81 175 LYS B O 1
ATOM 6270 N N . ILE B 1 176 ? -12.953 -35.531 -18.406 1 98.44 176 ILE B N 1
ATOM 6271 C CA . ILE B 1 176 ? -13.609 -35.125 -17.172 1 98.44 176 ILE B CA 1
ATOM 6272 C C . ILE B 1 176 ? -13.492 -36.219 -16.109 1 98.44 176 ILE B C 1
ATOM 6274 O O . ILE B 1 176 ? -13.203 -35.938 -14.945 1 98.44 176 ILE B O 1
ATOM 6278 N N . GLU B 1 177 ? -13.648 -37.5 -16.516 1 98.06 177 GLU B N 1
ATOM 6279 C CA . GLU B 1 177 ? -13.523 -38.594 -15.555 1 98.06 177 GLU B CA 1
ATOM 6280 C C . GLU B 1 177 ? -12.102 -38.656 -15 1 98.06 177 GLU B C 1
ATOM 6282 O O . GLU B 1 177 ? -11.906 -39.031 -13.836 1 98.06 177 GLU B O 1
ATOM 6287 N N . TYR B 1 178 ? -11.102 -38.375 -15.836 1 98.12 178 TYR B N 1
ATOM 6288 C CA . TYR B 1 178 ? -9.711 -38.344 -15.383 1 98.12 178 TYR B CA 1
ATOM 6289 C C . TYR B 1 178 ? -9.531 -37.312 -14.273 1 98.12 178 TYR B C 1
ATOM 6291 O O . TYR B 1 178 ? -8.891 -37.594 -13.258 1 98.12 178 TYR B O 1
ATOM 6299 N N . PHE B 1 179 ? -10.141 -36.094 -14.445 1 98.56 179 PHE B N 1
ATOM 6300 C CA . PHE B 1 179 ? -10.062 -35.031 -13.438 1 98.56 179 PHE B CA 1
ATOM 6301 C C . PHE B 1 179 ? -10.703 -35.469 -12.133 1 98.56 179 PHE B C 1
ATOM 6303 O O . PHE B 1 179 ? -10.133 -35.281 -11.055 1 98.56 179 PHE B O 1
ATOM 6310 N N . LYS B 1 180 ? -11.805 -36.094 -12.266 1 97.88 180 LYS B N 1
ATOM 6311 C CA . LYS B 1 180 ? -12.516 -36.562 -11.078 1 97.88 180 LYS B CA 1
ATOM 6312 C C . LYS B 1 180 ? -11.695 -37.625 -10.328 1 97.88 180 LYS B C 1
ATOM 6314 O O . LYS B 1 180 ? -11.602 -37.562 -9.102 1 97.88 180 LYS B O 1
ATOM 6319 N N . THR B 1 181 ? -11.133 -38.5 -11.102 1 97.25 181 THR B N 1
ATOM 6320 C CA . THR B 1 181 ? -10.328 -39.562 -10.5 1 97.25 181 THR B CA 1
ATOM 6321 C C . THR B 1 181 ? -9.141 -38.969 -9.742 1 97.25 181 THR B C 1
ATOM 6323 O O . THR B 1 181 ? -8.82 -39.406 -8.641 1 97.25 181 THR B O 1
ATOM 6326 N N . LEU B 1 182 ? -8.492 -38.031 -10.289 1 97.56 182 LEU B N 1
ATOM 6327 C CA . LEU B 1 182 ? -7.336 -37.375 -9.68 1 97.56 182 LEU B CA 1
ATOM 6328 C C . LEU B 1 182 ? -7.766 -36.469 -8.523 1 97.56 182 LEU B C 1
ATOM 6330 O O . LEU B 1 182 ? -6.996 -36.25 -7.59 1 97.56 182 LEU B O 1
ATOM 6334 N N . GLY B 1 183 ? -8.953 -35.938 -8.531 1 97.31 183 GLY B N 1
ATOM 6335 C CA . GLY B 1 183 ? -9.492 -35.062 -7.492 1 97.31 183 GLY B CA 1
ATOM 6336 C C . GLY B 1 183 ? -9.414 -33.594 -7.832 1 97.31 183 GLY B C 1
ATOM 6337 O O . GLY B 1 183 ? -9.453 -32.75 -6.945 1 97.31 183 GLY B O 1
ATOM 6338 N N . ILE B 1 184 ? -9.383 -33.281 -9.102 1 98.19 184 ILE B N 1
ATOM 6339 C CA . ILE B 1 184 ? -9.281 -31.922 -9.578 1 98.19 184 ILE B CA 1
ATOM 6340 C C . ILE B 1 184 ? -10.656 -31.25 -9.523 1 98.19 184 ILE B C 1
ATOM 6342 O O . ILE B 1 184 ? -11.656 -31.844 -9.945 1 98.19 184 ILE B O 1
ATOM 6346 N N . ASN B 1 185 ? -10.711 -30.047 -8.961 1 98 185 ASN B N 1
ATOM 6347 C CA . ASN B 1 185 ? -12.008 -29.375 -8.93 1 98 185 ASN B CA 1
ATOM 6348 C C . ASN B 1 185 ? -11.922 -27.969 -9.539 1 98 185 ASN B C 1
ATOM 6350 O O . ASN B 1 185 ? -12.828 -27.156 -9.359 1 98 185 ASN B O 1
ATOM 6354 N N . ALA B 1 186 ? -10.898 -27.656 -10.234 1 98.56 186 ALA B N 1
ATOM 6355 C CA . ALA B 1 186 ? -10.789 -26.453 -11.07 1 98.56 186 ALA B CA 1
ATOM 6356 C C . ALA B 1 186 ? -9.773 -26.672 -12.188 1 98.56 186 ALA B C 1
ATOM 6358 O O . ALA B 1 186 ? -8.758 -27.344 -12 1 98.56 186 ALA B O 1
ATOM 6359 N N . ILE B 1 187 ? -10.047 -26.109 -13.289 1 98.75 187 ILE B N 1
ATOM 6360 C CA . ILE B 1 187 ? -9.141 -26.156 -14.43 1 98.75 187 ILE B CA 1
ATOM 6361 C C . ILE B 1 187 ? -8.742 -24.75 -14.844 1 98.75 187 ILE B C 1
ATOM 6363 O O . ILE B 1 187 ? -9.602 -23.859 -14.961 1 98.75 187 ILE B O 1
ATOM 6367 N N . TYR B 1 188 ? -7.488 -24.516 -14.906 1 98.75 188 TYR B N 1
ATOM 6368 C CA . TYR B 1 188 ? -6.887 -23.312 -15.461 1 98.75 188 TYR B CA 1
ATOM 6369 C C . TYR B 1 188 ? -6.406 -23.531 -16.891 1 98.75 188 TYR B C 1
ATOM 6371 O O . TYR B 1 188 ? -5.531 -24.375 -17.125 1 98.75 188 TYR B O 1
ATOM 6379 N N . LEU B 1 189 ? -7.012 -22.844 -17.875 1 98.88 189 LEU B N 1
ATOM 6380 C CA . LEU B 1 189 ? -6.637 -22.984 -19.281 1 98.88 189 LEU B CA 1
ATOM 6381 C C . LEU B 1 189 ? -5.719 -21.844 -19.719 1 98.88 189 LEU B C 1
ATOM 6383 O O . LEU B 1 189 ? -6.035 -20.672 -19.5 1 98.88 189 LEU B O 1
ATOM 6387 N N . THR B 1 190 ? -4.559 -22.203 -20.281 1 98.62 190 THR B N 1
ATOM 6388 C CA . THR B 1 190 ? -3.812 -21.156 -20.953 1 98.62 190 THR B CA 1
ATOM 6389 C C . THR B 1 190 ? -4.664 -20.5 -22.047 1 98.62 190 THR B C 1
ATOM 6391 O O . THR B 1 190 ? -5.781 -20.953 -22.312 1 98.62 190 THR B O 1
ATOM 6394 N N . PRO B 1 191 ? -4.223 -19.453 -22.672 1 98.56 191 PRO B N 1
ATOM 6395 C CA . PRO B 1 191 ? -5.117 -18.656 -23.531 1 98.56 191 PRO B CA 1
ATOM 6396 C C . PRO B 1 191 ? -5.82 -19.5 -24.594 1 98.56 191 PRO B C 1
ATOM 6398 O O . PRO B 1 191 ? -5.203 -20.391 -25.188 1 98.56 191 PRO B O 1
ATOM 6401 N N . ILE B 1 192 ? -7.078 -19.219 -24.828 1 98.5 192 ILE B N 1
ATOM 6402 C CA . ILE B 1 192 ? -7.887 -20 -25.766 1 98.5 192 ILE B CA 1
ATOM 6403 C C . ILE B 1 192 ? -8.312 -19.109 -26.938 1 98.5 192 ILE B C 1
ATOM 6405 O O . ILE B 1 192 ? -9.102 -19.531 -27.797 1 98.5 192 ILE B O 1
ATOM 6409 N N . PHE B 1 193 ? -7.824 -17.938 -27 1 98.5 193 PHE B N 1
ATOM 6410 C CA . PHE B 1 193 ? -8.312 -16.922 -27.922 1 98.5 193 PHE B CA 1
ATOM 6411 C C . PHE B 1 193 ? -7.617 -17.047 -29.281 1 98.5 193 PHE B C 1
ATOM 6413 O O . PHE B 1 193 ? -6.586 -17.703 -29.391 1 98.5 193 PHE B O 1
ATOM 6420 N N . LYS B 1 194 ? -8.211 -16.375 -30.297 1 97.56 194 LYS B N 1
ATOM 6421 C CA . LYS B 1 194 ? -7.648 -16.391 -31.656 1 97.56 194 LYS B CA 1
ATOM 6422 C C . LYS B 1 194 ? -6.223 -15.836 -31.656 1 97.56 194 LYS B C 1
ATOM 6424 O O . LYS B 1 194 ? -5.965 -14.758 -31.125 1 97.56 194 LYS B O 1
ATOM 6429 N N . SER B 1 195 ? -5.352 -16.609 -32.25 1 96.5 195 SER B N 1
ATOM 6430 C CA . SER B 1 195 ? -3.932 -16.266 -32.312 1 96.5 195 SER B CA 1
ATOM 6431 C C . SER B 1 195 ? -3.246 -17.031 -33.469 1 96.5 195 SER B C 1
ATOM 6433 O O . SER B 1 195 ? -3.787 -18 -33.969 1 96.5 195 SER B O 1
ATOM 6435 N N . VAL B 1 196 ? -2.084 -16.547 -33.844 1 93.31 196 VAL B N 1
ATOM 6436 C CA . VAL B 1 196 ? -1.334 -17.219 -34.906 1 93.31 196 VAL B CA 1
ATOM 6437 C C . VAL B 1 196 ? -0.406 -18.266 -34.312 1 93.31 196 VAL B C 1
ATOM 6439 O O . VAL B 1 196 ? 0.119 -19.125 -35.031 1 93.31 196 VAL B O 1
ATOM 6442 N N . SER B 1 197 ? -0.262 -18.203 -33 1 94.19 197 SER B N 1
ATOM 6443 C CA . SER B 1 197 ? 0.664 -19.109 -32.344 1 94.19 197 SER B CA 1
ATOM 6444 C C . SER B 1 197 ? -0.082 -20.203 -31.578 1 94.19 197 SER B C 1
ATOM 6446 O O . SER B 1 197 ? -1.244 -20.031 -31.203 1 94.19 197 SER B O 1
ATOM 6448 N N . SER B 1 198 ? 0.634 -21.375 -31.281 1 93.19 198 SER B N 1
ATOM 6449 C CA . SER B 1 198 ? 0.026 -22.5 -30.578 1 93.19 198 SER B CA 1
ATOM 6450 C C . SER B 1 198 ? -0.204 -22.156 -29.109 1 93.19 198 SER B C 1
ATOM 6452 O O . SER B 1 198 ? -1.102 -22.719 -28.469 1 93.19 198 SER B O 1
ATOM 6454 N N . HIS B 1 199 ? 0.602 -21.281 -28.531 1 93.75 199 HIS B N 1
ATOM 6455 C CA . HIS B 1 199 ? 0.457 -20.938 -27.125 1 93.75 199 HIS B CA 1
ATOM 6456 C C . HIS B 1 199 ? -0.609 -19.875 -26.922 1 93.75 199 HIS B C 1
ATOM 6458 O O . HIS B 1 199 ? -1.162 -19.734 -25.828 1 93.75 199 HIS B O 1
ATOM 6464 N N . ARG B 1 200 ? -0.845 -19.094 -27.969 1 97.25 200 ARG B N 1
ATOM 6465 C CA . ARG B 1 200 ? -1.968 -18.156 -28.078 1 97.25 200 ARG B CA 1
ATOM 6466 C C . ARG B 1 200 ? -1.811 -16.984 -27.109 1 97.25 200 ARG B C 1
ATOM 6468 O O . ARG B 1 200 ? -2.799 -16.375 -26.703 1 97.25 200 ARG B O 1
ATOM 6475 N N . TYR B 1 201 ? -0.606 -16.625 -26.625 1 97.19 201 TYR B N 1
ATOM 6476 C CA . TYR B 1 201 ? -0.358 -15.453 -25.797 1 97.19 201 TYR B CA 1
ATOM 6477 C C . TYR B 1 201 ? -0.246 -14.188 -26.625 1 97.19 201 TYR B C 1
ATOM 6479 O O . TYR B 1 201 ? -0.295 -13.078 -26.094 1 97.19 201 TYR B O 1
ATOM 6487 N N . ASN B 1 202 ? -0.018 -14.281 -27.906 1 97.56 202 ASN B N 1
ATOM 6488 C CA . ASN B 1 202 ? -0.146 -13.148 -28.812 1 97.56 202 ASN B CA 1
ATOM 6489 C C . ASN B 1 202 ? -1.542 -13.07 -29.422 1 97.56 202 ASN B C 1
ATOM 6491 O O . ASN B 1 202 ? -1.708 -13.281 -30.625 1 97.56 202 ASN B O 1
ATOM 6495 N N . VAL B 1 203 ? -2.467 -12.594 -28.703 1 98.38 203 VAL B N 1
ATOM 6496 C CA . VAL B 1 203 ? -3.895 -12.664 -29 1 98.38 203 VAL B CA 1
ATOM 6497 C C . VAL B 1 203 ? -4.246 -11.688 -30.109 1 98.38 203 VAL B C 1
ATOM 6499 O O . VAL B 1 203 ? -3.889 -10.508 -30.047 1 98.38 203 VAL B O 1
ATOM 6502 N N . ASP B 1 204 ? -4.977 -12.188 -31.078 1 98.19 204 ASP B N 1
ATOM 6503 C CA . ASP B 1 204 ? -5.422 -11.352 -32.188 1 98.19 204 ASP B CA 1
ATOM 6504 C C . ASP B 1 204 ? -6.875 -10.922 -32 1 98.19 204 ASP B C 1
ATOM 6506 O O . ASP B 1 204 ? -7.305 -9.906 -32.562 1 98.19 204 ASP B O 1
ATOM 6510 N N . ASP B 1 205 ? -7.633 -11.711 -31.297 1 98.5 205 ASP B N 1
ATOM 6511 C CA . ASP B 1 205 ? -9.031 -11.398 -31.016 1 98.5 205 ASP B CA 1
ATOM 6512 C C . ASP B 1 205 ? -9.445 -11.914 -29.641 1 98.5 205 ASP B C 1
ATOM 6514 O O . ASP B 1 205 ? -9.578 -13.117 -29.438 1 98.5 205 ASP B O 1
ATOM 6518 N N . TYR B 1 206 ? -9.812 -10.992 -28.766 1 98.56 206 TYR B N 1
ATOM 6519 C CA . TYR B 1 206 ? -10.078 -11.312 -27.375 1 98.56 206 TYR B CA 1
ATOM 6520 C C . TYR B 1 206 ? -11.516 -11.789 -27.188 1 98.56 206 TYR B C 1
ATOM 6522 O O . TYR B 1 206 ? -11.867 -12.32 -26.141 1 98.56 206 TYR B O 1
ATOM 6530 N N . PHE B 1 207 ? -12.359 -11.695 -28.156 1 98.44 207 PHE B N 1
ATOM 6531 C CA . PHE B 1 207 ? -13.773 -12.023 -28 1 98.44 207 PHE B CA 1
ATOM 6532 C C . PHE B 1 207 ? -14.102 -13.344 -28.688 1 98.44 207 PHE B C 1
ATOM 6534 O O . PHE B 1 207 ? -15.258 -13.758 -28.719 1 98.44 207 PHE B O 1
ATOM 6541 N N . ASP B 1 208 ? -13.086 -13.945 -29.234 1 97.88 208 ASP B N 1
ATOM 6542 C CA . ASP B 1 208 ? -13.32 -15.203 -29.938 1 97.88 208 ASP B CA 1
ATOM 6543 C C . ASP B 1 208 ? -12.297 -16.266 -29.531 1 97.88 208 ASP B C 1
ATOM 6545 O O . ASP B 1 208 ? -11.25 -15.93 -28.969 1 97.88 208 ASP B O 1
ATOM 6549 N N . VAL B 1 209 ? -12.664 -17.547 -29.75 1 97.75 209 VAL B N 1
ATOM 6550 C CA . VAL B 1 209 ? -11.758 -18.656 -29.453 1 97.75 209 VAL B CA 1
ATOM 6551 C C . VAL B 1 209 ? -10.984 -19.031 -30.703 1 97.75 209 VAL B C 1
ATOM 6553 O O . VAL B 1 209 ? -11.422 -18.75 -31.828 1 97.75 209 VAL B O 1
ATOM 6556 N N . ASP B 1 210 ? -9.789 -19.531 -30.531 1 96.19 210 ASP B N 1
ATOM 6557 C CA . ASP B 1 210 ? -9.031 -20.047 -31.656 1 96.19 210 ASP B CA 1
ATOM 6558 C C . ASP B 1 210 ? -9.781 -21.203 -32.344 1 96.19 210 ASP B C 1
ATOM 6560 O O . ASP B 1 210 ? -10.141 -22.188 -31.688 1 96.19 210 ASP B O 1
ATOM 6564 N N . PRO B 1 211 ? -9.961 -21.109 -33.594 1 93.56 211 PRO B N 1
ATOM 6565 C CA . PRO B 1 211 ? -10.75 -22.125 -34.281 1 93.56 211 PRO B CA 1
ATOM 6566 C C . PRO B 1 211 ? -10.109 -23.516 -34.219 1 93.56 211 PRO B C 1
ATOM 6568 O O . PRO B 1 211 ? -10.805 -24.531 -34.375 1 93.56 211 PRO B O 1
ATOM 6571 N N . LEU B 1 212 ? -8.859 -23.578 -33.969 1 92.94 212 LEU B N 1
ATOM 6572 C CA . LEU B 1 212 ? -8.195 -24.859 -33.844 1 92.94 212 LEU B CA 1
ATOM 6573 C C . LEU B 1 212 ? -8.633 -25.562 -32.562 1 92.94 212 LEU B C 1
ATOM 6575 O O . LEU B 1 212 ? -8.547 -26.797 -32.469 1 92.94 212 LEU B O 1
ATOM 6579 N N . LEU B 1 213 ? -9.102 -24.797 -31.578 1 95.44 213 LEU B N 1
ATOM 6580 C CA . LEU B 1 213 ? -9.562 -25.375 -30.312 1 95.44 213 LEU B CA 1
ATOM 6581 C C . LEU B 1 213 ? -11.039 -25.766 -30.406 1 95.44 213 LEU B C 1
ATOM 6583 O O . LEU B 1 213 ? -11.492 -26.656 -29.688 1 95.44 213 LEU B O 1
ATOM 6587 N N . GLY B 1 214 ? -11.773 -25.094 -31.203 1 94.94 214 GLY B N 1
ATOM 6588 C CA . GLY B 1 214 ? -13.203 -25.297 -31.359 1 94.94 214 GLY B CA 1
ATOM 6589 C C . GLY B 1 214 ? -13.969 -24 -31.578 1 94.94 214 GLY B C 1
ATOM 6590 O O . GLY B 1 214 ? -13.43 -23.047 -32.156 1 94.94 214 GLY B O 1
ATOM 6591 N N . THR B 1 215 ? -15.25 -24.016 -31.234 1 95.38 215 THR B N 1
ATOM 6592 C CA . THR B 1 215 ? -16.109 -22.844 -31.359 1 95.38 215 THR B CA 1
ATOM 6593 C C . THR B 1 215 ? -16.484 -22.297 -29.984 1 95.38 215 THR B C 1
ATOM 6595 O O . THR B 1 215 ? -16.266 -22.969 -28.969 1 95.38 215 THR B O 1
ATOM 6598 N N . LYS B 1 216 ? -17.062 -21.094 -29.984 1 97.62 216 LYS B N 1
ATOM 6599 C CA . LYS B 1 216 ? -17.531 -20.516 -28.719 1 97.62 216 LYS B CA 1
ATOM 6600 C C . LYS B 1 216 ? -18.625 -21.375 -28.109 1 97.62 216 LYS B C 1
ATOM 6602 O O . LYS B 1 216 ? -18.688 -21.531 -26.875 1 97.62 216 LYS B O 1
ATOM 6607 N N . GLU B 1 217 ? -19.406 -21.953 -28.922 1 97.44 217 GLU B N 1
ATOM 6608 C CA . GLU B 1 217 ? -20.453 -22.844 -28.438 1 97.44 217 GLU B CA 1
ATOM 6609 C C . GLU B 1 217 ? -19.875 -24.078 -27.797 1 97.44 217 GLU B C 1
ATOM 6611 O O . GLU B 1 217 ? -20.359 -24.547 -26.75 1 97.44 217 GLU B O 1
ATOM 6616 N N . GLU B 1 218 ? -18.875 -24.625 -28.406 1 96.69 218 GLU B N 1
ATOM 6617 C CA . GLU B 1 218 ? -18.203 -25.797 -27.828 1 96.69 218 GLU B CA 1
ATOM 6618 C C . GLU B 1 218 ? -17.531 -25.453 -26.516 1 96.69 218 GLU B C 1
ATOM 6620 O O . GLU B 1 218 ? -17.5 -26.281 -25.594 1 96.69 218 GLU B O 1
ATOM 6625 N N . PHE B 1 219 ? -17 -24.312 -26.438 1 98.25 219 PHE B N 1
ATOM 6626 C CA . PHE B 1 219 ? -16.391 -23.891 -25.188 1 98.25 219 PHE B CA 1
ATOM 6627 C C . PHE B 1 219 ? -17.453 -23.719 -24.094 1 98.25 219 PHE B C 1
ATOM 6629 O O . PHE B 1 219 ? -17.25 -24.141 -22.953 1 98.25 219 PHE B O 1
ATOM 6636 N N . LYS B 1 220 ? -18.516 -23.062 -24.453 1 98.31 220 LYS B N 1
ATOM 6637 C CA . LYS B 1 220 ? -19.625 -22.922 -23.5 1 98.31 220 LYS B CA 1
ATOM 6638 C C . LYS B 1 220 ? -20.109 -24.266 -23 1 98.31 220 LYS B C 1
ATOM 6640 O O . LYS B 1 220 ? -20.391 -24.438 -21.812 1 98.31 220 LYS B O 1
ATOM 6645 N N . ASP B 1 221 ? -20.188 -25.234 -23.906 1 98.12 221 ASP B N 1
ATOM 6646 C CA . ASP B 1 221 ? -20.578 -26.594 -23.547 1 98.12 221 ASP B CA 1
ATOM 6647 C C . ASP B 1 221 ? -19.531 -27.234 -22.625 1 98.12 221 ASP B C 1
ATOM 6649 O O . ASP B 1 221 ? -19.891 -27.953 -21.688 1 98.12 221 ASP B O 1
ATOM 6653 N N . LEU B 1 222 ? -18.297 -27.031 -22.906 1 98.5 222 LEU B N 1
ATOM 6654 C CA . LEU B 1 222 ? -17.234 -27.516 -22.047 1 98.5 222 LEU B CA 1
ATOM 6655 C C . LEU B 1 222 ? -17.375 -26.969 -20.625 1 98.5 222 LEU B C 1
ATOM 6657 O O . LEU B 1 222 ? -17.328 -27.719 -19.656 1 98.5 222 LEU B O 1
ATOM 6661 N N . VAL B 1 223 ? -17.578 -25.656 -20.484 1 98.81 223 VAL B N 1
ATOM 6662 C CA . VAL B 1 223 ? -17.719 -25.016 -19.188 1 98.81 223 VAL B CA 1
ATOM 6663 C C . VAL B 1 223 ? -18.906 -25.609 -18.422 1 98.81 223 VAL B C 1
ATOM 6665 O O . VAL B 1 223 ? -18.797 -25.953 -17.25 1 98.81 223 VAL B O 1
ATOM 6668 N N . ARG B 1 224 ? -20 -25.75 -19.109 1 98.56 224 ARG B N 1
ATOM 6669 C CA . ARG B 1 224 ? -21.203 -26.328 -18.5 1 98.56 224 ARG B CA 1
ATOM 6670 C C . ARG B 1 224 ? -20.938 -27.75 -18.016 1 98.56 224 ARG B C 1
ATOM 6672 O O . ARG B 1 224 ? -21.359 -28.109 -16.906 1 98.56 224 ARG B O 1
ATOM 6679 N N . SER B 1 225 ? -20.312 -28.531 -18.828 1 98.62 225 SER B N 1
ATOM 6680 C CA . SER B 1 225 ? -20 -29.906 -18.484 1 98.62 225 SER B CA 1
ATOM 6681 C C . SER B 1 225 ? -19.078 -29.984 -17.266 1 98.62 225 SER B C 1
ATOM 6683 O O . SER B 1 225 ? -19.266 -30.812 -16.391 1 98.62 225 SER B O 1
ATOM 6685 N N . LEU B 1 226 ? -18.078 -29.156 -17.266 1 98.75 226 LEU B N 1
ATOM 6686 C CA . LEU B 1 226 ? -17.156 -29.094 -16.141 1 98.75 226 LEU B CA 1
ATOM 6687 C C . LEU B 1 226 ? -17.891 -28.688 -14.867 1 98.75 226 LEU B C 1
ATOM 6689 O O . LEU B 1 226 ? -17.766 -29.344 -13.828 1 98.75 226 LEU B O 1
ATOM 6693 N N . HIS B 1 227 ? -18.75 -27.672 -14.953 1 98.56 227 HIS B N 1
ATOM 6694 C CA . HIS B 1 227 ? -19.516 -27.203 -13.812 1 98.56 227 HIS B CA 1
ATOM 6695 C C . HIS B 1 227 ? -20.438 -28.312 -13.281 1 98.56 227 HIS B C 1
ATOM 6697 O O . HIS B 1 227 ? -20.562 -28.484 -12.07 1 98.56 227 HIS B O 1
ATOM 6703 N N . LYS B 1 228 ? -21.047 -29 -14.18 1 98.44 228 LYS B N 1
ATOM 6704 C CA . LYS B 1 228 ? -21.922 -30.094 -13.797 1 98.44 228 LYS B CA 1
ATOM 6705 C C . LYS B 1 228 ?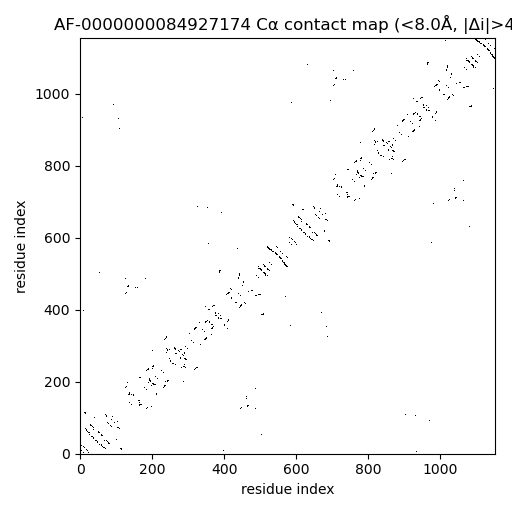 -21.188 -31.156 -12.984 1 98.44 228 LYS B C 1
ATOM 6707 O O . LYS B 1 228 ? -21.781 -31.859 -12.172 1 98.44 228 LYS B O 1
ATOM 6712 N N . ASN B 1 229 ? -19.922 -31.219 -13.234 1 98.38 229 ASN B N 1
ATOM 6713 C CA . ASN B 1 229 ? -19.109 -32.219 -12.539 1 98.38 229 ASN B CA 1
ATOM 6714 C C . ASN B 1 229 ? -18.297 -31.578 -11.414 1 98.38 229 ASN B C 1
ATOM 6716 O O . ASN B 1 229 ? -17.297 -32.156 -10.961 1 98.38 229 ASN B O 1
ATOM 6720 N N . GLY B 1 230 ? -18.609 -30.359 -10.961 1 97.25 230 GLY B N 1
ATOM 6721 C CA . GLY B 1 230 ? -18 -29.719 -9.812 1 97.25 230 GLY B CA 1
ATOM 6722 C C . GLY B 1 230 ? -16.625 -29.141 -10.117 1 97.25 230 GLY B C 1
ATOM 6723 O O . GLY B 1 230 ? -15.805 -28.984 -9.211 1 97.25 230 GLY B O 1
ATOM 6724 N N . ILE B 1 231 ? -16.328 -28.922 -11.359 1 98.62 231 ILE B N 1
ATOM 6725 C CA . ILE B 1 231 ? -15.016 -28.422 -11.758 1 98.62 231 ILE B CA 1
ATOM 6726 C C . ILE B 1 231 ? -15.141 -26.969 -12.234 1 98.62 231 ILE B C 1
ATOM 6728 O O . ILE B 1 231 ? -15.859 -26.688 -13.195 1 98.62 231 ILE B O 1
ATOM 6732 N N . ARG B 1 232 ? -14.484 -26.062 -11.602 1 98.31 232 ARG B N 1
ATOM 6733 C CA . ARG B 1 232 ? -14.492 -24.641 -11.938 1 98.31 232 ARG B CA 1
ATOM 6734 C C . ARG B 1 232 ? -13.531 -24.344 -13.094 1 98.31 232 ARG B C 1
ATOM 6736 O O . ARG B 1 232 ? -12.672 -25.172 -13.414 1 98.31 232 ARG B O 1
ATOM 6743 N N . VAL B 1 233 ? -13.734 -23.172 -13.711 1 98.81 233 VAL B N 1
ATOM 6744 C CA . VAL B 1 233 ? -12.938 -22.844 -14.891 1 98.81 233 VAL B CA 1
ATOM 6745 C C . VAL B 1 233 ? -12.273 -21.484 -14.695 1 98.81 233 VAL B C 1
ATOM 6747 O O . VAL B 1 233 ? -12.945 -20.5 -14.391 1 98.81 233 VAL B O 1
ATOM 6750 N N . ILE B 1 234 ? -11 -21.422 -14.852 1 98.81 234 ILE B N 1
ATOM 6751 C CA . ILE B 1 234 ? -10.188 -20.203 -14.805 1 98.81 234 ILE B CA 1
ATOM 6752 C C . ILE B 1 234 ? -9.562 -19.953 -16.172 1 98.81 234 ILE B C 1
ATOM 6754 O O . ILE B 1 234 ? -8.945 -20.844 -16.75 1 98.81 234 ILE B O 1
ATOM 6758 N N . LEU B 1 235 ? -9.695 -18.734 -16.719 1 98.88 235 LEU B N 1
ATOM 6759 C CA . LEU B 1 235 ? -9.141 -18.391 -18.016 1 98.88 235 LEU B CA 1
ATOM 6760 C C . LEU B 1 235 ? -7.906 -17.516 -17.875 1 98.88 235 LEU B C 1
ATOM 6762 O O . LEU B 1 235 ? -7.82 -16.688 -16.969 1 98.88 235 LEU B O 1
ATOM 6766 N N . ASP B 1 236 ? -7.031 -17.703 -18.797 1 98.81 236 ASP B N 1
ATOM 6767 C CA . ASP B 1 236 ? -5.809 -16.906 -18.875 1 98.81 236 ASP B CA 1
ATOM 6768 C C . ASP B 1 236 ? -6.027 -15.648 -19.703 1 98.81 236 ASP B C 1
ATOM 6770 O O . ASP B 1 236 ? -6.371 -15.727 -20.891 1 98.81 236 ASP B O 1
ATOM 6774 N N . MET B 1 237 ? -5.809 -14.539 -19.094 1 98.81 237 MET B N 1
ATOM 6775 C CA . MET B 1 237 ? -6.004 -13.258 -19.766 1 98.81 237 MET B CA 1
ATOM 6776 C C . MET B 1 237 ? -4.668 -12.562 -20.016 1 98.81 237 MET B C 1
ATOM 6778 O O . MET B 1 237 ? -3.891 -12.359 -19.078 1 98.81 237 MET B O 1
ATOM 6782 N N . VAL B 1 238 ? -4.43 -12.172 -21.25 1 98.62 238 VAL B N 1
ATOM 6783 C CA . VAL B 1 238 ? -3.182 -11.531 -21.656 1 98.62 238 VAL B CA 1
ATOM 6784 C C . VAL B 1 238 ? -3.428 -10.047 -21.938 1 98.62 238 VAL B C 1
ATOM 6786 O O . VAL B 1 238 ? -3.887 -9.68 -23.016 1 98.62 238 VAL B O 1
ATOM 6789 N N . PHE B 1 239 ? -3.039 -9.234 -20.984 1 98.62 239 PHE B N 1
ATOM 6790 C CA . PHE B 1 239 ? -3.387 -7.828 -21.125 1 98.62 239 PHE B CA 1
ATOM 6791 C C . PHE B 1 239 ? -2.133 -6.969 -21.219 1 98.62 239 PHE B C 1
ATOM 6793 O O . PHE B 1 239 ? -2.219 -5.762 -21.453 1 98.62 239 PHE B O 1
ATOM 6800 N N . ASN B 1 240 ? -0.963 -7.543 -21.062 1 98.19 240 ASN B N 1
ATOM 6801 C CA . ASN B 1 240 ? 0.282 -6.789 -21.141 1 98.19 240 ASN B CA 1
ATOM 6802 C C . ASN B 1 240 ? 0.632 -6.457 -22.594 1 98.19 240 ASN B C 1
ATOM 6804 O O . ASN B 1 240 ? 1.223 -5.41 -22.875 1 98.19 240 ASN B O 1
ATOM 6808 N N . HIS B 1 241 ? 0.266 -7.309 -23.453 1 98.5 241 HIS B N 1
ATOM 6809 C CA . HIS B 1 241 ? 0.592 -7.207 -24.875 1 98.5 241 HIS B CA 1
ATOM 6810 C C . HIS B 1 241 ? -0.487 -7.855 -25.734 1 98.5 241 HIS B C 1
ATOM 6812 O O . HIS B 1 241 ? -1.382 -8.523 -25.219 1 98.5 241 HIS B O 1
ATOM 6818 N N . THR B 1 242 ? -0.447 -7.582 -27.031 1 98.44 242 THR B N 1
ATOM 6819 C CA . THR B 1 242 ? -1.371 -8.18 -27.984 1 98.44 242 THR B CA 1
ATOM 6820 C C . THR B 1 242 ? -0.61 -8.914 -29.094 1 98.44 242 THR B C 1
ATOM 6822 O O . THR B 1 242 ? 0.623 -8.922 -29.109 1 98.44 242 THR B O 1
ATOM 6825 N N . GLY B 1 243 ? -1.354 -9.633 -29.906 1 97.94 243 GLY B N 1
ATOM 6826 C CA . GLY B 1 243 ? -0.781 -10.078 -31.156 1 97.94 243 GLY B CA 1
ATOM 6827 C C . GLY B 1 243 ? -0.694 -8.977 -32.188 1 97.94 243 GLY B C 1
ATOM 6828 O O . GLY B 1 243 ? -1.363 -7.953 -32.094 1 97.94 243 GLY B O 1
ATOM 6829 N N . VAL B 1 244 ? 0.156 -9.211 -33.219 1 97.25 244 VAL B N 1
ATOM 6830 C CA . VAL B 1 244 ? 0.322 -8.242 -34.312 1 97.25 244 VAL B CA 1
ATOM 6831 C C . VAL B 1 244 ? -0.962 -8.156 -35.125 1 97.25 244 VAL B C 1
ATOM 6833 O O . VAL B 1 244 ? -1.218 -7.145 -35.781 1 97.25 244 VAL B O 1
ATOM 6836 N N . GLY B 1 245 ? -1.772 -9.18 -35.031 1 97.56 245 GLY B N 1
ATOM 6837 C CA . GLY B 1 245 ? -3.012 -9.227 -35.812 1 97.56 245 GLY B CA 1
ATOM 6838 C C . GLY B 1 245 ? -4.172 -8.562 -35.094 1 97.56 245 GLY B C 1
ATOM 6839 O O . GLY B 1 245 ? -5.262 -8.43 -35.656 1 97.56 245 GLY B O 1
ATOM 6840 N N . PHE B 1 246 ? -4.012 -8.102 -33.875 1 98.31 246 PHE B N 1
ATOM 6841 C CA . PHE B 1 246 ? -5.055 -7.434 -33.094 1 98.31 246 PHE B CA 1
ATOM 6842 C C . PHE B 1 246 ? -5.543 -6.184 -33.812 1 98.31 246 PHE B C 1
ATOM 6844 O O . PHE B 1 246 ? -4.742 -5.406 -34.344 1 98.31 246 PHE B O 1
ATOM 6851 N N . LEU B 1 247 ? -6.789 -5.965 -33.812 1 98 247 LEU B N 1
ATOM 6852 C CA . LEU B 1 247 ? -7.434 -4.926 -34.594 1 98 247 LEU B CA 1
ATOM 6853 C C . LEU B 1 247 ? -6.801 -3.564 -34.344 1 98 247 LEU B C 1
ATOM 6855 O O . LEU B 1 247 ? -6.586 -2.787 -35.281 1 98 247 LEU B O 1
ATOM 6859 N N . ALA B 1 248 ? -6.531 -3.238 -33.094 1 98.44 248 ALA B N 1
ATOM 6860 C CA . ALA B 1 248 ? -5.988 -1.932 -32.75 1 98.44 248 ALA B CA 1
ATOM 6861 C C . ALA B 1 248 ? -4.578 -1.752 -33.312 1 98.44 248 ALA B C 1
ATOM 6863 O O . ALA B 1 248 ? -4.238 -0.685 -33.812 1 98.44 248 ALA B O 1
ATOM 6864 N N . PHE B 1 249 ? -3.758 -2.75 -33.219 1 98.5 249 PHE B N 1
ATOM 6865 C CA . PHE B 1 249 ? -2.387 -2.656 -33.719 1 98.5 249 PHE B CA 1
ATOM 6866 C C . PHE B 1 249 ? -2.361 -2.564 -35.219 1 98.5 249 PHE B C 1
ATOM 6868 O O . PHE B 1 249 ? -1.57 -1.808 -35.781 1 98.5 249 PHE B O 1
ATOM 6875 N N . GLN B 1 250 ? -3.215 -3.387 -35.906 1 98.25 250 GLN B N 1
ATOM 6876 C CA . GLN B 1 250 ? -3.311 -3.332 -37.344 1 98.25 250 GLN B CA 1
ATOM 6877 C C . GLN B 1 250 ? -3.713 -1.938 -37.812 1 98.25 250 GLN B C 1
ATOM 6879 O O . GLN B 1 250 ? -3.221 -1.458 -38.844 1 98.25 250 GLN B O 1
ATOM 6884 N N . ASP B 1 251 ? -4.656 -1.395 -37.062 1 98.5 251 ASP B N 1
ATOM 6885 C CA . ASP B 1 251 ? -5.066 -0.035 -37.375 1 98.5 251 ASP B CA 1
ATOM 6886 C C . ASP B 1 251 ? -3.9 0.942 -37.25 1 98.5 251 ASP B C 1
ATOM 6888 O O . ASP B 1 251 ? -3.762 1.873 -38.031 1 98.5 251 ASP B O 1
ATOM 6892 N N . VAL B 1 252 ? -3.057 0.795 -36.219 1 98.38 252 VAL B N 1
ATOM 6893 C CA . VAL B 1 252 ? -1.896 1.649 -36 1 98.38 252 VAL B CA 1
ATOM 6894 C C . VAL B 1 252 ? -0.88 1.45 -37.125 1 98.38 252 VAL B C 1
ATOM 6896 O O . VAL B 1 252 ? -0.25 2.41 -37.562 1 98.38 252 VAL B O 1
ATOM 6899 N N . ILE B 1 253 ? -0.669 0.222 -37.594 1 97.94 253 ILE B N 1
ATOM 6900 C CA . ILE B 1 253 ? 0.235 -0.07 -38.719 1 97.94 253 ILE B CA 1
ATOM 6901 C C . ILE B 1 253 ? -0.237 0.656 -39.969 1 97.94 253 ILE B C 1
ATOM 6903 O O . ILE B 1 253 ? 0.565 1.271 -40.688 1 97.94 253 ILE B O 1
ATOM 6907 N N . LYS B 1 254 ? -1.502 0.651 -40.156 1 98 254 LYS B N 1
ATOM 6908 C CA . LYS B 1 254 ? -2.09 1.188 -41.375 1 98 254 LYS B CA 1
ATOM 6909 C C . LYS B 1 254 ? -2.115 2.713 -41.344 1 98 254 LYS B C 1
ATOM 6911 O O . LYS B 1 254 ? -1.817 3.361 -42.375 1 98 254 LYS B O 1
ATOM 6916 N N . ASN B 1 255 ? -2.469 3.303 -40.125 1 97.88 255 ASN B N 1
ATOM 6917 C CA . ASN B 1 255 ? -2.811 4.719 -40.094 1 97.88 255 ASN B CA 1
ATOM 6918 C C . ASN B 1 255 ? -1.773 5.527 -39.312 1 97.88 255 ASN B C 1
ATOM 6920 O O . ASN B 1 255 ? -1.824 6.762 -39.312 1 97.88 255 ASN B O 1
ATOM 6924 N N . GLY B 1 256 ? -0.877 4.875 -38.656 1 96.31 256 GLY B N 1
ATOM 6925 C CA . GLY B 1 256 ? 0.134 5.578 -37.906 1 96.31 256 GLY B CA 1
ATOM 6926 C C . GLY B 1 256 ? -0.453 6.492 -36.844 1 96.31 256 GLY B C 1
ATOM 6927 O O . GLY B 1 256 ? -1.305 6.07 -36.062 1 96.31 256 GLY B O 1
ATOM 6928 N N . GLU B 1 257 ? -0.047 7.68 -36.812 1 96.19 257 GLU B N 1
ATOM 6929 C CA . GLU B 1 257 ? -0.468 8.656 -35.812 1 96.19 257 GLU B CA 1
ATOM 6930 C C . GLU B 1 257 ? -1.943 9.008 -36 1 96.19 257 GLU B C 1
ATOM 6932 O O . GLU B 1 257 ? -2.568 9.531 -35.062 1 96.19 257 GLU B O 1
ATOM 6937 N N . ASN B 1 258 ? -2.508 8.758 -37.094 1 97.31 258 ASN B N 1
ATOM 6938 C CA . ASN B 1 258 ? -3.908 9.07 -37.344 1 97.31 258 ASN B CA 1
ATOM 6939 C C . ASN B 1 258 ? -4.836 7.984 -36.812 1 97.31 258 ASN B C 1
ATOM 6941 O O . ASN B 1 258 ? -6.059 8.141 -36.844 1 97.31 258 ASN B O 1
ATOM 6945 N N . SER B 1 259 ? -4.262 6.945 -36.344 1 98.06 259 SER B N 1
ATOM 6946 C CA . SER B 1 259 ? -5.066 5.871 -35.781 1 98.06 259 SER B CA 1
ATOM 6947 C C . SER B 1 259 ? -5.703 6.301 -34.438 1 98.06 259 SER B C 1
ATOM 6949 O O . SER B 1 259 ? -5.043 6.91 -33.594 1 98.06 259 SER B O 1
ATOM 6951 N N . LYS B 1 260 ? -6.98 5.949 -34.25 1 97.69 260 LYS B N 1
ATOM 6952 C CA . LYS B 1 260 ? -7.633 6.223 -32.969 1 97.69 260 LYS B CA 1
ATOM 6953 C C . LYS B 1 260 ? -7.02 5.387 -31.859 1 97.69 260 LYS B C 1
ATOM 6955 O O . LYS B 1 260 ? -7.238 5.668 -30.672 1 97.69 260 LYS B O 1
ATOM 6960 N N . TYR B 1 261 ? -6.211 4.379 -32.25 1 98.38 261 TYR B N 1
ATOM 6961 C CA . TYR B 1 261 ? -5.594 3.484 -31.266 1 98.38 261 TYR B CA 1
ATOM 6962 C C . TYR B 1 261 ? -4.113 3.805 -31.094 1 98.38 261 TYR B C 1
ATOM 6964 O O . TYR B 1 261 ? -3.375 3.033 -30.469 1 98.38 261 TYR B O 1
ATOM 6972 N N . TYR B 1 262 ? -3.623 4.832 -31.609 1 98.06 262 TYR B N 1
ATOM 6973 C CA . TYR B 1 262 ? -2.197 5.137 -31.609 1 98.06 262 TYR B CA 1
ATOM 6974 C C . TYR B 1 262 ? -1.644 5.156 -30.203 1 98.06 262 TYR B C 1
ATOM 6976 O O . TYR B 1 262 ? -0.569 4.609 -29.938 1 98.06 262 TYR B O 1
ATOM 6984 N N . SER B 1 263 ? -2.4 5.707 -29.234 1 97.5 263 SER B N 1
ATOM 6985 C CA . SER B 1 263 ? -1.938 5.879 -27.859 1 97.5 263 SER B CA 1
ATOM 6986 C C . SER B 1 263 ? -2.006 4.57 -27.094 1 97.5 263 SER B C 1
ATOM 6988 O O . SER B 1 263 ? -1.568 4.5 -25.938 1 97.5 263 SER B O 1
ATOM 6990 N N . TRP B 1 264 ? -2.561 3.545 -27.75 1 98.5 264 TRP B N 1
ATOM 6991 C CA . TRP B 1 264 ? -2.635 2.244 -27.094 1 98.5 264 TRP B CA 1
ATOM 6992 C C . TRP B 1 264 ? -1.263 1.58 -27.047 1 98.5 264 TRP B C 1
ATOM 6994 O O . TRP B 1 264 ? -1.043 0.653 -26.266 1 98.5 264 TRP B O 1
ATOM 7004 N N . TYR B 1 265 ? -0.385 2.059 -27.891 1 98.25 265 TYR B N 1
ATOM 7005 C CA . TYR B 1 265 ? 0.936 1.449 -28 1 98.25 265 TYR B CA 1
ATOM 7006 C C . TYR B 1 265 ? 2.033 2.5 -27.875 1 98.25 265 TYR B C 1
ATOM 7008 O O . TYR B 1 265 ? 1.787 3.689 -28.094 1 98.25 265 TYR B O 1
ATOM 7016 N N . ASN B 1 266 ? 3.172 2.057 -27.422 1 96.12 266 ASN B N 1
ATOM 7017 C CA . ASN B 1 266 ? 4.359 2.904 -27.438 1 96.12 266 ASN B CA 1
ATOM 7018 C C . ASN B 1 266 ? 5.184 2.709 -28.703 1 96.12 266 ASN B C 1
ATOM 7020 O O . ASN B 1 266 ? 6.059 1.847 -28.75 1 96.12 266 ASN B O 1
ATOM 7024 N N . ILE B 1 267 ? 4.953 3.611 -29.656 1 97.62 267 ILE B N 1
ATOM 7025 C CA . ILE B 1 267 ? 5.602 3.527 -30.953 1 97.62 267 ILE B CA 1
ATOM 7026 C C . ILE B 1 267 ? 6.902 4.332 -30.938 1 97.62 267 ILE B C 1
ATOM 7028 O O . ILE B 1 267 ? 6.906 5.504 -30.547 1 97.62 267 ILE B O 1
ATOM 7032 N N . LYS B 1 268 ? 7.953 3.74 -31.344 1 95.56 268 LYS B N 1
ATOM 7033 C CA . LYS B 1 268 ? 9.266 4.387 -31.312 1 95.56 268 LYS B CA 1
ATOM 7034 C C . LYS B 1 268 ? 9.492 5.223 -32.562 1 95.56 268 LYS B C 1
ATOM 7036 O O . LYS B 1 268 ? 10.117 6.285 -32.5 1 95.56 268 LYS B O 1
ATOM 7041 N N . SER B 1 269 ? 9.055 4.594 -33.688 1 96.5 269 SER B N 1
ATOM 7042 C CA . SER B 1 269 ? 9.18 5.328 -34.938 1 96.5 269 SER B CA 1
ATOM 7043 C C . SER B 1 269 ? 8.117 4.895 -35.938 1 96.5 269 SER B C 1
ATOM 7045 O O . SER B 1 269 ? 7.516 3.826 -35.781 1 96.5 269 SER B O 1
ATOM 7047 N N . LEU B 1 270 ? 7.836 5.754 -36.875 1 96.19 270 LEU B N 1
ATOM 7048 C CA . LEU B 1 270 ? 6.883 5.484 -37.938 1 96.19 270 LEU B CA 1
ATOM 7049 C C . LEU B 1 270 ? 7.594 5.363 -39.281 1 96.19 270 LEU B C 1
ATOM 7051 O O . LEU B 1 270 ? 8.633 5.992 -39.5 1 96.19 270 LEU B O 1
ATOM 7055 N N . PRO B 1 271 ? 7.059 4.699 -40.312 1 96.81 271 PRO B N 1
ATOM 7056 C CA . PRO B 1 271 ? 5.871 3.861 -40.125 1 96.81 271 PRO B CA 1
ATOM 7057 C C . PRO B 1 271 ? 6.137 2.654 -39.25 1 96.81 271 PRO B C 1
ATOM 7059 O O . PRO B 1 271 ? 7.277 2.199 -39.125 1 96.81 271 PRO B O 1
ATOM 7062 N N . VAL B 1 272 ? 5.102 2.154 -38.625 1 97.38 272 VAL B N 1
ATOM 7063 C CA . VAL B 1 272 ? 5.219 0.949 -37.812 1 97.38 272 VAL B CA 1
ATOM 7064 C C . VAL B 1 272 ? 5.609 -0.235 -38.688 1 97.38 272 VAL B C 1
ATOM 7066 O O . VAL B 1 272 ? 5.016 -0.452 -39.75 1 97.38 272 VAL B O 1
ATOM 7069 N N . ASP B 1 273 ? 6.672 -0.944 -38.219 1 95.75 273 ASP B N 1
ATOM 7070 C CA . ASP B 1 273 ? 7.223 -2.059 -38.969 1 95.75 273 ASP B CA 1
ATOM 7071 C C . ASP B 1 273 ? 7.453 -3.275 -38.094 1 95.75 273 ASP B C 1
ATOM 7073 O O . ASP B 1 273 ? 8.391 -3.293 -37.281 1 95.75 273 ASP B O 1
ATOM 7077 N N . VAL B 1 274 ? 6.695 -4.262 -38.281 1 95.38 274 VAL B N 1
ATOM 7078 C CA . VAL B 1 274 ? 6.746 -5.457 -37.438 1 95.38 274 VAL B CA 1
ATOM 7079 C C . VAL B 1 274 ? 8.125 -6.109 -37.562 1 95.38 274 VAL B C 1
ATOM 7081 O O . VAL B 1 274 ? 8.656 -6.629 -36.594 1 95.38 274 VAL B O 1
ATOM 7084 N N . GLN B 1 275 ? 8.758 -6.105 -38.688 1 93.94 275 GLN B N 1
ATOM 7085 C CA . GLN B 1 275 ? 10.07 -6.707 -38.875 1 93.94 275 GLN B CA 1
ATOM 7086 C C . GLN B 1 275 ? 11.148 -5.938 -38.125 1 93.94 275 GLN B C 1
ATOM 7088 O O . GLN B 1 275 ? 12.07 -6.539 -37.562 1 93.94 275 GLN B O 1
ATOM 7093 N N . LYS B 1 276 ? 11.023 -4.629 -38.125 1 92.94 276 LYS B N 1
ATOM 7094 C CA . LYS B 1 276 ? 11.992 -3.785 -37.438 1 92.94 276 LYS B CA 1
ATOM 7095 C C . LYS B 1 276 ? 11.734 -3.77 -35.938 1 92.94 276 LYS B C 1
ATOM 7097 O O . LYS B 1 276 ? 12.641 -3.512 -35.125 1 92.94 276 LYS B O 1
ATOM 7102 N N . GLY B 1 277 ? 10.477 -4.059 -35.594 1 95.12 277 GLY B N 1
ATOM 7103 C CA . GLY B 1 277 ? 10.109 -4.023 -34.188 1 95.12 277 GLY B CA 1
ATOM 7104 C C . GLY B 1 277 ? 10.266 -2.65 -33.562 1 95.12 277 GLY B C 1
ATOM 7105 O O . GLY B 1 277 ? 10.766 -2.525 -32.438 1 95.12 277 GLY B O 1
ATOM 7106 N N . ASN B 1 278 ? 9.945 -1.537 -34.219 1 96.62 278 ASN B N 1
ATOM 7107 C CA . ASN B 1 278 ? 10.164 -0.168 -33.781 1 96.62 278 ASN B CA 1
ATOM 7108 C C . ASN B 1 278 ? 9.031 0.306 -32.875 1 96.62 278 ASN B C 1
ATOM 7110 O O . ASN B 1 278 ? 8.508 1.406 -33.031 1 96.62 278 ASN B O 1
ATOM 7114 N N . TYR B 1 279 ? 8.586 -0.459 -31.938 1 97.06 279 TYR B N 1
ATOM 7115 C CA . TYR B 1 279 ? 7.605 -0.229 -30.875 1 97.06 279 TYR B CA 1
ATOM 7116 C C . TYR B 1 279 ? 7.953 -1.026 -29.625 1 97.06 279 TYR B C 1
ATOM 7118 O O . TYR B 1 279 ? 8.812 -1.912 -29.672 1 97.06 279 TYR B O 1
ATOM 7126 N N . GLU B 1 280 ? 7.414 -0.654 -28.5 1 96.38 280 GLU B N 1
ATOM 7127 C CA . GLU B 1 280 ? 7.641 -1.396 -27.266 1 96.38 280 GLU B CA 1
ATOM 7128 C C . GLU B 1 280 ? 6.957 -2.76 -27.297 1 96.38 280 GLU B C 1
ATOM 7130 O O . GLU B 1 280 ? 5.832 -2.883 -27.797 1 96.38 280 GLU B O 1
ATOM 7135 N N . THR B 1 281 ? 7.637 -3.76 -26.781 1 96.44 281 THR B N 1
ATOM 7136 C CA . THR B 1 281 ? 7.117 -5.121 -26.812 1 96.44 281 THR B CA 1
ATOM 7137 C C . THR B 1 281 ? 7.086 -5.719 -25.406 1 96.44 281 THR B C 1
ATOM 7139 O O . THR B 1 281 ? 7.59 -5.113 -24.453 1 96.44 281 THR B O 1
ATOM 7142 N N . PHE B 1 282 ? 6.328 -6.848 -24.938 1 90.44 282 PHE B N 1
ATOM 7143 C CA . PHE B 1 282 ? 6.289 -7.621 -23.703 1 90.44 282 PHE B CA 1
ATOM 7144 C C . PHE B 1 282 ? 7.688 -7.777 -23.125 1 90.44 282 PHE B C 1
ATOM 7146 O O . PHE B 1 282 ? 7.895 -7.555 -21.922 1 90.44 282 PHE B O 1
ATOM 7153 N N . ALA B 1 283 ? 8.734 -8.016 -23.625 1 88.81 283 ALA B N 1
ATOM 7154 C CA . ALA B 1 283 ? 10.148 -8.164 -23.297 1 88.81 283 ALA B CA 1
ATOM 7155 C C . ALA B 1 283 ? 11.023 -7.367 -24.266 1 88.81 283 ALA B C 1
ATOM 7157 O O . ALA B 1 283 ? 10.664 -6.262 -24.672 1 88.81 283 ALA B O 1
ATOM 7158 N N . ILE B 1 284 ? 12.156 -7.91 -24.406 1 85.06 284 ILE B N 1
ATOM 7159 C CA . ILE B 1 284 ? 13.055 -7.191 -25.297 1 85.06 284 ILE B CA 1
ATOM 7160 C C . ILE B 1 284 ? 12.984 -7.797 -26.703 1 85.06 284 ILE B C 1
ATOM 7162 O O . ILE B 1 284 ? 13.352 -8.953 -26.906 1 85.06 284 ILE B O 1
ATOM 7166 N N . ASN B 1 285 ? 12.391 -7.066 -27.578 1 86.38 285 ASN B N 1
ATOM 7167 C CA . ASN B 1 285 ? 12.438 -7.328 -29.016 1 86.38 285 ASN B CA 1
ATOM 7168 C C . ASN B 1 285 ? 11.586 -8.539 -29.391 1 86.38 285 ASN B C 1
ATOM 7170 O O . ASN B 1 285 ? 11.977 -9.344 -30.234 1 86.38 285 ASN B O 1
ATOM 7174 N N . VAL B 1 286 ? 10.484 -8.75 -28.672 1 92.62 286 VAL B N 1
ATOM 7175 C CA . VAL B 1 286 ? 9.523 -9.781 -29.078 1 92.62 286 VAL B CA 1
ATOM 7176 C C . VAL B 1 286 ? 8.492 -9.18 -30.031 1 92.62 286 VAL B C 1
ATOM 7178 O O . VAL B 1 286 ? 7.359 -8.906 -29.625 1 92.62 286 VAL B O 1
ATOM 7181 N N . ARG B 1 287 ? 8.906 -9.078 -31.344 1 93.56 287 ARG B N 1
ATOM 7182 C CA . ARG B 1 287 ? 8.219 -8.273 -32.344 1 93.56 287 ARG B CA 1
ATOM 7183 C C . ARG B 1 287 ? 6.785 -8.758 -32.562 1 93.56 287 ARG B C 1
ATOM 7185 O O . ARG B 1 287 ? 5.918 -7.992 -32.969 1 93.56 287 ARG B O 1
ATOM 7192 N N . SER B 1 288 ? 6.512 -9.961 -32.156 1 95.19 288 SER B N 1
ATOM 7193 C CA . SER B 1 288 ? 5.184 -10.531 -32.375 1 95.19 288 SER B CA 1
ATOM 7194 C C . SER B 1 288 ? 4.227 -10.133 -31.25 1 95.19 288 SER B C 1
ATOM 7196 O O . SER B 1 288 ? 3.025 -10.398 -31.328 1 95.19 288 SER B O 1
ATOM 7198 N N . MET B 1 289 ? 4.684 -9.484 -30.234 1 97.56 289 MET B N 1
ATOM 7199 C CA . MET B 1 289 ? 3.875 -9.18 -29.062 1 97.56 289 MET B CA 1
ATOM 7200 C C . MET B 1 289 ? 4.055 -7.719 -28.641 1 97.56 289 MET B C 1
ATOM 7202 O O . MET B 1 289 ? 4.68 -7.434 -27.625 1 97.56 289 MET B O 1
ATOM 7206 N N . PRO B 1 290 ? 3.439 -6.805 -29.438 1 98.12 290 PRO B N 1
ATOM 7207 C CA . PRO B 1 290 ? 3.512 -5.391 -29.062 1 98.12 290 PRO B CA 1
ATOM 7208 C C . PRO B 1 290 ? 2.893 -5.105 -27.688 1 98.12 290 PRO B C 1
ATOM 7210 O O . PRO B 1 290 ? 1.777 -5.555 -27.422 1 98.12 290 PRO B O 1
ATOM 7213 N N . ARG B 1 291 ? 3.611 -4.434 -26.844 1 97.88 291 ARG B N 1
ATOM 7214 C CA . ARG B 1 291 ? 3.111 -4.09 -25.516 1 97.88 291 ARG B CA 1
ATOM 7215 C C . ARG B 1 291 ? 2 -3.049 -25.609 1 97.88 291 ARG B C 1
ATOM 7217 O O . ARG B 1 291 ? 2.102 -2.09 -26.375 1 97.88 291 ARG B O 1
ATOM 7224 N N . ILE B 1 292 ? 0.997 -3.229 -24.922 1 98.19 292 ILE B N 1
ATOM 7225 C CA . ILE B 1 292 ? -0.132 -2.303 -24.938 1 98.19 292 ILE B CA 1
ATOM 7226 C C . ILE B 1 292 ? -0.103 -1.434 -23.688 1 98.19 292 ILE B C 1
ATOM 7228 O O . ILE B 1 292 ? 0.371 -1.867 -22.625 1 98.19 292 ILE B O 1
ATOM 7232 N N . ASN B 1 293 ? -0.499 -0.19 -23.719 1 98.06 293 ASN B N 1
ATOM 7233 C CA . ASN B 1 293 ? -0.486 0.784 -22.625 1 98.06 293 ASN B CA 1
ATOM 7234 C C . ASN B 1 293 ? -1.703 0.629 -21.719 1 98.06 293 ASN B C 1
ATOM 7236 O O . ASN B 1 293 ? -2.711 1.313 -21.906 1 98.06 293 ASN B O 1
ATOM 7240 N N . THR B 1 294 ? -1.538 -0.077 -20.641 1 98.06 294 THR B N 1
ATOM 7241 C CA . THR B 1 294 ? -2.668 -0.391 -19.766 1 98.06 294 THR B CA 1
ATOM 7242 C C . THR B 1 294 ? -3 0.791 -18.859 1 98.06 294 THR B C 1
ATOM 7244 O O . THR B 1 294 ? -3.932 0.721 -18.062 1 98.06 294 THR B O 1
ATOM 7247 N N . SER B 1 295 ? -2.281 1.875 -18.922 1 97 295 SER B N 1
ATOM 7248 C CA . SER B 1 295 ? -2.641 3.102 -18.219 1 97 295 SER B CA 1
ATOM 7249 C C . SER B 1 295 ? -3.699 3.889 -18.984 1 97 295 SER B C 1
ATOM 7251 O O . SER B 1 295 ? -4.32 4.801 -18.438 1 97 295 SER B O 1
ATOM 7253 N N . ASN B 1 296 ? -3.826 3.582 -20.297 1 97.44 296 ASN B N 1
ATOM 7254 C CA . ASN B 1 296 ? -4.805 4.242 -21.156 1 97.44 296 ASN B CA 1
ATOM 7255 C C . ASN B 1 296 ? -6.23 3.822 -20.797 1 97.44 296 ASN B C 1
ATOM 7257 O O . ASN B 1 296 ? -6.535 2.629 -20.766 1 97.44 296 ASN B O 1
ATOM 7261 N N . LYS B 1 297 ? -7.105 4.762 -20.641 1 96.12 297 LYS B N 1
ATOM 7262 C CA . LYS B 1 297 ? -8.477 4.496 -20.188 1 96.12 297 LYS B CA 1
ATOM 7263 C C . LYS B 1 297 ? -9.234 3.656 -21.219 1 96.12 297 LYS B C 1
ATOM 7265 O O . LYS B 1 297 ? -9.992 2.758 -20.844 1 96.12 297 LYS B O 1
ATOM 7270 N N . ASP B 1 298 ? -9.078 3.98 -22.484 1 97.94 298 ASP B N 1
ATOM 7271 C CA . ASP B 1 298 ? -9.773 3.234 -23.531 1 97.94 298 ASP B CA 1
ATOM 7272 C C . ASP B 1 298 ? -9.312 1.778 -23.562 1 97.94 298 ASP B C 1
ATOM 7274 O O . ASP B 1 298 ? -10.117 0.877 -23.812 1 97.94 298 ASP B O 1
ATOM 7278 N N . VAL B 1 299 ? -8.039 1.586 -23.312 1 98.62 299 VAL B N 1
ATOM 7279 C CA . VAL B 1 299 ? -7.496 0.235 -23.219 1 98.62 299 VAL B CA 1
ATOM 7280 C C . VAL B 1 299 ? -8.133 -0.505 -22.047 1 98.62 299 VAL B C 1
ATOM 7282 O O . VAL B 1 299 ? -8.562 -1.65 -22.188 1 98.62 299 VAL B O 1
ATOM 7285 N N . GLN B 1 300 ? -8.219 0.173 -20.922 1 98.5 300 GLN B N 1
ATOM 7286 C CA . GLN B 1 300 ? -8.828 -0.427 -19.734 1 98.5 300 GLN B CA 1
ATOM 7287 C C . GLN B 1 300 ? -10.281 -0.801 -20 1 98.5 300 GLN B C 1
ATOM 7289 O O . GLN B 1 300 ? -10.727 -1.889 -19.625 1 98.5 300 GLN B O 1
ATOM 7294 N N . ASP B 1 301 ? -11.023 0.103 -20.625 1 98.5 301 ASP B N 1
ATOM 7295 C CA . ASP B 1 301 ? -12.43 -0.144 -20.938 1 98.5 301 ASP B CA 1
ATOM 7296 C C . ASP B 1 301 ? -12.586 -1.356 -21.844 1 98.5 301 ASP B C 1
ATOM 7298 O O . ASP B 1 301 ? -13.477 -2.186 -21.641 1 98.5 301 ASP B O 1
ATOM 7302 N N . PHE B 1 302 ? -11.75 -1.398 -22.797 1 98.56 302 PHE B N 1
ATOM 7303 C CA . PHE B 1 302 ? -11.805 -2.508 -23.75 1 98.56 302 PHE B CA 1
ATOM 7304 C C . PHE B 1 302 ? -11.594 -3.838 -23.031 1 98.56 302 PHE B C 1
ATOM 7306 O O . PHE B 1 302 ? -12.391 -4.77 -23.203 1 98.56 302 PHE B O 1
ATOM 7313 N N . PHE B 1 303 ? -10.578 -3.955 -22.266 1 98.81 303 PHE B N 1
ATOM 7314 C CA . PHE B 1 303 ? -10.242 -5.227 -21.625 1 98.81 303 PHE B CA 1
ATOM 7315 C C . PHE B 1 303 ? -11.258 -5.582 -20.547 1 98.81 303 PHE B C 1
ATOM 7317 O O . PHE B 1 303 ? -11.516 -6.762 -20.312 1 98.81 303 PHE B O 1
ATOM 7324 N N . LEU B 1 304 ? -11.82 -4.559 -19.891 1 98.75 304 LEU B N 1
ATOM 7325 C CA . LEU B 1 304 ? -12.891 -4.828 -18.938 1 98.75 304 LEU B CA 1
ATOM 7326 C C . LEU B 1 304 ? -14.094 -5.445 -19.641 1 98.75 304 LEU B C 1
ATOM 7328 O O . LEU B 1 304 ? -14.758 -6.332 -19.094 1 98.75 304 LEU B O 1
ATOM 7332 N N . GLU B 1 305 ? -14.359 -4.922 -20.828 1 98.69 305 GLU B N 1
ATOM 7333 C CA . GLU B 1 305 ? -15.438 -5.508 -21.609 1 98.69 305 GLU B CA 1
ATOM 7334 C C . GLU B 1 305 ? -15.133 -6.965 -21.969 1 98.69 305 GLU B C 1
ATOM 7336 O O . GLU B 1 305 ? -16.031 -7.809 -21.969 1 98.69 305 GLU B O 1
ATOM 7341 N N . VAL B 1 306 ? -13.906 -7.223 -22.266 1 98.81 306 VAL B N 1
ATOM 7342 C CA . VAL B 1 306 ? -13.477 -8.586 -22.562 1 98.81 306 VAL B CA 1
ATOM 7343 C C . VAL B 1 306 ? -13.742 -9.477 -21.344 1 98.81 306 VAL B C 1
ATOM 7345 O O . VAL B 1 306 ? -14.32 -10.562 -21.484 1 98.81 306 VAL B O 1
ATOM 7348 N N . LEU B 1 307 ? -13.336 -9.055 -20.188 1 98.88 307 LEU B N 1
ATOM 7349 C CA . LEU B 1 307 ? -13.492 -9.828 -18.969 1 98.88 307 LEU B CA 1
ATOM 7350 C C . LEU B 1 307 ? -14.969 -10.078 -18.656 1 98.88 307 LEU B C 1
ATOM 7352 O O . LEU B 1 307 ? -15.359 -11.195 -18.328 1 98.88 307 LEU B O 1
ATOM 7356 N N . LYS B 1 308 ? -15.781 -9.031 -18.781 1 98.69 308 LYS B N 1
ATOM 7357 C CA . LYS B 1 308 ? -17.203 -9.148 -18.5 1 98.69 308 LYS B CA 1
ATOM 7358 C C . LYS B 1 308 ? -17.875 -10.109 -19.484 1 98.69 308 LYS B C 1
ATOM 7360 O O . LYS B 1 308 ? -18.75 -10.883 -19.094 1 98.69 308 LYS B O 1
ATOM 7365 N N . TYR B 1 309 ? -17.453 -10.016 -20.75 1 98.56 309 TYR B N 1
ATOM 7366 C CA . TYR B 1 309 ? -18 -10.898 -21.781 1 98.56 309 TYR B CA 1
ATOM 7367 C C . TYR B 1 309 ? -17.797 -12.359 -21.391 1 98.56 309 TYR B C 1
ATOM 7369 O O . TYR B 1 309 ? -18.766 -13.133 -21.391 1 98.56 309 TYR B O 1
ATOM 7377 N N . TRP B 1 310 ? -16.641 -12.766 -21.016 1 98.69 310 TRP B N 1
ATOM 7378 C CA . TRP B 1 310 ? -16.359 -14.164 -20.703 1 98.69 310 TRP B CA 1
ATOM 7379 C C . TRP B 1 310 ? -16.938 -14.562 -19.359 1 98.69 310 TRP B C 1
ATOM 7381 O O . TRP B 1 310 ? -17.359 -15.703 -19.172 1 98.69 310 TRP B O 1
ATOM 7391 N N . LEU B 1 311 ? -16.953 -13.641 -18.422 1 98.5 311 LEU B N 1
ATOM 7392 C CA . LEU B 1 311 ? -17.516 -13.898 -17.109 1 98.5 311 LEU B CA 1
ATOM 7393 C C . LEU B 1 311 ? -19.016 -14.148 -17.203 1 98.5 311 LEU B C 1
ATOM 7395 O O . LEU B 1 311 ? -19.531 -15.094 -16.594 1 98.5 311 LEU B O 1
ATOM 7399 N N . LEU B 1 312 ? -19.719 -13.328 -17.969 1 97.94 312 LEU B N 1
ATOM 7400 C CA . LEU B 1 312 ? -21.172 -13.344 -18 1 97.94 312 LEU B CA 1
ATOM 7401 C C . LEU B 1 312 ? -21.688 -14.344 -19.031 1 97.94 312 LEU B C 1
ATOM 7403 O O . LEU B 1 312 ? -22.609 -15.109 -18.75 1 97.94 312 LEU B O 1
ATOM 7407 N N . GLU B 1 313 ? -21.062 -14.375 -20.203 1 98.06 313 GLU B N 1
ATOM 7408 C CA . GLU B 1 313 ? -21.562 -15.195 -21.297 1 98.06 313 GLU B CA 1
ATOM 7409 C C . GLU B 1 313 ? -21.203 -16.672 -21.094 1 98.06 313 GLU B C 1
ATOM 7411 O O . GLU B 1 313 ? -21.953 -17.562 -21.516 1 98.06 313 GLU B O 1
ATOM 7416 N N . PHE B 1 314 ? -20.078 -16.938 -20.469 1 98.44 314 PHE B N 1
ATOM 7417 C CA . PHE B 1 314 ? -19.609 -18.312 -20.391 1 98.44 314 PHE B CA 1
ATOM 7418 C C . PHE B 1 314 ? -19.547 -18.797 -18.938 1 98.44 314 PHE B C 1
ATOM 7420 O O . PHE B 1 314 ? -19.234 -19.953 -18.672 1 98.44 314 PHE B O 1
ATOM 7427 N N . ASP B 1 315 ? -19.75 -17.906 -17.984 1 97.81 315 ASP B N 1
ATOM 7428 C CA . ASP B 1 315 ? -19.844 -18.203 -16.562 1 97.81 315 ASP B CA 1
ATOM 7429 C C . ASP B 1 315 ? -18.531 -18.766 -16.016 1 97.81 315 ASP B C 1
ATOM 7431 O O . ASP B 1 315 ? -18.531 -19.75 -15.273 1 97.81 315 ASP B O 1
ATOM 7435 N N . VAL B 1 316 ? -17.422 -18.234 -16.484 1 98.25 316 VAL B N 1
ATOM 7436 C CA . VAL B 1 316 ? -16.141 -18.688 -15.945 1 98.25 316 VAL B CA 1
ATOM 7437 C C . VAL B 1 316 ? -16.016 -18.266 -14.484 1 98.25 316 VAL B C 1
ATOM 7439 O O . VAL B 1 316 ? -16.75 -17.391 -14.016 1 98.25 316 VAL B O 1
ATOM 7442 N N . ASP B 1 317 ? -15.109 -18.891 -13.711 1 98.5 317 ASP B N 1
ATOM 7443 C CA . ASP B 1 317 ? -15.07 -18.766 -12.258 1 98.5 317 ASP B CA 1
ATOM 7444 C C . ASP B 1 317 ? -13.883 -17.906 -11.812 1 98.5 317 ASP B C 1
ATOM 7446 O O . ASP B 1 317 ? -13.797 -17.516 -10.641 1 98.5 317 ASP B O 1
ATOM 7450 N N . GLY B 1 318 ? -12.992 -17.625 -12.68 1 98.44 318 GLY B N 1
ATOM 7451 C CA . GLY B 1 318 ? -11.828 -16.828 -12.344 1 98.44 318 GLY B CA 1
ATOM 7452 C C . GLY B 1 318 ? -10.961 -16.5 -13.555 1 98.44 318 GLY B C 1
ATOM 7453 O O . GLY B 1 318 ? -11.227 -16.969 -14.656 1 98.44 318 GLY B O 1
ATOM 7454 N N . PHE B 1 319 ? -10 -15.664 -13.32 1 98.88 319 PHE B N 1
ATOM 7455 C CA . PHE B 1 319 ? -9.047 -15.258 -14.336 1 98.88 319 PHE B CA 1
ATOM 7456 C C . PHE B 1 319 ? -7.625 -15.305 -13.797 1 98.88 319 PHE B C 1
ATOM 7458 O O . PHE B 1 319 ? -7.379 -14.953 -12.641 1 98.88 319 PHE B O 1
ATOM 7465 N N . ARG B 1 320 ? -6.758 -15.844 -14.562 1 98.81 320 ARG B N 1
ATOM 7466 C CA . ARG B 1 320 ? -5.316 -15.695 -14.398 1 98.81 320 ARG B CA 1
ATOM 7467 C C . ARG B 1 320 ? -4.758 -14.656 -15.367 1 98.81 320 ARG B C 1
ATOM 7469 O O . ARG B 1 320 ? -5.008 -14.734 -16.578 1 98.81 320 ARG B O 1
ATOM 7476 N N . PHE B 1 321 ? -4 -13.672 -14.844 1 98.81 321 PHE B N 1
ATOM 7477 C CA . PHE B 1 321 ? -3.502 -12.578 -15.68 1 98.81 321 PHE B CA 1
ATOM 7478 C C . PHE B 1 321 ? -2.027 -12.781 -16.016 1 98.81 321 PHE B C 1
ATOM 7480 O O . PHE B 1 321 ? -1.188 -12.859 -15.109 1 98.81 321 PHE B O 1
ATOM 7487 N N . ASP B 1 322 ? -1.744 -12.844 -17.266 1 98.5 322 ASP B N 1
ATOM 7488 C CA . ASP B 1 322 ? -0.391 -13 -17.781 1 98.5 322 ASP B CA 1
ATOM 7489 C C . ASP B 1 322 ? 0.434 -11.734 -17.562 1 98.5 322 ASP B C 1
ATOM 7491 O O . ASP B 1 322 ? -0.076 -10.617 -17.703 1 98.5 322 ASP B O 1
ATOM 7495 N N . VAL B 1 323 ? 1.731 -11.898 -17.219 1 97.62 323 VAL B N 1
ATOM 7496 C CA . VAL B 1 323 ? 2.631 -10.781 -16.953 1 97.62 323 VAL B CA 1
ATOM 7497 C C . VAL B 1 323 ? 1.906 -9.734 -16.109 1 97.62 323 VAL B C 1
ATOM 7499 O O . VAL B 1 323 ? 1.889 -8.547 -16.469 1 97.62 323 VAL B O 1
ATOM 7502 N N . ALA B 1 324 ? 1.293 -10.188 -15.062 1 98.06 324 ALA B N 1
ATOM 7503 C CA . ALA B 1 324 ? 0.35 -9.383 -14.297 1 98.06 324 ALA B CA 1
ATOM 7504 C C . ALA B 1 324 ? 1.063 -8.234 -13.578 1 98.06 324 ALA B C 1
ATOM 7506 O O . ALA B 1 324 ? 0.482 -7.168 -13.367 1 98.06 324 ALA B O 1
ATOM 7507 N N . ASN B 1 325 ? 2.324 -8.422 -13.203 1 96.62 325 ASN B N 1
ATOM 7508 C CA . ASN B 1 325 ? 3.049 -7.441 -12.406 1 96.62 325 ASN B CA 1
ATOM 7509 C C . ASN B 1 325 ? 3.449 -6.227 -13.234 1 96.62 325 ASN B C 1
ATOM 7511 O O . ASN B 1 325 ? 3.957 -5.242 -12.695 1 96.62 325 ASN B O 1
ATOM 7515 N N . GLU B 1 326 ? 3.221 -6.258 -14.555 1 97.69 326 GLU B N 1
ATOM 7516 C CA . GLU B 1 326 ? 3.518 -5.098 -15.383 1 97.69 326 GLU B CA 1
ATOM 7517 C C . GLU B 1 326 ? 2.246 -4.328 -15.734 1 97.69 326 GLU B C 1
ATOM 7519 O O . GLU B 1 326 ? 2.303 -3.303 -16.422 1 97.69 326 GLU B O 1
ATOM 7524 N N . LEU B 1 327 ? 1.118 -4.77 -15.297 1 98.38 327 LEU B N 1
ATOM 7525 C CA . LEU B 1 327 ? -0.13 -4.051 -15.523 1 98.38 327 LEU B CA 1
ATOM 7526 C C . LEU B 1 327 ? -0.229 -2.832 -14.609 1 98.38 327 LEU B C 1
ATOM 7528 O O . LEU B 1 327 ? 0.325 -2.828 -13.508 1 98.38 327 LEU B O 1
ATOM 7532 N N . ASP B 1 328 ? -0.888 -1.858 -15.148 1 98.06 328 ASP B N 1
ATOM 7533 C CA . ASP B 1 328 ? -1.133 -0.668 -14.336 1 98.06 328 ASP B CA 1
ATOM 7534 C C . ASP B 1 328 ? -1.951 -1.007 -13.094 1 98.06 328 ASP B C 1
ATOM 7536 O O . ASP B 1 328 ? -3.025 -1.603 -13.195 1 98.06 328 ASP B O 1
ATOM 7540 N N . LYS B 1 329 ? -1.481 -0.634 -11.906 1 97.19 329 LYS B N 1
ATOM 7541 C CA . LYS B 1 329 ? -2.109 -1.012 -10.641 1 97.19 329 LYS B CA 1
ATOM 7542 C C . LYS B 1 329 ? -3.527 -0.455 -10.547 1 97.19 329 LYS B C 1
ATOM 7544 O O . LYS B 1 329 ? -4.41 -1.087 -9.961 1 97.19 329 LYS B O 1
ATOM 7549 N N . ASN B 1 330 ? -3.764 0.763 -11.023 1 96.69 330 ASN B N 1
ATOM 7550 C CA . ASN B 1 330 ? -5.121 1.295 -11.047 1 96.69 330 ASN B CA 1
ATOM 7551 C C . ASN B 1 330 ? -6.051 0.438 -11.898 1 96.69 330 ASN B C 1
ATOM 7553 O O . ASN B 1 330 ? -7.23 0.282 -11.578 1 96.69 330 ASN B O 1
ATOM 7557 N N . PHE B 1 331 ? -5.492 -0.056 -13.023 1 98.19 331 PHE B N 1
ATOM 7558 C CA . PHE B 1 331 ? -6.258 -0.952 -13.875 1 98.19 331 PHE B CA 1
ATOM 7559 C C . PHE B 1 331 ? -6.621 -2.232 -13.133 1 98.19 331 PHE B C 1
ATOM 7561 O O . PHE B 1 331 ? -7.773 -2.67 -13.172 1 98.19 331 PHE B O 1
ATOM 7568 N N . ILE B 1 332 ? -5.695 -2.852 -12.383 1 98.62 332 ILE B N 1
ATOM 7569 C CA . ILE B 1 332 ? -5.934 -4.078 -11.633 1 98.62 332 ILE B CA 1
ATOM 7570 C C . ILE B 1 332 ? -7.016 -3.838 -10.578 1 98.62 332 ILE B C 1
ATOM 7572 O O . ILE B 1 332 ? -7.93 -4.648 -10.43 1 98.62 332 ILE B O 1
ATOM 7576 N N . ARG B 1 333 ? -6.898 -2.73 -9.867 1 97.25 333 ARG B N 1
ATOM 7577 C CA . ARG B 1 333 ? -7.898 -2.385 -8.859 1 97.25 333 ARG B CA 1
ATOM 7578 C C . ARG B 1 333 ? -9.281 -2.25 -9.492 1 97.25 333 ARG B C 1
ATOM 7580 O O . ARG B 1 333 ? -10.273 -2.688 -8.906 1 97.25 333 ARG B O 1
ATOM 7587 N N . ARG B 1 334 ? -9.336 -1.606 -10.641 1 97.06 334 ARG B N 1
ATOM 7588 C CA . ARG B 1 334 ? -10.602 -1.435 -11.352 1 97.06 334 ARG B CA 1
ATOM 7589 C C . ARG B 1 334 ? -11.188 -2.781 -11.758 1 97.06 334 ARG B C 1
ATOM 7591 O O . ARG B 1 334 ? -12.391 -3.006 -11.625 1 97.06 334 ARG B O 1
ATOM 7598 N N . ILE B 1 335 ? -10.312 -3.674 -12.266 1 98.56 335 ILE B N 1
ATOM 7599 C CA . ILE B 1 335 ? -10.742 -5.02 -12.633 1 98.56 335 ILE B CA 1
ATOM 7600 C C . ILE B 1 335 ? -11.406 -5.695 -11.438 1 98.56 335 ILE B C 1
ATOM 7602 O O . ILE B 1 335 ? -12.531 -6.203 -11.547 1 98.56 335 ILE B O 1
ATOM 7606 N N . ARG B 1 336 ? -10.766 -5.691 -10.32 1 97.88 336 ARG B N 1
ATOM 7607 C CA . ARG B 1 336 ? -11.297 -6.332 -9.117 1 97.88 336 ARG B CA 1
ATOM 7608 C C . ARG B 1 336 ? -12.648 -5.742 -8.742 1 97.88 336 ARG B C 1
ATOM 7610 O O . ARG B 1 336 ? -13.617 -6.477 -8.531 1 97.88 336 ARG B O 1
ATOM 7617 N N . ARG B 1 337 ? -12.672 -4.438 -8.656 1 95.44 337 ARG B N 1
ATOM 7618 C CA . ARG B 1 337 ? -13.883 -3.758 -8.211 1 95.44 337 ARG B CA 1
ATOM 7619 C C . ARG B 1 337 ? -15.062 -4.094 -9.117 1 95.44 337 ARG B C 1
ATOM 7621 O O . ARG B 1 337 ? -16.141 -4.461 -8.633 1 95.44 337 ARG B O 1
ATOM 7628 N N . GLU B 1 338 ? -14.883 -4 -10.367 1 96.88 338 GLU B N 1
ATOM 7629 C CA . GLU B 1 338 ? -15.984 -4.16 -11.312 1 96.88 338 GLU B CA 1
ATOM 7630 C C . GLU B 1 338 ? -16.406 -5.625 -11.43 1 96.88 338 GLU B C 1
ATOM 7632 O O . GLU B 1 338 ? -17.594 -5.934 -11.492 1 96.88 338 GLU B O 1
ATOM 7637 N N . LEU B 1 339 ? -15.453 -6.543 -11.461 1 98.25 339 LEU B N 1
ATOM 7638 C CA . LEU B 1 339 ? -15.789 -7.953 -11.617 1 98.25 339 LEU B CA 1
ATOM 7639 C C . LEU B 1 339 ? -16.453 -8.492 -10.352 1 98.25 339 LEU B C 1
ATOM 7641 O O . LEU B 1 339 ? -17.406 -9.266 -10.422 1 98.25 339 LEU B O 1
ATOM 7645 N N . LYS B 1 340 ? -15.977 -8.109 -9.203 1 96.75 340 LYS B N 1
ATOM 7646 C CA . LYS B 1 340 ? -16.531 -8.617 -7.953 1 96.75 340 LYS B CA 1
ATOM 7647 C C . LYS B 1 340 ? -17.906 -8.023 -7.68 1 96.75 340 LYS B C 1
ATOM 7649 O O . LYS B 1 340 ? -18.719 -8.609 -6.949 1 96.75 340 LYS B O 1
ATOM 7654 N N . ALA B 1 341 ? -18.156 -6.891 -8.266 1 94.5 341 ALA B N 1
ATOM 7655 C CA . ALA B 1 341 ? -19.516 -6.336 -8.188 1 94.5 341 ALA B CA 1
ATOM 7656 C C . ALA B 1 341 ? -20.5 -7.195 -8.977 1 94.5 341 ALA B C 1
ATOM 7658 O O . ALA B 1 341 ? -21.688 -7.254 -8.633 1 94.5 341 ALA B O 1
ATOM 7659 N N . ILE B 1 342 ? -20.016 -7.859 -9.992 1 96.81 342 ILE B N 1
ATOM 7660 C CA . ILE B 1 342 ? -20.844 -8.711 -10.844 1 96.81 342 ILE B CA 1
ATOM 7661 C C . ILE B 1 342 ? -20.922 -10.117 -10.25 1 96.81 342 ILE B C 1
ATOM 7663 O O . ILE B 1 342 ? -22 -10.688 -10.133 1 96.81 342 ILE B O 1
ATOM 7667 N N . LYS B 1 343 ? -19.828 -10.641 -9.938 1 96.44 343 LYS B N 1
ATOM 7668 C CA . LYS B 1 343 ? -19.672 -11.969 -9.352 1 96.44 343 LYS B CA 1
ATOM 7669 C C . LYS B 1 343 ? -18.688 -11.945 -8.188 1 96.44 343 LYS B C 1
ATOM 7671 O O . LYS B 1 343 ? -17.469 -12.062 -8.391 1 96.44 343 LYS B O 1
ATOM 7676 N N . LYS B 1 344 ? -19.188 -11.969 -7.016 1 94.94 344 LYS B N 1
ATOM 7677 C CA . LYS B 1 344 ? -18.422 -11.727 -5.801 1 94.94 344 LYS B CA 1
ATOM 7678 C C . LYS B 1 344 ? -17.312 -12.773 -5.629 1 94.94 344 LYS B C 1
ATOM 7680 O O . LYS B 1 344 ? -16.234 -12.453 -5.156 1 94.94 344 LYS B O 1
ATOM 7685 N N . ASP B 1 345 ? -17.5 -13.977 -6.078 1 96.5 345 ASP B N 1
ATOM 7686 C CA . ASP B 1 345 ? -16.594 -15.078 -5.777 1 96.5 345 ASP B CA 1
ATOM 7687 C C . ASP B 1 345 ? -15.633 -15.32 -6.934 1 96.5 345 ASP B C 1
ATOM 7689 O O . ASP B 1 345 ? -14.914 -16.328 -6.949 1 96.5 345 ASP B O 1
ATOM 7693 N N . VAL B 1 346 ? -15.586 -14.422 -7.918 1 98.19 346 VAL B N 1
ATOM 7694 C CA . VAL B 1 346 ? -14.656 -14.602 -9.023 1 98.19 346 VAL B CA 1
ATOM 7695 C C . VAL B 1 346 ? -13.219 -14.594 -8.5 1 98.19 346 VAL B C 1
ATOM 7697 O O . VAL B 1 346 ? -12.859 -13.758 -7.676 1 98.19 346 VAL B O 1
ATOM 7700 N N . LEU B 1 347 ? -12.398 -15.539 -8.875 1 98.56 347 LEU B N 1
ATOM 7701 C CA . LEU B 1 347 ? -11.008 -15.664 -8.438 1 98.56 347 LEU B CA 1
ATOM 7702 C C . LEU B 1 347 ? -10.078 -14.906 -9.375 1 98.56 347 LEU B C 1
ATOM 7704 O O . LEU B 1 347 ? -10.086 -15.133 -10.586 1 98.56 347 LEU B O 1
ATOM 7708 N N . LEU B 1 348 ? -9.297 -13.969 -8.922 1 98.75 348 LEU B N 1
ATOM 7709 C CA . LEU B 1 348 ? -8.352 -13.18 -9.703 1 98.75 348 LEU B CA 1
ATOM 7710 C C . LEU B 1 348 ? -6.914 -13.516 -9.312 1 98.75 348 LEU B C 1
ATOM 7712 O O . LEU B 1 348 ? -6.473 -13.188 -8.211 1 98.75 348 LEU B O 1
ATOM 7716 N N . ILE B 1 349 ? -6.148 -14.141 -10.195 1 98.75 349 ILE B N 1
ATOM 7717 C CA . ILE B 1 349 ? -4.785 -14.602 -9.93 1 98.75 349 ILE B CA 1
ATOM 7718 C C . ILE B 1 349 ? -3.811 -13.867 -10.852 1 98.75 349 ILE B C 1
ATOM 7720 O O . ILE B 1 349 ? -4.016 -13.82 -12.062 1 98.75 349 ILE B O 1
ATOM 7724 N N . GLY B 1 350 ? -2.779 -13.281 -10.289 1 98.69 350 GLY B N 1
ATOM 7725 C CA . GLY B 1 350 ? -1.761 -12.633 -11.102 1 98.69 350 GLY B CA 1
ATOM 7726 C C . GLY B 1 350 ? -0.517 -13.484 -11.281 1 98.69 350 GLY B C 1
ATOM 7727 O O . GLY B 1 350 ? -0.089 -14.172 -10.352 1 98.69 350 GLY B O 1
ATOM 7728 N N . GLU B 1 351 ? 0.011 -13.461 -12.445 1 98.5 351 GLU B N 1
ATOM 7729 C CA . GLU B 1 351 ? 1.344 -14.031 -12.625 1 98.5 351 GLU B CA 1
ATOM 7730 C C . GLU B 1 351 ? 2.424 -13.07 -12.133 1 98.5 351 GLU B C 1
ATOM 7732 O O . GLU B 1 351 ? 2.73 -12.078 -12.805 1 98.5 351 GLU B O 1
ATOM 7737 N N . VAL B 1 352 ? 2.941 -13.352 -11.039 1 96.88 352 VAL B N 1
ATOM 7738 C CA . VAL B 1 352 ? 4.07 -12.648 -10.445 1 96.88 352 VAL B CA 1
ATOM 7739 C C . VAL B 1 352 ? 5.141 -13.648 -10.023 1 96.88 352 VAL B C 1
ATOM 7741 O O . VAL B 1 352 ? 4.957 -14.398 -9.062 1 96.88 352 VAL B O 1
ATOM 7744 N N . MET B 1 353 ? 6.207 -13.617 -10.68 1 94.44 353 MET B N 1
ATOM 7745 C CA . MET B 1 353 ? 7.207 -14.672 -10.492 1 94.44 353 MET B CA 1
ATOM 7746 C C . MET B 1 353 ? 8.102 -14.359 -9.297 1 94.44 353 MET B C 1
ATOM 7748 O O . MET B 1 353 ? 8.781 -15.25 -8.773 1 94.44 353 MET B O 1
ATOM 7752 N N . HIS B 1 354 ? 8.203 -13.086 -8.883 1 95.31 354 HIS B N 1
ATOM 7753 C CA . HIS B 1 354 ? 9.055 -12.625 -7.793 1 95.31 354 HIS B CA 1
ATOM 7754 C C . HIS B 1 354 ? 8.219 -12.227 -6.578 1 95.31 354 HIS B C 1
ATOM 7756 O O . HIS B 1 354 ? 7.109 -12.734 -6.387 1 95.31 354 HIS B O 1
ATOM 7762 N N . ARG B 1 355 ? 8.781 -11.516 -5.66 1 95.75 355 ARG B N 1
ATOM 7763 C CA . ARG B 1 355 ? 8.031 -11.031 -4.508 1 95.75 355 ARG B CA 1
ATOM 7764 C C . ARG B 1 355 ? 6.828 -10.203 -4.945 1 95.75 355 ARG B C 1
ATOM 7766 O O . ARG B 1 355 ? 6.914 -9.43 -5.898 1 95.75 355 ARG B O 1
ATOM 7773 N N . SER B 1 356 ? 5.727 -10.375 -4.25 1 96.25 356 SER B N 1
ATOM 7774 C CA . SER B 1 356 ? 4.484 -9.859 -4.809 1 96.25 356 SER B CA 1
ATOM 7775 C C . SER B 1 356 ? 3.779 -8.93 -3.822 1 96.25 356 SER B C 1
ATOM 7777 O O . SER B 1 356 ? 2.58 -8.68 -3.945 1 96.25 356 SER B O 1
ATOM 7779 N N . GLU B 1 357 ? 4.441 -8.398 -2.799 1 94.12 357 GLU B N 1
ATOM 7780 C CA . GLU B 1 357 ? 3.828 -7.602 -1.74 1 94.12 357 GLU B CA 1
ATOM 7781 C C . GLU B 1 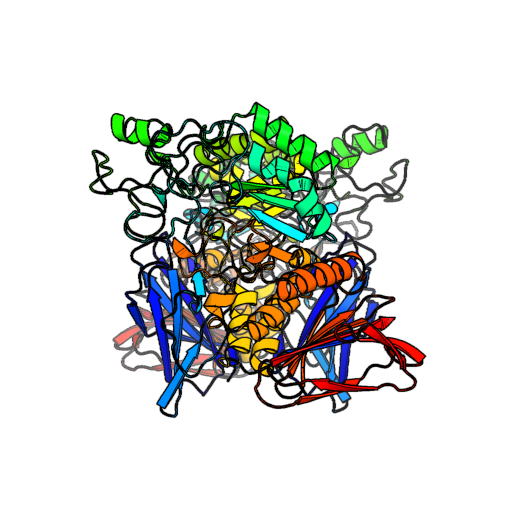357 ? 3.033 -6.434 -2.316 1 94.12 357 GLU B C 1
ATOM 7783 O O . GLU B 1 357 ? 1.936 -6.129 -1.846 1 94.12 357 GLU B O 1
ATOM 7788 N N . ASN B 1 358 ? 3.5 -5.855 -3.383 1 93.88 358 ASN B N 1
ATOM 7789 C CA . ASN B 1 358 ? 2.904 -4.645 -3.936 1 93.88 358 ASN B CA 1
ATOM 7790 C C . ASN B 1 358 ? 1.603 -4.945 -4.672 1 93.88 358 ASN B C 1
ATOM 7792 O O . ASN B 1 358 ? 0.835 -4.035 -4.984 1 93.88 358 ASN B O 1
ATOM 7796 N N . PHE B 1 359 ? 1.296 -6.219 -4.875 1 96 359 PHE B N 1
ATOM 7797 C CA . PHE B 1 359 ? 0.123 -6.578 -5.664 1 96 359 PHE B CA 1
ATOM 7798 C C . PHE B 1 359 ? -0.879 -7.359 -4.82 1 96 359 PHE B C 1
ATOM 7800 O O . PHE B 1 359 ? -1.949 -7.73 -5.305 1 96 359 PHE B O 1
ATOM 7807 N N . LEU B 1 360 ? -0.47 -7.645 -3.588 1 95.31 360 LEU B N 1
ATOM 7808 C CA . LEU B 1 360 ? -1.289 -8.461 -2.697 1 95.31 360 LEU B CA 1
ATOM 7809 C C . LEU B 1 360 ? -1.597 -7.707 -1.405 1 95.31 360 LEU B C 1
ATOM 7811 O O . LEU B 1 360 ? -1.297 -8.195 -0.314 1 95.31 360 LEU B O 1
ATOM 7815 N N . MET B 1 361 ? -2.246 -6.594 -1.552 1 92.31 361 MET B N 1
ATOM 7816 C CA . MET B 1 361 ? -2.592 -5.77 -0.395 1 92.31 361 MET B CA 1
ATOM 7817 C C . MET B 1 361 ? -4.082 -5.863 -0.087 1 92.31 361 MET B C 1
ATOM 7819 O O . MET B 1 361 ? -4.59 -5.129 0.764 1 92.31 361 MET B O 1
ATOM 7823 N N . GLY B 1 362 ? -4.754 -6.695 -0.808 1 93.62 362 GLY B N 1
ATOM 7824 C CA . GLY B 1 362 ? -6.172 -6.91 -0.569 1 93.62 362 GLY B CA 1
ATOM 7825 C C . GLY B 1 362 ? -7.062 -6.152 -1.536 1 93.62 362 GLY B C 1
ATOM 7826 O O . GLY B 1 362 ? -8.273 -6.398 -1.598 1 93.62 362 GLY B O 1
ATOM 7827 N N . ASP B 1 363 ? -6.5 -5.293 -2.365 1 95.25 363 ASP B N 1
ATOM 7828 C CA . ASP B 1 363 ? -7.309 -4.434 -3.221 1 95.25 363 ASP B CA 1
ATOM 7829 C C . ASP B 1 363 ? -7.043 -4.719 -4.699 1 95.25 363 ASP B C 1
ATOM 7831 O O . ASP B 1 363 ? -7.625 -4.078 -5.574 1 95.25 363 ASP B O 1
ATOM 7835 N N . MET B 1 364 ? -6.195 -5.699 -5.016 1 97.31 364 MET B N 1
ATOM 7836 C CA . MET B 1 364 ? -5.863 -6.051 -6.391 1 97.31 364 MET B CA 1
ATOM 7837 C C . MET B 1 364 ? -6.129 -7.531 -6.656 1 97.31 364 MET B C 1
ATOM 7839 O O . MET B 1 364 ? -7.281 -7.965 -6.676 1 97.31 364 MET B O 1
ATOM 7843 N N . PHE B 1 365 ? -5.121 -8.367 -6.699 1 98.25 365 PHE B N 1
ATOM 7844 C CA . PHE B 1 365 ? -5.336 -9.789 -6.953 1 98.25 365 PHE B CA 1
ATOM 7845 C C . PHE B 1 365 ? -5.73 -10.516 -5.672 1 98.25 365 PHE B C 1
ATOM 7847 O O . PHE B 1 365 ? -5.398 -10.07 -4.57 1 98.25 365 PHE B O 1
ATOM 7854 N N . ASP B 1 366 ? -6.492 -11.617 -5.832 1 98.12 366 ASP B N 1
ATOM 7855 C CA . ASP B 1 366 ? -6.754 -12.508 -4.707 1 98.12 366 ASP B CA 1
ATOM 7856 C C . ASP B 1 366 ? -5.504 -13.297 -4.332 1 98.12 366 ASP B C 1
ATOM 7858 O O . ASP B 1 366 ? -5.316 -13.656 -3.166 1 98.12 366 ASP B O 1
ATOM 7862 N N . GLY B 1 367 ? -4.742 -13.602 -5.258 1 98 367 GLY B N 1
ATOM 7863 C CA . GLY B 1 367 ? -3.492 -14.328 -5.129 1 98 367 GLY B CA 1
ATOM 7864 C C . GLY B 1 367 ? -2.613 -14.234 -6.359 1 98 367 GLY B C 1
ATOM 7865 O O . GLY B 1 367 ? -3.01 -13.648 -7.367 1 98 367 GLY B O 1
ATOM 7866 N N . VAL B 1 368 ? -1.407 -14.711 -6.266 1 98.5 368 VAL B N 1
ATOM 7867 C CA . VAL B 1 368 ? -0.488 -14.797 -7.395 1 98.5 368 VAL B CA 1
ATOM 7868 C C . VAL B 1 368 ? -0.001 -16.234 -7.559 1 98.5 368 VAL B C 1
ATOM 7870 O O . VAL B 1 368 ? -0.216 -17.078 -6.68 1 98.5 368 VAL B O 1
ATOM 7873 N N . MET B 1 369 ? 0.529 -16.5 -8.781 1 98.56 369 MET B N 1
ATOM 7874 C CA . MET B 1 369 ? 1.265 -17.75 -8.914 1 98.56 369 MET B CA 1
ATOM 7875 C C . MET B 1 369 ? 2.5 -17.75 -8.023 1 98.56 369 MET B C 1
ATOM 7877 O O . MET B 1 369 ? 3.422 -16.969 -8.227 1 98.56 369 MET B O 1
ATOM 7881 N N . ASN B 1 370 ? 2.539 -18.562 -7.066 1 98.12 370 ASN B N 1
ATOM 7882 C CA . ASN B 1 370 ? 3.492 -18.531 -5.961 1 98.12 370 ASN B CA 1
ATOM 7883 C C . ASN B 1 370 ? 4.855 -19.062 -6.379 1 98.12 370 ASN B C 1
ATOM 7885 O O . ASN B 1 370 ? 5.406 -19.953 -5.727 1 98.12 370 ASN B O 1
ATOM 7889 N N . TYR B 1 371 ? 5.422 -18.516 -7.441 1 97.88 371 TYR B N 1
ATOM 7890 C CA . TYR B 1 371 ? 6.723 -18.906 -7.973 1 97.88 371 TYR B CA 1
ATOM 7891 C C . TYR B 1 371 ? 7.824 -18.672 -6.945 1 97.88 371 TYR B C 1
ATOM 7893 O O . TYR B 1 371 ? 8.773 -19.453 -6.859 1 97.88 371 TYR B O 1
ATOM 7901 N N . PHE B 1 372 ? 7.723 -17.609 -6.18 1 97.25 372 PHE B N 1
ATOM 7902 C CA . PHE B 1 372 ? 8.75 -17.266 -5.211 1 97.25 372 PHE B CA 1
ATOM 7903 C C . PHE B 1 372 ? 8.953 -18.375 -4.199 1 97.25 372 PHE B C 1
ATOM 7905 O O . PHE B 1 372 ? 10.078 -18.828 -3.979 1 97.25 372 PHE B O 1
ATOM 7912 N N . SER B 1 373 ? 7.875 -18.875 -3.576 1 98.06 373 SER B N 1
ATOM 7913 C CA . SER B 1 373 ? 7.973 -19.938 -2.572 1 98.06 373 SER B CA 1
ATOM 7914 C C . SER B 1 373 ? 8.484 -21.234 -3.184 1 98.06 373 SER B C 1
ATOM 7916 O O . SER B 1 373 ? 9.258 -21.953 -2.551 1 98.06 373 SER B O 1
ATOM 7918 N N . TRP B 1 374 ? 8.055 -21.484 -4.418 1 98.12 374 TRP B N 1
ATOM 7919 C CA . TRP B 1 374 ? 8.562 -22.672 -5.098 1 98.12 374 TRP B CA 1
ATOM 7920 C C . TRP B 1 374 ? 10.078 -22.578 -5.285 1 98.12 374 TRP B C 1
ATOM 7922 O O . TRP B 1 374 ? 10.797 -23.547 -5.043 1 98.12 374 TRP B O 1
ATOM 7932 N N . GLU B 1 375 ? 10.516 -21.453 -5.723 1 96.81 375 GLU B N 1
ATOM 7933 C CA . GLU B 1 375 ? 11.953 -21.281 -5.949 1 96.81 375 GLU B CA 1
ATOM 7934 C C . GLU B 1 375 ? 12.742 -21.547 -4.672 1 96.81 375 GLU B C 1
ATOM 7936 O O . GLU B 1 375 ? 13.797 -22.188 -4.707 1 96.81 375 GLU B O 1
ATOM 7941 N N . VAL B 1 376 ? 12.25 -21.047 -3.564 1 97.25 376 VAL B N 1
ATOM 7942 C CA . VAL B 1 376 ? 12.914 -21.25 -2.285 1 97.25 376 VAL B CA 1
ATOM 7943 C C . VAL B 1 376 ? 12.961 -22.75 -1.964 1 97.25 376 VAL B C 1
ATOM 7945 O O . VAL B 1 376 ? 14.008 -23.281 -1.604 1 97.25 376 VAL B O 1
ATOM 7948 N N . PHE B 1 377 ? 11.883 -23.406 -2.109 1 98.56 377 PHE B N 1
ATOM 7949 C CA . PHE B 1 377 ? 11.812 -24.828 -1.79 1 98.56 377 PHE B CA 1
ATOM 7950 C C . PHE B 1 377 ? 12.68 -25.641 -2.744 1 98.56 377 PHE B C 1
ATOM 7952 O O . PHE B 1 377 ? 13.359 -26.578 -2.324 1 98.56 377 PHE B O 1
ATOM 7959 N N . ALA B 1 378 ? 12.617 -25.328 -4.039 1 97.88 378 ALA B N 1
ATOM 7960 C CA . ALA B 1 378 ? 13.453 -26.016 -5.023 1 97.88 378 ALA B CA 1
ATOM 7961 C C . ALA B 1 378 ? 14.93 -25.891 -4.668 1 97.88 378 ALA B C 1
ATOM 7963 O O . ALA B 1 378 ? 15.688 -26.859 -4.793 1 97.88 378 ALA B O 1
ATOM 7964 N N . ARG B 1 379 ? 15.32 -24.75 -4.266 1 96 379 ARG B N 1
ATOM 7965 C CA . ARG B 1 379 ? 16.703 -24.531 -3.885 1 96 379 ARG B CA 1
ATOM 7966 C C . ARG B 1 379 ? 17.078 -25.344 -2.648 1 96 379 ARG B C 1
ATOM 7968 O O . ARG B 1 379 ? 18.219 -25.797 -2.516 1 96 379 ARG B O 1
ATOM 7975 N N . TYR B 1 380 ? 16.141 -25.5 -1.738 1 97.94 380 TYR B N 1
ATOM 7976 C CA . TYR B 1 380 ? 16.344 -26.391 -0.607 1 97.94 380 TYR B CA 1
ATOM 7977 C C . TYR B 1 380 ? 16.516 -27.844 -1.077 1 97.94 380 TYR B C 1
ATOM 7979 O O . TYR B 1 380 ? 17.469 -28.516 -0.669 1 97.94 380 TYR B O 1
ATOM 7987 N N . LEU B 1 381 ? 15.641 -28.281 -1.994 1 98.56 381 LEU B N 1
ATOM 7988 C CA . LEU B 1 381 ? 15.719 -29.641 -2.516 1 98.56 381 LEU B CA 1
ATOM 7989 C C . LEU B 1 381 ? 17.047 -29.891 -3.211 1 98.56 381 LEU B C 1
ATOM 7991 O O . LEU B 1 381 ? 17.625 -30.969 -3.105 1 98.56 381 LEU B O 1
ATOM 7995 N N . MET B 1 382 ? 17.562 -28.891 -3.846 1 96.62 382 MET B N 1
ATOM 7996 C CA . MET B 1 382 ? 18.766 -29.031 -4.668 1 96.62 382 MET B CA 1
ATOM 7997 C C . MET B 1 382 ? 20.016 -28.797 -3.834 1 96.62 382 MET B C 1
ATOM 7999 O O . MET B 1 382 ? 21.125 -28.844 -4.359 1 96.62 382 MET B O 1
ATOM 8003 N N . GLY B 1 383 ? 19.922 -28.438 -2.615 1 95.5 383 GLY B N 1
ATOM 8004 C CA . GLY B 1 383 ? 21.062 -28.312 -1.716 1 95.5 383 GLY B CA 1
ATOM 8005 C C . GLY B 1 383 ? 21.656 -26.906 -1.692 1 95.5 383 GLY B C 1
ATOM 8006 O O . GLY B 1 383 ? 22.703 -26.688 -1.076 1 95.5 383 GLY B O 1
ATOM 8007 N N . LYS B 1 384 ? 20.984 -25.969 -2.318 1 92.81 384 LYS B N 1
ATOM 8008 C CA . LYS B 1 384 ? 21.453 -24.594 -2.328 1 92.81 384 LYS B CA 1
ATOM 8009 C C . LYS B 1 384 ? 21.125 -23.891 -1.019 1 92.81 384 LYS B C 1
ATOM 8011 O O . LYS B 1 384 ? 21.828 -22.969 -0.607 1 92.81 384 LYS B O 1
ATOM 8016 N N . TYR B 1 385 ? 20.062 -24.25 -0.417 1 95.25 385 TYR B N 1
ATOM 8017 C CA . TYR B 1 385 ? 19.656 -23.797 0.911 1 95.25 385 TYR B CA 1
ATOM 8018 C C . TYR B 1 385 ? 19.625 -24.953 1.896 1 95.25 385 TYR B C 1
ATOM 8020 O O . TYR B 1 385 ? 19.25 -26.078 1.53 1 95.25 385 TYR B O 1
ATOM 8028 N N . ASN B 1 386 ? 20.062 -24.656 3.127 1 96.81 386 ASN B N 1
ATOM 8029 C CA . ASN B 1 386 ? 19.734 -25.594 4.191 1 96.81 386 ASN B CA 1
ATOM 8030 C C . ASN B 1 386 ? 18.312 -25.375 4.715 1 96.81 386 ASN B C 1
ATOM 8032 O O . ASN B 1 386 ? 17.609 -24.484 4.25 1 96.81 386 ASN B O 1
ATOM 8036 N N . ALA B 1 387 ? 17.844 -26.25 5.551 1 98 387 ALA B N 1
ATOM 8037 C CA . ALA B 1 387 ? 16.469 -26.219 6.035 1 98 387 ALA B CA 1
ATOM 8038 C C . ALA B 1 387 ? 16.188 -24.922 6.789 1 98 387 ALA B C 1
ATOM 8040 O O . ALA B 1 387 ? 15.094 -24.359 6.695 1 98 387 ALA B O 1
ATOM 8041 N N . GLU B 1 388 ? 17.125 -24.438 7.523 1 97.25 388 GLU B N 1
ATOM 8042 C CA . GLU B 1 388 ? 16.969 -23.203 8.281 1 97.25 388 GLU B CA 1
ATOM 8043 C C . GLU B 1 388 ? 16.766 -22.016 7.352 1 97.25 388 GLU B C 1
ATOM 8045 O O . GLU B 1 388 ? 15.875 -21.188 7.578 1 97.25 388 GLU B O 1
ATOM 8050 N N . ASP B 1 389 ? 17.609 -21.922 6.32 1 96.12 389 ASP B N 1
ATOM 8051 C CA . ASP B 1 389 ? 17.469 -20.844 5.344 1 96.12 389 ASP B CA 1
ATOM 8052 C C . ASP B 1 389 ? 16.109 -20.891 4.648 1 96.12 389 ASP B C 1
ATOM 8054 O O . ASP B 1 389 ? 15.438 -19.875 4.527 1 96.12 389 ASP B O 1
ATOM 8058 N N . ALA B 1 390 ? 15.742 -22.062 4.215 1 98.12 390 ALA B N 1
ATOM 8059 C CA . ALA B 1 390 ? 14.484 -22.219 3.494 1 98.12 390 ALA B CA 1
ATOM 8060 C C . ALA B 1 390 ? 13.297 -21.844 4.375 1 98.12 390 ALA B C 1
ATOM 8062 O O . ALA B 1 390 ? 12.406 -21.109 3.938 1 98.12 390 ALA B O 1
ATOM 8063 N N . SER B 1 391 ? 13.32 -22.391 5.633 1 98.25 391 SER B N 1
ATOM 8064 C CA . SER B 1 391 ? 12.219 -22.094 6.539 1 98.25 391 SER B CA 1
ATOM 8065 C C . SER B 1 391 ? 12.133 -20.594 6.809 1 98.25 391 SER B C 1
ATOM 8067 O O . SER B 1 391 ? 11.039 -20.016 6.824 1 98.25 391 SER B O 1
ATOM 8069 N N . ARG B 1 392 ? 13.242 -19.922 7.004 1 97.25 392 ARG B N 1
ATOM 8070 C CA . ARG B 1 392 ? 13.289 -18.484 7.289 1 97.25 392 ARG B CA 1
ATOM 8071 C C . ARG B 1 392 ? 12.734 -17.672 6.121 1 97.25 392 ARG B C 1
ATOM 8073 O O . ARG B 1 392 ? 11.914 -16.781 6.312 1 97.25 392 ARG B O 1
ATOM 8080 N N . ILE B 1 393 ? 13.211 -17.969 4.895 1 97.31 393 ILE B N 1
ATOM 8081 C CA . ILE B 1 393 ? 12.844 -17.203 3.711 1 97.31 393 ILE B CA 1
ATOM 8082 C C . ILE B 1 393 ? 11.352 -17.391 3.416 1 97.31 393 ILE B C 1
ATOM 8084 O O . ILE B 1 393 ? 10.641 -16.422 3.139 1 97.31 393 ILE B O 1
ATOM 8088 N N . LEU B 1 394 ? 10.859 -18.609 3.516 1 98.5 394 LEU B N 1
ATOM 8089 C CA . LEU B 1 394 ? 9.445 -18.891 3.293 1 98.5 394 LEU B CA 1
ATOM 8090 C C . LEU B 1 394 ? 8.578 -18.141 4.305 1 98.5 394 LEU B C 1
ATOM 8092 O O . LEU B 1 394 ? 7.594 -17.5 3.936 1 98.5 394 LEU B O 1
ATOM 8096 N N . ALA B 1 395 ? 8.969 -18.234 5.57 1 98.31 395 ALA B N 1
ATOM 8097 C CA . ALA B 1 395 ? 8.203 -17.609 6.641 1 98.31 395 ALA B CA 1
ATOM 8098 C C . ALA B 1 395 ? 8.203 -16.078 6.504 1 98.31 395 ALA B C 1
ATOM 8100 O O . ALA B 1 395 ? 7.164 -15.438 6.648 1 98.31 395 ALA B O 1
ATOM 8101 N N . ASP B 1 396 ? 9.367 -15.562 6.25 1 96.94 396 ASP B N 1
ATOM 8102 C CA . ASP B 1 396 ? 9.516 -14.125 6.094 1 96.94 396 ASP B CA 1
ATOM 8103 C C . ASP B 1 396 ? 8.594 -13.594 4.996 1 96.94 396 ASP B C 1
ATOM 8105 O O . ASP B 1 396 ? 7.988 -12.531 5.141 1 96.94 396 ASP B O 1
ATOM 8109 N N . TYR B 1 397 ? 8.531 -14.32 3.932 1 97.25 397 TYR B N 1
ATOM 8110 C CA . TYR B 1 397 ? 7.68 -13.922 2.816 1 97.25 397 TYR B CA 1
ATOM 8111 C C . TYR B 1 397 ? 6.207 -14.086 3.174 1 97.25 397 TYR B C 1
ATOM 8113 O O . TYR B 1 397 ? 5.422 -13.148 3.023 1 97.25 397 TYR B O 1
ATOM 8121 N N . ARG B 1 398 ? 5.801 -15.188 3.717 1 98.06 398 ARG B N 1
ATOM 8122 C CA . ARG B 1 398 ? 4.406 -15.5 4.012 1 98.06 398 ARG B CA 1
ATOM 8123 C C . ARG B 1 398 ? 3.828 -14.523 5.027 1 98.06 398 ARG B C 1
ATOM 8125 O O . ARG B 1 398 ? 2.676 -14.102 4.902 1 98.06 398 ARG B O 1
ATOM 8132 N N . LEU B 1 399 ? 4.609 -14.141 5.953 1 97.62 399 LEU B N 1
ATOM 8133 C CA . LEU B 1 399 ? 4.113 -13.352 7.074 1 97.62 399 LEU B CA 1
ATOM 8134 C C . LEU B 1 399 ? 3.93 -11.891 6.668 1 97.62 399 LEU B C 1
ATOM 8136 O O . LEU B 1 399 ? 3.389 -11.094 7.438 1 97.62 399 LEU B O 1
ATOM 8140 N N . LYS B 1 400 ? 4.305 -11.531 5.441 1 96.38 400 LYS B N 1
ATOM 8141 C CA . LYS B 1 400 ? 4.078 -10.18 4.945 1 96.38 400 LYS B CA 1
ATOM 8142 C C . LYS B 1 400 ? 2.619 -9.969 4.555 1 96.38 400 LYS B C 1
ATOM 8144 O O . LYS B 1 400 ? 2.174 -8.836 4.375 1 96.38 400 LYS B O 1
ATOM 8149 N N . PHE B 1 401 ? 1.878 -11.016 4.539 1 97 401 PHE B N 1
ATOM 8150 C CA . PHE B 1 401 ? 0.54 -10.945 3.963 1 97 401 PHE B CA 1
ATOM 8151 C C . PHE B 1 401 ? -0.517 -11.281 5.008 1 97 401 PHE B C 1
ATOM 8153 O O . PHE B 1 401 ? -0.233 -11.977 5.98 1 97 401 PHE B O 1
ATOM 8160 N N . ASN B 1 402 ? -1.785 -10.727 4.777 1 96.81 402 ASN B N 1
ATOM 8161 C CA . ASN B 1 402 ? -2.973 -11.266 5.434 1 96.81 402 ASN B CA 1
ATOM 8162 C C . ASN B 1 402 ? -3.088 -12.773 5.238 1 96.81 402 ASN B C 1
ATOM 8164 O O . ASN B 1 402 ? -3.072 -13.258 4.109 1 96.81 402 ASN B O 1
ATOM 8168 N N . PRO B 1 403 ? -3.164 -13.516 6.355 1 96.25 403 PRO B N 1
ATOM 8169 C CA . PRO B 1 403 ? -3.182 -14.977 6.215 1 96.25 403 PRO B CA 1
ATOM 8170 C C . PRO B 1 403 ? -4.336 -15.469 5.344 1 96.25 403 PRO B C 1
ATOM 8172 O O . PRO B 1 403 ? -4.191 -16.453 4.625 1 96.25 403 PRO B O 1
ATOM 8175 N N . ILE B 1 404 ? -5.477 -14.812 5.387 1 96.38 404 ILE B N 1
ATOM 8176 C CA . ILE B 1 404 ? -6.613 -15.188 4.555 1 96.38 404 ILE B CA 1
ATOM 8177 C C . ILE B 1 404 ? -6.277 -14.953 3.084 1 96.38 404 ILE B C 1
ATOM 8179 O O . ILE B 1 404 ? -6.57 -15.797 2.232 1 96.38 404 ILE B O 1
ATOM 8183 N N . LEU B 1 405 ? -5.652 -13.898 2.834 1 97.12 405 LEU B N 1
ATOM 8184 C CA . LEU B 1 405 ? -5.238 -13.57 1.473 1 97.12 405 LEU B CA 1
ATOM 8185 C C . LEU B 1 405 ? -4.188 -14.562 0.975 1 97.12 405 LEU B C 1
ATOM 8187 O O . LEU B 1 405 ? -4.254 -15.023 -0.167 1 97.12 405 LEU B O 1
ATOM 8191 N N . PHE B 1 406 ? -3.24 -14.922 1.812 1 97.56 406 PHE B N 1
ATOM 8192 C CA . PHE B 1 406 ? -2.162 -15.812 1.407 1 97.56 406 PHE B CA 1
ATOM 8193 C C . PHE B 1 406 ? -2.705 -17.203 1.064 1 97.56 406 PHE B C 1
ATOM 8195 O O . PHE B 1 406 ? -2.121 -17.922 0.251 1 97.56 406 PHE B O 1
ATOM 8202 N N . SER B 1 407 ? -3.82 -17.562 1.596 1 96.94 407 SER B N 1
ATOM 8203 C CA . SER B 1 407 ? -4.414 -18.859 1.336 1 96.94 407 SER B CA 1
ATOM 8204 C C . SER B 1 407 ? -4.938 -18.953 -0.094 1 96.94 407 SER B C 1
ATOM 8206 O O . SER B 1 407 ? -5.281 -20.047 -0.563 1 96.94 407 SER B O 1
ATOM 8208 N N . CYS B 1 408 ? -4.891 -17.828 -0.814 1 97.62 408 CYS B N 1
ATOM 8209 C CA . CYS B 1 408 ? -5.371 -17.812 -2.191 1 97.62 408 CYS B CA 1
ATOM 8210 C C . CYS B 1 408 ? -4.211 -17.891 -3.176 1 97.62 408 CYS B C 1
ATOM 8212 O O . CYS B 1 408 ? -4.422 -17.891 -4.391 1 97.62 408 CYS B O 1
ATOM 8214 N N . GLN B 1 409 ? -2.951 -17.953 -2.666 1 97.81 409 GLN B N 1
ATOM 8215 C CA . GLN B 1 409 ? -1.817 -18.094 -3.572 1 97.81 409 GLN B CA 1
ATOM 8216 C C . GLN B 1 409 ? -1.895 -19.422 -4.332 1 97.81 409 GLN B C 1
ATOM 8218 O O . GLN B 1 409 ? -2.291 -20.453 -3.768 1 97.81 409 GLN B O 1
ATOM 8223 N N . LEU B 1 410 ? -1.607 -19.344 -5.582 1 98.25 410 LEU B N 1
ATOM 8224 C CA . LEU B 1 410 ? -1.567 -20.562 -6.387 1 98.25 410 LEU B CA 1
ATOM 8225 C C . LEU B 1 410 ? -0.203 -21.234 -6.285 1 98.25 410 LEU B C 1
ATOM 8227 O O . LEU B 1 410 ? 0.734 -20.859 -6.992 1 98.25 410 LEU B O 1
ATOM 8231 N N . ASN B 1 411 ? -0.097 -22.234 -5.469 1 98.31 411 ASN B N 1
ATOM 8232 C CA . ASN B 1 411 ? 1.147 -22.969 -5.316 1 98.31 411 ASN B CA 1
ATOM 8233 C C . ASN B 1 411 ? 1.437 -23.844 -6.543 1 98.31 411 ASN B C 1
ATOM 8235 O O . ASN B 1 411 ? 0.53 -24.469 -7.09 1 98.31 411 ASN B O 1
ATOM 8239 N N . LEU B 1 412 ? 2.627 -23.781 -7 1 98.69 412 LEU B N 1
ATOM 8240 C CA . LEU B 1 412 ? 3.023 -24.578 -8.164 1 98.69 412 LEU B CA 1
ATOM 8241 C C . LEU B 1 412 ? 4.449 -25.094 -8.008 1 98.69 412 LEU B C 1
ATOM 8243 O O . LEU B 1 412 ? 5.219 -24.562 -7.199 1 98.69 412 LEU B O 1
ATOM 8247 N N . ILE B 1 413 ? 4.793 -26.141 -8.734 1 98.62 413 ILE B N 1
ATOM 8248 C CA . ILE B 1 413 ? 6.16 -26.656 -8.781 1 98.62 413 ILE B CA 1
ATOM 8249 C C . ILE B 1 413 ? 6.645 -26.719 -10.227 1 98.62 413 ILE B C 1
ATOM 8251 O O . ILE B 1 413 ? 7.652 -27.359 -10.523 1 98.62 413 ILE B O 1
ATOM 8255 N N . GLY B 1 414 ? 5.871 -26.125 -11.062 1 96.69 414 GLY B N 1
ATOM 8256 C CA . GLY B 1 414 ? 6.102 -26 -12.492 1 96.69 414 GLY B CA 1
ATOM 8257 C C . GLY B 1 414 ? 4.906 -25.422 -13.234 1 96.69 414 GLY B C 1
ATOM 8258 O O . GLY B 1 414 ? 3.791 -25.422 -12.711 1 96.69 414 GLY B O 1
ATOM 8259 N N . SER B 1 415 ? 5.105 -24.875 -14.367 1 97.56 415 SER B N 1
ATOM 8260 C CA . SER B 1 415 ? 4.078 -24.344 -15.25 1 97.56 415 SER B CA 1
ATOM 8261 C C . SER B 1 415 ? 4.512 -24.422 -16.719 1 97.56 415 SER B C 1
ATOM 8263 O O . SER B 1 415 ? 5.594 -24.922 -17.016 1 97.56 415 SER B O 1
ATOM 8265 N N . HIS B 1 416 ? 3.648 -23.938 -17.531 1 96.62 416 HIS B N 1
ATOM 8266 C CA . HIS B 1 416 ? 3.945 -23.906 -18.953 1 96.62 416 HIS B CA 1
ATOM 8267 C C . HIS B 1 416 ? 5.117 -22.984 -19.266 1 96.62 416 HIS B C 1
ATOM 8269 O O . HIS B 1 416 ? 5.664 -23 -20.375 1 96.62 416 HIS B O 1
ATOM 8275 N N . ASP B 1 417 ? 5.602 -22.234 -18.25 1 94.19 417 ASP B N 1
ATOM 8276 C CA . ASP B 1 417 ? 6.641 -21.234 -18.469 1 94.19 417 ASP B CA 1
ATOM 8277 C C . ASP B 1 417 ? 7.957 -21.656 -17.828 1 94.19 417 ASP B C 1
ATOM 8279 O O . ASP B 1 417 ? 8.961 -20.938 -17.922 1 94.19 417 ASP B O 1
ATOM 8283 N N . THR B 1 418 ? 7.992 -22.734 -17.203 1 95.81 418 THR B N 1
ATOM 8284 C CA . THR B 1 418 ? 9.195 -23.188 -16.516 1 95.81 418 THR B CA 1
ATOM 8285 C C . THR B 1 418 ? 9.516 -24.641 -16.875 1 95.81 418 THR B C 1
ATOM 8287 O O . THR B 1 418 ? 8.68 -25.328 -17.453 1 95.81 418 THR B O 1
ATOM 8290 N N . GLU B 1 419 ? 10.742 -25.031 -16.484 1 96.62 419 GLU B N 1
ATOM 8291 C CA . GLU B 1 419 ? 11.039 -26.453 -16.562 1 96.62 419 GLU B CA 1
ATOM 8292 C C . GLU B 1 419 ? 10.078 -27.266 -15.703 1 96.62 419 GLU B C 1
ATOM 8294 O O . GLU B 1 419 ? 9.633 -26.797 -14.648 1 96.62 419 GLU B O 1
ATOM 8299 N N . ARG B 1 420 ? 9.773 -28.438 -16.219 1 98 420 ARG B N 1
ATOM 8300 C CA . ARG B 1 420 ? 8.961 -29.328 -15.406 1 98 420 ARG B CA 1
ATOM 8301 C C . ARG B 1 420 ? 9.742 -29.828 -14.195 1 98 420 ARG B C 1
ATOM 8303 O O . ARG B 1 420 ? 10.969 -29.875 -14.219 1 98 420 ARG B O 1
ATOM 8310 N N . VAL B 1 421 ? 9.078 -30.156 -13.18 1 98.44 421 VAL B N 1
ATOM 8311 C CA . VAL B 1 421 ? 9.648 -30.391 -11.859 1 98.44 421 VAL B CA 1
ATOM 8312 C C . VAL B 1 421 ? 10.672 -31.531 -11.93 1 98.44 421 VAL B C 1
ATOM 8314 O O . VAL B 1 421 ? 11.734 -31.453 -11.312 1 98.44 421 VAL B O 1
ATOM 8317 N N . LEU B 1 422 ? 10.359 -32.625 -12.68 1 98.19 422 LEU B N 1
ATOM 8318 C CA . LEU B 1 422 ? 11.297 -33.75 -12.773 1 98.19 422 LEU B CA 1
ATOM 8319 C C . LEU B 1 422 ? 12.609 -33.281 -13.398 1 98.19 422 LEU B C 1
ATOM 8321 O O . LEU B 1 422 ? 13.688 -33.688 -12.938 1 98.19 422 LEU B O 1
ATOM 8325 N N . THR B 1 423 ? 12.492 -32.5 -14.445 1 98 423 THR B N 1
ATOM 8326 C CA . THR B 1 423 ? 13.688 -32 -15.109 1 98 423 THR B CA 1
ATOM 8327 C C . THR B 1 423 ? 14.414 -30.984 -14.227 1 98 423 THR B C 1
ATOM 8329 O O . THR B 1 423 ? 15.633 -31.047 -14.086 1 98 423 THR B O 1
ATOM 8332 N N . ARG B 1 424 ? 13.68 -30.094 -13.609 1 97.38 424 ARG B N 1
ATOM 8333 C CA . ARG B 1 424 ? 14.242 -29.078 -12.727 1 97.38 424 ARG B CA 1
ATOM 8334 C C . ARG B 1 424 ? 15.055 -29.719 -11.602 1 97.38 424 ARG B C 1
ATOM 8336 O O . ARG B 1 424 ? 16.047 -29.141 -11.148 1 97.38 424 ARG B O 1
ATOM 8343 N N . LEU B 1 425 ? 14.641 -30.844 -11.141 1 98.19 425 LEU B N 1
ATOM 8344 C CA . LEU B 1 425 ? 15.273 -31.516 -10.008 1 98.19 425 LEU B CA 1
ATOM 8345 C C . LEU B 1 425 ? 16.188 -32.625 -10.484 1 98.19 425 LEU B C 1
ATOM 8347 O O . LEU B 1 425 ? 16.281 -33.688 -9.844 1 98.19 425 LEU B O 1
ATOM 8351 N N . ASN B 1 426 ? 16.734 -32.5 -11.688 1 97.19 426 ASN B N 1
ATOM 8352 C CA . ASN B 1 426 ? 17.766 -33.375 -12.266 1 97.19 426 ASN B CA 1
ATOM 8353 C C . ASN B 1 426 ? 17.234 -34.812 -12.484 1 97.19 426 ASN B C 1
ATOM 8355 O O . ASN B 1 426 ? 17.938 -35.781 -12.211 1 97.19 426 ASN B O 1
ATOM 8359 N N . HIS B 1 427 ? 16 -34.875 -12.836 1 97.38 427 HIS B N 1
ATOM 8360 C CA . HIS B 1 427 ? 15.359 -36.156 -13.188 1 97.38 427 HIS B CA 1
ATOM 8361 C C . HIS B 1 427 ? 15.344 -37.094 -12 1 97.38 427 HIS B C 1
ATOM 8363 O O . HIS B 1 427 ? 15.398 -38.312 -12.18 1 97.38 427 HIS B O 1
ATOM 8369 N N . ASN B 1 428 ? 15.43 -36.531 -10.836 1 97.81 428 ASN B N 1
ATOM 8370 C CA . ASN B 1 428 ? 15.328 -37.344 -9.609 1 97.81 428 ASN B CA 1
ATOM 8371 C C . ASN B 1 428 ? 13.875 -37.531 -9.188 1 97.81 428 ASN B C 1
ATOM 8373 O O . ASN B 1 428 ? 13.258 -36.594 -8.641 1 97.81 428 ASN B O 1
ATOM 8377 N N . LYS B 1 429 ? 13.352 -38.719 -9.367 1 98 429 LYS B N 1
ATOM 8378 C CA . LYS B 1 429 ? 11.953 -39.031 -9.086 1 98 429 LYS B CA 1
ATOM 8379 C C . LYS B 1 429 ? 11.609 -38.781 -7.625 1 98 429 LYS B C 1
ATOM 8381 O O . LYS B 1 429 ? 10.547 -38.25 -7.316 1 98 429 LYS B O 1
ATOM 8386 N N . LYS B 1 430 ? 12.453 -39.125 -6.719 1 98.06 430 LYS B N 1
ATOM 8387 C CA . LYS B 1 430 ? 12.188 -38.969 -5.293 1 98.06 430 LYS B CA 1
ATOM 8388 C C . LYS B 1 430 ? 12.086 -37.469 -4.918 1 98.06 430 LYS B C 1
ATOM 8390 O O . LYS B 1 430 ? 11.219 -37.094 -4.125 1 98.06 430 LYS B O 1
ATOM 8395 N N . LEU B 1 431 ? 12.969 -36.656 -5.461 1 98.56 431 LEU B N 1
ATOM 8396 C CA . LEU B 1 431 ? 12.891 -35.219 -5.207 1 98.56 431 LEU B CA 1
ATOM 8397 C C . LEU B 1 431 ? 11.617 -34.625 -5.797 1 98.56 431 LEU B C 1
ATOM 8399 O O . LEU B 1 431 ? 11.008 -33.75 -5.207 1 98.56 431 LEU B O 1
ATOM 8403 N N . ALA B 1 432 ? 11.227 -35.125 -6.953 1 98.62 432 ALA B N 1
ATOM 8404 C CA . ALA B 1 432 ? 9.977 -34.688 -7.559 1 98.62 432 ALA B CA 1
ATOM 8405 C C . ALA B 1 432 ? 8.789 -35 -6.672 1 98.62 432 ALA B C 1
ATOM 8407 O O . ALA B 1 432 ? 7.824 -34.25 -6.594 1 98.62 432 ALA B O 1
ATOM 8408 N N . MET B 1 433 ? 8.867 -36.156 -6.074 1 98.62 433 MET B N 1
ATOM 8409 C CA . MET B 1 433 ? 7.809 -36.562 -5.156 1 98.62 433 MET B CA 1
ATOM 8410 C C . MET B 1 433 ? 7.77 -35.656 -3.936 1 98.62 433 MET B C 1
ATOM 8412 O O . MET B 1 433 ? 6.695 -35.281 -3.465 1 98.62 433 MET B O 1
ATOM 8416 N N . LEU B 1 434 ? 8.945 -35.219 -3.395 1 98.81 434 LEU B N 1
ATOM 8417 C CA . LEU B 1 434 ? 8.992 -34.25 -2.312 1 98.81 434 LEU B CA 1
ATOM 8418 C C . LEU B 1 434 ? 8.359 -32.938 -2.742 1 98.81 434 LEU B C 1
ATOM 8420 O O . LEU B 1 434 ? 7.641 -32.312 -1.963 1 98.81 434 LEU B O 1
ATOM 8424 N N . ALA B 1 435 ? 8.633 -32.531 -3.961 1 98.88 435 ALA B N 1
ATOM 8425 C CA . ALA B 1 435 ? 8.047 -31.297 -4.5 1 98.88 435 ALA B CA 1
ATOM 8426 C C . ALA B 1 435 ? 6.523 -31.391 -4.543 1 98.88 435 ALA B C 1
ATOM 8428 O O . ALA B 1 435 ? 5.828 -30.422 -4.242 1 98.88 435 ALA B O 1
ATOM 8429 N N . ALA B 1 436 ? 6 -32.531 -4.93 1 98.81 436 ALA B N 1
ATOM 8430 C CA . ALA B 1 436 ? 4.555 -32.75 -4.961 1 98.81 436 ALA B CA 1
ATOM 8431 C C . ALA B 1 436 ? 3.947 -32.594 -3.57 1 98.81 436 ALA B C 1
ATOM 8433 O O . ALA B 1 436 ? 2.877 -32 -3.412 1 98.81 436 ALA B O 1
ATOM 8434 N N . VAL B 1 437 ? 4.633 -33.156 -2.582 1 98.88 437 VAL B N 1
ATOM 8435 C CA . VAL B 1 437 ? 4.168 -33.062 -1.201 1 98.88 437 VAL B CA 1
ATOM 8436 C C . VAL B 1 437 ? 4.105 -31.578 -0.78 1 98.88 437 VAL B C 1
ATOM 8438 O O . VAL B 1 437 ? 3.1 -31.125 -0.232 1 98.88 437 VAL B O 1
ATOM 8441 N N . TYR B 1 438 ? 5.137 -30.859 -1.056 1 98.75 438 TYR B N 1
ATOM 8442 C CA . TYR B 1 438 ? 5.156 -29.438 -0.786 1 98.75 438 TYR B CA 1
ATOM 8443 C C . TYR B 1 438 ? 3.971 -28.734 -1.447 1 98.75 438 TYR B C 1
ATOM 8445 O O . TYR B 1 438 ? 3.248 -27.969 -0.798 1 98.75 438 TYR B O 1
ATOM 8453 N N . ASN B 1 439 ? 3.789 -28.953 -2.703 1 98.69 439 ASN B N 1
ATOM 8454 C CA . ASN B 1 439 ? 2.768 -28.297 -3.51 1 98.69 439 ASN B CA 1
ATOM 8455 C C . ASN B 1 439 ? 1.377 -28.469 -2.908 1 98.69 439 ASN B C 1
ATOM 8457 O O . ASN B 1 439 ? 0.587 -27.516 -2.869 1 98.69 439 ASN B O 1
ATOM 8461 N N . LEU B 1 440 ? 1.093 -29.625 -2.422 1 98.44 440 LEU B N 1
ATOM 8462 C CA . LEU B 1 440 ? -0.269 -29.984 -2.039 1 98.44 440 LEU B CA 1
ATOM 8463 C C . LEU B 1 440 ? -0.486 -29.781 -0.544 1 98.44 440 LEU B C 1
ATOM 8465 O O . LEU B 1 440 ? -1.616 -29.875 -0.059 1 98.44 440 LEU B O 1
ATOM 8469 N N . THR B 1 441 ? 0.608 -29.406 0.197 1 98.25 441 THR B N 1
ATOM 8470 C CA . THR B 1 441 ? 0.41 -29.328 1.641 1 98.25 441 THR B CA 1
ATOM 8471 C C . THR B 1 441 ? 0.74 -27.938 2.156 1 98.25 441 THR B C 1
ATOM 8473 O O . THR B 1 441 ? 0.353 -27.562 3.268 1 98.25 441 THR B O 1
ATOM 8476 N N . TYR B 1 442 ? 1.506 -27.125 1.429 1 97.94 442 TYR B N 1
ATOM 8477 C CA . TYR B 1 442 ? 1.809 -25.766 1.86 1 97.94 442 TYR B CA 1
ATOM 8478 C C . TYR B 1 442 ? 0.556 -24.891 1.852 1 97.94 442 TYR B C 1
ATOM 8480 O O . TYR B 1 442 ? -0.474 -25.297 1.297 1 97.94 442 TYR B O 1
ATOM 8488 N N . GLN B 1 443 ? 0.54 -23.812 2.529 1 97.38 443 GLN B N 1
ATOM 8489 C CA . GLN B 1 443 ? -0.609 -22.922 2.525 1 97.38 443 GLN B CA 1
ATOM 8490 C C . GLN B 1 443 ? -0.858 -22.344 1.13 1 97.38 443 GLN B C 1
ATOM 8492 O O . GLN B 1 443 ? 0.068 -21.859 0.475 1 97.38 443 GLN B O 1
ATOM 8497 N N . GLY B 1 444 ? -2.064 -22.359 0.66 1 97.44 444 GLY B N 1
ATOM 8498 C CA . GLY B 1 444 ? -2.443 -21.859 -0.655 1 97.44 444 GLY B CA 1
ATOM 8499 C C . GLY B 1 444 ? -3.266 -22.859 -1.45 1 97.44 444 GLY B C 1
ATOM 8500 O O . GLY B 1 444 ? -3.725 -23.875 -0.908 1 97.44 444 GLY B O 1
ATOM 8501 N N . ILE B 1 445 ? -3.484 -22.531 -2.727 1 98.12 445 ILE B N 1
ATOM 8502 C CA . ILE B 1 445 ? -4.211 -23.375 -3.674 1 98.12 445 ILE B CA 1
ATOM 8503 C C . ILE B 1 445 ? -3.219 -24.125 -4.555 1 98.12 445 ILE B C 1
ATOM 8505 O O . ILE B 1 445 ? -2.48 -23.516 -5.332 1 98.12 445 ILE B O 1
ATOM 8509 N N . PRO B 1 446 ? -3.188 -25.422 -4.422 1 98.44 446 PRO B N 1
ATOM 8510 C CA . PRO B 1 446 ? -2.258 -26.156 -5.281 1 98.44 446 PRO B CA 1
ATOM 8511 C C . PRO B 1 446 ? -2.66 -26.109 -6.754 1 98.44 446 PRO B C 1
ATOM 8513 O O . PRO B 1 446 ? -3.848 -26.203 -7.078 1 98.44 446 PRO B O 1
ATOM 8516 N N . MET B 1 447 ? -1.713 -25.891 -7.559 1 98.81 447 MET B N 1
ATOM 8517 C CA . MET B 1 447 ? -1.872 -25.984 -9.008 1 98.81 447 MET B CA 1
ATOM 8518 C C . MET B 1 447 ? -0.954 -27.047 -9.586 1 98.81 447 MET B C 1
ATOM 8520 O O . MET B 1 447 ? 0.253 -27.047 -9.336 1 98.81 447 MET B O 1
ATOM 8524 N N . ILE B 1 448 ? -1.503 -27.938 -10.289 1 98.81 448 ILE B N 1
ATOM 8525 C CA . ILE B 1 448 ? -0.774 -29.031 -10.953 1 98.81 448 ILE B CA 1
ATOM 8526 C C . ILE B 1 448 ? -0.692 -28.75 -12.453 1 98.81 448 ILE B C 1
ATOM 8528 O O . ILE B 1 448 ? -1.717 -28.578 -13.117 1 98.81 448 ILE B O 1
ATOM 8532 N N . TYR B 1 449 ? 0.497 -28.656 -12.992 1 98.69 449 TYR B N 1
ATOM 8533 C CA . TYR B 1 449 ? 0.693 -28.578 -14.438 1 98.69 449 TYR B CA 1
ATOM 8534 C C . TYR B 1 449 ? 0.505 -29.938 -15.094 1 98.69 449 TYR B C 1
ATOM 8536 O O . TYR B 1 449 ? 1.09 -30.922 -14.656 1 98.69 449 TYR B O 1
ATOM 8544 N N . TYR B 1 450 ? -0.341 -29.969 -16.094 1 98.62 450 TYR B N 1
ATOM 8545 C CA . TYR B 1 450 ? -0.671 -31.266 -16.656 1 98.62 450 TYR B CA 1
ATOM 8546 C C . TYR B 1 450 ? 0.59 -32.094 -16.922 1 98.62 450 TYR B C 1
ATOM 8548 O O . TYR B 1 450 ? 1.591 -31.547 -17.406 1 98.62 450 TYR B O 1
ATOM 8556 N N . GLY B 1 451 ? 0.562 -33.312 -16.531 1 98.31 451 GLY B N 1
ATOM 8557 C CA . GLY B 1 451 ? 1.659 -34.219 -16.828 1 98.31 451 GLY B CA 1
ATOM 8558 C C . GLY B 1 451 ? 2.631 -34.375 -15.672 1 98.31 451 GLY B C 1
ATOM 8559 O O . GLY B 1 451 ? 3.383 -35.344 -15.609 1 98.31 451 GLY B O 1
ATOM 8560 N N . ASP B 1 452 ? 2.619 -33.406 -14.758 1 98.31 452 ASP B N 1
ATOM 8561 C CA . ASP B 1 452 ? 3.492 -33.562 -13.594 1 98.31 452 ASP B CA 1
ATOM 8562 C C . ASP B 1 452 ? 3.086 -34.75 -12.75 1 98.31 452 ASP B C 1
ATOM 8564 O O . ASP B 1 452 ? 3.941 -35.438 -12.18 1 98.31 452 ASP B O 1
ATOM 8568 N N . GLU B 1 453 ? 1.794 -35.062 -12.703 1 98.62 453 GLU B N 1
ATOM 8569 C CA . GLU B 1 453 ? 1.251 -36.125 -11.875 1 98.62 453 GLU B CA 1
ATOM 8570 C C . GLU B 1 453 ? 1.599 -37.5 -12.445 1 98.62 453 GLU B C 1
ATOM 8572 O O . GLU B 1 453 ? 1.438 -38.531 -11.773 1 98.62 453 GLU B O 1
ATOM 8577 N N . ILE B 1 454 ? 2.115 -37.531 -13.703 1 98.38 454 ILE B N 1
ATOM 8578 C CA . ILE B 1 454 ? 2.492 -38.812 -14.289 1 98.38 454 ILE B CA 1
ATOM 8579 C C . ILE B 1 454 ? 3.988 -38.812 -14.594 1 98.38 454 ILE B C 1
ATOM 8581 O O . ILE B 1 454 ? 4.473 -39.656 -15.344 1 98.38 454 ILE B O 1
ATOM 8585 N N . GLY B 1 455 ? 4.711 -37.812 -14.086 1 98.12 455 GLY B N 1
ATOM 8586 C CA . GLY B 1 455 ? 6.164 -37.781 -14.164 1 98.12 455 GLY B CA 1
ATOM 8587 C C . GLY B 1 455 ? 6.68 -37.312 -15.516 1 98.12 455 GLY B C 1
ATOM 8588 O O . GLY B 1 455 ? 7.707 -37.812 -15.984 1 98.12 455 GLY B O 1
ATOM 8589 N N . MET B 1 456 ? 5.957 -36.469 -16.219 1 97.56 456 MET B N 1
ATOM 8590 C CA . MET B 1 456 ? 6.445 -35.938 -17.484 1 97.56 456 MET B CA 1
ATOM 8591 C C . MET B 1 456 ? 7.668 -35.062 -17.281 1 97.56 456 MET B C 1
ATOM 8593 O O . MET B 1 456 ? 7.73 -34.281 -16.312 1 97.56 456 MET B O 1
ATOM 8597 N N . GLU B 1 457 ? 8.609 -35.188 -18.125 1 96.19 457 GLU B N 1
ATOM 8598 C CA . GLU B 1 457 ? 9.797 -34.344 -18.156 1 96.19 457 GLU B CA 1
ATOM 8599 C C . GLU B 1 457 ? 9.625 -33.219 -19.172 1 96.19 457 GLU B C 1
ATOM 8601 O O . GLU B 1 457 ? 8.672 -33.188 -19.938 1 96.19 457 GLU B O 1
ATOM 8606 N N . GLY B 1 458 ? 10.469 -32.219 -19.109 1 96.12 458 GLY B N 1
ATOM 8607 C CA . GLY B 1 458 ? 10.484 -31.094 -20.031 1 96.12 458 GLY B CA 1
ATOM 8608 C C . GLY B 1 458 ? 11.359 -29.953 -19.547 1 96.12 458 GLY B C 1
ATOM 8609 O O . GLY B 1 458 ? 11.234 -29.5 -18.422 1 96.12 458 GLY B O 1
ATOM 8610 N N . GLY B 1 459 ? 12.273 -29.547 -20.375 1 94.5 459 GLY B N 1
ATOM 8611 C CA . GLY B 1 459 ? 13.117 -28.391 -20.094 1 94.5 459 GLY B CA 1
ATOM 8612 C C . GLY B 1 459 ? 12.398 -27.078 -20.281 1 94.5 459 GLY B C 1
ATOM 8613 O O . GLY B 1 459 ? 11.203 -26.953 -20.016 1 94.5 459 GLY B O 1
ATOM 8614 N N . HIS B 1 460 ? 13.086 -26.047 -20.531 1 91.5 460 HIS B N 1
ATOM 8615 C CA . HIS B 1 460 ? 12.484 -24.75 -20.766 1 91.5 460 HIS B CA 1
ATOM 8616 C C . HIS B 1 460 ? 11.68 -24.734 -22.062 1 91.5 460 HIS B C 1
ATOM 8618 O O . HIS B 1 460 ? 11.852 -25.625 -22.906 1 91.5 460 HIS B O 1
ATOM 8624 N N . ASP B 1 461 ? 10.781 -23.797 -22.234 1 87.75 461 ASP B N 1
ATOM 8625 C CA . ASP B 1 461 ? 10.008 -23.625 -23.453 1 87.75 461 ASP B CA 1
ATOM 8626 C C . ASP B 1 461 ? 10.898 -23.75 -24.703 1 87.75 461 ASP B C 1
ATOM 8628 O O . ASP B 1 461 ? 11.953 -23.125 -24.766 1 87.75 461 ASP B O 1
ATOM 8632 N N . PRO B 1 462 ? 10.477 -24.625 -25.562 1 90.88 462 PRO B N 1
ATOM 8633 C CA . PRO B 1 462 ? 9.141 -25.219 -25.734 1 90.88 462 PRO B CA 1
ATOM 8634 C C . PRO B 1 462 ? 9.039 -26.609 -25.125 1 90.88 462 PRO B C 1
ATOM 8636 O O . PRO B 1 462 ? 7.957 -27.219 -25.141 1 90.88 462 PRO B O 1
ATOM 8639 N N . ASP B 1 463 ? 10.102 -27.141 -24.578 1 93 463 ASP B N 1
ATOM 8640 C CA . ASP B 1 463 ? 10.156 -28.531 -24.141 1 93 463 ASP B CA 1
ATOM 8641 C C . ASP B 1 463 ? 9.172 -28.781 -23 1 93 463 ASP B C 1
ATOM 8643 O O . ASP B 1 463 ? 8.656 -29.891 -22.859 1 93 463 ASP B O 1
ATOM 8647 N N . SER B 1 464 ? 8.93 -27.797 -22.203 1 94.75 464 SER B N 1
ATOM 8648 C CA . SER B 1 464 ? 8 -27.938 -21.094 1 94.75 464 SER B CA 1
ATOM 8649 C C . SER B 1 464 ? 6.559 -28.062 -21.578 1 94.75 464 SER B C 1
ATOM 8651 O O . SER B 1 464 ? 5.652 -28.328 -20.781 1 94.75 464 SER B O 1
ATOM 8653 N N . ARG B 1 465 ? 6.363 -27.969 -22.875 1 96 465 ARG B N 1
ATOM 8654 C CA . ARG B 1 465 ? 5.023 -27.984 -23.453 1 96 465 ARG B CA 1
ATOM 8655 C C . ARG B 1 465 ? 4.82 -29.203 -24.344 1 96 465 ARG B C 1
ATOM 8657 O O . ARG B 1 465 ? 4.246 -29.109 -25.438 1 96 465 ARG B O 1
ATOM 8664 N N . ARG B 1 466 ? 5.336 -30.328 -23.922 1 95.25 466 ARG B N 1
ATOM 8665 C CA . ARG B 1 466 ? 5.121 -31.594 -24.609 1 95.25 466 ARG B CA 1
ATOM 8666 C C . ARG B 1 466 ? 3.654 -32 -24.547 1 95.25 466 ARG B C 1
ATOM 8668 O O . ARG B 1 466 ? 2.91 -31.547 -23.672 1 95.25 466 ARG B O 1
ATOM 8675 N N . GLY B 1 467 ? 3.268 -32.812 -25.516 1 96.19 467 GLY B N 1
ATOM 8676 C CA . GLY B 1 467 ? 1.937 -33.406 -25.453 1 96.19 467 GLY B CA 1
ATOM 8677 C C . GLY B 1 467 ? 1.753 -34.344 -24.281 1 96.19 467 GLY B C 1
ATOM 8678 O O . GLY B 1 467 ? 2.67 -35.094 -23.938 1 96.19 467 GLY B O 1
ATOM 8679 N N . MET B 1 468 ? 0.598 -34.312 -23.734 1 98.12 468 MET B N 1
ATOM 8680 C CA . MET B 1 468 ? 0.254 -35.156 -22.609 1 98.12 468 MET B CA 1
ATOM 8681 C C . MET B 1 468 ? 0.375 -36.625 -23 1 98.12 468 MET B C 1
ATOM 8683 O O . MET B 1 468 ? 0.006 -37.031 -24.109 1 98.12 468 MET B O 1
ATOM 8687 N N . ILE B 1 469 ? 0.915 -37.438 -22.109 1 97.88 469 ILE B N 1
ATOM 8688 C CA . ILE B 1 469 ? 1.03 -38.875 -22.344 1 97.88 469 ILE B CA 1
ATOM 8689 C C . ILE B 1 469 ? -0.198 -39.594 -21.766 1 97.88 469 ILE B C 1
ATOM 8691 O O . ILE B 1 469 ? -0.346 -39.719 -20.547 1 97.88 469 ILE B O 1
ATOM 8695 N N . TRP B 1 470 ? -1.041 -40.125 -22.625 1 97.12 470 TRP B N 1
ATOM 8696 C CA . TRP B 1 470 ? -2.285 -40.75 -22.156 1 97.12 470 TRP B CA 1
ATOM 8697 C C . TRP B 1 470 ? -2.145 -42.25 -22.062 1 97.12 470 TRP B C 1
ATOM 8699 O O . TRP B 1 470 ? -2.984 -42.938 -21.469 1 97.12 470 TRP B O 1
ATOM 8709 N N . GLU B 1 471 ? -1.024 -42.781 -22.75 1 96.25 471 GLU B N 1
ATOM 8710 C CA . GLU B 1 471 ? -0.76 -44.219 -22.625 1 96.25 471 GLU B CA 1
ATOM 8711 C C . GLU B 1 471 ? -0.375 -44.594 -21.203 1 96.25 471 GLU B C 1
ATOM 8713 O O . GLU B 1 471 ? 0.727 -44.281 -20.75 1 96.25 471 GLU B O 1
ATOM 8718 N N . GLN B 1 472 ? -1.115 -45.25 -20.594 1 95.31 472 GLN B N 1
ATOM 8719 C CA . GLN B 1 472 ? -0.965 -45.562 -19.172 1 95.31 472 GLN B CA 1
ATOM 8720 C C . GLN B 1 472 ? 0.359 -46.281 -18.891 1 95.31 472 GLN B C 1
ATOM 8722 O O . GLN B 1 472 ? 0.967 -46.062 -17.844 1 95.31 472 GLN B O 1
ATOM 8727 N N . GLU B 1 473 ? 0.801 -47.094 -19.859 1 96.12 473 GLU B N 1
ATOM 8728 C CA . GLU B 1 473 ? 2.02 -47.875 -19.672 1 96.12 473 GLU B CA 1
ATOM 8729 C C . GLU B 1 473 ? 3.25 -46.969 -19.625 1 96.12 473 GLU B C 1
ATOM 8731 O O . GLU B 1 473 ? 4.297 -47.375 -19.109 1 96.12 473 GLU B O 1
ATOM 8736 N N . LYS B 1 474 ? 3.09 -45.719 -20.062 1 96.62 474 LYS B N 1
ATOM 8737 C CA . LYS B 1 474 ? 4.215 -44.781 -20.109 1 96.62 474 LYS B CA 1
ATOM 8738 C C . LYS B 1 474 ? 4.168 -43.812 -18.938 1 96.62 474 LYS B C 1
ATOM 8740 O O . LYS B 1 474 ? 5.059 -42.969 -18.797 1 96.62 474 LYS B O 1
ATOM 8745 N N . GLN B 1 475 ? 3.176 -43.938 -18.172 1 97.56 475 GLN B N 1
ATOM 8746 C CA . GLN B 1 475 ? 2.994 -43.031 -17.047 1 97.56 475 GLN B CA 1
ATOM 8747 C C . GLN B 1 475 ? 3.652 -43.562 -15.781 1 97.56 475 GLN B C 1
ATOM 8749 O O . GLN B 1 475 ? 3.695 -44.781 -15.57 1 97.56 475 GLN B O 1
ATOM 8754 N N . ASP B 1 476 ? 4.242 -42.75 -15.008 1 98.12 476 ASP B N 1
ATOM 8755 C CA . ASP B 1 476 ? 4.746 -43.156 -13.695 1 98.12 476 ASP B CA 1
ATOM 8756 C C . ASP B 1 476 ? 3.6 -43.312 -12.703 1 98.12 476 ASP B C 1
ATOM 8758 O O . ASP B 1 476 ? 3.119 -42.344 -12.117 1 98.12 476 ASP B O 1
ATOM 8762 N N . LYS B 1 477 ? 3.242 -44.5 -12.406 1 97.38 477 LYS B N 1
ATOM 8763 C CA . LYS B 1 477 ? 2.066 -44.812 -11.602 1 97.38 477 LYS B CA 1
ATOM 8764 C C . LYS B 1 477 ? 2.305 -44.5 -10.133 1 97.38 477 LYS B C 1
ATOM 8766 O O . LYS B 1 477 ? 1.363 -44.188 -9.398 1 97.38 477 LYS B O 1
ATOM 8771 N N . GLU B 1 478 ? 3.549 -44.562 -9.703 1 97.69 478 GLU B N 1
ATOM 8772 C CA . GLU B 1 478 ? 3.871 -44.25 -8.32 1 97.69 478 GLU B CA 1
ATOM 8773 C C . GLU B 1 478 ? 3.639 -42.75 -8.047 1 97.69 478 GLU B C 1
ATOM 8775 O O . GLU B 1 478 ? 3.062 -42.375 -7.016 1 97.69 478 GLU B O 1
ATOM 8780 N N . ILE B 1 479 ? 4.074 -41.938 -8.945 1 98.31 479 ILE B N 1
ATOM 8781 C CA . ILE B 1 479 ? 3.867 -40.5 -8.812 1 98.31 479 ILE B CA 1
ATOM 8782 C C . ILE B 1 479 ? 2.373 -40.188 -8.875 1 98.31 479 ILE B C 1
ATOM 8784 O O . ILE B 1 479 ? 1.865 -39.406 -8.07 1 98.31 479 ILE B O 1
ATOM 8788 N N . PHE B 1 480 ? 1.718 -40.812 -9.805 1 98.38 480 PHE B N 1
ATOM 8789 C CA . PHE B 1 480 ? 0.285 -40.562 -9.953 1 98.38 480 PHE B CA 1
ATOM 8790 C C . PHE B 1 480 ? -0.455 -40.906 -8.664 1 98.38 480 PHE B C 1
ATOM 8792 O O . PHE B 1 480 ? -1.312 -40.156 -8.219 1 98.38 480 PHE B O 1
ATOM 8799 N N . ASP B 1 481 ? -0.127 -42.062 -8.109 1 97.94 481 ASP B N 1
ATOM 8800 C CA . ASP B 1 481 ? -0.779 -42.5 -6.879 1 97.94 481 ASP B CA 1
ATOM 8801 C C . ASP B 1 481 ? -0.491 -41.531 -5.73 1 97.94 481 ASP B C 1
ATOM 8803 O O . ASP B 1 481 ? -1.359 -41.281 -4.891 1 97.94 481 ASP B O 1
ATOM 8807 N N . LEU B 1 482 ? 0.702 -41.062 -5.664 1 98.44 482 LEU B N 1
ATOM 8808 C CA . LEU B 1 482 ? 1.043 -40.062 -4.637 1 98.44 482 LEU B CA 1
ATOM 8809 C C . LEU B 1 482 ? 0.163 -38.812 -4.758 1 98.44 482 LEU B C 1
ATOM 8811 O O . LEU B 1 482 ? -0.385 -38.344 -3.764 1 98.44 482 LEU B O 1
ATOM 8815 N N . TYR B 1 483 ? 0.041 -38.281 -5.988 1 98.69 483 TYR B N 1
ATOM 8816 C CA . TYR B 1 483 ? -0.805 -37.094 -6.203 1 98.69 483 TYR B CA 1
ATOM 8817 C C . TYR B 1 483 ? -2.234 -37.375 -5.75 1 98.69 483 TYR B C 1
ATOM 8819 O O . TYR B 1 483 ? -2.842 -36.562 -5.062 1 98.69 483 TYR B O 1
ATOM 8827 N N . ARG B 1 484 ? -2.742 -38.5 -6.164 1 98.25 484 ARG B N 1
ATOM 8828 C CA . ARG B 1 484 ? -4.109 -38.875 -5.801 1 98.25 484 ARG B CA 1
ATOM 8829 C C . ARG B 1 484 ? -4.289 -38.875 -4.285 1 98.25 484 ARG B C 1
ATOM 8831 O O . ARG B 1 484 ? -5.246 -38.312 -3.764 1 98.25 484 ARG B O 1
ATOM 8838 N N . ARG B 1 485 ? -3.367 -39.5 -3.59 1 98.19 485 ARG B N 1
ATOM 8839 C CA . ARG B 1 485 ? -3.447 -39.594 -2.135 1 98.19 485 ARG B CA 1
ATOM 8840 C C . ARG B 1 485 ? -3.297 -38.219 -1.479 1 98.19 485 ARG B C 1
ATOM 8842 O O . ARG B 1 485 ? -3.977 -37.938 -0.496 1 98.19 485 ARG B O 1
ATOM 8849 N N . LEU B 1 486 ? -2.398 -37.438 -1.976 1 98.62 486 LEU B N 1
ATOM 8850 C CA . LEU B 1 486 ? -2.174 -36.125 -1.433 1 98.62 486 LEU B CA 1
ATOM 8851 C C . LEU B 1 486 ? -3.398 -35.219 -1.637 1 98.62 486 LEU B C 1
ATOM 8853 O O . LEU B 1 486 ? -3.76 -34.438 -0.754 1 98.62 486 LEU B O 1
ATOM 8857 N N . ILE B 1 487 ? -4.016 -35.312 -2.838 1 98.56 487 ILE B N 1
ATOM 8858 C CA . ILE B 1 487 ? -5.203 -34.5 -3.125 1 98.56 487 ILE B CA 1
ATOM 8859 C C . ILE B 1 487 ? -6.34 -34.938 -2.195 1 98.56 487 ILE B C 1
ATOM 8861 O O . ILE B 1 487 ? -7.074 -34.094 -1.68 1 98.56 487 ILE B O 1
ATOM 8865 N N . ASP B 1 488 ? -6.461 -36.219 -2.023 1 97.25 488 ASP B N 1
ATOM 8866 C CA . ASP B 1 488 ? -7.465 -36.719 -1.087 1 97.25 488 ASP B CA 1
ATOM 8867 C C . ASP B 1 488 ? -7.227 -36.156 0.316 1 97.25 488 ASP B C 1
ATOM 8869 O O . ASP B 1 488 ? -8.164 -35.719 0.992 1 97.25 488 ASP B O 1
ATOM 8873 N N . LEU B 1 489 ? -5.949 -36.188 0.743 1 97.38 489 LEU B N 1
ATOM 8874 C CA . LEU B 1 489 ? -5.598 -35.625 2.047 1 97.38 489 LEU B CA 1
ATOM 8875 C C . LEU B 1 489 ? -5.949 -34.156 2.123 1 97.38 489 LEU B C 1
ATOM 8877 O O . LEU B 1 489 ? -6.523 -33.688 3.115 1 97.38 489 LEU B O 1
ATOM 8881 N N . LYS B 1 490 ? -5.586 -33.406 1.103 1 96.5 490 LYS B N 1
ATOM 8882 C CA . LYS B 1 490 ? -5.871 -31.969 1.052 1 96.5 490 LYS B CA 1
ATOM 8883 C C . LYS B 1 490 ? -7.371 -31.703 1.175 1 96.5 490 LYS B C 1
ATOM 8885 O O . LYS B 1 490 ? -7.789 -30.797 1.9 1 96.5 490 LYS B O 1
ATOM 8890 N N . ARG B 1 491 ? -8.125 -32.438 0.583 1 93.44 491 ARG B N 1
ATOM 8891 C CA . ARG B 1 491 ? -9.57 -32.25 0.539 1 93.44 491 ARG B CA 1
ATOM 8892 C C . ARG B 1 491 ? -10.211 -32.594 1.88 1 93.44 491 ARG B C 1
ATOM 8894 O O . ARG B 1 491 ? -11.219 -32 2.258 1 93.44 491 ARG B O 1
ATOM 8901 N N . THR B 1 492 ? -9.586 -33.469 2.588 1 93.62 492 THR B N 1
ATOM 8902 C CA . THR B 1 492 ? -10.273 -34 3.766 1 93.62 492 THR B CA 1
ATOM 8903 C C . THR B 1 492 ? -9.664 -33.438 5.043 1 93.62 492 THR B C 1
ATOM 8905 O O . THR B 1 492 ? -10.266 -33.5 6.113 1 93.62 492 THR B O 1
ATOM 8908 N N . SER B 1 493 ? -8.492 -32.938 4.98 1 95.94 493 SER B N 1
ATOM 8909 C CA . SER B 1 493 ? -7.793 -32.438 6.16 1 95.94 493 SER B CA 1
ATOM 8910 C C . SER B 1 493 ? -8.258 -31.016 6.52 1 95.94 493 SER B C 1
ATOM 8912 O O . SER B 1 493 ? -8.125 -30.094 5.715 1 95.94 493 SER B O 1
ATOM 8914 N N . SER B 1 494 ? -8.742 -30.844 7.707 1 95.62 494 SER B N 1
ATOM 8915 C CA . SER B 1 494 ? -9.102 -29.5 8.172 1 95.62 494 SER B CA 1
ATOM 8916 C C . SER B 1 494 ? -7.855 -28.641 8.391 1 95.62 494 SER B C 1
ATOM 8918 O O . SER B 1 494 ? -7.875 -27.438 8.125 1 95.62 494 SER B O 1
ATOM 8920 N N . ALA B 1 495 ? -6.727 -29.25 8.812 1 96.94 495 ALA B N 1
ATOM 8921 C CA . ALA B 1 495 ? -5.484 -28.531 9.102 1 96.94 495 ALA B CA 1
ATOM 8922 C C . ALA B 1 495 ? -4.863 -27.984 7.82 1 96.94 495 ALA B C 1
ATOM 8924 O O . ALA B 1 495 ? -4.352 -26.859 7.809 1 96.94 495 ALA B O 1
ATOM 8925 N N . LEU B 1 496 ? -4.961 -28.75 6.742 1 97.12 496 LEU B N 1
ATOM 8926 C CA . LEU B 1 496 ? -4.348 -28.328 5.488 1 97.12 496 LEU B CA 1
ATOM 8927 C C . LEU B 1 496 ? -5.164 -27.219 4.828 1 97.12 496 LEU B C 1
ATOM 8929 O O . LEU B 1 496 ? -4.703 -26.594 3.877 1 97.12 496 LEU B O 1
ATOM 8933 N N . ASN B 1 497 ? -6.379 -26.953 5.352 1 94.19 497 ASN B N 1
ATOM 8934 C CA . ASN B 1 497 ? -7.234 -25.906 4.801 1 94.19 497 ASN B CA 1
ATOM 8935 C C . ASN B 1 497 ? -7.414 -24.75 5.789 1 94.19 497 ASN B C 1
ATOM 8937 O O . ASN B 1 497 ? -8.312 -23.922 5.625 1 94.19 497 ASN B O 1
ATOM 8941 N N . CYS B 1 498 ? -6.559 -24.734 6.789 1 93.62 498 CYS B N 1
ATOM 8942 C CA . CYS B 1 498 ? -6.551 -23.656 7.773 1 93.62 498 CYS B CA 1
ATOM 8943 C C . CYS B 1 498 ? -5.363 -22.734 7.555 1 93.62 498 CYS B C 1
ATOM 8945 O O . CYS B 1 498 ? -4.395 -23.094 6.883 1 93.62 498 CYS B O 1
ATOM 8947 N N . ASP B 1 499 ? -5.488 -21.562 8.109 1 93.62 499 ASP B N 1
ATOM 8948 C CA . ASP B 1 499 ? -4.496 -20.531 7.832 1 93.62 499 ASP B CA 1
ATOM 8949 C C . ASP B 1 499 ? -3.404 -20.516 8.898 1 93.62 499 ASP B C 1
ATOM 8951 O O . ASP B 1 499 ? -2.471 -19.719 8.836 1 93.62 499 ASP B O 1
ATOM 8955 N N . ASP B 1 500 ? -3.453 -21.391 9.891 1 95.31 500 ASP B N 1
ATOM 8956 C CA . ASP B 1 500 ? -2.406 -21.484 10.906 1 95.31 500 ASP B CA 1
ATOM 8957 C C . ASP B 1 500 ? -1.268 -22.391 10.422 1 95.31 500 ASP B C 1
ATOM 8959 O O . ASP B 1 500 ? -1.403 -23.609 10.398 1 95.31 500 ASP B O 1
ATOM 8963 N N . VAL B 1 501 ? -0.167 -21.781 10.023 1 97.25 501 VAL B N 1
ATOM 8964 C CA . VAL B 1 501 ? 0.97 -22.453 9.406 1 97.25 501 VAL B CA 1
ATOM 8965 C C . VAL B 1 501 ? 2.264 -22.031 10.094 1 97.25 501 VAL B C 1
ATOM 8967 O O . VAL B 1 501 ? 2.441 -20.859 10.414 1 97.25 501 VAL B O 1
ATOM 8970 N N . LYS B 1 502 ? 3.156 -22.984 10.359 1 97.69 502 LYS B N 1
ATOM 8971 C CA . LYS B 1 502 ? 4.492 -22.703 10.875 1 97.69 502 LYS B CA 1
ATOM 8972 C C . LYS B 1 502 ? 5.562 -23.438 10.07 1 97.69 502 LYS B C 1
ATOM 8974 O O . LYS B 1 502 ? 5.418 -24.625 9.773 1 97.69 502 LYS B O 1
ATOM 8979 N N . GLU B 1 503 ? 6.52 -22.688 9.625 1 98.19 503 GLU B N 1
ATOM 8980 C CA . GLU B 1 503 ? 7.727 -23.266 9.039 1 98.19 503 GLU B CA 1
ATOM 8981 C C . GLU B 1 503 ? 8.859 -23.328 10.055 1 98.19 503 GLU B C 1
ATOM 8983 O O . GLU B 1 503 ? 9.102 -22.359 10.781 1 98.19 503 GLU B O 1
ATOM 8988 N N . TYR B 1 504 ? 9.531 -24.406 10.156 1 97.31 504 TYR B N 1
ATOM 8989 C CA . TYR B 1 504 ? 10.734 -24.484 10.984 1 97.31 504 TYR B CA 1
ATOM 8990 C C . TYR B 1 504 ? 11.617 -25.641 10.539 1 97.31 504 TYR B C 1
ATOM 8992 O O . TYR B 1 504 ? 11.273 -26.375 9.609 1 97.31 504 TYR B O 1
ATOM 9000 N N . SER B 1 505 ? 12.805 -25.719 11.109 1 97.38 505 SER B N 1
ATOM 9001 C CA . SER B 1 505 ? 13.75 -26.766 10.758 1 97.38 505 SER B CA 1
ATOM 9002 C C . SER B 1 505 ? 14.211 -27.531 11.992 1 97.38 505 SER B C 1
ATOM 9004 O O . SER B 1 505 ? 14.289 -26.969 13.086 1 97.38 505 SER B O 1
ATOM 9006 N N . VAL B 1 506 ? 14.367 -28.766 11.922 1 95.81 506 VAL B N 1
ATOM 9007 C CA . VAL B 1 506 ? 15.047 -29.656 12.867 1 95.81 506 VAL B CA 1
ATOM 9008 C C . VAL B 1 506 ? 16.25 -30.297 12.188 1 95.81 506 VAL B C 1
ATOM 9010 O O . VAL B 1 506 ? 16.094 -31.25 11.414 1 95.81 506 VAL B O 1
ATOM 9013 N N . GLY B 1 507 ? 17.375 -29.797 12.578 1 93.94 507 GLY B N 1
ATOM 9014 C CA . GLY B 1 507 ? 18.5 -30.156 11.727 1 93.94 507 GLY B CA 1
ATOM 9015 C C . GLY B 1 507 ? 18.344 -29.688 10.289 1 93.94 507 GLY B C 1
ATOM 9016 O O . GLY B 1 507 ? 18.062 -28.5 10.047 1 93.94 507 GLY B O 1
ATOM 9017 N N . ASP B 1 508 ? 18.531 -30.547 9.336 1 96.69 508 ASP B N 1
ATOM 9018 C CA . ASP B 1 508 ? 18.359 -30.156 7.945 1 96.69 508 ASP B CA 1
ATOM 9019 C C . ASP B 1 508 ? 17.031 -30.656 7.391 1 96.69 508 ASP B C 1
ATOM 9021 O O . ASP B 1 508 ? 16.875 -30.812 6.18 1 96.69 508 ASP B O 1
ATOM 9025 N N . VAL B 1 509 ? 16.094 -31.016 8.328 1 98.38 509 VAL B N 1
ATOM 9026 C CA . VAL B 1 509 ? 14.727 -31.375 7.957 1 98.38 509 VAL B CA 1
ATOM 9027 C C . VAL B 1 509 ? 13.836 -30.141 8.016 1 98.38 509 VAL B C 1
ATOM 9029 O O . VAL B 1 509 ? 13.734 -29.5 9.062 1 98.38 509 VAL B O 1
ATOM 9032 N N . LEU B 1 510 ? 13.273 -29.781 6.863 1 98.62 510 LEU B N 1
ATOM 9033 C CA . LEU B 1 510 ? 12.273 -28.719 6.828 1 98.62 510 LEU B CA 1
ATOM 9034 C C . LEU B 1 510 ? 10.906 -29.25 7.258 1 98.62 510 LEU B C 1
ATOM 9036 O O . LEU B 1 510 ? 10.484 -30.328 6.816 1 98.62 510 LEU B O 1
ATOM 9040 N N . CYS B 1 511 ? 10.203 -28.547 8.109 1 98.12 511 CYS B N 1
ATOM 9041 C CA . CYS B 1 511 ? 8.914 -28.953 8.648 1 98.12 511 CYS B CA 1
ATOM 9042 C C . CYS B 1 511 ? 7.867 -27.875 8.461 1 98.12 511 CYS B C 1
ATOM 9044 O O . CYS B 1 511 ? 8.125 -26.703 8.719 1 98.12 511 CYS B O 1
ATOM 9046 N N . PHE B 1 512 ? 6.742 -28.234 7.914 1 98.25 512 PHE B N 1
ATOM 9047 C CA . PHE B 1 512 ? 5.535 -27.422 7.957 1 98.25 512 PHE B CA 1
ATOM 9048 C C . PHE B 1 512 ? 4.551 -27.969 8.984 1 98.25 512 PHE B C 1
ATOM 9050 O O . PHE B 1 512 ? 4.199 -29.156 8.953 1 98.25 512 PHE B O 1
ATOM 9057 N N . GLU B 1 513 ? 4.184 -27.172 9.883 1 97.75 513 GLU B N 1
ATOM 9058 C CA . GLU B 1 513 ? 3.09 -27.484 10.805 1 97.75 513 GLU B CA 1
ATOM 9059 C C . GLU B 1 513 ? 1.802 -26.781 10.383 1 97.75 513 GLU B C 1
ATOM 9061 O O . GLU B 1 513 ? 1.778 -25.562 10.234 1 97.75 513 GLU B O 1
ATOM 9066 N N . ARG B 1 514 ? 0.789 -27.562 10.07 1 97.75 514 ARG B N 1
ATOM 9067 C CA . ARG B 1 514 ? -0.555 -27.078 9.773 1 97.75 514 ARG B CA 1
ATOM 9068 C C . ARG B 1 514 ? -1.531 -27.438 10.883 1 97.75 514 ARG B C 1
ATOM 9070 O O . ARG B 1 514 ? -1.675 -28.625 11.234 1 97.75 514 ARG B O 1
ATOM 9077 N N . LYS B 1 515 ? -2.221 -26.422 11.422 1 96.25 515 LYS B N 1
ATOM 9078 C CA . LYS B 1 515 ? -3.004 -26.703 12.617 1 96.25 515 LYS B CA 1
ATOM 9079 C C . LYS B 1 515 ? -4.41 -26.125 12.508 1 96.25 515 LYS B C 1
ATOM 9081 O O . LYS B 1 515 ? -4.582 -24.969 12.125 1 96.25 515 LYS B O 1
ATOM 9086 N N . SER B 1 516 ? -5.367 -26.953 12.719 1 95.5 516 SER B N 1
ATOM 9087 C CA . SER B 1 516 ? -6.75 -26.547 12.953 1 95.5 516 SER B CA 1
ATOM 9088 C C . SER B 1 516 ? -7.184 -26.859 14.383 1 95.5 516 SER B C 1
ATOM 9090 O O . SER B 1 516 ? -6.355 -27.203 15.227 1 95.5 516 SER B O 1
ATOM 9092 N N . GLU B 1 517 ? -8.445 -26.656 14.664 1 92.12 517 GLU B N 1
ATOM 9093 C CA . GLU B 1 517 ? -8.969 -26.938 16 1 92.12 517 GLU B CA 1
ATOM 9094 C C . GLU B 1 517 ? -8.93 -28.422 16.312 1 92.12 517 GLU B C 1
ATOM 9096 O O . GLU B 1 517 ? -8.711 -28.812 17.469 1 92.12 517 GLU B O 1
ATOM 9101 N N . SER B 1 518 ? -9.031 -29.234 15.297 1 93 518 SER B N 1
ATOM 9102 C CA . SER B 1 518 ? -9.258 -30.656 15.547 1 93 518 SER B CA 1
ATOM 9103 C C . SER B 1 518 ? -8.125 -31.5 14.977 1 93 518 SER B C 1
ATOM 9105 O O . SER B 1 518 ? -8.086 -32.719 15.188 1 93 518 SER B O 1
ATOM 9107 N N . GLU B 1 519 ? -7.258 -30.844 14.312 1 95.62 519 GLU B N 1
ATOM 9108 C CA . GLU B 1 519 ? -6.254 -31.609 13.578 1 95.62 519 GLU B CA 1
ATOM 9109 C C . GLU B 1 519 ? -4.93 -30.844 13.5 1 95.62 519 GLU B C 1
ATOM 9111 O O . GLU B 1 519 ? -4.918 -29.625 13.359 1 95.62 519 GLU B O 1
ATOM 9116 N N . ILE B 1 520 ? -3.838 -31.531 13.664 1 96.94 520 ILE B N 1
ATOM 9117 C CA . ILE B 1 520 ? -2.512 -31.016 13.352 1 96.94 520 ILE B CA 1
ATOM 9118 C C . ILE B 1 520 ? -1.837 -31.906 12.312 1 96.94 520 ILE B C 1
ATOM 9120 O O . ILE B 1 520 ? -1.919 -33.125 12.406 1 96.94 520 ILE B O 1
ATOM 9124 N N . VAL B 1 521 ? -1.284 -31.344 11.312 1 97.94 521 VAL B N 1
ATOM 9125 C CA . VAL B 1 521 ? -0.519 -32.062 10.305 1 97.94 521 VAL B CA 1
ATOM 9126 C C . VAL B 1 521 ? 0.921 -31.562 10.281 1 97.94 521 VAL B C 1
ATOM 9128 O O . VAL B 1 521 ? 1.161 -30.359 10.125 1 97.94 521 VAL B O 1
ATOM 9131 N N . TYR B 1 522 ? 1.888 -32.438 10.539 1 97.88 522 TYR B N 1
ATOM 9132 C CA . TYR B 1 522 ? 3.309 -32.156 10.375 1 97.88 522 TYR B CA 1
ATOM 9133 C C . TYR B 1 522 ? 3.832 -32.719 9.062 1 97.88 522 TYR B C 1
ATOM 9135 O O . TYR B 1 522 ? 3.746 -33.938 8.82 1 97.88 522 TYR B O 1
ATOM 9143 N N . VAL B 1 523 ? 4.309 -31.891 8.227 1 98.75 523 VAL B N 1
ATOM 9144 C CA . VAL B 1 523 ? 4.918 -32.312 6.969 1 98.75 523 VAL B CA 1
ATOM 9145 C C . VAL B 1 523 ? 6.438 -32.156 7.059 1 98.75 523 VAL B C 1
ATOM 9147 O O . VAL B 1 523 ? 6.953 -31.062 7.258 1 98.75 523 VAL B O 1
ATOM 9150 N N . LEU B 1 524 ? 7.137 -33.25 6.918 1 98.62 524 LEU B N 1
ATOM 9151 C CA . LEU B 1 524 ? 8.586 -33.281 7.102 1 98.62 524 LEU B CA 1
ATOM 9152 C C . LEU B 1 524 ? 9.289 -33.656 5.805 1 98.62 524 LEU B C 1
ATOM 9154 O O . LEU B 1 524 ? 8.867 -34.594 5.117 1 98.62 524 LEU B O 1
ATOM 9158 N N . PHE B 1 525 ? 10.336 -32.969 5.461 1 98.81 525 PHE B N 1
ATOM 9159 C CA . PHE B 1 525 ? 11.078 -33.188 4.223 1 98.81 525 PHE B CA 1
ATOM 9160 C C . PHE B 1 525 ? 12.539 -33.469 4.516 1 98.81 525 PHE B C 1
ATOM 9162 O O . PHE B 1 525 ? 13.203 -32.719 5.227 1 98.81 525 PHE B O 1
ATOM 9169 N N . ASN B 1 526 ? 13.109 -34.5 4.023 1 98.56 526 ASN B N 1
ATOM 9170 C CA . ASN B 1 526 ? 14.531 -34.812 4.023 1 98.56 526 ASN B CA 1
ATOM 9171 C C . ASN B 1 526 ? 15.062 -35.031 2.609 1 98.56 526 ASN B C 1
ATOM 9173 O O . ASN B 1 526 ? 15.086 -36.156 2.125 1 98.56 526 ASN B O 1
ATOM 9177 N N . PRO B 1 527 ? 15.477 -34.031 1.981 1 98.25 527 PRO B N 1
ATOM 9178 C CA . PRO B 1 527 ? 16.031 -34.188 0.637 1 98.25 527 PRO B CA 1
ATOM 9179 C C . PRO B 1 527 ? 17.484 -34.688 0.654 1 98.25 527 PRO B C 1
ATOM 9181 O O . PRO B 1 527 ? 18.094 -34.844 -0.404 1 98.25 527 PRO B O 1
ATOM 9184 N N . ARG B 1 528 ? 18.062 -34.906 1.841 1 97 528 ARG B N 1
ATOM 9185 C CA . ARG B 1 528 ? 19.469 -35.25 1.973 1 97 528 ARG B CA 1
ATOM 9186 C C . ARG B 1 528 ? 19.688 -36.75 1.845 1 97 528 ARG B C 1
ATOM 9188 O O . ARG B 1 528 ? 18.719 -37.531 1.919 1 97 528 ARG B O 1
ATOM 9195 N N . LYS B 1 529 ? 20.953 -37.094 1.697 1 95.75 529 LYS B N 1
ATOM 9196 C CA . LYS B 1 529 ? 21.312 -38.5 1.478 1 95.75 529 LYS B CA 1
ATOM 9197 C C . LYS B 1 529 ? 21.516 -39.219 2.803 1 95.75 529 LYS B C 1
ATOM 9199 O O . LYS B 1 529 ? 21.703 -40.438 2.822 1 95.75 529 LYS B O 1
ATOM 9204 N N . ALA B 1 530 ? 21.344 -38.531 3.85 1 95.56 530 ALA B N 1
ATOM 9205 C CA . ALA B 1 530 ? 21.547 -39.125 5.164 1 95.56 530 ALA B CA 1
ATOM 9206 C C . ALA B 1 530 ? 20.234 -39.281 5.91 1 95.56 530 ALA B C 1
ATOM 9208 O O . ALA B 1 530 ? 19.344 -38.438 5.809 1 95.56 530 ALA B O 1
ATOM 9209 N N . LEU B 1 531 ? 20.188 -40.406 6.656 1 96.81 531 LEU B N 1
ATOM 9210 C CA . LEU B 1 531 ? 19.062 -40.594 7.559 1 96.81 531 LEU B CA 1
ATOM 9211 C C . LEU B 1 531 ? 18.969 -39.469 8.578 1 96.81 531 LEU B C 1
ATOM 9213 O O . LEU B 1 531 ? 19.984 -39.031 9.117 1 96.81 531 LEU B O 1
ATOM 9217 N N . GLN B 1 532 ? 17.766 -38.969 8.742 1 96.69 532 GLN B N 1
ATOM 9218 C CA . GLN B 1 532 ? 17.547 -37.906 9.711 1 96.69 532 GLN B CA 1
ATOM 9219 C C . GLN B 1 532 ? 16.578 -38.344 10.812 1 96.69 532 GLN B C 1
ATOM 9221 O O . GLN B 1 532 ? 15.57 -39 10.531 1 96.69 532 GLN B O 1
ATOM 9226 N N . ARG B 1 533 ? 16.906 -38.031 12.062 1 95.31 533 ARG B N 1
ATOM 9227 C CA . ARG B 1 533 ? 16.016 -38.281 13.203 1 95.31 533 ARG B CA 1
ATOM 9228 C C . ARG B 1 533 ? 15.383 -36.969 13.68 1 95.31 533 ARG B C 1
ATOM 9230 O O . ARG B 1 533 ? 16.062 -35.969 13.852 1 95.31 533 ARG B O 1
ATOM 9237 N N . VAL B 1 534 ? 14.047 -37 13.75 1 95.75 534 VAL B N 1
ATOM 9238 C CA . VAL B 1 534 ? 13.305 -35.812 14.125 1 95.75 534 VAL B CA 1
ATOM 9239 C C . VAL B 1 534 ? 12.438 -36.094 15.344 1 95.75 534 VAL B C 1
ATOM 9241 O O . VAL B 1 534 ? 11.844 -37.156 15.445 1 95.75 534 VAL B O 1
ATOM 9244 N N . ARG B 1 535 ? 12.484 -35.281 16.406 1 93.12 535 ARG B N 1
ATOM 9245 C CA . ARG B 1 535 ? 11.602 -35.281 17.562 1 93.12 535 ARG B CA 1
ATOM 9246 C C . ARG B 1 535 ? 10.664 -34.094 17.547 1 93.12 535 ARG B C 1
ATOM 9248 O O . ARG B 1 535 ? 11.125 -32.938 17.578 1 93.12 535 ARG B O 1
ATOM 9255 N N . LEU B 1 536 ? 9.367 -34.312 17.344 1 93.38 536 LEU B N 1
ATOM 9256 C CA . LEU B 1 536 ? 8.352 -33.281 17.391 1 93.38 536 LEU B CA 1
ATOM 9257 C C . LEU B 1 536 ? 7.703 -33.188 18.766 1 93.38 536 LEU B C 1
ATOM 9259 O O . LEU B 1 536 ? 7.484 -34.219 19.406 1 93.38 536 LEU B O 1
ATOM 9263 N N . TRP B 1 537 ? 7.457 -32.031 19.203 1 89 537 TRP B N 1
ATOM 9264 C CA . TRP B 1 537 ? 6.844 -31.828 20.516 1 89 537 TRP B CA 1
ATOM 9265 C C . TRP B 1 537 ? 5.555 -31.031 20.391 1 89 537 TRP B C 1
ATOM 9267 O O . TRP B 1 537 ? 5.496 -30.047 19.656 1 89 537 TRP B O 1
ATOM 9277 N N . SER B 1 538 ? 4.527 -31.516 21.016 1 88.06 538 SER B N 1
ATOM 9278 C CA . SER B 1 538 ? 3.293 -30.75 21.203 1 88.06 538 SER B CA 1
ATOM 9279 C C . SER B 1 538 ? 2.436 -31.344 22.312 1 88.06 538 SER B C 1
ATOM 9281 O O . SER B 1 538 ? 2.369 -32.562 22.453 1 88.06 538 SER B O 1
ATOM 9283 N N . GLU B 1 539 ? 1.82 -30.484 23.016 1 85.62 539 GLU B N 1
ATOM 9284 C CA . GLU B 1 539 ? 0.854 -30.969 24 1 85.62 539 GLU B CA 1
ATOM 9285 C C . GLU B 1 539 ? -0.392 -31.516 23.328 1 85.62 539 GLU B C 1
ATOM 9287 O O . GLU B 1 539 ? -1.062 -32.406 23.859 1 85.62 539 GLU B O 1
ATOM 9292 N N . PHE B 1 540 ? -0.552 -31.047 22.172 1 86.19 540 PHE B N 1
ATOM 9293 C CA . PHE B 1 540 ? -1.756 -31.406 21.438 1 86.19 540 PHE B CA 1
ATOM 9294 C C . PHE B 1 540 ? -1.718 -32.875 21.016 1 86.19 540 PHE B C 1
ATOM 9296 O O . PHE B 1 540 ? -2.756 -33.469 20.734 1 86.19 540 PHE B O 1
ATOM 9303 N N . ILE B 1 541 ? -0.587 -33.5 21.047 1 89 541 ILE B N 1
ATOM 9304 C CA . ILE B 1 541 ? -0.471 -34.844 20.438 1 89 541 ILE B CA 1
ATOM 9305 C C . ILE B 1 541 ? -0.705 -35.906 21.5 1 89 541 ILE B C 1
ATOM 9307 O O . ILE B 1 541 ? -0.815 -37.094 21.172 1 89 541 ILE B O 1
ATOM 9311 N N . VAL B 1 542 ? -0.882 -35.469 22.75 1 89.94 542 VAL B N 1
ATOM 9312 C CA . VAL B 1 542 ? -1.04 -36.438 23.828 1 89.94 542 VAL B CA 1
ATOM 9313 C C . VAL B 1 542 ? -2.393 -37.125 23.719 1 89.94 542 VAL B C 1
ATOM 9315 O O . VAL B 1 542 ? -3.428 -36.469 23.578 1 89.94 542 VAL B O 1
ATOM 9318 N N . ASP B 1 543 ? -2.414 -38.406 23.812 1 90.62 543 ASP B N 1
ATOM 9319 C CA . ASP B 1 543 ? -3.584 -39.281 23.797 1 90.62 543 ASP B CA 1
ATOM 9320 C C . ASP B 1 543 ? -4.391 -39.125 22.516 1 90.62 543 ASP B C 1
ATOM 9322 O O . ASP B 1 543 ? -5.617 -39.219 22.531 1 90.62 543 ASP B O 1
ATOM 9326 N N . ARG B 1 544 ? -3.736 -38.688 21.469 1 93.31 544 ARG B N 1
ATOM 9327 C CA . ARG B 1 544 ? -4.383 -38.562 20.172 1 93.31 544 ARG B CA 1
ATOM 9328 C C . ARG B 1 544 ? -3.939 -39.656 19.219 1 93.31 544 ARG B C 1
ATOM 9330 O O . ARG B 1 544 ? -2.955 -40.344 19.484 1 93.31 544 ARG B O 1
ATOM 9337 N N . GLU B 1 545 ? -4.766 -39.844 18.2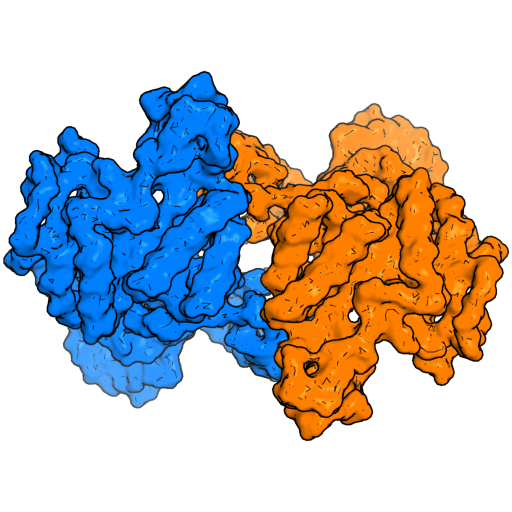19 1 94.88 545 GLU B N 1
ATOM 9338 C CA . GLU B 1 545 ? -4.398 -40.781 17.156 1 94.88 545 GLU B CA 1
ATOM 9339 C C . GLU B 1 545 ? -3.453 -40.125 16.156 1 94.88 545 GLU B C 1
ATOM 9341 O O . GLU B 1 545 ? -3.686 -39 15.719 1 94.88 545 GLU B O 1
ATOM 9346 N N . ILE B 1 546 ? -2.422 -40.812 15.914 1 95 546 ILE B N 1
ATOM 9347 C CA . ILE B 1 546 ? -1.427 -40.375 14.945 1 95 546 ILE B CA 1
ATOM 9348 C C . ILE B 1 546 ? -1.461 -41.312 13.727 1 95 546 ILE B C 1
ATOM 9350 O O . ILE B 1 546 ? -1.435 -42.531 13.867 1 95 546 ILE B O 1
ATOM 9354 N N . GLU B 1 547 ? -1.618 -40.719 12.562 1 96.19 547 GLU B N 1
ATOM 9355 C CA . GLU B 1 547 ? -1.548 -41.469 11.305 1 96.19 547 GLU B CA 1
ATOM 9356 C C . GLU B 1 547 ? -0.325 -41.031 10.492 1 96.19 547 GLU B C 1
ATOM 9358 O O . GLU B 1 547 ? -0.074 -39.844 10.305 1 96.19 547 GLU B O 1
ATOM 9363 N N . PHE B 1 548 ? 0.456 -42 10.117 1 96.44 548 PHE B N 1
ATOM 9364 C CA . PHE B 1 548 ? 1.594 -41.75 9.242 1 96.44 548 PHE B CA 1
ATOM 9365 C C . PHE B 1 548 ? 1.197 -41.938 7.777 1 96.44 548 PHE B C 1
ATOM 9367 O O . PHE B 1 548 ? 0.732 -43 7.383 1 96.44 548 PHE B O 1
ATOM 9374 N N . PHE B 1 549 ? 1.411 -40.938 6.965 1 97.75 549 PHE B N 1
ATOM 9375 C CA . PHE B 1 549 ? 0.914 -40.906 5.594 1 97.75 549 PHE B CA 1
ATOM 9376 C C . PHE B 1 549 ? 1.594 -41.969 4.742 1 97.75 549 PHE B C 1
ATOM 9378 O O . PHE B 1 549 ? 0.934 -42.688 3.98 1 97.75 549 PHE B O 1
ATOM 9385 N N . THR B 1 550 ? 2.91 -42.156 4.898 1 95.69 550 THR B N 1
ATOM 9386 C CA . THR B 1 550 ? 3.674 -43.031 4.016 1 95.69 550 THR B CA 1
ATOM 9387 C C . THR B 1 550 ? 3.322 -44.5 4.262 1 95.69 550 THR B C 1
ATOM 9389 O O . THR B 1 550 ? 3.158 -45.281 3.314 1 95.69 550 THR B O 1
ATOM 9392 N N . THR B 1 551 ? 3.145 -44.906 5.535 1 92.62 551 THR B N 1
ATOM 9393 C CA . THR B 1 551 ? 2.889 -46.312 5.871 1 92.62 551 THR B CA 1
ATOM 9394 C C . THR B 1 551 ? 1.396 -46.531 6.09 1 92.62 551 THR B C 1
ATOM 9396 O O . THR B 1 551 ? 0.947 -47.688 6.133 1 92.62 551 THR B O 1
ATOM 9399 N N . GLN B 1 552 ? 0.653 -45.5 6.289 1 92.94 552 GLN B N 1
ATOM 9400 C CA . GLN B 1 552 ? -0.772 -45.531 6.598 1 92.94 552 GLN B CA 1
ATOM 9401 C C . GLN B 1 552 ? -1.016 -46.219 7.953 1 92.94 552 GLN B C 1
ATOM 9403 O O . GLN B 1 552 ? -2.121 -46.656 8.234 1 92.94 552 GLN B O 1
ATOM 9408 N N . GLN B 1 553 ? -0.027 -46.219 8.758 1 93.44 553 GLN B N 1
ATOM 9409 C CA . GLN B 1 553 ? -0.16 -46.75 10.109 1 93.44 553 GLN B CA 1
ATOM 9410 C C . GLN B 1 553 ? -0.786 -45.719 11.047 1 93.44 553 GLN B C 1
ATOM 9412 O O . GLN B 1 553 ? -0.489 -44.531 10.969 1 93.44 553 GLN B O 1
ATOM 9417 N N . LYS B 1 554 ? -1.66 -46.312 11.914 1 95.06 554 LYS B N 1
ATOM 9418 C CA . LYS B 1 554 ? -2.277 -45.5 12.961 1 95.06 554 LYS B CA 1
ATOM 9419 C C . LYS B 1 554 ? -1.852 -45.969 14.344 1 95.06 554 LYS B C 1
ATOM 9421 O O . LYS B 1 554 ? -1.864 -47.156 14.633 1 95.06 554 LYS B O 1
ATOM 9426 N N . VAL B 1 555 ? -1.428 -45.031 15.062 1 92.81 555 VAL B N 1
ATOM 9427 C CA . VAL B 1 555 ? -1.007 -45.375 16.422 1 92.81 555 VAL B CA 1
ATOM 9428 C C . VAL B 1 555 ? -1.577 -44.375 17.406 1 92.81 555 VAL B C 1
ATOM 9430 O O . VAL B 1 555 ? -1.797 -43.188 17.047 1 92.81 555 VAL B O 1
ATOM 9433 N N . LYS B 1 556 ? -1.885 -44.844 18.656 1 92.62 556 LYS B N 1
ATOM 9434 C CA . LYS B 1 556 ? -2.25 -43.906 19.734 1 92.62 556 LYS B CA 1
ATOM 9435 C C . LYS B 1 556 ? -1.01 -43.375 20.438 1 92.62 556 LYS B C 1
ATOM 9437 O O . LYS B 1 556 ? -0.161 -44.125 20.891 1 92.62 556 LYS B O 1
ATOM 9442 N N . ASN B 1 557 ? -0.902 -42.094 20.406 1 88.19 557 ASN B N 1
ATOM 9443 C CA . ASN B 1 557 ? 0.258 -41.469 21.047 1 88.19 557 ASN B CA 1
ATOM 9444 C C . ASN B 1 557 ? -0.002 -41.156 22.516 1 88.19 557 ASN B C 1
ATOM 9446 O O . ASN B 1 557 ? -1.043 -40.594 22.859 1 88.19 557 ASN B O 1
ATOM 9450 N N . HIS B 1 558 ? 0.941 -41.438 23.406 1 88.38 558 HIS B N 1
ATOM 9451 C CA . HIS B 1 558 ? 0.709 -41.25 24.844 1 88.38 558 HIS B CA 1
ATOM 9452 C C . HIS B 1 558 ? 1.672 -40.219 25.422 1 88.38 558 HIS B C 1
ATOM 9454 O O . HIS B 1 558 ? 1.635 -39.938 26.609 1 88.38 558 HIS B O 1
ATOM 9460 N N . SER B 1 559 ? 2.49 -39.688 24.641 1 88.75 559 SER B N 1
ATOM 9461 C CA . SER B 1 559 ? 3.469 -38.719 25.109 1 88.75 559 SER B CA 1
ATOM 9462 C C . SER B 1 559 ? 3.283 -37.375 24.406 1 88.75 559 SER B C 1
ATOM 9464 O O . SER B 1 559 ? 2.418 -37.25 23.531 1 88.75 559 SER B O 1
ATOM 9466 N N . CYS B 1 560 ? 4.125 -36.469 24.828 1 90.44 560 CYS B N 1
ATOM 9467 C CA . CYS B 1 560 ? 4.094 -35.156 24.219 1 90.44 560 CYS B CA 1
ATOM 9468 C C . CYS B 1 560 ? 5.074 -35.062 23.047 1 90.44 560 CYS B C 1
ATOM 9470 O O . CYS B 1 560 ? 5.289 -34 22.484 1 90.44 560 CYS B O 1
ATOM 9472 N N . TYR B 1 561 ? 5.605 -36.188 22.719 1 92.38 561 TYR B N 1
ATOM 9473 C CA . TYR B 1 561 ? 6.594 -36.219 21.641 1 92.38 561 TYR B CA 1
ATOM 9474 C C . TYR B 1 561 ? 6.234 -37.25 20.594 1 92.38 561 TYR B C 1
ATOM 9476 O O . TYR B 1 561 ? 5.551 -38.25 20.906 1 92.38 561 TYR B O 1
ATOM 9484 N N . ILE B 1 562 ? 6.598 -36.969 19.375 1 91.94 562 ILE B N 1
ATOM 9485 C CA . ILE B 1 562 ? 6.613 -37.938 18.281 1 91.94 562 ILE B CA 1
ATOM 9486 C C . ILE B 1 562 ? 8.023 -38.062 17.719 1 91.94 562 ILE B C 1
ATOM 9488 O O . ILE B 1 562 ? 8.633 -37.062 17.344 1 91.94 562 ILE B O 1
ATOM 9492 N N . GLU B 1 563 ? 8.562 -39.188 17.797 1 92.44 563 GLU B N 1
ATOM 9493 C CA . GLU B 1 563 ? 9.883 -39.438 17.234 1 92.44 563 GLU B CA 1
ATOM 9494 C C . GLU B 1 563 ? 9.773 -40.219 15.93 1 92.44 563 GLU B C 1
ATOM 9496 O O . GLU B 1 563 ? 9.031 -41.219 15.859 1 92.44 563 GLU B O 1
ATOM 9501 N N . LEU B 1 564 ? 10.43 -39.75 14.945 1 92.88 564 LEU B N 1
ATOM 9502 C CA . LEU B 1 564 ? 10.391 -40.5 13.695 1 92.88 564 LEU B CA 1
ATOM 9503 C C . LEU B 1 564 ? 11.727 -40.375 12.953 1 92.88 564 LEU B C 1
ATOM 9505 O O . LEU B 1 564 ? 12.516 -39.469 13.234 1 92.88 564 LEU B O 1
ATOM 9509 N N . GLU B 1 565 ? 11.984 -41.312 12.141 1 95.5 565 GLU B N 1
ATOM 9510 C CA . GLU B 1 565 ? 13.148 -41.344 11.258 1 95.5 565 GLU B CA 1
ATOM 9511 C C . GLU B 1 565 ? 12.742 -41.156 9.797 1 95.5 565 GLU B C 1
ATOM 9513 O O . GLU B 1 565 ? 11.781 -41.781 9.328 1 95.5 565 GLU B O 1
ATOM 9518 N N . LEU B 1 566 ? 13.477 -40.281 9.141 1 97.5 566 LEU B N 1
ATOM 9519 C CA . LEU B 1 566 ? 13.25 -40.062 7.715 1 97.5 566 LEU B CA 1
ATOM 9520 C C . LEU B 1 566 ? 14.391 -40.656 6.891 1 97.5 566 LEU B C 1
ATOM 9522 O O . LEU B 1 566 ? 15.555 -40.312 7.09 1 97.5 566 LEU B O 1
ATOM 9526 N N . ASN B 1 567 ? 14.047 -41.562 6.02 1 97.06 567 ASN B N 1
ATOM 9527 C CA . ASN B 1 567 ? 15.023 -42.125 5.102 1 97.06 567 ASN B CA 1
ATOM 9528 C C . ASN B 1 567 ? 15.602 -41.062 4.168 1 97.06 567 ASN B C 1
ATOM 9530 O O . ASN B 1 567 ? 15.086 -39.969 4.086 1 97.06 567 ASN B O 1
ATOM 9534 N N . PRO B 1 568 ? 16.781 -41.406 3.57 1 97.38 568 PRO B N 1
ATOM 9535 C CA . PRO B 1 568 ? 17.328 -40.5 2.58 1 97.38 568 PRO B CA 1
ATOM 9536 C C . PRO B 1 568 ? 16.328 -40.125 1.482 1 97.38 568 PRO B C 1
ATOM 9538 O O . PRO B 1 568 ? 15.617 -41 0.98 1 97.38 568 PRO B O 1
ATOM 9541 N N . VAL B 1 569 ? 16.266 -38.812 1.147 1 98.06 569 VAL B N 1
ATOM 9542 C CA . VAL B 1 569 ? 15.43 -38.281 0.083 1 98.06 569 VAL B CA 1
ATOM 9543 C C . VAL B 1 569 ? 14 -38.781 0.228 1 98.06 569 VAL B C 1
ATOM 9545 O O . VAL B 1 569 ? 13.461 -39.406 -0.686 1 98.06 569 VAL B O 1
ATOM 9548 N N . SER B 1 570 ? 13.43 -38.406 1.364 1 98.12 570 SER B N 1
ATOM 9549 C CA . SER B 1 570 ? 12.086 -38.906 1.664 1 98.12 570 SER B CA 1
ATOM 9550 C C . SER B 1 570 ? 11.281 -37.844 2.422 1 98.12 570 SER B C 1
ATOM 9552 O O . SER B 1 570 ? 11.797 -36.75 2.711 1 98.12 570 SER B O 1
ATOM 9554 N N . PHE B 1 571 ? 10.062 -38.094 2.611 1 98.62 571 PHE B N 1
ATOM 9555 C CA . PHE B 1 571 ? 9.164 -37.25 3.381 1 98.62 571 PHE B CA 1
ATOM 9556 C C . PHE B 1 571 ? 8.297 -38.094 4.316 1 98.62 571 PHE 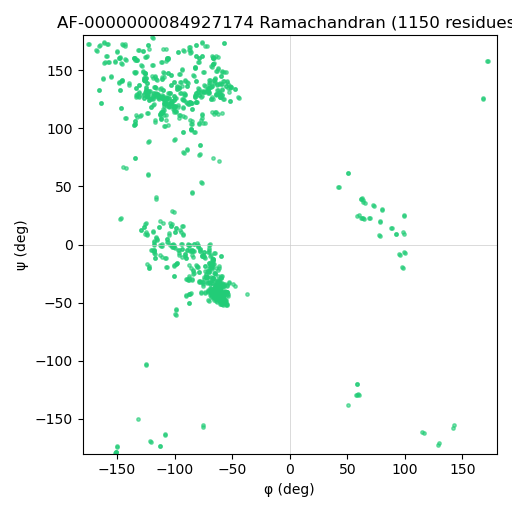B C 1
ATOM 9558 O O . PHE B 1 571 ? 8.242 -39.312 4.191 1 98.62 571 PHE B O 1
ATOM 9565 N N . GLU B 1 572 ? 7.781 -37.469 5.273 1 98.25 572 GLU B N 1
ATOM 9566 C CA . GLU B 1 572 ? 6.684 -38.031 6.051 1 98.25 572 GLU B CA 1
ATOM 9567 C C . GLU B 1 572 ? 5.645 -36.969 6.387 1 98.25 572 GLU B C 1
ATOM 9569 O O . GLU B 1 572 ? 5.984 -35.812 6.562 1 98.25 572 GLU B O 1
ATOM 9574 N N . ILE B 1 573 ? 4.387 -37.312 6.293 1 98.62 573 ILE B N 1
ATOM 9575 C CA . ILE B 1 573 ? 3.285 -36.5 6.789 1 98.62 573 ILE B CA 1
ATOM 9576 C C . ILE B 1 573 ? 2.66 -37.188 8.016 1 98.62 573 ILE B C 1
ATOM 9578 O O . ILE B 1 573 ? 2.193 -38.312 7.934 1 98.62 573 ILE B O 1
ATOM 9582 N N . VAL B 1 574 ? 2.773 -36.5 9.094 1 97.62 574 VAL B N 1
ATOM 9583 C CA . VAL B 1 574 ? 2.193 -37 10.336 1 97.62 574 VAL B CA 1
ATOM 9584 C C . VAL B 1 574 ? 0.874 -36.281 10.617 1 97.62 574 VAL B C 1
ATOM 9586 O O . VAL B 1 574 ? 0.849 -35.062 10.805 1 97.62 574 VAL B O 1
ATOM 9589 N N . ILE B 1 575 ? -0.218 -37.031 10.633 1 97.44 575 ILE B N 1
ATOM 9590 C CA . ILE B 1 575 ? -1.55 -36.469 10.867 1 97.44 575 ILE B CA 1
ATOM 9591 C C . ILE B 1 575 ? -2.002 -36.812 12.289 1 97.44 575 ILE B C 1
ATOM 9593 O O . ILE B 1 575 ? -2.062 -37.969 12.664 1 97.44 575 ILE B O 1
ATOM 9597 N N . VAL B 1 576 ? -2.248 -35.812 13.031 1 95.94 576 VAL B N 1
ATOM 9598 C CA . VAL B 1 576 ? -2.691 -36 14.414 1 95.94 576 VAL B CA 1
ATOM 9599 C C . VAL B 1 576 ? -4.145 -35.562 14.547 1 95.94 576 VAL B C 1
ATOM 9601 O O . VAL B 1 576 ? -4.484 -34.406 14.227 1 95.94 576 VAL B O 1
ATOM 9604 N N . LYS B 1 577 ? -4.984 -36.438 15.07 1 93.44 577 LYS B N 1
ATOM 9605 C CA . LYS B 1 577 ? -6.402 -36.125 15.266 1 93.44 577 LYS B CA 1
ATOM 9606 C C . LYS B 1 577 ? -6.844 -36.5 16.688 1 93.44 577 LYS B C 1
ATOM 9608 O O . LYS B 1 577 ? -6.348 -37.438 17.281 1 93.44 577 LYS B O 1
#

Foldseek 3Di:
DDKDFDPLFAKADQDQFKIKGKIKDFPPWFDWKKKWKAFLPDLDIDIDTWDFFFDFVRITMTMDIDGYPGSWMWIWMWTQTPVRAIWIQFPVGIDRDDDSDSPGTDIPGGCDPLRHFDAQPVQFLAAEEEDLQQFEFAAPDDQPDPAADDQQDQDPPDAQFQHGNQGALRGVLVCLVVCVLLQHQEYEYQAQADDNTSSCLQHQDLLWGHPSRHGPVSLLVSQVSSVVSRHAYEYEDRLFWHFCNHPLNVQCLVQPPPGPSNQQWAAQDPPDDLVVLRTDADPPNPSGTTTTQLVDPVSLVVVLVSVCSCCPVRVHQEYEYEVQVPHDLVSQLVSQVVVCVVPVNYAYEYADQDQQLVQQSSRGHLEYAPNHLLVLVLCLLQPVDFQSSSQNVNCVRCSSHDLNSQLAYEFENDEQAAWQNCVSNVNDPLSLLVSLLCQLQPRYHRYYYAQSQQSDGAGGPPRNSRRHDPPPVSGNVVSNVSSSLSSVCSNPPPQSSDSSWHWDDDGRKIWIWGDDPQKIKIKIWASAQDKDKDKDFDPQQAQWWKAKSVVRDIDGHHDRIDIDIAHHSHMIMIMTD/DDKDFDPLFAKADQDQFKIKGKIKDFPPWFDWKKKWKAALPDLDIDIDTWDFFFDFVRITMTMDIDGYPGSKMWIWMWTQTPVRAIWIQFPVGIDRDDDSDSVGTDIPGGCDPLRHFDAQPVQFLAAEEEDLQQFEFAAPDDQPDPAADDQQDQDPPDAQFQHGPQGALRGVLVCLVVCVLLQHQEYEYQAQADDNTSSCLQHQDLLWGHPSRPGPVSLLVSQVSSVVSRYAYEYEDELFWHFCNHPLNVQCLVQPPPGPSNQQWAAQDPPDDLVVLRTDAPDPNPSGTTTTQLVDPVSLVVVLVSVCSCCPVRVHQEYEYEVQVPHDLVSQLVSQVVVCVVPVNYAYEYADQDQQLVQQSSRGHLEYAPNHLLVLVLCLLQVVDFQSSSQNSNCVRCSSHDLNSQLAYEFENDEQAAWQNCVSNVNDPLSLLVSLLCQLQPRYHRYHYAQSQQSDGAGGPPRNSRRHDPPPVSGNVVSNVSSSLSSVCSNPPPQSSDSSWHWDDDGRKIWIWGDDPQKIKIKIWASAQDKDKDKDFDPQQAQWWKAKSVVRDIDGHHDRIDIDIAHHSHMIMIMTD

Secondary structure (DSSP, 8-state):
--EE--TTTSEEEEETTEEEEEEEEETTSEEEEEEEEE-TT----EEEEPEEEEEETTEEEEEEEEE-SSS-EEEEEEEEETTS-EEEEETTEEESS----GGGSEEE----GGGB----GGGTT--EEEE-HHHH---SS----S-BPPTT---SSS-GGG-B----HHHHHTTHHHHHHHT--EEEEPP-EEESSSS--SEEEEEEE-TTT--HHHHHHHHHHHHHTT-EEEEEEE-SB--TTSHHHHHHHHHGGGSTTGGGB-B-SSS--TTTT-B-EETTTEEEEEBB-TTSHHHHHHHHHHHHHHHHHH---EEEEETGGGS-HHHHHHHHHHHHHH-TT-EEEE---S--GGG-SSSS-SEEB-HHHHHHHHHHHTTSS-HHHHHHHHHHHHTTS-HHHHTT-EE-S--TTS--HHHHTTT-HHHHHHHHHHHHHSSSEEEEETTGGGT----STTGGGPPP---GGGS-HHHHHHHHHHHHHHHH-SGGGSSEEEEEEETTEEEEEEE-SS-EEEEEEE-SSS-EEEEEE-GGGTTEEEEETTT--EEEE-SSEEEEEE-TTEEEEEEE-/--EE--TTTSEEEEETTEEEEEEEEETTSEEEEEEEEE-TT----EEEEPEEEEEETTEEEEEEEEE-SSS-EEEEEEEEETTS-EEEEETTEEESS----GGGSEEE----GGGB----GGGTT--EEEE-HHHH---SS----S-BPPTT---SSS-GGG-B----HHHHHTTHHHHHHHT--EEEEPP-EEESSSS--SEEEEEEE-TTT--HHHHHHHHHHHHHTT-EEEEEEE-SB--TTSHHHHHHHHHGGGSTTGGGB-BSSSS--TTTT-B-BSSSS-TTSBBB-TTSHHHHHHHHHHHHHHHHHH---EEEEETGGGS-HHHHHHHHHHHHHH-TT-EEEE---S--GGG-SSSS-SEEB-HHHHHHHHHHHTTSS-HHHHHHHHHHHHTTS-HHHHTT-EE-S--TTS--HHHHTTT-HHHHHHHHHHHHHSSSEEEEETTGGGT----STTGGGPPP---GGGS-HHHHHHHHHHHHHHHH-SGGGSSEEEEEEETTEEEEEEE-SS-EEEEEEE-SSS-EEEEEE-GGGTTEEEEETTT--EEEE-SSEEEEEE-TTEEEEEEE-

Solvent-accessible surface area (backbone atoms only — not comparable to full-atom values): 58664 Å² total; per-residue (Å²): 136,56,72,48,74,46,81,82,38,28,48,45,37,73,42,53,35,31,39,40,41,42,42,37,34,41,60,93,45,68,66,47,45,30,41,36,32,26,40,68,82,43,86,67,67,46,77,42,78,38,41,81,69,49,65,48,78,69,25,34,34,32,33,42,79,46,74,48,97,44,41,27,39,22,32,35,36,40,37,30,29,70,89,69,50,62,35,27,40,34,68,82,40,80,35,76,64,83,67,98,44,83,81,41,38,34,72,48,60,39,44,37,68,70,55,36,64,77,71,37,73,70,56,67,69,38,29,32,36,35,40,54,52,37,30,55,31,62,29,91,60,84,69,88,59,100,65,64,48,62,59,81,58,65,67,81,86,48,64,52,46,72,52,31,50,49,10,20,46,60,17,53,56,72,40,50,65,57,35,55,69,47,56,45,36,24,37,32,35,52,38,58,30,21,40,90,38,50,61,16,66,35,32,30,34,85,88,43,49,22,68,64,39,42,49,63,66,52,46,40,49,41,43,52,54,34,46,76,71,61,23,43,42,27,42,40,42,61,66,43,27,30,12,61,69,14,65,54,52,44,42,21,48,74,46,35,84,75,21,94,42,34,75,40,37,55,71,72,48,78,76,56,39,65,88,75,39,42,42,46,30,44,74,81,81,35,49,58,21,38,23,40,39,44,71,36,65,70,51,42,52,50,53,51,49,45,52,50,47,47,40,69,75,48,61,47,43,27,37,35,31,42,62,33,59,55,47,21,59,63,46,44,29,48,50,40,56,57,47,36,71,76,38,70,51,51,41,40,32,26,39,35,66,52,90,51,69,92,49,49,76,57,60,40,33,51,20,32,38,34,41,42,58,33,51,44,50,51,32,31,58,71,65,77,30,52,18,53,55,34,25,30,45,48,44,59,57,58,58,49,35,57,54,72,47,47,43,46,20,32,25,33,66,38,41,77,82,30,36,20,40,30,41,69,52,71,63,30,66,53,59,35,50,51,48,52,51,49,34,54,54,45,81,33,22,25,36,44,33,70,42,57,50,32,63,42,65,17,48,52,74,52,37,31,61,47,42,51,79,78,55,68,89,77,38,38,61,70,50,31,51,48,46,32,53,44,41,52,46,36,63,68,35,62,10,56,67,36,75,45,72,44,51,39,49,57,78,68,27,33,33,39,40,23,39,41,96,69,27,38,34,40,39,39,39,27,64,44,86,54,75,44,76,47,78,47,76,40,78,79,43,41,74,18,42,35,33,35,60,83,79,65,44,74,46,78,32,80,42,47,60,49,76,49,75,41,54,48,42,34,66,45,39,42,38,36,73,135,57,71,49,72,45,80,83,40,27,47,45,37,74,43,53,34,30,37,40,42,42,40,36,33,40,58,93,44,68,67,46,45,31,42,38,33,26,42,68,79,41,87,68,67,46,77,44,76,39,42,81,69,51,66,48,77,69,24,34,33,32,34,42,79,46,73,48,96,43,42,25,37,21,32,37,35,41,35,31,30,70,88,67,49,62,36,28,40,36,68,80,41,81,36,76,63,83,68,98,42,82,81,40,38,35,71,49,62,39,44,39,68,68,55,37,64,78,73,36,74,70,55,67,69,39,29,34,34,35,40,54,51,38,30,56,30,63,30,91,61,85,68,88,61,100,65,64,49,62,59,82,56,65,66,82,87,48,62,54,44,71,52,30,47,50,9,19,45,61,17,53,54,72,40,49,66,58,35,55,70,47,56,46,35,24,38,34,36,50,38,59,28,22,42,90,38,51,61,16,67,35,30,31,34,85,89,43,48,21,68,64,39,43,47,65,67,52,47,41,50,40,45,51,55,34,47,76,69,60,24,43,41,27,43,40,41,61,66,41,26,29,12,61,69,15,64,53,52,44,42,22,50,74,44,35,84,74,21,93,41,35,78,41,38,52,70,73,47,79,75,55,38,65,88,75,39,43,44,45,30,74,54,82,81,38,50,59,21,40,22,41,37,44,73,35,65,69,52,43,52,51,52,50,49,44,51,49,48,46,40,68,77,47,60,48,43,27,39,34,30,43,62,34,59,55,48,22,60,63,46,43,29,48,51,38,55,57,48,36,71,74,40,67,52,52,42,39,32,27,38,33,67,52,90,52,70,93,49,50,76,58,60,41,33,51,20,31,39,34,40,41,59,32,52,44,50,50,33,31,59,71,64,77,29,52,19,54,54,33,24,29,46,47,45,59,56,57,57,49,34,58,56,72,46,46,41,46,18,32,26,33,63,39,40,76,82,29,36,20,40,30,42,68,51,72,63,30,66,55,59,34,52,50,49,52,52,48,34,54,54,46,80,32,21,25,36,44,34,70,41,56,50,33,63,42,65,18,48,53,72,54,36,30,60,47,40,50,79,80,56,66,91,77,38,38,62,68,50,32,50,48,46,32,52,43,42,52,46,36,61,67,35,62,10,55,68,36,74,46,71,45,51,39,49,56,76,66,28,33,33,41,40,23,39,42,96,68,27,39,33,40,39,38,38,28,64,43,86,54,73,42,78,46,79,46,76,40,76,81,44,41,75,19,42,36,34,35,60,84,80,66,46,73,45,78,32,81,39,48,59,49,76,50,74,40,53,49,42,34,66,45,40,40,39,35,74

Nearest PDB structures (foldseek):
  7ehh-assembly1_A  TM=8.878E-01  e=2.701E-62  Weissella cibaria
  7d9c-assembly1_A  TM=8.906E-01  e=8.089E-62  Weissella confusa
  5zxg-assembly1_B  TM=9.407E-01  e=2.268E-44  Arthrobacter globiformis
  5zxg-assembly1_A  TM=9.441E-01  e=1.017E-43  Arthrobacter globiformis
  6a0j-assembly1_A  TM=9.342E-01  e=8.128E-43  Arthrobacter globiformis

Radius of gyration: 32.13 Å; Cα contacts (8 Å, |Δi|>4): 2648; chains: 2; bounding box: 76×95×77 Å

InterPro domains:
  IPR004185 Glycoside hydrolase, family 13, N-terminal Ig-like domain [PF02903] (3-112)
  IPR004185 Glycoside hydrolase, family 13, N-terminal Ig-like domain [cd02857] (3-110)
  IPR006047 Glycosyl hydrolase family 13, catalytic domain [PF00128] (131-478)
  IPR006047 Glycosyl hydrolase family 13, catalytic domain [SM00642] (130-490)
  IPR013783 Immunoglobulin-like fold [G3DSA:2.60.40.10] (2-116)
  IPR017853 Glycoside hydrolase superfamily [SSF51445] (56-496)
  IPR045857 Oligo-1,6-glucosidase, domain 2 [G3DSA:3.90.400.10] (240-293)

Organism: Caldicellulosiruptor owensensis (strain ATCC 700167 / DSM 13100 / OL) (NCBI:txid632518)

pLDDT: mean 95.43, std 5.32, range [59.53, 98.88]